Protein 6GW6 (pdb70)

Organism: Pseudomonas putida (strain ATCC 47054 / DSM 6125 / CFBP 8728 / NCIMB 11950 / KT2440) (NCBI:txid160488)

B-factor: mean 66.08, std 23.0, range [28.45, 227.06]

InterPro domains:
  IPR014914 RES domain [PF08808] (3-138)
  IPR014914 RES domain [SM00953] (11-135)

Sequence (886 aa):
MILWRISAYADLSGTGGLRVSGAWHQAGRPVVYAATSPPGAMLEVLVHLEIDPEDFPTTMRLLRIELPDTVSQAQLPALQPGWSAQPELTRTLGNRFLDDCSALLLPVPSAIMPSTTNYLFNPRHPQAQSAKIQVEDFTPDSRLFMLAEVLRDNGYHEYRARLQALLDIPELASDFEIHTRITDGFAATWWLVKLTERGVLTPVERDQIIPLRTLKSRIERDQPLTVDESDRLFRSAHITAMAEAVFGEAGKAKRWLSKPKERFSGLTPMQMLTTQQGTTQVEEMLLQIAEGYGLMLAEVLRDNGYHEYRARLQALLDIPELASDFEIHTRITDGFAATWLVKLTERGVLTPVERDQIIPLRTLKSRIERDQPLTVDESDRLFRSAHITAMAEAVFGEAGKAKRWLSKPKERFSGLTPMQMLTTQQGTTQVEEMLLQIAEGYGLMILWRISAYADLSGTGGLRVSGAWHQAGRPVVYAATSPPGAMLEVLVHLEIDPEDFPTTMRLLRIELPDTVSQAQLPALQPGWSAQPELTRTLGNRFLDDCSALLLPVPSAIMPSTTNYLFNPRHPQAQSAKIQVEDFTPDSRLFMLAEVLRDNGYHEYRARLQALLDIPELASDFEIHTRITDGFAATWLVKLTERGVLTPVERDQIIPLRTLKSRIERDQPLTVDESDRLFRSAHITAMAEAVFGEAGKAKRWLSKPKERFSGLTPMQMLTTQQGTTQVEEMLLQIAEGYGLMLAEVLRDNGYHEYRARLQALLDIPELASDFEIHTRITDGFAATWWLVKLTERGVLTPVERDQIIPLRTLKSRIERDQPLTVDESDRLFRSAHITAMAEAVFGEAGKAKRWLSKPKERFSGLTPMQMLTTQQGTTQVEEMLLQIAEGYGL

Radius of gyration: 32.45 Å; Cα contacts (8 Å, |Δi|>4): 1537; chains: 6; bounding box: 61×74×98 Å

Structure (mmCIF, N/CA/C/O backbone):
data_6GW6
#
_entry.id   6GW6
#
_cell.length_a   60.060
_cell.length_b   90.330
_cell.length_c   186.640
_cell.angle_alpha   90.000
_cell.angle_beta   90.000
_cell.angle_gamma   90.000
#
_symmetry.space_group_name_H-M   'P 21 21 21'
#
loop_
_entity.id
_entity.type
_entity.pdbx_description
1 polymer 'RES toxin'
2 polymer 'Xre antitoxin'
3 non-polymer IMIDAZOLE
4 non-polymer GLYCEROL
5 water water
#
loop_
_atom_site.group_PDB
_atom_site.id
_atom_site.type_symbol
_atom_site.label_atom_id
_atom_site.label_alt_id
_atom_site.label_comp_id
_atom_site.label_asym_id
_atom_site.label_entity_id
_atom_site.label_seq_id
_atom_site.pdbx_PDB_ins_code
_atom_site.Cartn_x
_atom_site.Cartn_y
_atom_site.Cartn_z
_atom_site.occupancy
_atom_site.B_iso_or_equiv
_atom_site.auth_seq_id
_atom_site.auth_comp_id
_atom_site.auth_asym_id
_atom_site.auth_atom_id
_atom_site.pdbx_PDB_model_num
ATOM 1 N N . MET A 1 1 ? 32.808 22.597 104.720 1.00 57.40 1 MET A N 1
ATOM 2 C CA . MET A 1 1 ? 33.828 23.511 105.220 1.00 49.18 1 MET A CA 1
ATOM 3 C C . MET A 1 1 ? 33.493 24.954 104.862 1.00 50.18 1 MET A C 1
ATOM 4 O O . MET A 1 1 ? 32.718 25.212 103.940 1.00 48.27 1 MET A O 1
ATOM 9 N N . ILE A 1 2 ? 34.084 25.894 105.595 1.00 50.62 2 ILE A N 1
ATOM 10 C CA . ILE A 1 2 ? 33.832 27.319 105.413 1.00 50.17 2 ILE A CA 1
ATOM 11 C C . ILE A 1 2 ? 35.142 27.992 105.035 1.00 48.50 2 ILE A C 1
ATOM 12 O O . ILE A 1 2 ? 36.122 27.920 105.786 1.00 49.56 2 ILE A O 1
ATOM 17 N N . LEU A 1 3 ? 35.157 28.645 103.877 1.00 41.30 3 LEU A N 1
ATOM 18 C CA . LEU A 1 3 ? 36.290 29.439 103.434 1.00 39.20 3 LEU A CA 1
ATOM 19 C C . LEU A 1 3 ? 35.869 30.899 103.327 1.00 39.13 3 LEU A C 1
ATOM 20 O O . LEU A 1 3 ? 34.679 31.224 103.331 1.00 38.12 3 LEU A O 1
ATOM 25 N N . TRP A 1 4 ? 36.861 31.782 103.238 1.00 35.11 4 TRP A N 1
ATOM 26 C CA . TRP A 1 4 ? 36.605 33.214 103.216 1.00 40.05 4 TRP A CA 1
ATOM 27 C C . TRP A 1 4 ? 37.499 33.887 102.190 1.00 39.52 4 TRP A C 1
ATOM 28 O O . TRP A 1 4 ? 38.685 33.566 102.078 1.00 38.44 4 TRP A O 1
ATOM 39 N N . ARG A 1 5 ? 36.921 34.827 101.448 1.00 37.95 5 ARG A N 1
ATOM 40 C CA . ARG A 1 5 ? 37.646 35.603 100.456 1.00 41.31 5 ARG A CA 1
ATOM 41 C C . ARG A 1 5 ? 37.417 37.085 100.703 1.00 42.95 5 ARG A C 1
ATOM 42 O O . ARG A 1 5 ? 36.306 37.503 101.042 1.00 42.79 5 ARG A O 1
ATOM 50 N N . ILE A 1 6 ? 38.476 37.873 100.542 1.00 40.46 6 ILE A N 1
ATOM 51 C CA . ILE A 1 6 ? 38.395 39.328 100.571 1.00 39.97 6 ILE A CA 1
ATOM 52 C C . ILE A 1 6 ? 38.863 39.843 99.220 1.00 42.42 6 ILE A C 1
ATOM 53 O O . ILE A 1 6 ? 40.031 39.665 98.850 1.00 44.36 6 ILE A O 1
ATOM 58 N N . SER A 1 7 ? 37.952 40.469 98.484 1.00 36.82 7 SER A N 1
ATOM 59 C CA . SER A 1 7 ? 38.245 41.017 97.168 1.00 37.83 7 SER A CA 1
ATOM 60 C C . SER A 1 7 ? 37.142 42.007 96.822 1.00 49.04 7 SER A C 1
ATOM 61 O O . SER A 1 7 ? 36.186 42.191 97.580 1.00 48.91 7 SER A O 1
ATOM 64 N N . ALA A 1 8 ? 37.279 42.642 95.663 1.00 43.79 8 ALA A N 1
ATOM 65 C CA . ALA A 1 8 ? 36.276 43.582 95.183 1.00 42.39 8 ALA A CA 1
ATOM 66 C C . ALA A 1 8 ? 35.083 42.894 94.536 1.00 48.06 8 ALA A C 1
ATOM 67 O O . ALA A 1 8 ? 34.242 43.578 93.943 1.00 50.54 8 ALA A O 1
ATOM 69 N N . TYR A 1 9 ? 34.976 41.571 94.648 1.00 48.53 9 TYR A N 1
ATOM 70 C CA . TYR A 1 9 ? 34.011 40.805 93.874 1.00 51.26 9 TYR A CA 1
ATOM 71 C C . TYR A 1 9 ? 33.209 39.871 94.766 1.00 51.73 9 TYR A C 1
ATOM 72 O O . TYR A 1 9 ? 33.756 39.226 95.666 1.00 58.86 9 TYR A O 1
ATOM 81 N N . ALA A 1 10 ? 31.906 39.807 94.500 1.00 49.20 10 ALA A N 1
ATOM 82 C CA . ALA A 1 10 ? 30.990 38.884 95.165 1.00 51.86 10 ALA A CA 1
ATOM 83 C C . ALA A 1 10 ? 30.746 37.639 94.324 1.00 48.64 10 ALA A C 1
ATOM 84 O O . ALA A 1 10 ? 29.613 37.162 94.213 1.00 54.66 10 ALA A O 1
ATOM 86 N N . ASP A 1 11 ? 31.799 37.103 93.707 1.00 42.46 11 ASP A N 1
ATOM 87 C CA . ASP A 1 11 ? 31.715 35.876 92.929 1.00 41.62 11 ASP A CA 1
ATOM 88 C C . ASP A 1 11 ? 32.997 35.083 93.134 1.00 45.49 11 ASP A C 1
ATOM 89 O O . ASP A 1 11 ? 33.907 35.504 93.856 1.00 48.08 11 ASP A O 1
ATOM 94 N N . LEU A 1 12 ? 33.069 33.923 92.484 1.00 39.34 12 LEU A N 1
ATOM 95 C CA . LEU A 1 12 ? 34.250 33.069 92.523 1.00 39.38 12 LEU A CA 1
ATOM 96 C C . LEU A 1 12 ? 34.804 32.831 91.122 1.00 42.86 12 LEU A C 1
ATOM 97 O O . LEU A 1 12 ? 35.365 31.771 90.839 1.00 44.31 12 LEU A O 1
ATOM 102 N N . SER A 1 13 ? 34.649 33.815 90.233 1.00 46.48 13 SER A N 1
ATOM 103 C CA . SER A 1 13 ? 35.162 33.667 88.875 1.00 50.07 13 SER A CA 1
ATOM 104 C C . SER A 1 13 ? 36.685 33.708 88.849 1.00 51.23 13 SER A C 1
ATOM 105 O O . SER A 1 13 ? 37.317 32.944 88.111 1.00 51.22 13 SER A O 1
ATOM 108 N N . GLY A 1 14 ? 37.289 34.593 89.641 1.00 54.34 14 GLY A N 1
ATOM 109 C CA . GLY A 1 14 ? 38.739 34.716 89.672 1.00 57.18 14 GLY A CA 1
ATOM 110 C C . GLY A 1 14 ? 39.371 34.982 88.324 1.00 58.85 14 GLY A C 1
ATOM 111 O O . GLY A 1 14 ? 40.494 34.531 88.071 1.00 54.47 14 GLY A O 1
ATOM 112 N N . THR A 1 15 ? 38.675 35.705 87.443 1.00 54.61 15 THR A N 1
ATOM 113 C CA . THR A 1 15 ? 39.177 35.921 86.091 1.00 47.93 15 THR A CA 1
ATOM 114 C C . THR A 1 15 ? 40.364 36.875 86.051 1.00 46.41 15 THR A C 1
ATOM 115 O O . THR A 1 15 ? 41.069 36.921 85.038 1.00 46.87 15 THR A O 1
ATOM 119 N N . GLY A 1 16 ? 40.602 37.638 87.120 1.00 48.28 16 GLY A N 1
ATOM 120 C CA . GLY A 1 16 ? 41.768 38.505 87.168 1.00 47.42 16 GLY A CA 1
ATOM 121 C C . GLY A 1 16 ? 43.085 37.763 87.077 1.00 48.36 16 GLY A C 1
ATOM 122 O O . GLY A 1 16 ? 44.099 38.358 86.693 1.00 44.73 16 GLY A O 1
ATOM 123 N N . GLY A 1 17 ? 43.094 36.473 87.421 1.00 44.27 17 GLY A N 1
ATOM 124 C CA . GLY A 1 17 ? 44.287 35.665 87.249 1.00 44.61 17 GLY A CA 1
ATOM 125 C C . GLY A 1 17 ? 44.704 35.500 85.803 1.00 49.11 17 GLY A C 1
ATOM 126 O O . GLY A 1 17 ? 45.842 35.100 85.536 1.00 44.05 17 GLY A O 1
ATOM 127 N N . LEU A 1 18 ? 43.804 35.795 84.861 1.00 50.16 18 LEU A N 1
ATOM 128 C CA . LEU A 1 18 ? 44.167 35.782 83.450 1.00 49.68 18 LEU A CA 1
ATOM 129 C C . LEU A 1 18 ? 45.184 36.862 83.112 1.00 49.11 18 LEU A C 1
ATOM 130 O O . LEU A 1 18 ? 45.886 36.743 82.102 1.00 54.44 18 LEU A O 1
ATOM 135 N N . ARG A 1 19 ? 45.281 37.906 83.931 1.00 45.23 19 ARG A N 1
ATOM 136 C CA . ARG A 1 19 ? 46.164 39.038 83.673 1.00 45.76 19 ARG A CA 1
ATOM 137 C C . ARG A 1 19 ? 47.280 39.186 84.695 1.00 47.87 19 ARG A C 1
ATOM 138 O O . ARG A 1 19 ? 48.407 39.519 84.322 1.00 44.58 19 ARG A O 1
ATOM 146 N N . VAL A 1 20 ? 47.012 38.935 85.975 1.00 39.92 20 VAL A N 1
ATOM 147 C CA . VAL A 1 20 ? 47.958 39.240 87.040 1.00 42.30 20 VAL A CA 1
ATOM 148 C C . VAL A 1 20 ? 48.345 37.956 87.764 1.00 43.29 20 VAL A C 1
ATOM 149 O O . VAL A 1 20 ? 47.526 37.045 87.926 1.00 43.25 20 VAL A O 1
ATOM 153 N N . SER A 1 21 ? 49.607 37.885 88.184 1.00 42.34 21 SER A N 1
ATOM 154 C CA . SER A 1 21 ? 50.133 36.727 88.887 1.00 39.98 21 SER A CA 1
ATOM 155 C C . SER A 1 21 ? 49.893 36.865 90.390 1.00 44.70 21 SER A C 1
ATOM 156 O O . SER A 1 21 ? 49.372 37.871 90.878 1.00 39.11 21 SER A O 1
ATOM 159 N N . GLY A 1 22 ? 50.276 35.830 91.134 1.00 43.90 22 GLY A N 1
ATOM 160 C CA . GLY A 1 22 ? 50.216 35.830 92.579 1.00 36.57 22 GLY A CA 1
ATOM 161 C C . GLY A 1 22 ? 51.367 35.003 93.108 1.00 42.76 22 GLY A C 1
ATOM 162 O O . GLY A 1 22 ? 52.201 34.512 92.345 1.00 41.61 22 GLY A O 1
ATOM 163 N N . ALA A 1 23 ? 51.407 34.842 94.432 1.00 41.46 23 ALA A N 1
ATOM 164 C CA . ALA A 1 23 ? 52.487 34.060 95.021 1.00 39.89 23 ALA A CA 1
ATOM 165 C C . ALA A 1 23 ? 52.366 32.581 94.681 1.00 41.13 23 ALA A C 1
ATOM 166 O O . ALA A 1 23 ? 53.366 31.857 94.712 1.00 41.42 23 ALA A O 1
ATOM 168 N N . TRP A 1 24 ? 51.162 32.114 94.347 1.00 39.31 24 TRP A N 1
ATOM 169 C CA . TRP A 1 24 ? 50.937 30.701 94.072 1.00 36.42 24 TRP A CA 1
ATOM 170 C C . TRP A 1 24 ? 50.523 30.443 92.628 1.00 39.51 24 TRP A C 1
ATOM 171 O O . TRP A 1 24 ? 50.023 29.358 92.321 1.00 38.77 24 TRP A O 1
ATOM 182 N N . HIS A 1 25 ? 50.719 31.407 91.731 1.00 37.86 25 HIS A N 1
ATOM 183 C CA . HIS A 1 25 ? 50.358 31.180 90.338 1.00 35.84 25 HIS A CA 1
ATOM 184 C C . HIS A 1 25 ? 50.963 32.265 89.462 1.00 40.45 25 HIS A C 1
ATOM 185 O O . HIS A 1 25 ? 51.131 33.411 89.890 1.00 37.55 25 HIS A O 1
ATOM 192 N N . GLN A 1 26 ? 51.288 31.881 88.234 1.00 41.91 26 GLN A N 1
ATOM 193 C CA . GLN A 1 26 ? 51.612 32.821 87.176 1.00 44.39 26 GLN A CA 1
ATOM 194 C C . GLN A 1 26 ? 50.336 33.178 86.423 1.00 39.41 26 GLN A C 1
ATOM 195 O O . GLN A 1 26 ? 49.424 32.358 86.293 1.00 37.69 26 GLN A O 1
ATOM 201 N N . ALA A 1 27 ? 50.275 34.419 85.937 1.00 39.93 27 ALA A N 1
ATOM 202 C CA . ALA A 1 27 ? 49.097 34.916 85.234 1.00 46.84 27 ALA A CA 1
ATOM 203 C C . ALA A 1 27 ? 48.700 34.011 84.073 1.00 48.99 27 ALA A C 1
ATOM 204 O O . ALA A 1 27 ? 49.514 33.219 83.586 1.00 42.01 27 ALA A O 1
ATOM 206 N N . GLY A 1 28 ? 47.450 34.118 83.630 1.00 48.41 28 GLY A N 1
ATOM 207 C CA . GLY A 1 28 ? 46.949 33.330 82.524 1.00 44.64 28 GLY A CA 1
ATOM 208 C C . GLY A 1 28 ? 46.086 32.151 82.895 1.00 48.24 28 GLY A C 1
ATOM 209 O O . GLY A 1 28 ? 45.851 31.287 82.043 1.00 49.42 28 GLY A O 1
ATOM 210 N N . ARG A 1 29 ? 45.607 32.086 84.136 1.00 44.64 29 ARG A N 1
ATOM 211 C CA . ARG A 1 29 ? 44.745 31.023 84.581 1.00 47.99 29 ARG A CA 1
ATOM 212 C C . ARG A 1 29 ? 43.859 31.624 85.660 1.00 45.41 29 ARG A C 1
ATOM 213 O O . ARG A 1 29 ? 44.374 32.325 86.545 1.00 46.23 29 ARG A O 1
ATOM 221 N N . PRO A 1 30 ? 42.549 31.397 85.609 1.00 44.60 30 PRO A N 1
ATOM 222 C CA . PRO A 1 30 ? 41.682 31.899 86.678 1.00 42.83 30 PRO A CA 1
ATOM 223 C C . PRO A 1 30 ? 41.931 31.142 87.971 1.00 45.04 30 PRO A C 1
ATOM 224 O O . PRO A 1 30 ? 42.160 29.930 87.968 1.00 42.14 30 PRO A O 1
ATOM 228 N N . VAL A 1 31 ? 41.893 31.874 89.084 1.00 43.64 31 VAL A N 1
ATOM 229 C CA . VAL A 1 31 ? 42.173 31.290 90.390 1.00 40.70 31 VAL A CA 1
ATOM 230 C C . VAL A 1 31 ? 41.612 32.215 91.459 1.00 40.87 31 VAL A C 1
ATOM 231 O O . VAL A 1 31 ? 41.574 33.436 91.289 1.00 37.47 31 VAL A O 1
ATOM 235 N N . VAL A 1 32 ? 41.157 31.622 92.559 1.00 41.75 32 VAL A N 1
ATOM 236 C CA . VAL A 1 32 ? 40.656 32.350 93.716 1.00 37.89 32 VAL A CA 1
ATOM 237 C C . VAL A 1 32 ? 41.504 31.961 94.918 1.00 40.02 32 VAL A C 1
ATOM 238 O O . VAL A 1 32 ? 41.718 30.770 95.173 1.00 41.37 32 VAL A O 1
ATOM 242 N N . TYR A 1 33 ? 41.997 32.960 95.639 1.00 36.96 33 TYR A N 1
ATOM 243 C CA . TYR A 1 33 ? 42.746 32.759 96.872 1.00 37.49 33 TYR A CA 1
ATOM 244 C C . TYR A 1 33 ? 41.805 32.970 98.052 1.00 39.56 33 TYR A C 1
ATOM 245 O O . TYR A 1 33 ? 41.129 33.998 98.133 1.00 35.73 33 TYR A O 1
ATOM 254 N N . ALA A 1 34 ? 41.747 31.994 98.955 1.00 37.32 34 ALA A N 1
ATOM 255 C CA . ALA A 1 34 ? 40.832 32.063 100.085 1.00 37.03 34 ALA A CA 1
ATOM 256 C C . ALA A 1 34 ? 41.551 31.649 101.365 1.00 41.87 34 ALA A C 1
ATOM 257 O O . ALA A 1 34 ? 42.638 31.064 101.336 1.00 42.36 34 ALA A O 1
ATOM 259 N N . ALA A 1 35 ? 40.928 31.964 102.496 1.00 32.90 35 ALA A N 1
ATOM 260 C CA . ALA A 1 35 ? 41.452 31.642 103.815 1.00 32.52 35 ALA A CA 1
ATOM 261 C C . ALA A 1 35 ? 40.428 30.809 104.578 1.00 33.53 35 ALA A C 1
ATOM 262 O O . ALA A 1 35 ? 39.316 30.561 104.105 1.00 35.29 35 ALA A O 1
ATOM 264 N N . THR A 1 36 ? 40.816 30.376 105.776 1.00 31.60 36 THR A N 1
ATOM 265 C CA . THR A 1 36 ? 39.953 29.574 106.630 1.00 37.73 36 THR A CA 1
ATOM 266 C C . THR A 1 36 ? 39.249 30.393 107.703 1.00 38.85 36 THR A C 1
ATOM 267 O O . THR A 1 36 ? 38.476 29.829 108.482 1.00 43.73 36 THR A O 1
ATOM 271 N N . SER A 1 37 ? 39.492 31.700 107.762 1.00 34.47 37 SER A N 1
ATOM 272 C CA . SER A 1 37 ? 38.844 32.570 108.732 1.00 36.94 37 SER A CA 1
ATOM 273 C C . SER A 1 37 ? 38.810 33.981 108.171 1.00 34.85 37 SER A C 1
ATOM 274 O O . SER A 1 37 ? 39.665 34.339 107.351 1.00 39.53 37 SER A O 1
ATOM 277 N N . PRO A 1 38 ? 37.835 34.794 108.571 1.00 37.65 38 PRO A N 1
ATOM 278 C CA . PRO A 1 38 ? 37.788 36.193 108.116 1.00 35.09 38 PRO A CA 1
ATOM 279 C C . PRO A 1 38 ? 39.070 36.948 108.431 1.00 37.67 38 PRO A C 1
ATOM 280 O O . PRO A 1 38 ? 39.587 37.658 107.555 1.00 39.19 38 PRO A O 1
ATOM 284 N N . PRO A 1 39 ? 39.628 36.846 109.650 1.00 43.68 39 PRO A N 1
ATOM 285 C CA . PRO A 1 39 ? 40.899 37.550 109.893 1.00 41.87 39 PRO A CA 1
ATOM 286 C C . PRO A 1 39 ? 42.051 36.996 109.078 1.00 38.76 39 PRO A C 1
ATOM 287 O O . PRO A 1 39 ? 42.975 37.748 108.743 1.00 40.59 39 PRO A O 1
ATOM 291 N N . GLY A 1 40 ? 42.028 35.701 108.754 1.00 37.59 40 GLY A N 1
ATOM 292 C CA . GLY A 1 40 ? 43.060 35.149 107.894 1.00 32.30 40 GLY A CA 1
ATOM 293 C C . GLY A 1 40 ? 43.077 35.799 106.525 1.00 35.57 40 GLY A C 1
ATOM 294 O O . GLY A 1 40 ? 44.142 36.108 105.987 1.00 39.50 40 GLY A O 1
ATOM 295 N N . ALA A 1 41 ? 41.896 36.024 105.948 1.00 36.37 41 ALA A N 1
ATOM 296 C CA . ALA A 1 41 ? 41.823 36.706 104.661 1.00 39.87 41 ALA A CA 1
ATOM 297 C C . ALA A 1 41 ? 42.277 38.155 104.779 1.00 41.04 41 ALA A C 1
ATOM 298 O O . ALA A 1 41 ? 42.945 38.678 103.879 1.00 41.38 41 ALA A O 1
ATOM 300 N N . MET A 1 42 ? 41.937 38.812 105.891 1.00 37.19 42 MET A N 1
ATOM 301 C CA . MET A 1 42 ? 42.253 40.229 106.040 1.00 29.46 42 MET A CA 1
ATOM 302 C C . MET A 1 42 ? 43.739 40.449 106.287 1.00 30.94 42 MET A C 1
ATOM 303 O O . MET A 1 42 ? 44.341 41.359 105.704 1.00 43.33 42 MET A O 1
ATOM 308 N N . LEU A 1 43 ? 44.346 39.636 107.155 1.00 34.53 43 LEU A N 1
ATOM 309 C CA . LEU A 1 43 ? 45.758 39.820 107.478 1.00 36.27 43 LEU A CA 1
ATOM 310 C C . LEU A 1 43 ? 46.636 39.632 106.248 1.00 41.69 43 LEU A C 1
ATOM 311 O O . LEU A 1 43 ? 47.618 40.360 106.060 1.00 41.13 43 LEU A O 1
ATOM 316 N N . GLU A 1 44 ? 46.296 38.662 105.395 1.00 44.41 44 GLU A N 1
ATOM 317 C CA . GLU A 1 44 ? 47.075 38.439 104.181 1.00 45.68 44 GLU A CA 1
ATOM 318 C C . GLU A 1 44 ? 47.043 39.662 103.272 1.00 42.19 44 GLU A C 1
ATOM 319 O O . GLU A 1 44 ? 48.066 40.035 102.686 1.00 45.98 44 GLU A O 1
ATOM 325 N N . VAL A 1 45 ? 45.880 40.304 103.149 1.00 40.64 45 VAL A N 1
ATOM 326 C CA . VAL A 1 45 ? 45.748 41.446 102.250 1.00 45.57 45 VAL A CA 1
ATOM 327 C C . VAL A 1 45 ? 46.511 42.648 102.793 1.00 44.46 45 VAL A C 1
ATOM 328 O O . VAL A 1 45 ? 47.285 43.291 102.073 1.00 43.35 45 VAL A O 1
ATOM 332 N N . LEU A 1 46 ? 46.304 42.969 104.073 1.00 37.50 46 LEU A N 1
ATOM 333 C CA . LEU A 1 46 ? 46.925 44.157 104.652 1.00 39.83 46 LEU A CA 1
ATOM 334 C C . LEU A 1 46 ? 48.445 44.060 104.630 1.00 39.36 46 LEU A C 1
ATOM 335 O O . LEU A 1 46 ? 49.134 45.060 104.396 1.00 44.49 46 LEU A O 1
ATOM 340 N N . VAL A 1 47 ? 48.986 42.866 104.863 1.00 37.64 47 VAL A N 1
ATOM 341 C CA . VAL A 1 47 ? 50.434 42.716 104.959 1.00 34.86 47 VAL A CA 1
ATOM 342 C C . VAL A 1 47 ? 51.065 42.636 103.574 1.00 36.47 47 VAL A C 1
ATOM 343 O O . VAL A 1 47 ? 52.009 43.371 103.264 1.00 40.25 47 VAL A O 1
ATOM 347 N N . HIS A 1 48 ? 50.551 41.751 102.718 1.00 34.21 48 HIS A N 1
ATOM 348 C CA . HIS A 1 48 ? 51.208 41.492 101.441 1.00 39.60 48 HIS A CA 1
ATOM 349 C C . HIS A 1 48 ? 50.963 42.607 100.430 1.00 43.69 48 HIS A C 1
ATOM 350 O O . HIS A 1 48 ? 51.861 42.942 99.648 1.00 49.98 48 HIS A O 1
ATOM 357 N N . LEU A 1 49 ? 49.766 43.185 100.422 1.00 46.25 49 LEU A N 1
ATOM 358 C CA . LEU A 1 49 ? 49.451 44.282 99.518 1.00 49.64 49 LEU A CA 1
ATOM 359 C C . LEU A 1 49 ? 49.621 45.648 100.174 1.00 44.50 49 LEU A C 1
ATOM 360 O O . LEU A 1 49 ? 49.278 46.664 99.559 1.00 46.85 49 LEU A O 1
ATOM 365 N N . GLU A 1 50 ? 50.124 45.686 101.407 1.00 42.96 50 GLU A N 1
ATOM 366 C CA . GLU A 1 50 ? 50.602 46.906 102.059 1.00 37.02 50 GLU A CA 1
ATOM 367 C C . GLU A 1 50 ? 49.518 47.983 102.100 1.00 42.09 50 GLU A C 1
ATOM 368 O O . GLU A 1 50 ? 49.674 49.093 101.586 1.00 41.98 50 GLU A O 1
ATOM 374 N N . ILE A 1 51 ? 48.401 47.629 102.728 1.00 38.83 51 ILE A N 1
ATOM 375 C CA . ILE A 1 51 ? 47.254 48.517 102.875 1.00 43.34 51 ILE A CA 1
ATOM 376 C C . ILE A 1 51 ? 47.103 48.857 104.351 1.00 47.25 51 ILE A C 1
ATOM 377 O O . ILE A 1 51 ? 46.865 47.969 105.179 1.00 48.52 51 ILE A O 1
ATOM 382 N N . ASP A 1 52 ? 47.244 50.139 104.679 1.00 44.54 52 ASP A N 1
ATOM 383 C CA . ASP A 1 52 ? 46.955 50.590 106.028 1.00 46.09 52 ASP A CA 1
ATOM 384 C C . ASP A 1 52 ? 45.461 50.444 106.311 1.00 44.03 52 ASP A C 1
ATOM 385 O O . ASP A 1 52 ? 44.639 50.512 105.393 1.00 53.89 52 ASP A O 1
ATOM 390 N N . PRO A 1 53 ? 45.084 50.222 107.572 1.00 43.44 53 PRO A N 1
ATOM 391 C CA . PRO A 1 53 ? 43.652 50.140 107.904 1.00 42.37 53 PRO A CA 1
ATOM 392 C C . PRO A 1 53 ? 42.851 51.356 107.465 1.00 49.63 53 PRO A C 1
ATOM 393 O O . PRO A 1 53 ? 41.679 51.214 107.093 1.00 47.92 53 PRO A O 1
ATOM 397 N N . GLU A 1 54 ? 43.450 52.550 107.485 1.00 48.43 54 GLU A N 1
ATOM 398 C CA . GLU A 1 54 ? 42.737 53.750 107.063 1.00 51.73 54 GLU A CA 1
ATOM 399 C C . GLU A 1 54 ? 42.507 53.792 105.558 1.00 52.99 54 GLU A C 1
ATOM 400 O O . GLU A 1 54 ? 41.586 54.480 105.104 1.00 51.60 54 GLU A O 1
ATOM 406 N N . ASP A 1 55 ? 43.315 53.076 104.778 1.00 50.14 55 ASP A N 1
ATOM 407 C CA . ASP A 1 55 ? 43.201 53.070 103.327 1.00 54.06 55 ASP A CA 1
ATOM 408 C C . ASP A 1 55 ? 42.467 51.845 102.798 1.00 56.73 55 ASP A C 1
ATOM 409 O O . ASP A 1 55 ? 42.507 51.592 101.589 1.00 47.64 55 ASP A O 1
ATOM 414 N N . PHE A 1 56 ? 41.805 51.083 103.663 1.00 47.24 56 PHE A N 1
ATOM 415 C CA . PHE A 1 56 ? 41.138 49.869 103.214 1.00 43.70 56 PHE A CA 1
ATOM 416 C C . PHE A 1 56 ? 40.022 50.223 102.237 1.00 44.52 56 PHE A C 1
ATOM 417 O O . PHE A 1 56 ? 39.170 51.065 102.554 1.00 47.36 56 PHE A O 1
ATOM 425 N N . PRO A 1 57 ? 39.989 49.612 101.054 1.00 43.56 57 PRO A N 1
ATOM 426 C CA . PRO A 1 57 ? 39.025 50.033 100.030 1.00 42.16 57 PRO A CA 1
ATOM 427 C C . PRO A 1 57 ? 37.588 49.784 100.460 1.00 45.96 57 PRO A C 1
ATOM 428 O O . PRO A 1 57 ? 37.263 48.758 101.062 1.00 44.54 57 PRO A O 1
ATOM 432 N N . THR A 1 58 ? 36.721 50.747 100.141 1.00 47.59 58 THR A N 1
ATOM 433 C CA . THR A 1 58 ? 35.289 50.577 100.347 1.00 44.70 58 THR A CA 1
ATOM 434 C C . THR A 1 58 ? 34.684 49.552 99.397 1.00 45.32 58 THR A C 1
ATOM 435 O O . THR A 1 58 ? 33.530 49.156 99.593 1.00 48.33 58 THR A O 1
ATOM 439 N N . THR A 1 59 ? 35.429 49.121 98.380 1.00 39.67 59 THR A N 1
ATOM 440 C CA . THR A 1 59 ? 34.952 48.143 97.413 1.00 48.48 59 THR A CA 1
ATOM 441 C C . THR A 1 59 ? 35.216 46.705 97.839 1.00 46.03 59 THR A C 1
ATOM 442 O O . THR A 1 59 ? 34.713 45.783 97.190 1.00 43.72 59 THR A O 1
ATOM 446 N N . MET A 1 60 ? 35.987 46.493 98.903 1.00 44.47 60 MET A N 1
ATOM 447 C CA . MET A 1 60 ? 36.289 45.142 99.352 1.00 47.58 60 MET A CA 1
ATOM 448 C C . MET A 1 60 ? 35.048 44.478 99.933 1.00 46.84 60 MET A C 1
ATOM 449 O O . MET A 1 60 ? 34.265 45.104 100.652 1.00 51.68 60 MET A O 1
ATOM 454 N N . ARG A 1 61 ? 34.873 43.197 99.616 1.00 41.57 61 ARG A N 1
ATOM 455 C CA . ARG A 1 61 ? 33.741 42.417 100.095 1.00 49.38 61 ARG A CA 1
ATOM 456 C C . ARG A 1 61 ? 34.249 41.139 100.742 1.00 49.86 61 ARG A C 1
ATOM 457 O O . ARG A 1 61 ? 35.013 40.389 100.126 1.00 45.53 61 ARG A O 1
ATOM 465 N N . LEU A 1 62 ? 33.834 40.902 101.983 1.00 51.49 62 LEU A N 1
ATOM 466 C CA . LEU A 1 62 ? 34.136 39.651 102.668 1.00 46.06 62 LEU A CA 1
ATOM 467 C C . LEU A 1 62 ? 33.129 38.596 102.229 1.00 41.55 62 LEU A C 1
ATOM 468 O O . LEU A 1 62 ? 31.924 38.746 102.457 1.00 43.76 62 LEU A O 1
ATOM 473 N N . LEU A 1 63 ? 33.620 37.534 101.597 1.00 35.09 63 LEU A N 1
ATOM 474 C CA . LEU A 1 63 ? 32.777 36.514 100.988 1.00 35.63 63 LEU A CA 1
ATOM 475 C C . LEU A 1 63 ? 32.865 35.229 101.800 1.00 37.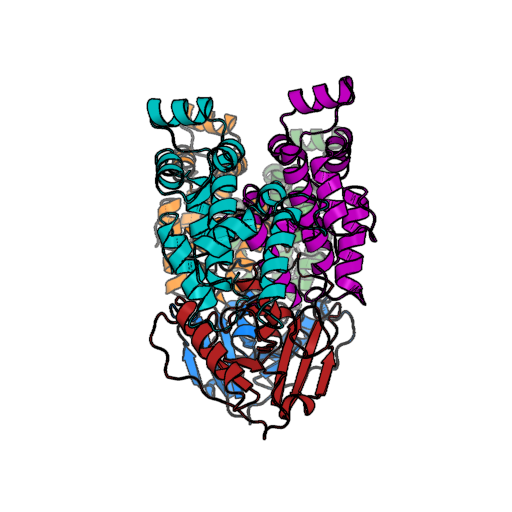75 63 LEU A C 1
ATOM 476 O O . LEU A 1 63 ? 33.956 34.681 101.989 1.00 41.54 63 LEU A O 1
ATOM 481 N N . ARG A 1 64 ? 31.717 34.757 102.279 1.00 40.91 64 ARG A N 1
ATOM 482 C CA . ARG A 1 64 ? 31.623 33.461 102.941 1.00 40.06 64 ARG A CA 1
ATOM 483 C C . ARG A 1 64 ? 31.446 32.381 101.881 1.00 42.91 64 ARG A C 1
ATOM 484 O O . ARG A 1 64 ? 30.516 32.450 101.072 1.00 45.81 64 ARG A O 1
ATOM 492 N N . ILE A 1 65 ? 32.334 31.392 101.876 1.00 38.86 65 ILE A N 1
ATOM 493 C CA . ILE A 1 65 ? 32.318 30.321 100.887 1.00 43.25 65 ILE A CA 1
ATOM 494 C C . ILE A 1 65 ? 31.992 29.024 101.613 1.00 42.30 65 ILE A C 1
ATOM 495 O O . ILE A 1 65 ? 32.790 28.539 102.425 1.00 42.40 65 ILE A O 1
ATOM 500 N N . GLU A 1 66 ? 30.824 28.457 101.325 1.00 41.31 66 GLU A N 1
ATOM 501 C CA . GLU A 1 66 ? 30.383 27.214 101.943 1.00 38.72 66 GLU A CA 1
ATOM 502 C C . GLU A 1 66 ? 30.531 26.073 100.944 1.00 46.29 66 GLU A C 1
ATOM 503 O O . GLU A 1 66 ? 29.892 26.079 99.886 1.00 45.80 66 GLU A O 1
ATOM 509 N N . LEU A 1 67 ? 31.374 25.100 101.284 1.00 41.66 67 LEU A N 1
ATOM 510 C CA . LEU A 1 67 ? 31.591 23.916 100.476 1.00 40.85 67 LEU A CA 1
ATOM 511 C C . LEU A 1 67 ? 31.300 22.665 101.295 1.00 58.00 67 LEU A C 1
ATOM 512 O O . LEU A 1 67 ? 31.576 22.639 102.499 1.00 54.82 67 LEU A O 1
ATOM 517 N N . PRO A 1 68 ? 30.741 21.623 100.683 1.00 56.84 68 PRO A N 1
ATOM 518 C CA . PRO A 1 68 ? 30.560 20.364 101.413 1.00 51.00 68 PRO A CA 1
ATOM 519 C C . PRO A 1 68 ? 31.906 19.755 101.771 1.00 50.80 68 PRO A C 1
ATOM 520 O O . PRO A 1 68 ? 32.909 19.961 101.085 1.00 51.66 68 PRO A O 1
ATOM 524 N N . ASP A 1 69 ? 31.921 19.000 102.870 1.00 43.96 69 ASP A N 1
ATOM 525 C CA . ASP A 1 69 ? 33.174 18.444 103.364 1.00 43.62 69 ASP A CA 1
ATOM 526 C C . ASP A 1 69 ? 33.730 17.344 102.469 1.00 42.86 69 ASP A C 1
ATOM 527 O O . ASP A 1 69 ? 34.888 16.952 102.650 1.00 49.03 69 ASP A O 1
ATOM 532 N N . THR A 1 70 ? 32.949 16.846 101.512 1.00 42.93 70 THR A N 1
ATOM 533 C CA . THR A 1 70 ? 33.430 15.877 100.537 1.00 53.13 70 THR A CA 1
ATOM 534 C C . THR A 1 70 ? 34.080 16.536 99.326 1.00 53.40 70 THR A C 1
ATOM 535 O O . THR A 1 70 ? 34.343 15.851 98.332 1.00 54.57 70 THR A O 1
ATOM 539 N N . VAL A 1 71 ? 34.339 17.845 99.388 1.00 53.87 71 VAL A N 1
ATOM 540 C CA . VAL A 1 71 ? 34.939 18.540 98.258 1.00 50.59 71 VAL A CA 1
ATOM 541 C C . VAL A 1 71 ? 36.331 17.974 97.980 1.00 51.53 71 VAL A C 1
ATOM 542 O O . VAL A 1 71 ? 37.064 17.577 98.896 1.00 52.79 71 VAL A O 1
ATOM 546 N N . SER A 1 72 ? 36.689 17.915 96.699 1.00 49.89 72 SER A N 1
ATOM 547 C CA . SER A 1 72 ? 37.975 17.353 96.307 1.00 47.57 72 SER A CA 1
ATOM 548 C C . SER A 1 72 ? 39.103 18.317 96.654 1.00 40.98 72 SER A C 1
ATOM 549 O O . SER A 1 72 ? 39.004 19.522 96.408 1.00 39.30 72 SER A O 1
ATOM 552 N N . GLN A 1 73 ? 40.179 17.782 97.229 1.00 40.14 73 GLN A N 1
ATOM 553 C CA . GLN A 1 73 ? 41.337 18.573 97.619 1.00 41.59 73 GLN A CA 1
ATOM 554 C C . GLN A 1 73 ? 42.606 17.890 97.137 1.00 42.69 73 GLN A C 1
ATOM 555 O O . GLN A 1 73 ? 42.802 16.696 97.384 1.00 44.99 73 GLN A O 1
ATOM 561 N N . ALA A 1 74 ? 43.460 18.642 96.451 1.00 41.86 74 ALA A N 1
ATOM 562 C CA . ALA A 1 74 ? 44.798 18.162 96.162 1.00 42.14 74 ALA A CA 1
ATOM 563 C C . ALA A 1 74 ? 45.675 18.317 97.401 1.00 43.84 74 ALA A C 1
ATOM 564 O O . ALA A 1 74 ? 45.297 18.958 98.385 1.00 44.76 74 ALA A O 1
ATOM 566 N N . GLN A 1 75 ? 46.859 17.717 97.358 1.00 48.05 75 GLN A N 1
ATOM 567 C CA . GLN A 1 75 ? 47.794 17.796 98.470 1.00 55.40 75 GLN A CA 1
ATOM 568 C C . GLN A 1 75 ? 49.139 18.312 97.986 1.00 52.16 75 GLN A C 1
ATOM 569 O O . GLN A 1 75 ? 49.670 17.835 96.977 1.00 54.21 75 GLN A O 1
ATOM 575 N N . LEU A 1 76 ? 49.676 19.290 98.707 1.00 40.32 76 LEU A N 1
ATOM 576 C CA . LEU A 1 76 ? 51.036 19.734 98.476 1.00 42.24 76 LEU A CA 1
ATOM 577 C C . LEU A 1 76 ? 52.019 18.684 98.987 1.00 41.71 76 LEU A C 1
ATOM 578 O O . LEU A 1 76 ? 51.704 17.920 99.904 1.00 42.69 76 LEU A O 1
ATOM 583 N N . PRO A 1 77 ? 53.213 18.618 98.409 1.00 46.95 77 PRO A N 1
ATOM 584 C CA . PRO A 1 77 ? 54.302 17.899 99.070 1.00 47.89 77 PRO A CA 1
ATOM 585 C C . PRO A 1 77 ? 54.777 18.681 100.283 1.00 50.69 77 PRO A C 1
ATOM 586 O O . PRO A 1 77 ? 54.494 19.871 100.439 1.00 47.47 77 PRO A O 1
ATOM 590 N N . ALA A 1 78 ? 55.501 17.991 101.158 1.00 55.47 78 ALA A N 1
ATOM 591 C CA . ALA A 1 78 ? 56.064 18.644 102.331 1.00 49.18 78 ALA A CA 1
ATOM 592 C C . ALA A 1 78 ? 57.110 19.662 101.894 1.00 51.43 78 ALA A C 1
ATOM 593 O O . ALA A 1 78 ? 58.131 19.298 101.302 1.00 54.83 78 ALA A O 1
ATOM 595 N N . LEU A 1 79 ? 56.850 20.937 102.170 1.00 44.41 79 LEU A N 1
ATOM 596 C CA . LEU A 1 79 ? 57.786 21.989 101.809 1.00 45.90 79 LEU A CA 1
ATOM 597 C C . LEU A 1 79 ? 58.880 22.111 102.864 1.00 52.40 79 LEU A C 1
ATOM 598 O O . LEU A 1 79 ? 58.683 21.786 104.038 1.00 53.44 79 LEU A O 1
ATOM 603 N N . GLN A 1 80 ? 60.040 22.581 102.430 1.00 53.66 80 GLN A N 1
ATOM 604 C CA . GLN A 1 80 ? 61.240 22.648 103.246 1.00 49.33 80 GLN A CA 1
ATOM 605 C C . GLN A 1 80 ? 61.541 24.084 103.660 1.00 45.35 80 GLN A C 1
ATOM 606 O O . GLN A 1 80 ? 60.986 25.031 103.093 1.00 44.68 80 GLN A O 1
ATOM 612 N N . PRO A 1 81 ? 62.394 24.284 104.670 1.00 45.16 81 PRO A N 1
ATOM 613 C CA . PRO A 1 81 ? 62.703 25.651 105.111 1.00 46.40 81 PRO A CA 1
ATOM 614 C C . PRO A 1 81 ? 63.238 26.509 103.975 1.00 49.41 81 PRO A C 1
ATOM 615 O O . PRO A 1 81 ? 64.014 26.051 103.135 1.00 56.75 81 PRO A O 1
ATOM 619 N N . GLY A 1 82 ? 62.812 27.771 103.961 1.00 47.24 82 GLY A N 1
ATOM 620 C CA . GLY A 1 82 ? 63.117 28.677 102.876 1.00 43.12 82 GLY A CA 1
ATOM 621 C C . GLY A 1 82 ? 62.145 28.628 101.719 1.00 40.39 82 GLY A C 1
ATOM 622 O O . GLY A 1 82 ? 62.369 29.316 100.715 1.00 46.81 82 GLY A O 1
ATOM 623 N N . TRP A 1 83 ? 61.069 27.842 101.830 1.00 41.34 83 TRP A N 1
ATOM 624 C CA . TRP A 1 83 ? 60.132 27.695 100.721 1.00 40.56 83 TRP A CA 1
ATOM 625 C C . TRP A 1 83 ? 59.438 29.008 100.386 1.00 43.59 83 TRP A C 1
ATOM 626 O O . TRP A 1 83 ? 59.135 29.266 99.216 1.00 44.96 83 TRP A O 1
ATOM 637 N N . SER A 1 84 ? 59.175 29.846 101.390 1.00 41.00 84 SER A N 1
ATOM 638 C CA . SER A 1 84 ? 58.448 31.087 101.156 1.00 45.00 84 SER A CA 1
ATOM 639 C C . SER A 1 84 ? 59.284 32.140 100.442 1.00 45.69 84 SER A C 1
ATOM 640 O O . SER A 1 84 ? 58.735 33.171 100.042 1.00 44.48 84 SER A O 1
ATOM 643 N N . ALA A 1 85 ? 60.585 31.915 100.277 1.00 46.70 85 ALA A N 1
ATOM 644 C CA . ALA A 1 85 ? 61.448 32.829 99.543 1.00 49.70 85 ALA A CA 1
ATOM 645 C C . ALA A 1 85 ? 61.756 32.335 98.136 1.00 46.59 85 ALA A C 1
ATOM 646 O O . ALA A 1 85 ? 62.687 32.840 97.502 1.00 47.72 85 ALA A O 1
ATOM 648 N N . GLN A 1 86 ? 60.996 31.361 97.633 1.00 45.34 86 GLN A N 1
ATOM 649 C CA . GLN A 1 86 ? 61.222 30.770 96.315 1.00 45.87 86 GLN A CA 1
ATOM 650 C C . GLN A 1 86 ? 59.969 30.944 95.469 1.00 45.18 86 GLN A C 1
ATOM 651 O O . GLN A 1 86 ? 59.061 30.099 95.508 1.00 44.13 86 GLN A O 1
ATOM 657 N N . PRO A 1 87 ? 59.871 32.028 94.694 1.00 41.05 87 PRO A N 1
ATOM 658 C CA . PRO A 1 87 ? 58.724 32.161 93.781 1.00 42.45 87 PRO A CA 1
ATOM 659 C C . PRO A 1 87 ? 58.645 31.042 92.759 1.00 42.12 87 PRO A C 1
ATOM 660 O O . PRO A 1 87 ? 57.538 30.649 92.374 1.00 45.21 87 PRO A O 1
ATOM 664 N N . GLU A 1 88 ? 59.788 30.513 92.313 1.00 38.65 88 GLU A N 1
ATOM 665 C CA . GLU A 1 88 ? 59.772 29.394 91.375 1.00 44.85 88 GLU A CA 1
ATOM 666 C C . GLU A 1 88 ? 59.020 28.203 91.952 1.00 44.93 88 GLU A C 1
ATOM 667 O O . GLU A 1 88 ? 58.312 27.494 91.228 1.00 48.56 88 GLU A O 1
ATOM 673 N N . LEU A 1 89 ? 59.161 27.967 93.257 1.00 42.37 89 LEU A N 1
ATOM 674 C CA . LEU A 1 89 ? 58.529 26.807 93.875 1.00 39.00 89 LEU A CA 1
ATOM 675 C C . LEU A 1 89 ? 57.021 26.993 93.990 1.00 42.66 89 LEU A C 1
ATOM 676 O O . LEU A 1 89 ? 56.244 26.149 93.530 1.00 47.78 89 LEU A O 1
ATOM 681 N N . THR A 1 90 ? 56.587 28.099 94.599 1.00 33.22 90 THR A N 1
ATOM 682 C CA . THR A 1 90 ? 55.166 28.274 94.883 1.00 36.74 90 THR A CA 1
ATOM 683 C C . THR A 1 90 ? 54.369 28.560 93.614 1.00 38.04 90 THR A C 1
ATOM 684 O O . THR A 1 90 ? 53.222 28.115 93.486 1.00 41.62 90 THR A O 1
ATOM 688 N N . ARG A 1 91 ? 54.952 29.302 92.668 1.00 31.87 91 ARG A N 1
ATOM 689 C CA . ARG A 1 91 ? 54.257 29.559 91.410 1.00 38.62 91 ARG A CA 1
ATOM 690 C C . ARG A 1 91 ? 54.055 28.271 90.621 1.00 37.12 91 ARG A C 1
ATOM 691 O O . ARG A 1 91 ? 52.988 28.053 90.036 1.00 40.44 91 ARG A O 1
ATOM 699 N N . THR A 1 92 ? 55.067 27.402 90.600 1.00 37.02 92 THR A N 1
ATOM 700 C CA . THR A 1 92 ? 54.967 26.164 89.834 1.00 38.09 92 THR A CA 1
ATOM 701 C C . THR A 1 92 ? 53.937 25.217 90.439 1.00 49.69 92 THR A C 1
ATOM 702 O O . THR A 1 92 ? 53.142 24.610 89.711 1.00 48.87 92 THR A O 1
ATOM 706 N N . LEU A 1 93 ? 53.935 25.079 91.768 1.00 42.84 93 LEU A N 1
ATOM 707 C CA . LEU A 1 93 ? 53.008 24.156 92.414 1.00 44.51 93 LEU A CA 1
ATOM 708 C C . LEU A 1 93 ? 51.561 24.572 92.184 1.00 40.08 93 LEU A C 1
ATOM 709 O O . LEU A 1 93 ? 50.696 23.725 91.931 1.00 45.53 93 LEU A O 1
ATOM 714 N N . GLY A 1 94 ? 51.277 25.871 92.267 1.00 37.91 94 GLY A N 1
ATOM 715 C CA . GLY A 1 94 ? 49.928 26.334 91.991 1.00 42.44 94 GLY A CA 1
ATOM 716 C C . GLY A 1 94 ? 49.572 26.240 90.521 1.00 38.12 94 GLY A C 1
ATOM 717 O O . GLY A 1 94 ? 48.424 25.952 90.169 1.00 45.42 94 GLY A O 1
ATOM 718 N N . ASN A 1 95 ? 50.547 26.485 89.641 1.00 35.83 95 ASN A N 1
ATOM 719 C CA . ASN A 1 95 ? 50.314 26.328 88.209 1.00 40.80 95 ASN A CA 1
ATOM 720 C C . ASN A 1 95 ? 49.952 24.888 87.872 1.00 38.31 95 ASN A C 1
ATOM 721 O O . ASN A 1 95 ? 49.006 24.632 87.118 1.00 37.68 95 ASN A O 1
ATOM 726 N N . ARG A 1 96 ? 50.699 23.930 88.427 1.00 41.25 96 ARG A N 1
ATOM 727 C CA . ARG A 1 96 ? 50.420 22.524 88.153 1.00 44.57 96 ARG A CA 1
ATOM 728 C C . ARG A 1 96 ? 49.059 22.114 88.702 1.00 44.98 96 ARG A C 1
ATOM 729 O O . ARG A 1 96 ? 48.340 21.329 88.074 1.00 44.71 96 ARG A O 1
ATOM 737 N N . PHE A 1 97 ? 48.686 22.637 89.872 1.00 43.67 97 PHE A N 1
ATOM 738 C CA . PHE A 1 97 ? 47.382 22.312 90.440 1.00 36.56 97 PHE A CA 1
ATOM 739 C C . PHE A 1 97 ? 46.251 22.861 89.579 1.00 40.78 97 PHE A C 1
ATOM 740 O O . PHE A 1 97 ? 45.257 22.167 89.334 1.00 38.76 97 PHE A O 1
ATOM 748 N N . LEU A 1 98 ? 46.384 24.104 89.112 1.00 40.76 98 LEU A N 1
ATOM 749 C CA . LEU A 1 98 ? 45.324 24.709 88.311 1.00 46.79 98 LEU A CA 1
ATOM 750 C C . LEU A 1 98 ? 45.231 24.063 86.934 1.00 49.21 98 LEU A C 1
ATOM 751 O O . LEU A 1 98 ? 44.130 23.856 86.412 1.00 52.27 98 LEU A O 1
ATOM 756 N N . ASP A 1 99 ? 46.377 23.731 86.335 1.00 44.00 99 ASP A N 1
ATOM 757 C CA . ASP A 1 99 ? 46.371 23.172 84.987 1.00 49.26 99 ASP A CA 1
ATOM 758 C C . ASP A 1 99 ? 45.907 21.720 84.987 1.00 54.19 99 ASP A C 1
ATOM 759 O O . ASP A 1 99 ? 45.180 21.297 84.080 1.00 53.60 99 ASP A O 1
ATOM 764 N N . ASP A 1 100 ? 46.314 20.939 85.993 1.00 56.75 100 ASP A N 1
ATOM 765 C CA . ASP A 1 100 ? 45.920 19.534 86.038 1.00 54.68 100 ASP A CA 1
ATOM 766 C C . ASP A 1 100 ? 44.417 19.375 86.230 1.00 52.91 100 ASP A C 1
ATOM 767 O O . ASP A 1 100 ? 43.828 18.418 85.713 1.00 57.79 100 ASP A O 1
ATOM 772 N N . CYS A 1 101 ? 43.785 20.295 86.963 1.00 44.78 101 CYS A N 1
ATOM 773 C CA . CYS A 1 101 ? 42.334 20.296 87.166 1.00 48.14 101 CYS A CA 1
ATOM 774 C C . CYS A 1 101 ? 41.853 18.988 87.790 1.00 48.69 101 CYS A C 1
ATOM 775 O O . CYS A 1 101 ? 40.801 18.456 87.431 1.00 54.17 101 CYS A O 1
ATOM 778 N N . SER A 1 102 ? 42.631 18.466 88.739 1.00 46.99 102 SER A N 1
ATOM 779 C CA . SER A 1 102 ? 42.286 17.223 89.416 1.00 50.23 102 SER A CA 1
ATOM 780 C C . SER A 1 102 ? 41.443 17.437 90.665 1.00 50.29 102 SER A C 1
ATOM 781 O O . SER A 1 102 ? 40.742 16.510 91.086 1.00 49.50 102 SER A O 1
ATOM 784 N N . ALA A 1 103 ? 41.490 18.625 91.263 1.00 41.68 103 ALA A N 1
ATOM 785 C CA . ALA A 1 103 ? 40.724 18.902 92.468 1.00 41.00 103 ALA A CA 1
ATOM 786 C C . ALA A 1 103 ? 40.326 20.370 92.484 1.00 40.79 103 ALA A C 1
ATOM 787 O O . ALA A 1 103 ? 40.934 21.208 91.813 1.00 51.82 103 ALA A O 1
ATOM 789 N N . LEU A 1 104 ? 39.291 20.671 93.268 1.00 40.67 104 LEU A N 1
ATOM 790 C CA . LEU A 1 104 ? 38.821 22.047 93.377 1.00 40.54 104 LEU A CA 1
ATOM 791 C C . LEU A 1 104 ? 39.717 22.880 94.286 1.00 40.45 104 LEU A C 1
ATOM 792 O O . LEU A 1 104 ? 39.983 24.051 93.994 1.00 39.85 104 LEU A O 1
ATOM 797 N N . LEU A 1 105 ? 40.200 22.295 95.381 1.00 33.22 105 LEU A N 1
ATOM 798 C CA . LEU A 1 105 ? 40.930 23.029 96.402 1.00 38.39 105 LEU A CA 1
ATOM 799 C C . LEU A 1 105 ? 42.361 22.524 96.524 1.00 37.35 105 LEU A C 1
ATOM 800 O O . LEU A 1 105 ? 42.638 21.334 96.348 1.00 41.70 105 LEU A O 1
ATOM 805 N N . LEU A 1 106 ? 43.265 23.446 96.834 1.00 39.71 106 LEU A N 1
ATOM 806 C CA . LEU A 1 106 ? 44.648 23.118 97.174 1.00 43.60 106 LEU A CA 1
ATOM 807 C C . LEU A 1 106 ? 45.011 23.845 98.461 1.00 41.65 106 LEU A C 1
ATOM 808 O O . LEU A 1 106 ? 45.153 25.085 98.448 1.00 35.93 106 LEU A O 1
ATOM 813 N N . PRO A 1 107 ? 45.155 23.140 99.583 1.00 36.94 107 PRO A N 1
ATOM 814 C CA . PRO A 1 107 ? 45.575 23.807 100.823 1.00 36.91 107 PRO A CA 1
ATOM 815 C C . PRO A 1 107 ? 47.042 24.202 100.751 1.00 39.94 107 PRO A C 1
ATOM 816 O O . PRO A 1 107 ? 47.906 23.383 100.430 1.00 44.48 107 PRO A O 1
ATOM 820 N N . VAL A 1 108 ? 47.317 25.467 101.051 1.00 37.40 108 VAL A N 1
ATOM 821 C CA . VAL A 1 108 ? 48.681 25.990 101.020 1.00 36.97 108 VAL A CA 1
ATOM 822 C C . VAL A 1 108 ? 48.990 26.660 102.354 1.00 43.74 108 VAL A C 1
ATOM 823 O O . VAL A 1 108 ? 48.097 27.262 102.967 1.00 42.72 108 VAL A O 1
ATOM 827 N N . PRO A 1 109 ? 50.222 26.572 102.847 1.00 38.50 109 PRO A N 1
ATOM 828 C CA . PRO A 1 109 ? 50.550 27.203 104.127 1.00 42.43 109 PRO A CA 1
ATOM 829 C C . PRO A 1 109 ? 50.721 28.706 103.991 1.00 43.72 109 PRO A C 1
ATOM 830 O O . PRO A 1 109 ? 51.111 29.225 102.943 1.00 42.83 109 PRO A O 1
ATOM 834 N N . SER A 1 110 ? 50.419 29.407 105.080 1.00 38.20 110 SER A N 1
ATOM 835 C CA . SER A 1 110 ? 50.630 30.845 105.136 1.00 32.79 110 SER A CA 1
ATOM 836 C C . SER A 1 110 ? 52.110 31.152 105.316 1.00 41.02 110 SER A C 1
ATOM 837 O O . SER A 1 110 ? 52.830 30.430 106.013 1.00 42.48 110 SER A O 1
ATOM 840 N N . ALA A 1 111 ? 52.560 32.230 104.683 1.00 31.66 111 ALA A N 1
ATOM 841 C CA . ALA A 1 111 ? 53.948 32.657 104.780 1.00 36.27 111 ALA A CA 1
ATOM 842 C C . ALA A 1 111 ? 54.184 33.655 105.905 1.00 40.02 111 ALA A C 1
ATOM 843 O O . ALA A 1 111 ? 55.334 34.042 106.139 1.00 43.81 111 ALA A O 1
ATOM 845 N N . ILE A 1 112 ? 53.134 34.077 106.606 1.00 41.55 112 ILE A N 1
ATOM 846 C CA . ILE A 1 112 ? 53.271 35.077 107.656 1.00 38.53 112 ILE A CA 1
ATOM 847 C C . ILE A 1 112 ? 52.824 34.581 109.026 1.00 43.47 112 ILE A C 1
ATOM 848 O O . ILE A 1 112 ? 53.215 35.183 110.039 1.00 55.04 112 ILE A O 1
ATOM 853 N N . MET A 1 113 ? 52.027 33.516 109.114 1.00 42.44 113 MET A N 1
ATOM 854 C CA . MET A 1 113 ? 51.589 32.999 110.401 1.00 38.38 113 MET A CA 1
ATOM 855 C C . MET A 1 113 ? 51.812 31.495 110.475 1.00 40.08 113 MET A C 1
ATOM 856 O O . MET A 1 113 ? 51.513 30.773 109.516 1.00 37.72 113 MET A O 1
ATOM 861 N N . PRO A 1 114 ? 52.334 30.996 111.591 1.00 45.33 114 PRO A N 1
ATOM 862 C CA . PRO A 1 114 ? 52.432 29.545 111.772 1.00 42.71 114 PRO A CA 1
ATOM 863 C C . PRO A 1 114 ? 51.060 28.930 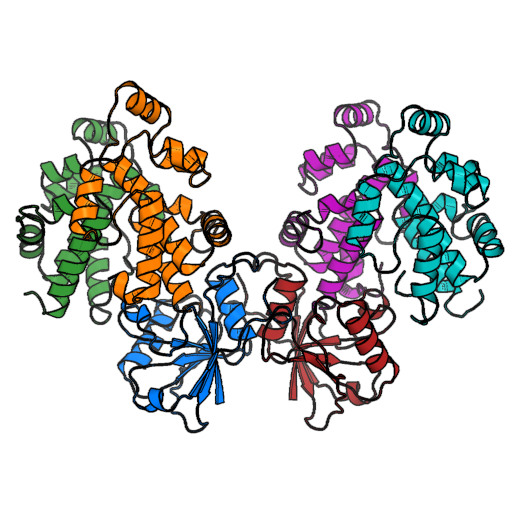112.000 1.00 40.13 114 PRO A C 1
ATOM 864 O O . PRO A 1 114 ? 50.109 29.598 112.415 1.00 39.05 114 PRO A O 1
ATOM 868 N N . SER A 1 115 ? 50.968 27.631 111.704 1.00 40.98 115 SER A N 1
ATOM 869 C CA . SER A 1 115 ? 49.753 26.846 111.941 1.00 45.07 115 SER A CA 1
ATOM 870 C C . SER A 1 115 ? 48.538 27.461 111.247 1.00 46.13 115 SER A C 1
ATOM 871 O O . SER A 1 115 ? 47.419 27.419 111.761 1.00 51.34 115 SER A O 1
ATOM 874 N N . THR A 1 116 ? 48.757 28.036 110.067 1.00 44.82 116 THR A N 1
ATOM 875 C CA . THR A 1 116 ? 47.708 28.724 109.327 1.00 47.92 116 THR A CA 1
ATOM 876 C C . THR A 1 116 ? 47.697 28.223 107.892 1.00 45.70 116 THR A C 1
ATOM 877 O O . THR A 1 116 ? 48.749 28.155 107.247 1.00 43.10 116 THR A O 1
ATOM 881 N N . THR A 1 117 ? 46.511 27.883 107.396 1.00 43.43 117 THR A N 1
ATOM 882 C CA . THR A 1 117 ? 46.341 27.297 106.074 1.00 45.78 117 THR A CA 1
ATOM 883 C C . THR A 1 117 ? 45.468 28.202 105.216 1.00 44.77 117 THR A C 1
ATOM 884 O O . THR A 1 117 ? 44.392 28.628 105.649 1.00 42.93 117 THR A O 1
ATOM 888 N N . ASN A 1 118 ? 45.938 28.495 104.008 1.00 37.72 118 ASN A N 1
ATOM 889 C CA . ASN A 1 118 ? 45.159 29.184 102.991 1.00 37.06 118 ASN A CA 1
ATOM 890 C C . ASN A 1 118 ? 44.804 28.199 101.883 1.00 43.86 118 ASN A C 1
ATOM 891 O O . ASN A 1 118 ? 45.302 27.071 101.840 1.00 39.16 118 ASN A O 1
ATOM 896 N N . TYR A 1 119 ? 43.932 28.633 100.977 1.00 38.01 119 TYR A N 1
ATOM 897 C CA . TYR A 1 119 ? 43.383 27.736 99.972 1.00 40.79 119 TYR A CA 1
ATOM 898 C C . TYR A 1 119 ? 43.406 28.374 98.593 1.00 43.62 119 TYR A C 1
ATOM 899 O O . TYR A 1 119 ? 43.070 29.551 98.430 1.00 37.73 119 TYR A O 1
ATOM 908 N N . LEU A 1 120 ? 43.806 27.580 97.605 1.00 42.42 120 LEU A N 1
ATOM 909 C CA . LEU A 1 120 ? 43.628 27.915 96.200 1.00 42.15 120 LEU A CA 1
ATOM 910 C C . LEU A 1 120 ? 42.351 27.254 95.700 1.00 33.81 120 LEU A C 1
ATOM 911 O O . LEU A 1 120 ? 42.119 26.067 95.954 1.00 40.04 120 LEU A O 1
ATOM 916 N N . PHE A 1 121 ? 41.528 28.030 95.001 1.00 35.43 121 PHE A N 1
ATOM 917 C CA . PHE A 1 121 ? 40.243 27.589 94.471 1.00 34.78 121 PHE A CA 1
ATOM 918 C C . PHE A 1 121 ? 40.298 27.722 92.955 1.00 40.50 121 PHE A C 1
ATOM 919 O O . PHE A 1 121 ? 40.558 28.815 92.440 1.00 45.96 121 PHE A O 1
ATOM 927 N N . ASN A 1 122 ? 40.068 26.613 92.240 1.00 48.38 122 ASN A N 1
ATOM 928 C CA . ASN A 1 122 ? 40.133 26.647 90.782 1.00 48.16 122 ASN A CA 1
ATOM 929 C C . ASN A 1 122 ? 38.734 26.763 90.203 1.00 41.25 122 ASN A C 1
ATOM 930 O O . ASN A 1 122 ? 37.952 25.799 90.291 1.00 39.28 122 ASN A O 1
ATOM 935 N N . PRO A 1 123 ? 38.362 27.903 89.609 1.00 39.94 123 PRO A N 1
ATOM 936 C CA . PRO A 1 123 ? 37.015 28.010 89.022 1.00 44.39 123 PRO A CA 1
ATOM 937 C C . PRO A 1 123 ? 36.784 27.081 87.840 1.00 42.55 123 PRO A C 1
ATOM 938 O O . PRO A 1 123 ? 35.622 26.821 87.499 1.00 35.94 123 PRO A O 1
ATOM 942 N N . ARG A 1 124 ? 37.841 26.573 87.202 1.00 38.42 124 ARG A N 1
ATOM 943 C CA . ARG A 1 124 ? 37.665 25.686 86.056 1.00 43.91 124 ARG A CA 1
ATOM 944 C C . ARG A 1 124 ? 37.177 24.299 86.457 1.00 48.46 124 ARG A C 1
ATOM 945 O O . ARG A 1 124 ? 36.608 23.592 85.618 1.00 55.01 124 ARG A O 1
ATOM 953 N N . HIS A 1 125 ? 37.382 23.898 87.708 1.00 44.99 125 HIS A N 1
ATOM 954 C CA . HIS A 1 125 ? 36.996 22.561 88.133 1.00 38.15 125 HIS A CA 1
ATOM 955 C C . HIS A 1 125 ? 35.474 22.455 88.233 1.00 40.84 125 HIS A C 1
ATOM 956 O O . HIS A 1 125 ? 34.813 23.404 88.663 1.00 43.80 125 HIS A O 1
ATOM 963 N N . PRO A 1 126 ? 34.893 21.316 87.843 1.00 47.90 126 PRO A N 1
ATOM 964 C CA . PRO A 1 126 ? 33.424 21.199 87.861 1.00 47.47 126 PRO A CA 1
ATOM 965 C C . PRO A 1 126 ? 32.807 21.363 89.239 1.00 46.82 126 PRO A C 1
ATOM 966 O O . PRO A 1 126 ? 31.665 21.829 89.341 1.00 49.32 126 PRO A O 1
ATOM 970 N N . GLN A 1 127 ? 33.520 20.998 90.305 1.00 41.00 127 GLN A N 1
ATOM 971 C CA . GLN A 1 127 ? 32.971 21.122 91.650 1.00 39.36 127 GLN A CA 1
ATOM 972 C C . GLN A 1 127 ? 32.882 22.565 92.128 1.00 36.97 127 GLN A C 1
ATOM 973 O O . GLN A 1 127 ? 32.340 22.801 93.214 1.00 41.45 127 GLN A O 1
ATOM 979 N N . ALA A 1 128 ? 33.394 23.528 91.355 1.00 37.55 128 ALA A N 1
ATOM 980 C CA . ALA A 1 128 ? 33.300 24.929 91.752 1.00 38.71 128 ALA A CA 1
ATOM 981 C C . ALA A 1 128 ? 31.852 25.384 91.873 1.00 43.32 128 ALA A C 1
ATOM 982 O O . ALA A 1 128 ? 31.549 26.284 92.664 1.00 45.89 128 ALA A O 1
ATOM 984 N N . GLN A 1 129 ? 30.949 24.775 91.107 1.00 45.82 129 GLN A N 1
ATOM 985 C CA . GLN A 1 129 ? 29.538 25.137 91.136 1.00 46.60 129 GLN A CA 1
ATOM 986 C C . GLN A 1 129 ? 28.808 24.586 92.354 1.00 44.03 129 GLN A C 1
ATOM 987 O O . GLN A 1 129 ? 27.618 24.873 92.523 1.00 47.61 129 GLN A O 1
ATOM 993 N N . SER A 1 130 ? 29.479 23.804 93.197 1.00 37.76 130 SER A N 1
ATOM 994 C CA . SER A 1 130 ? 28.888 23.299 94.428 1.00 46.81 130 SER A CA 1
ATOM 995 C C . SER A 1 130 ? 29.053 24.259 95.598 1.00 46.51 130 SER A C 1
ATOM 996 O O . SER A 1 130 ? 28.609 23.944 96.707 1.00 47.14 130 SER A O 1
ATOM 999 N N . ALA A 1 131 ? 29.675 25.414 95.382 1.00 40.55 131 ALA A N 1
ATOM 1000 C CA . ALA A 1 131 ? 29.868 26.381 96.450 1.00 43.87 131 ALA A CA 1
ATOM 1001 C C . ALA A 1 131 ? 28.642 27.271 96.599 1.00 49.10 131 ALA A C 1
ATOM 1002 O O . ALA A 1 131 ? 28.025 27.676 95.610 1.00 55.49 131 ALA A O 1
ATOM 1004 N N . LYS A 1 132 ? 28.286 27.565 97.846 1.00 49.25 132 LYS A N 1
ATOM 1005 C CA . LYS A 1 132 ? 27.292 28.579 98.165 1.00 45.00 132 LYS A CA 1
ATOM 1006 C C . LYS A 1 132 ? 28.005 29.754 98.817 1.00 44.90 132 LYS A C 1
ATOM 1007 O O . LYS A 1 132 ? 28.733 29.575 99.799 1.00 44.74 132 LYS A O 1
ATOM 1013 N N . ILE A 1 133 ? 27.802 30.946 98.266 1.00 53.60 133 ILE A N 1
ATOM 1014 C CA . ILE A 1 133 ? 28.522 32.132 98.704 1.00 48.72 133 ILE A CA 1
ATOM 1015 C C . ILE A 1 133 ? 27.528 33.190 99.156 1.00 43.96 133 ILE A C 1
ATOM 1016 O O . ILE A 1 133 ? 26.385 33.242 98.690 1.00 46.90 133 ILE A O 1
ATOM 1021 N N . GLN A 1 134 ? 27.973 34.034 100.082 1.00 44.13 134 GLN A N 1
ATOM 1022 C CA . GLN A 1 134 ? 27.200 35.198 100.488 1.00 50.93 134 GLN A CA 1
ATOM 1023 C C . GLN A 1 134 ? 28.142 36.220 101.103 1.00 45.43 134 GLN A C 1
ATOM 1024 O O . GLN A 1 134 ? 29.141 35.867 101.735 1.00 42.98 134 GLN A O 1
ATOM 1030 N N . VAL A 1 135 ? 27.814 37.490 100.893 1.00 47.09 135 VAL A N 1
ATOM 1031 C CA . VAL A 1 135 ? 28.637 38.592 101.375 1.00 47.62 135 VAL A CA 1
ATOM 1032 C C . VAL A 1 135 ? 28.315 38.848 102.840 1.00 48.73 135 VAL A C 1
ATOM 1033 O O . VAL A 1 135 ? 27.145 38.882 103.238 1.00 52.79 135 VAL A O 1
ATOM 1037 N N . GLU A 1 136 ? 29.354 39.019 103.649 1.00 48.89 136 GLU A N 1
ATOM 1038 C CA . GLU A 1 136 ? 29.216 39.430 105.041 1.00 53.81 136 GLU A CA 1
ATOM 1039 C C . GLU A 1 136 ? 29.590 40.906 105.131 1.00 49.28 136 GLU A C 1
ATOM 1040 O O . GLU A 1 136 ? 30.761 41.268 104.985 1.00 46.98 136 GLU A O 1
ATOM 1046 N N . ASP A 1 137 ? 28.592 41.756 105.357 1.00 52.05 137 ASP A N 1
ATOM 1047 C CA . ASP A 1 137 ? 28.804 43.197 105.325 1.00 53.84 137 ASP A CA 1
ATOM 1048 C C . ASP A 1 137 ? 29.721 43.648 106.454 1.00 50.27 137 ASP A C 1
ATOM 1049 O O . ASP A 1 137 ? 29.656 43.133 107.574 1.00 44.96 137 ASP A O 1
ATOM 1054 N N . PHE A 1 138 ? 30.583 44.614 106.148 1.00 48.18 138 PHE A N 1
ATOM 1055 C CA . PHE A 1 138 ? 31.298 45.349 107.182 1.00 47.06 138 PHE A CA 1
ATOM 1056 C C . PHE A 1 138 ? 30.345 46.366 107.796 1.00 54.40 138 PHE A C 1
ATOM 1057 O O . PHE A 1 138 ? 29.786 47.208 107.084 1.00 62.37 138 PHE A O 1
ATOM 1065 N N . THR A 1 139 ? 30.145 46.278 109.100 1.00 48.99 139 THR A N 1
ATOM 1066 C CA . THR A 1 139 ? 29.242 47.137 109.843 1.00 52.51 139 THR A CA 1
ATOM 1067 C C . THR A 1 139 ? 30.027 48.100 110.726 1.00 53.66 139 THR A C 1
ATOM 1068 O O . THR A 1 139 ? 31.234 47.935 110.927 1.00 53.97 139 THR A O 1
ATOM 1072 N N . PRO A 1 140 ? 29.373 49.142 111.254 1.00 51.98 140 PRO A N 1
ATOM 1073 C CA . PRO A 1 140 ? 30.071 50.043 112.187 1.00 52.36 140 PRO A CA 1
ATOM 1074 C C . PRO A 1 140 ? 30.712 49.334 113.370 1.00 53.60 140 PRO A C 1
ATOM 1075 O O . PRO A 1 140 ? 31.696 49.840 113.924 1.00 55.41 140 PRO A O 1
ATOM 1079 N N . ASP A 1 141 ? 30.193 48.174 113.769 1.00 52.42 141 ASP A N 1
ATOM 1080 C CA . ASP A 1 141 ? 30.751 47.403 114.871 1.00 55.23 141 ASP A CA 1
ATOM 1081 C C . ASP A 1 141 ? 31.685 46.291 114.410 1.00 61.40 141 ASP A C 1
ATOM 1082 O O . ASP A 1 141 ? 32.149 45.507 115.243 1.00 59.46 141 ASP A O 1
ATOM 1087 N N . SER A 1 142 ? 31.974 46.201 113.103 1.00 57.95 142 SER A N 1
ATOM 1088 C CA . SER A 1 142 ? 32.856 45.155 112.578 1.00 59.73 142 SER A CA 1
ATOM 1089 C C . SER A 1 142 ? 33.542 45.709 111.325 1.00 56.24 142 SER A C 1
ATOM 1090 O O . SER A 1 142 ? 33.175 45.404 110.188 1.00 63.92 142 SER A O 1
ATOM 1093 N N . ARG A 1 143 ? 34.564 46.535 111.543 1.00 53.62 143 ARG A N 1
ATOM 1094 C CA . ARG A 1 143 ? 35.285 47.140 110.432 1.00 55.76 143 ARG A CA 1
ATOM 1095 C C . ARG A 1 143 ? 36.680 47.544 110.881 1.00 55.72 143 ARG A C 1
ATOM 1096 O O . ARG A 1 143 ? 36.905 47.869 112.050 1.00 52.16 143 ARG A O 1
ATOM 1104 N N . LEU A 1 144 ? 37.610 47.519 109.926 1.00 58.78 144 LEU A N 1
ATOM 1105 C CA . LEU A 1 144 ? 38.978 47.949 110.177 1.00 66.43 144 LEU A CA 1
ATOM 1106 C C . LEU A 1 144 ? 39.016 49.420 110.559 1.00 77.97 144 LEU A C 1
ATOM 1107 O O . LEU A 1 144 ? 38.522 50.275 109.818 1.00 88.10 144 LEU A O 1
ATOM 1112 N N . PHE A 1 145 ? 39.606 49.706 111.715 1.00 82.73 145 PHE A N 1
ATOM 1113 C CA . PHE A 1 145 ? 39.992 51.064 112.098 1.00 99.09 145 PHE A CA 1
ATOM 1114 C C . PHE A 1 145 ? 38.825 52.049 112.258 1.00 111.24 145 PHE A C 1
ATOM 1115 O O . PHE A 1 145 ? 38.787 52.777 113.249 1.00 114.51 145 PHE A O 1
ATOM 1124 N N . MET B 2 1 ? 43.697 42.910 78.863 1.00 98.69 1 MET B N 1
ATOM 1125 C CA . MET B 2 1 ? 42.731 43.977 78.632 1.00 97.47 1 MET B CA 1
ATOM 1126 C C . MET B 2 1 ? 42.178 44.502 79.954 1.00 89.87 1 MET B C 1
ATOM 1127 O O . MET B 2 1 ? 41.549 43.762 80.710 1.00 91.06 1 MET B O 1
ATOM 1132 N N . LEU B 2 2 ? 42.419 45.790 80.217 1.00 81.53 2 LEU B N 1
ATOM 1133 C CA . LEU B 2 2 ? 42.022 46.387 81.490 1.00 73.92 2 LEU B CA 1
ATOM 1134 C C . LEU B 2 2 ? 40.520 46.273 81.721 1.00 74.64 2 LEU B C 1
ATOM 1135 O O . LEU B 2 2 ? 40.074 46.077 82.858 1.00 71.53 2 LEU B O 1
ATOM 1140 N N . ALA B 2 3 ? 39.724 46.390 80.655 1.00 77.48 3 ALA B N 1
ATOM 1141 C CA . ALA B 2 3 ? 38.274 46.361 80.808 1.00 74.73 3 ALA B CA 1
ATOM 1142 C C . ALA B 2 3 ? 37.784 45.012 81.319 1.00 75.02 3 ALA B C 1
ATOM 1143 O O . ALA B 2 3 ? 36.797 44.951 82.060 1.00 70.01 3 ALA B O 1
ATOM 1145 N N . GLU B 2 4 ? 38.454 43.921 80.943 1.00 81.74 4 GLU B N 1
ATOM 1146 C CA . GLU B 2 4 ? 37.998 42.596 81.353 1.00 82.98 4 GLU B CA 1
ATOM 1147 C C . GLU B 2 4 ? 38.438 42.238 82.767 1.00 73.27 4 GLU B C 1
ATOM 1148 O O . GLU B 2 4 ? 37.738 41.477 83.449 1.00 67.20 4 GLU B O 1
ATOM 1154 N N . VAL B 2 5 ? 39.579 42.760 83.222 1.00 68.75 5 VAL B N 1
ATOM 1155 C CA . VAL B 2 5 ? 39.987 42.517 84.601 1.00 66.21 5 VAL B CA 1
ATOM 1156 C C . VAL B 2 5 ? 39.156 43.351 85.568 1.00 71.11 5 VAL B C 1
ATOM 1157 O O . VAL B 2 5 ? 38.818 42.895 86.666 1.00 78.09 5 VAL B O 1
ATOM 1161 N N . LEU B 2 6 ? 38.810 44.576 85.180 1.00 65.97 6 LEU B N 1
ATOM 1162 C CA . LEU B 2 6 ? 38.096 45.500 86.052 1.00 63.30 6 LEU B CA 1
ATOM 1163 C C . LEU B 2 6 ? 36.581 45.350 85.979 1.00 73.10 6 LEU B C 1
ATOM 1164 O O . LEU B 2 6 ? 35.873 46.086 86.673 1.00 80.04 6 LEU B O 1
ATOM 1169 N N . ARG B 2 7 ? 36.077 44.416 85.168 1.00 69.66 7 ARG B N 1
ATOM 1170 C CA . ARG B 2 7 ? 34.648 44.203 84.931 1.00 81.19 7 ARG B CA 1
ATOM 1171 C C . ARG B 2 7 ? 34.005 45.396 84.234 1.00 91.90 7 ARG B C 1
ATOM 1172 O O . ARG B 2 7 ? 34.696 46.320 83.793 1.00 94.81 7 ARG B O 1
ATOM 1180 N N . ASP B 2 8 ? 32.674 45.378 84.131 1.00 99.30 8 ASP B N 1
ATOM 1181 C CA . ASP B 2 8 ? 31.956 46.468 83.479 1.00 99.15 8 ASP B CA 1
ATOM 1182 C C . ASP B 2 8 ? 31.811 47.675 84.397 1.00 96.03 8 ASP B C 1
ATOM 1183 O O . ASP B 2 8 ? 31.865 48.819 83.934 1.00 96.74 8 ASP B O 1
ATOM 1188 N N . ASN B 2 9 ? 31.625 47.444 85.696 1.00 88.83 9 ASN B N 1
ATOM 1189 C CA . ASN B 2 9 ? 31.421 48.537 86.637 1.00 83.11 9 ASN B CA 1
ATOM 1190 C C . ASN B 2 9 ? 32.726 49.141 87.133 1.00 75.50 9 ASN B C 1
ATOM 1191 O O . ASN B 2 9 ? 32.766 50.337 87.445 1.00 76.82 9 ASN B O 1
ATOM 1196 N N . GLY B 2 10 ? 33.790 48.349 87.217 1.00 65.55 10 GLY B N 1
ATOM 1197 C CA . GLY B 2 10 ? 35.073 48.871 87.640 1.00 52.55 10 GLY B CA 1
ATOM 1198 C C . GLY B 2 10 ? 35.776 49.638 86.541 1.00 54.71 10 GLY B C 1
ATOM 1199 O O . GLY B 2 10 ? 36.409 50.665 86.801 1.00 56.91 10 GLY B O 1
ATOM 1200 N N . TYR B 2 11 ? 35.673 49.149 85.302 1.00 51.66 11 TYR B N 1
ATOM 1201 C CA . TYR B 2 11 ? 36.256 49.873 84.177 1.00 47.36 11 TYR B CA 1
ATOM 1202 C C . TYR B 2 11 ? 35.535 51.192 83.937 1.00 51.18 11 TYR B C 1
ATOM 1203 O O . TYR B 2 11 ? 36.170 52.203 83.614 1.00 54.07 11 TYR B O 1
ATOM 1212 N N . HIS B 2 12 ? 34.208 51.201 84.088 1.00 50.06 12 HIS B N 1
ATOM 1213 C CA . HIS B 2 12 ? 33.448 52.430 83.888 1.00 58.33 12 HIS B CA 1
ATOM 1214 C C . HIS B 2 12 ? 33.845 53.493 84.904 1.00 59.69 12 HIS B C 1
ATOM 1215 O O . HIS B 2 12 ? 33.996 54.670 84.556 1.00 54.49 12 HIS B O 1
ATOM 1222 N N . GLU B 2 13 ? 34.016 53.097 86.168 1.00 62.56 13 GLU B N 1
ATOM 1223 C CA . GLU B 2 13 ? 34.503 54.034 87.174 1.00 58.04 13 GLU B CA 1
ATOM 1224 C C . GLU B 2 13 ? 35.906 54.520 86.834 1.00 53.08 13 GLU B C 1
ATOM 1225 O O . GLU B 2 13 ? 36.225 55.700 87.021 1.00 53.00 13 GLU B O 1
ATOM 1231 N N . TYR B 2 14 ? 36.755 53.624 86.327 1.00 50.78 14 TYR B N 1
ATOM 1232 C CA . TYR B 2 14 ? 38.107 54.011 85.937 1.00 48.21 14 TYR B CA 1
ATOM 1233 C C . TYR B 2 14 ? 38.081 55.065 84.836 1.00 51.71 14 TYR B C 1
ATOM 1234 O O . TYR B 2 14 ? 38.780 56.082 84.917 1.00 52.84 14 TYR B O 1
ATOM 1243 N N . ARG B 2 15 ? 37.276 54.837 83.795 1.00 47.88 15 ARG B N 1
ATOM 1244 C CA . ARG B 2 15 ? 37.185 55.803 82.706 1.00 53.60 15 ARG B CA 1
ATOM 1245 C C . ARG B 2 15 ? 36.507 57.092 83.153 1.00 57.01 15 ARG B C 1
ATOM 1246 O O . ARG B 2 15 ? 36.783 58.160 82.595 1.00 56.76 15 ARG B O 1
ATOM 1254 N N . ALA B 2 16 ? 35.621 57.013 84.149 1.00 55.74 16 ALA B N 1
ATOM 1255 C CA . ALA B 2 16 ? 35.004 58.224 84.679 1.00 59.70 16 ALA B CA 1
ATOM 1256 C C . ALA B 2 16 ? 36.022 59.079 85.422 1.00 58.12 16 ALA B C 1
ATOM 1257 O O . ALA B 2 16 ? 36.016 60.310 85.297 1.00 62.37 16 ALA B O 1
ATOM 1259 N N . ARG B 2 17 ? 36.905 58.447 86.198 1.00 59.10 17 ARG B N 1
ATOM 1260 C CA . ARG B 2 17 ? 37.940 59.198 86.900 1.00 60.65 17 ARG B CA 1
ATOM 1261 C C . ARG B 2 17 ? 38.951 59.784 85.924 1.00 60.37 17 ARG B C 1
ATOM 1262 O O . ARG B 2 17 ? 39.403 60.922 86.097 1.00 62.90 17 ARG B O 1
ATOM 1270 N N . LEU B 2 18 ? 39.317 59.023 84.889 1.00 52.35 18 LEU B N 1
ATOM 1271 C CA . LEU B 2 18 ? 40.242 59.542 83.889 1.00 54.80 18 LEU B CA 1
ATOM 1272 C C . LEU B 2 18 ? 39.618 60.678 83.090 1.00 55.50 18 LEU B C 1
ATOM 1273 O O . LEU B 2 18 ? 40.324 61.604 82.674 1.00 52.55 18 LEU B O 1
ATOM 1278 N N . GLN B 2 19 ? 38.302 60.628 82.870 1.00 50.50 19 GLN B N 1
ATOM 1279 C CA . GLN B 2 19 ? 37.620 61.728 82.195 1.00 52.56 19 GLN B CA 1
ATOM 1280 C C . GLN B 2 19 ? 37.715 63.013 83.008 1.00 61.21 19 GLN B C 1
ATOM 1281 O O . GLN B 2 19 ? 37.859 64.105 82.446 1.00 72.57 19 GLN B O 1
ATOM 1287 N N . ALA B 2 20 ? 37.648 62.903 84.335 1.00 57.74 20 ALA B N 1
ATOM 1288 C CA . ALA B 2 20 ? 37.779 64.086 85.177 1.00 60.02 20 ALA B CA 1
ATOM 1289 C C . ALA B 2 20 ? 39.213 64.597 85.194 1.00 57.50 20 ALA B C 1
ATOM 1290 O O . ALA B 2 20 ? 39.446 65.810 85.269 1.00 63.26 20 ALA B O 1
ATOM 1292 N N . LEU B 2 21 ? 40.189 63.691 85.115 1.00 56.36 21 LEU B N 1
ATOM 1293 C CA . LEU B 2 21 ? 41.583 64.088 85.273 1.00 56.10 21 LEU B CA 1
ATOM 1294 C C . LEU B 2 21 ? 42.159 64.679 83.992 1.00 65.16 21 LEU B C 1
ATOM 1295 O O . LEU B 2 21 ? 42.879 65.683 84.041 1.00 71.81 21 LEU B O 1
ATOM 1300 N N . LEU B 2 22 ? 41.855 64.082 82.838 1.00 70.27 22 LEU B N 1
ATOM 1301 C CA . LEU B 2 22 ? 42.473 64.480 81.578 1.00 72.50 22 LEU B CA 1
ATOM 1302 C C . LEU B 2 22 ? 41.461 64.853 80.499 1.00 78.37 22 LEU B C 1
ATOM 1303 O O . LEU B 2 22 ? 41.856 65.046 79.343 1.00 83.52 22 LEU B O 1
ATOM 1308 N N . ASP B 2 23 ? 40.175 64.963 80.843 1.00 73.90 23 ASP B N 1
ATOM 1309 C CA . ASP B 2 23 ? 39.114 65.287 79.883 1.00 76.26 23 ASP B CA 1
ATOM 1310 C C . ASP B 2 23 ? 39.095 64.310 78.710 1.00 70.36 23 ASP B C 1
ATOM 1311 O O . ASP B 2 23 ? 38.793 64.687 77.575 1.00 70.35 23 ASP B O 1
ATOM 1316 N N . ILE B 2 24 ? 39.424 63.051 78.975 1.00 64.83 24 ILE B N 1
ATOM 1317 C CA . ILE B 2 24 ? 39.359 61.995 77.972 1.00 59.99 24 ILE B CA 1
ATOM 1318 C C . ILE B 2 24 ? 37.956 61.392 78.026 1.00 63.40 24 ILE B C 1
ATOM 1319 O O . ILE B 2 24 ? 37.559 60.887 79.087 1.00 62.64 24 ILE B O 1
ATOM 1324 N N . PRO B 2 25 ? 37.189 61.433 76.938 1.00 69.25 25 PRO B N 1
ATOM 1325 C CA . PRO B 2 25 ? 35.811 60.925 76.987 1.00 71.40 25 PRO B CA 1
ATOM 1326 C C . PRO B 2 25 ? 35.759 59.468 77.424 1.00 69.23 25 PRO B C 1
ATOM 1327 O O . PRO B 2 25 ? 36.652 58.676 77.116 1.00 65.99 25 PRO B O 1
ATOM 1331 N N . GLU B 2 26 ? 34.698 59.128 78.162 1.00 64.37 26 GLU B N 1
ATOM 1332 C CA . GLU B 2 26 ? 34.521 57.762 78.647 1.00 62.34 26 GLU B CA 1
ATOM 1333 C C . GLU B 2 26 ? 34.541 56.759 77.501 1.00 60.10 26 GLU B C 1
ATOM 1334 O O . GLU B 2 26 ? 35.196 55.714 77.582 1.00 64.70 26 GLU B O 1
ATOM 1340 N N . LEU B 2 27 ? 33.824 57.063 76.423 1.00 59.32 27 LEU B N 1
ATOM 1341 C CA . LEU B 2 27 ? 33.672 56.152 75.299 1.00 62.46 27 LEU B CA 1
ATOM 1342 C C . LEU B 2 27 ? 34.791 56.276 74.274 1.00 64.68 27 LEU B C 1
ATOM 1343 O O . LEU B 2 27 ? 34.745 55.590 73.248 1.00 69.61 27 LEU B O 1
ATOM 1348 N N . ALA B 2 28 ? 35.786 57.124 74.523 1.00 54.99 28 ALA B N 1
ATOM 1349 C CA . ALA B 2 28 ? 36.896 57.264 73.592 1.00 55.03 28 ALA B CA 1
ATOM 1350 C C . ALA B 2 28 ? 37.673 55.958 73.490 1.00 62.76 28 ALA B C 1
ATOM 1351 O O . ALA B 2 28 ? 37.956 55.302 74.497 1.00 65.56 28 ALA B O 1
ATOM 1353 N N . SER B 2 29 ? 38.011 55.578 72.261 1.00 61.88 29 SER B N 1
ATOM 1354 C CA . SER B 2 29 ? 38.752 54.348 72.036 1.00 59.46 29 SER B CA 1
ATOM 1355 C C . SER B 2 29 ? 40.188 54.487 72.534 1.00 59.30 29 SER B C 1
ATOM 1356 O O . SER B 2 29 ? 40.701 55.591 72.743 1.00 59.98 29 SER B O 1
ATOM 1359 N N . ASP B 2 30 ? 40.838 53.337 72.728 1.00 61.06 30 ASP B N 1
ATOM 1360 C CA . ASP B 2 30 ? 42.230 53.341 73.166 1.00 60.64 30 ASP B CA 1
ATOM 1361 C C . ASP B 2 30 ? 43.137 53.994 72.133 1.00 58.27 30 ASP B C 1
ATOM 1362 O O . ASP B 2 30 ? 44.117 54.654 72.497 1.00 55.90 30 ASP B O 1
ATOM 1367 N N . PHE B 2 31 ? 42.830 53.825 70.845 1.00 60.36 31 PHE B N 1
ATOM 1368 C CA . PHE B 2 31 ? 43.609 54.499 69.814 1.00 58.99 31 PHE B CA 1
ATOM 1369 C C . PHE B 2 31 ? 43.424 56.010 69.888 1.00 58.90 31 PHE B C 1
ATOM 1370 O O . PHE B 2 31 ? 44.375 56.769 69.667 1.00 59.06 31 PHE B O 1
ATOM 1378 N N . GLU B 2 32 ? 42.206 56.464 70.196 1.00 57.80 32 GLU B N 1
ATOM 1379 C CA . GLU B 2 32 ? 41.975 57.894 70.375 1.00 58.29 32 GLU B CA 1
ATOM 1380 C C . GLU B 2 32 ? 42.748 58.426 71.573 1.00 58.34 32 GLU B C 1
ATOM 1381 O O . GLU B 2 32 ? 43.290 59.538 71.530 1.00 56.22 32 GLU B O 1
ATOM 1387 N N . ILE B 2 33 ? 42.811 57.643 72.653 1.00 57.89 33 ILE B N 1
ATOM 1388 C CA . ILE B 2 33 ? 43.587 58.045 73.823 1.00 55.01 33 ILE B CA 1
ATOM 1389 C C . ILE B 2 33 ? 45.054 58.220 73.451 1.00 55.55 33 ILE B C 1
ATOM 1390 O O . ILE B 2 33 ? 45.695 59.204 73.839 1.00 56.05 33 ILE B O 1
ATOM 1395 N N . HIS B 2 34 ? 45.604 57.274 72.684 1.00 52.90 34 HIS B N 1
ATOM 1396 C CA . HIS B 2 34 ? 46.979 57.408 72.215 1.00 50.80 34 HIS B CA 1
ATOM 1397 C C . HIS B 2 34 ? 47.148 58.656 71.357 1.00 58.31 34 HIS B C 1
ATOM 1398 O O . HIS B 2 34 ? 48.140 59.382 71.493 1.00 61.44 34 HIS B O 1
ATOM 1405 N N . THR B 2 35 ? 46.184 58.923 70.471 1.00 56.70 35 THR B N 1
ATOM 1406 C CA . THR B 2 35 ? 46.242 60.125 69.643 1.00 62.82 35 THR B CA 1
ATOM 1407 C C . THR B 2 35 ? 46.250 61.386 70.499 1.00 64.39 35 THR B C 1
ATOM 1408 O O . THR B 2 35 ? 46.988 62.337 70.211 1.00 55.95 35 THR B O 1
ATOM 1412 N N . ARG B 2 36 ? 45.447 61.406 71.566 1.00 53.22 36 ARG B N 1
ATOM 1413 C CA . ARG B 2 36 ? 45.386 62.583 72.425 1.00 59.15 36 ARG B CA 1
ATOM 1414 C C . ARG B 2 36 ? 46.703 62.822 73.153 1.00 51.34 36 ARG B C 1
ATOM 1415 O O . ARG B 2 36 ? 47.055 63.974 73.428 1.00 52.01 36 ARG B O 1
ATOM 1423 N N . ILE B 2 37 ? 47.443 61.758 73.465 1.00 49.92 37 ILE B N 1
ATOM 1424 C CA . ILE B 2 37 ? 48.730 61.927 74.131 1.00 57.90 37 ILE B CA 1
ATOM 1425 C C . ILE B 2 37 ? 49.781 62.441 73.154 1.00 53.71 37 ILE B C 1
ATOM 1426 O O . ILE B 2 37 ? 50.558 63.345 73.482 1.00 51.97 37 ILE B O 1
ATOM 1431 N N . THR B 2 38 ? 49.827 61.879 71.942 1.00 52.25 38 THR B N 1
ATOM 1432 C CA . THR B 2 38 ? 50.775 62.367 70.944 1.00 65.67 38 THR B CA 1
ATOM 1433 C C . THR B 2 38 ? 50.450 63.790 70.512 1.00 65.36 38 THR B C 1
ATOM 1434 O O . THR B 2 38 ? 51.360 64.555 70.170 1.00 68.53 38 THR B O 1
ATOM 1438 N N . ASP B 2 39 ? 49.168 64.162 70.516 1.00 56.68 39 ASP B N 1
ATOM 1439 C CA . ASP B 2 39 ? 48.796 65.535 70.195 1.00 58.96 39 ASP B CA 1
ATOM 1440 C C . ASP B 2 39 ? 49.283 66.507 71.261 1.00 65.96 39 ASP B C 1
ATOM 1441 O O . ASP B 2 39 ? 49.559 67.673 70.957 1.00 67.40 39 ASP B O 1
ATOM 1446 N N . GLY B 2 40 ? 49.396 66.050 72.506 1.00 56.18 40 GLY B N 1
ATOM 1447 C CA . GLY B 2 40 ? 49.902 66.885 73.576 1.00 51.67 40 GLY B CA 1
ATOM 1448 C C . GLY B 2 40 ? 48.817 67.472 74.452 1.00 48.58 40 GLY B C 1
ATOM 1449 O O . GLY B 2 40 ? 47.828 68.016 73.951 1.00 53.56 40 GLY B O 1
ATOM 1450 N N . PHE B 2 41 ? 48.989 67.362 75.764 1.00 52.00 41 PHE B N 1
ATOM 1451 C CA . PHE B 2 41 ? 48.069 67.970 76.709 1.00 58.75 41 PHE B CA 1
ATOM 1452 C C . PHE B 2 41 ? 48.479 69.410 76.979 1.00 60.16 41 PHE B C 1
ATOM 1453 O O . PHE B 2 41 ? 49.663 69.758 76.932 1.00 59.68 41 PHE B O 1
ATOM 1461 N N . ALA B 2 42 ? 47.485 70.250 77.250 1.00 61.07 42 ALA B N 1
ATOM 1462 C CA . ALA B 2 42 ? 47.758 71.645 77.562 1.00 70.04 42 ALA B CA 1
ATOM 1463 C C . ALA B 2 42 ? 48.644 71.743 78.797 1.00 72.60 42 ALA B C 1
ATOM 1464 O O . ALA B 2 42 ? 48.415 71.056 79.795 1.00 55.60 42 ALA B O 1
ATOM 1466 N N . ALA B 2 43 ? 49.678 72.583 78.717 1.00 70.97 43 ALA B N 1
ATOM 1467 C CA . ALA B 2 43 ? 50.480 72.853 79.904 1.00 69.69 43 ALA B CA 1
ATOM 1468 C C . ALA B 2 43 ? 49.646 73.535 80.980 1.00 77.86 43 ALA B C 1
ATOM 1469 O O . ALA B 2 43 ? 49.935 73.397 82.174 1.00 81.72 43 ALA B O 1
ATOM 1471 N N . THR B 2 44 ? 48.606 74.269 80.570 1.00 80.53 44 THR B N 1
ATOM 1472 C CA . THR B 2 44 ? 47.657 74.852 81.513 1.00 83.71 44 THR B CA 1
ATOM 1473 C C . THR B 2 44 ? 47.041 73.786 82.406 1.00 81.71 44 THR B C 1
ATOM 1474 O O . THR B 2 44 ? 46.747 74.039 83.581 1.00 73.15 44 THR B O 1
ATOM 1478 N N . TRP B 2 45 ? 46.823 72.591 81.853 1.00 85.19 45 TRP B N 1
ATOM 1479 C CA A TRP B 2 45 ? 46.239 71.497 82.621 0.50 88.73 45 TRP B CA 1
ATOM 1480 C CA B TRP B 2 45 ? 46.239 71.500 82.624 0.50 88.73 45 TRP B CA 1
ATOM 1481 C C . TRP B 2 45 ? 47.097 71.165 83.836 1.00 84.84 45 TRP B C 1
ATOM 1482 O O . TRP B 2 45 ? 46.617 71.167 84.976 1.00 85.73 45 TRP B O 1
ATOM 1503 N N . LEU B 2 46 ? 48.377 70.863 83.599 1.00 77.64 46 LEU B N 1
ATOM 1504 C CA . LEU B 2 46 ? 49.285 70.438 84.659 1.00 72.97 46 LEU B CA 1
ATOM 1505 C C . LEU B 2 46 ? 49.306 71.416 85.828 1.00 76.61 46 LEU B C 1
ATOM 1506 O O . LEU B 2 46 ? 49.584 71.021 86.967 1.00 81.66 46 LEU B O 1
ATOM 1511 N N . VAL B 2 47 ? 49.007 72.688 85.571 1.00 72.72 47 VAL B N 1
ATOM 1512 C CA . VAL B 2 47 ? 48.942 73.674 86.643 1.00 75.24 47 VAL B CA 1
ATOM 1513 C C . VAL B 2 47 ? 47.663 73.503 87.453 1.00 79.10 47 VAL B C 1
ATOM 1514 O O . VAL B 2 47 ? 47.688 73.499 88.689 1.00 83.56 47 VAL B O 1
ATOM 1518 N N . LYS B 2 48 ? 46.525 73.351 86.769 1.00 79.99 48 LYS B N 1
ATOM 1519 C CA . LYS B 2 48 ? 45.256 73.178 87.470 1.00 80.38 48 LYS B CA 1
ATOM 1520 C C . LYS B 2 48 ? 45.217 71.883 88.271 1.00 74.14 48 LYS B C 1
ATOM 1521 O O . LYS B 2 48 ? 44.514 71.800 89.280 1.00 74.64 48 LYS B O 1
ATOM 1527 N N . LEU B 2 49 ? 45.940 70.855 87.836 1.00 71.82 49 LEU B N 1
ATOM 1528 C CA . LEU B 2 49 ? 45.951 69.611 88.598 1.00 71.50 49 LEU B CA 1
ATOM 1529 C C . LEU B 2 49 ? 46.762 69.765 89.877 1.00 76.30 49 LEU B C 1
ATOM 1530 O O . LEU B 2 49 ? 46.408 69.197 90.917 1.00 76.75 49 LEU B O 1
ATOM 1535 N N . THR B 2 50 ? 47.846 70.540 89.821 1.00 80.54 50 THR B N 1
ATOM 1536 C CA . THR B 2 50 ? 48.570 70.884 91.039 1.00 80.13 50 THR B CA 1
ATOM 1537 C C . THR B 2 50 ? 47.725 71.764 91.954 1.00 83.41 50 THR B C 1
ATOM 1538 O O . THR B 2 50 ? 47.788 71.622 93.180 1.00 80.76 50 THR B O 1
ATOM 1542 N N . GLU B 2 51 ? 46.924 72.672 91.385 1.00 90.87 51 GLU B N 1
ATOM 1543 C CA . GLU B 2 51 ? 46.064 73.523 92.207 1.00 98.73 51 GLU B CA 1
ATOM 1544 C C . GLU B 2 51 ? 45.100 72.673 93.041 1.00 96.43 51 GLU B C 1
ATOM 1545 O O . GLU B 2 51 ? 44.887 72.930 94.232 1.00 100.97 51 GLU B O 1
ATOM 1551 N N . ARG B 2 52 ? 44.546 71.625 92.442 1.00 97.54 52 ARG B N 1
ATOM 1552 C CA . ARG B 2 52 ? 43.487 70.850 93.073 1.00 93.45 52 ARG B CA 1
ATOM 1553 C C . ARG B 2 52 ? 44.012 69.774 94.013 1.00 88.08 52 ARG B C 1
ATOM 1554 O O . ARG B 2 52 ? 43.214 68.985 94.534 1.00 86.82 52 ARG B O 1
ATOM 1562 N N . GLY B 2 53 ? 45.321 69.713 94.239 1.00 81.10 53 GLY B N 1
ATOM 1563 C CA . GLY B 2 53 ? 45.910 68.663 95.043 1.00 82.76 53 GLY B CA 1
ATOM 1564 C C . GLY B 2 53 ? 45.978 67.304 94.382 1.00 83.44 53 GLY B C 1
ATOM 1565 O O . GLY B 2 53 ? 46.374 66.332 95.041 1.00 83.75 53 GLY B O 1
ATOM 1566 N N . VAL B 2 54 ? 45.591 67.194 93.109 1.00 83.67 54 VAL B N 1
ATOM 1567 C CA . VAL B 2 54 ? 45.755 65.928 92.400 1.00 79.97 54 VAL B CA 1
ATOM 1568 C C . VAL B 2 54 ? 47.232 65.580 92.294 1.00 76.08 54 VAL B C 1
ATOM 1569 O O . VAL B 2 54 ? 47.634 64.430 92.509 1.00 73.31 54 VAL B O 1
ATOM 1573 N N . LEU B 2 55 ? 48.063 66.570 91.985 1.00 74.93 55 LEU B N 1
ATOM 1574 C CA . LEU B 2 55 ? 49.504 66.403 91.927 1.00 70.65 55 LEU B CA 1
ATOM 1575 C C . LEU B 2 55 ? 50.181 67.328 92.928 1.00 70.92 55 LEU B C 1
ATOM 1576 O O . LEU B 2 55 ? 49.712 68.439 93.192 1.00 72.27 55 LEU B O 1
ATOM 1581 N N . THR B 2 56 ? 51.281 66.851 93.487 1.00 68.32 56 THR B N 1
ATOM 1582 C CA . THR B 2 56 ? 52.169 67.682 94.279 1.00 70.30 56 THR B CA 1
ATOM 1583 C C . THR B 2 56 ? 53.193 68.344 93.369 1.00 70.54 56 THR B C 1
ATOM 1584 O O . THR B 2 56 ? 53.374 67.929 92.220 1.00 73.96 56 THR B O 1
ATOM 1588 N N . PRO B 2 57 ? 53.860 69.405 93.835 1.00 69.28 57 PRO B N 1
ATOM 1589 C CA . PRO B 2 57 ? 54.939 69.984 93.016 1.00 74.26 57 PRO B CA 1
ATOM 1590 C C . PRO B 2 57 ? 56.011 68.974 92.644 1.00 78.32 57 PRO B C 1
ATOM 1591 O O . PRO B 2 57 ? 56.567 69.046 91.541 1.00 77.13 57 PRO B O 1
ATOM 1595 N N . VAL B 2 58 ? 56.302 68.019 93.530 1.00 75.67 58 VAL B N 1
ATOM 1596 C CA . VAL B 2 58 ? 57.330 67.024 93.242 1.00 72.99 58 VAL B CA 1
ATOM 1597 C C . VAL B 2 58 ? 56.881 66.091 92.123 1.00 72.50 58 VAL B C 1
ATOM 1598 O O . VAL B 2 58 ? 57.660 65.764 91.219 1.00 73.44 58 VAL B O 1
ATOM 1602 N N . GLU B 2 59 ? 55.624 65.639 92.167 1.00 73.35 59 GLU B N 1
ATOM 1603 C CA . GLU B 2 59 ? 55.096 64.829 91.073 1.00 72.05 59 GLU B CA 1
ATOM 1604 C C . GLU B 2 59 ? 55.021 65.637 89.785 1.00 68.59 59 GLU B C 1
ATOM 1605 O O . GLU B 2 59 ? 55.257 65.107 88.693 1.00 69.53 59 GLU B O 1
ATOM 1611 N N . ARG B 2 60 ? 54.690 66.925 89.895 1.00 64.93 60 ARG B N 1
ATOM 1612 C CA . ARG B 2 60 ? 54.655 67.794 88.724 1.00 65.49 60 ARG B CA 1
ATOM 1613 C C . ARG B 2 60 ? 56.036 67.920 88.094 1.00 70.91 60 ARG B C 1
ATOM 1614 O O . ARG B 2 60 ? 56.185 67.831 86.869 1.00 70.14 60 ARG B O 1
ATOM 1622 N N . ASP B 2 61 ? 57.064 68.127 88.923 1.00 74.89 61 ASP B N 1
ATOM 1623 C CA . ASP B 2 61 ? 58.428 68.207 88.409 1.00 77.04 61 ASP B CA 1
ATOM 1624 C C . ASP B 2 61 ? 58.869 66.889 87.787 1.00 71.79 61 ASP B C 1
ATOM 1625 O O . ASP B 2 61 ? 59.703 66.882 86.874 1.00 67.86 61 ASP B O 1
ATOM 1630 N N . GLN B 2 62 ? 58.327 65.768 88.269 1.00 69.20 62 GLN B N 1
ATOM 1631 C CA . GLN B 2 62 ? 58.617 64.479 87.651 1.00 72.02 62 GLN B CA 1
ATOM 1632 C C . GLN B 2 62 ? 58.094 64.429 86.221 1.00 73.05 62 GLN B C 1
ATOM 1633 O O . GLN B 2 62 ? 58.727 63.837 85.339 1.00 72.68 62 GLN B O 1
ATOM 1639 N N . ILE B 2 63 ? 56.940 65.050 85.974 1.00 72.46 63 ILE B N 1
ATOM 1640 C CA . ILE B 2 63 ? 56.380 65.073 84.626 1.00 67.58 63 ILE B CA 1
ATOM 1641 C C . ILE B 2 63 ? 57.165 66.034 83.741 1.00 65.17 63 ILE B C 1
ATOM 1642 O O . ILE B 2 63 ? 57.534 65.701 82.609 1.00 65.13 63 ILE B O 1
ATOM 1647 N N . ILE B 2 64 ? 57.434 67.235 84.243 1.00 64.03 64 ILE B N 1
ATOM 1648 C CA . ILE B 2 64 ? 58.152 68.251 83.478 1.00 62.65 64 ILE B CA 1
ATOM 1649 C C . ILE B 2 64 ? 58.910 69.153 84.446 1.00 61.93 64 ILE B C 1
ATOM 1650 O O . ILE B 2 64 ? 58.387 69.484 85.521 1.00 61.67 64 ILE B O 1
ATOM 1655 N N . PRO B 2 65 ? 60.145 69.544 84.134 1.00 62.77 65 PRO B N 1
ATOM 1656 C CA . PRO B 2 65 ? 60.837 70.521 84.981 1.00 63.96 65 PRO B CA 1
ATOM 1657 C C . PRO B 2 65 ? 60.072 71.835 85.035 1.00 71.23 65 PRO B C 1
ATOM 1658 O O . PRO B 2 65 ? 59.364 72.207 84.097 1.00 76.99 65 PRO B O 1
ATOM 1662 N N . LEU B 2 66 ? 60.219 72.538 86.162 1.00 68.20 66 LEU B N 1
ATOM 1663 C CA . LEU B 2 66 ? 59.438 73.752 86.380 1.00 64.91 66 LEU B CA 1
ATOM 1664 C C . LEU B 2 66 ? 59.789 74.832 85.365 1.00 68.14 66 LEU B C 1
ATOM 1665 O O . LEU B 2 66 ? 58.898 75.495 84.822 1.00 62.35 66 LEU B O 1
ATOM 1670 N N . ARG B 2 67 ? 61.083 75.029 85.101 1.00 71.13 67 ARG B N 1
ATOM 1671 C CA . ARG B 2 67 ? 61.491 76.036 84.125 1.00 73.13 67 ARG B CA 1
ATOM 1672 C C . ARG B 2 67 ? 60.934 75.719 82.743 1.00 70.46 67 ARG B C 1
ATOM 1673 O O . ARG B 2 67 ? 60.509 76.624 82.014 1.00 68.39 67 ARG B O 1
ATOM 1681 N N . THR B 2 68 ? 60.919 74.438 82.369 1.00 68.93 68 THR B N 1
ATOM 1682 C CA . THR B 2 68 ? 60.342 74.050 81.087 1.00 65.56 68 THR B CA 1
ATOM 1683 C C . THR B 2 68 ? 58.835 74.275 81.074 1.00 66.44 68 THR B C 1
ATOM 1684 O O . THR B 2 68 ? 58.280 74.741 80.073 1.00 64.35 68 THR B O 1
ATOM 1688 N N . LEU B 2 69 ? 58.161 73.964 82.185 1.00 66.30 69 LEU B N 1
ATOM 1689 C CA . LEU B 2 69 ? 56.714 74.141 82.250 1.00 64.16 69 LEU B CA 1
ATOM 1690 C C . LEU B 2 69 ? 56.326 75.608 82.116 1.00 68.54 69 LEU B C 1
ATOM 1691 O O . LEU B 2 69 ? 55.378 75.944 81.397 1.00 65.89 69 LEU B O 1
ATOM 1696 N N . LYS B 2 70 ? 57.046 76.498 82.806 1.00 70.35 70 LYS B N 1
ATOM 1697 C CA . LYS B 2 70 ? 56.734 77.921 82.724 1.00 70.14 70 LYS B CA 1
ATOM 1698 C C . LYS B 2 70 ? 56.933 78.456 81.313 1.00 70.86 70 LYS B C 1
ATOM 1699 O O . LYS B 2 70 ? 56.198 79.350 80.879 1.00 68.21 70 LYS B O 1
ATOM 1705 N N . SER B 2 71 ? 57.914 77.922 80.582 1.00 68.97 71 SER B N 1
ATOM 1706 C CA . SER B 2 71 ? 58.113 78.345 79.201 1.00 66.05 71 SER B CA 1
ATOM 1707 C C . SER B 2 71 ? 56.969 77.876 78.312 1.00 68.81 71 SER B C 1
ATOM 1708 O O . SER B 2 71 ? 56.527 78.612 77.423 1.00 73.31 71 SER B O 1
ATOM 1711 N N . ARG B 2 72 ? 56.473 76.655 78.539 1.00 64.00 72 ARG B N 1
ATOM 1712 C CA . ARG B 2 72 ? 55.345 76.156 77.756 1.00 65.87 72 ARG B CA 1
ATOM 1713 C C . ARG B 2 72 ? 54.135 77.072 77.888 1.00 67.53 72 ARG B C 1
ATOM 1714 O O . ARG B 2 72 ? 53.459 77.369 76.896 1.00 73.04 72 ARG B O 1
ATOM 1722 N N . ILE B 2 73 ? 53.851 77.532 79.107 1.00 64.54 73 ILE B N 1
ATOM 1723 C CA . ILE B 2 73 ? 52.693 78.391 79.327 1.00 70.24 73 ILE B CA 1
ATOM 1724 C C . ILE B 2 73 ? 52.908 79.758 78.691 1.00 74.64 73 ILE B C 1
ATOM 1725 O O . ILE B 2 73 ? 51.996 80.320 78.072 1.00 73.58 73 ILE B O 1
ATOM 1730 N N . GLU B 2 74 ? 54.117 80.313 78.820 1.00 77.91 74 GLU B N 1
ATOM 1731 C CA . GLU B 2 74 ? 54.360 81.662 78.321 1.00 85.34 74 GLU B CA 1
ATOM 1732 C C . GLU B 2 74 ? 54.427 81.704 76.797 1.00 90.35 74 GLU B C 1
ATOM 1733 O O . GLU B 2 74 ? 54.069 82.723 76.195 1.00 95.80 74 GLU B O 1
ATOM 1739 N N . ARG B 2 75 ? 54.866 80.623 76.156 1.00 89.55 75 ARG B N 1
ATOM 1740 C CA . ARG B 2 75 ? 54.894 80.555 74.701 1.00 88.77 75 ARG B CA 1
ATOM 1741 C C . ARG B 2 75 ? 53.668 79.868 74.115 1.00 87.46 75 ARG B C 1
ATOM 1742 O O . ARG B 2 75 ? 53.609 79.680 72.895 1.00 91.49 75 ARG B O 1
ATOM 1750 N N . ASP B 2 76 ? 52.692 79.504 74.947 1.00 85.62 76 ASP B N 1
ATOM 1751 C CA . ASP B 2 76 ? 51.483 78.802 74.516 1.00 86.25 76 ASP B CA 1
ATOM 1752 C C . ASP B 2 76 ? 51.847 77.563 73.694 1.00 85.42 76 ASP B C 1
ATOM 1753 O O . ASP B 2 76 ? 51.587 77.465 72.495 1.00 90.04 76 ASP B O 1
ATOM 1758 N N . GLN B 2 77 ? 52.471 76.614 74.385 1.00 80.70 77 GLN B N 1
ATOM 1759 C CA . GLN B 2 77 ? 52.872 75.385 73.736 1.00 81.02 77 GLN B CA 1
ATOM 1760 C C . GLN B 2 77 ? 52.223 74.189 74.417 1.00 77.14 77 GLN B C 1
ATOM 1761 O O . GLN B 2 77 ? 52.165 74.132 75.650 1.00 78.02 77 GLN B O 1
ATOM 1767 N N . PRO B 2 78 ? 51.716 73.229 73.649 1.00 72.79 78 PRO B N 1
ATOM 1768 C CA . PRO B 2 78 ? 51.271 71.973 74.254 1.00 68.14 78 PRO B CA 1
ATOM 1769 C C . PRO B 2 78 ? 52.462 71.205 74.799 1.00 64.28 78 PRO B C 1
ATOM 1770 O O . PRO B 2 78 ? 53.597 71.371 74.345 1.00 64.14 78 PRO B O 1
ATOM 1774 N N . LEU B 2 79 ? 52.195 70.369 75.799 1.00 56.64 79 LEU B N 1
ATOM 1775 C CA . LEU B 2 79 ? 53.236 69.498 76.321 1.00 52.87 79 LEU B CA 1
ATOM 1776 C C . LEU B 2 79 ? 53.714 68.547 75.231 1.00 50.71 79 LEU B C 1
ATOM 1777 O O . LEU B 2 79 ? 52.954 68.151 74.344 1.00 53.22 79 LEU B O 1
ATOM 1782 N N . THR B 2 80 ? 54.993 68.188 75.296 1.00 49.50 80 THR B N 1
ATOM 1783 C CA . THR B 2 80 ? 55.539 67.250 74.332 1.00 52.43 80 THR B CA 1
ATOM 1784 C C . THR B 2 80 ? 54.942 65.862 74.549 1.00 53.11 80 THR B C 1
ATOM 1785 O O . THR B 2 80 ? 54.250 65.596 75.539 1.00 57.79 80 THR B O 1
ATOM 1789 N N . VAL B 2 81 ? 55.218 64.968 73.596 1.00 58.68 81 VAL B N 1
ATOM 1790 C CA . VAL B 2 81 ? 54.693 63.613 73.706 1.00 56.65 81 VAL B CA 1
ATOM 1791 C C . VAL B 2 81 ? 55.251 62.924 74.949 1.00 54.98 81 VAL B C 1
ATOM 1792 O O . VAL B 2 81 ? 54.520 62.243 75.669 1.00 51.73 81 VAL B O 1
ATOM 1796 N N . ASP B 2 82 ? 56.531 63.131 75.258 1.00 59.47 82 ASP B N 1
ATOM 1797 C CA . ASP B 2 82 ? 57.112 62.499 76.442 1.00 62.51 82 ASP B CA 1
ATOM 1798 C C . ASP B 2 82 ? 56.555 63.108 77.723 1.00 60.88 82 ASP B C 1
ATOM 1799 O O . ASP B 2 82 ? 56.259 62.387 78.682 1.00 60.65 82 ASP B O 1
ATOM 1804 N N . GLU B 2 83 ? 56.395 64.433 77.751 1.00 58.79 83 GLU B N 1
ATOM 1805 C CA . GLU B 2 83 ? 55.785 65.078 78.909 1.00 58.47 83 GLU B CA 1
ATOM 1806 C C . GLU B 2 83 ? 54.318 64.692 79.044 1.00 60.78 83 GLU B C 1
ATOM 1807 O O . GLU B 2 83 ? 53.811 64.539 80.161 1.00 65.22 83 GLU B O 1
ATOM 1813 N N . SER B 2 84 ? 53.619 64.527 77.917 1.00 58.59 84 SER B N 1
ATOM 1814 C CA . SER B 2 84 ? 52.205 64.171 77.970 1.00 50.98 84 SER B CA 1
ATOM 1815 C C . SER B 2 84 ? 52.009 62.732 78.431 1.00 51.31 84 SER B C 1
ATOM 1816 O O . SER B 2 84 ? 51.061 62.434 79.168 1.00 49.91 84 SER B O 1
ATOM 1819 N N . ASP B 2 85 ? 52.892 61.824 78.008 1.00 49.48 85 ASP B N 1
ATOM 1820 C CA . ASP B 2 85 ? 52.748 60.427 78.404 1.00 48.63 85 ASP B CA 1
ATOM 1821 C C . ASP B 2 85 ? 53.071 60.236 79.881 1.00 47.62 85 ASP B C 1
ATOM 1822 O O . ASP B 2 85 ? 52.410 59.450 80.568 1.00 46.56 85 ASP B O 1
ATOM 1827 N N . ARG B 2 86 ? 54.082 60.945 80.390 1.00 48.33 86 ARG B N 1
ATOM 1828 C CA . ARG B 2 86 ? 54.361 60.890 81.822 1.00 53.55 86 ARG B CA 1
ATOM 1829 C C . ARG B 2 86 ? 53.214 61.491 82.623 1.00 52.19 86 ARG B C 1
ATOM 1830 O O . ARG B 2 86 ? 52.906 61.026 83.727 1.00 58.25 86 ARG B O 1
ATOM 1838 N N . LEU B 2 87 ? 52.569 62.526 82.081 1.00 51.52 87 LEU B N 1
ATOM 1839 C CA . LEU B 2 87 ? 51.337 63.024 82.683 1.00 48.33 87 LEU B CA 1
ATOM 1840 C C . LEU B 2 87 ? 50.241 61.970 82.618 1.00 58.08 87 LEU B C 1
ATOM 1841 O O . LEU B 2 87 ? 49.500 61.774 83.589 1.00 55.52 87 LEU B O 1
ATOM 1846 N N . PHE B 2 88 ? 50.126 61.276 81.482 1.00 51.80 88 PHE B N 1
ATOM 1847 C CA . PHE B 2 88 ? 49.122 60.224 81.363 1.00 46.12 88 PHE B CA 1
ATOM 1848 C C . PHE B 2 88 ? 49.386 59.098 82.353 1.00 50.26 88 PHE B C 1
ATOM 1849 O O . PHE B 2 88 ? 48.444 58.504 82.889 1.00 46.42 88 PHE B O 1
ATOM 1857 N N . ARG B 2 89 ? 50.661 58.786 82.602 1.00 44.79 89 ARG B N 1
ATOM 1858 C CA . ARG B 2 89 ? 51.000 57.747 83.570 1.00 56.87 89 ARG B CA 1
ATOM 1859 C C . ARG B 2 89 ? 50.398 58.052 84.936 1.00 55.70 89 ARG B C 1
ATOM 1860 O O . ARG B 2 89 ? 49.809 57.177 85.579 1.00 52.47 89 ARG B O 1
ATOM 1868 N N . SER B 2 90 ? 50.537 59.299 85.393 1.00 49.14 90 SER B N 1
ATOM 1869 C CA . SER B 2 90 ? 50.034 59.669 86.712 1.00 56.40 90 SER B CA 1
ATOM 1870 C C . SER B 2 90 ? 48.512 59.638 86.751 1.00 59.99 90 SER B C 1
ATOM 1871 O O . SER B 2 90 ? 47.916 59.116 87.700 1.00 55.71 90 SER B O 1
ATOM 1874 N N . ALA B 2 91 ? 47.863 60.199 85.727 1.00 58.49 91 ALA B N 1
ATOM 1875 C CA . ALA B 2 91 ? 46.405 60.182 85.682 1.00 44.96 91 ALA B CA 1
ATOM 1876 C C . ALA B 2 91 ? 45.877 58.762 85.530 1.00 49.13 91 ALA B C 1
ATOM 1877 O O . ALA B 2 91 ? 44.839 58.412 86.103 1.00 48.66 91 ALA B O 1
ATOM 1879 N N . HIS B 2 92 ? 46.585 57.930 84.763 1.00 43.39 92 HIS B N 1
ATOM 1880 C CA . HIS B 2 92 ? 46.172 56.544 84.572 1.00 42.64 92 HIS B CA 1
ATOM 1881 C C . HIS B 2 92 ? 46.209 55.773 85.888 1.00 51.64 92 HIS B C 1
ATOM 1882 O O . HIS B 2 92 ? 45.259 55.061 86.234 1.00 46.34 92 HIS B O 1
ATOM 1889 N N . ILE B 2 93 ? 47.302 55.913 86.641 1.00 53.41 93 ILE B N 1
ATOM 1890 C CA . ILE B 2 93 ? 47.433 55.193 87.903 1.00 56.85 93 ILE B CA 1
ATOM 1891 C C . ILE B 2 93 ? 46.491 55.773 88.952 1.00 58.41 93 ILE B C 1
ATOM 1892 O O . ILE B 2 93 ? 45.910 55.038 89.760 1.00 51.09 93 ILE B O 1
ATOM 1897 N N . THR B 2 94 ? 46.316 57.098 88.952 1.00 58.95 94 THR B N 1
ATOM 1898 C CA . THR B 2 94 ? 45.392 57.721 89.894 1.00 49.94 94 THR B CA 1
ATOM 1899 C C . THR B 2 94 ? 43.961 57.261 89.648 1.00 55.33 94 THR B C 1
ATOM 1900 O O . THR B 2 94 ? 43.228 56.951 90.595 1.00 56.38 94 THR B O 1
ATOM 1904 N N . ALA B 2 95 ? 43.550 57.196 88.379 1.00 51.74 95 ALA B N 1
ATOM 1905 C CA . ALA B 2 95 ? 42.186 56.787 88.062 1.00 50.41 95 ALA B CA 1
ATOM 1906 C C . ALA B 2 95 ? 41.947 55.323 88.413 1.00 48.08 95 ALA B C 1
ATOM 1907 O O . ALA B 2 95 ? 40.876 54.968 88.919 1.00 45.71 95 ALA B O 1
ATOM 1909 N N . MET B 2 96 ? 42.929 54.457 88.151 1.00 43.95 96 MET B N 1
ATOM 1910 C CA . MET B 2 96 ? 42.766 53.047 88.491 1.00 48.38 96 MET B CA 1
ATOM 1911 C C . MET B 2 96 ? 42.795 52.836 90.000 1.00 40.67 96 MET B C 1
ATOM 1912 O O . MET B 2 96 ? 42.028 52.026 90.533 1.00 39.33 96 MET B O 1
ATOM 1917 N N . ALA B 2 97 ? 43.674 53.552 90.706 1.00 39.46 97 ALA B N 1
ATOM 1918 C CA . ALA B 2 97 ? 43.705 53.443 92.161 1.00 43.52 97 ALA B CA 1
ATOM 1919 C C . ALA B 2 97 ? 42.401 53.936 92.774 1.00 49.66 97 ALA B C 1
ATOM 1920 O O . ALA B 2 97 ? 41.922 53.377 93.768 1.00 51.17 97 ALA B O 1
ATOM 1922 N N . GLU B 2 98 ? 41.808 54.982 92.193 1.00 47.06 98 GLU B N 1
ATOM 1923 C CA . GLU B 2 98 ? 40.522 55.462 92.685 1.00 50.89 98 GLU B CA 1
ATOM 1924 C C . GLU B 2 98 ? 39.408 54.462 92.404 1.00 52.62 98 GLU B C 1
ATOM 1925 O O . GLU B 2 98 ? 38.464 54.350 93.193 1.00 53.29 98 GLU B O 1
ATOM 1931 N N . ALA B 2 99 ? 39.502 53.726 91.294 1.00 46.48 99 ALA B N 1
ATOM 1932 C CA . ALA B 2 99 ? 38.495 52.715 90.996 1.00 48.37 99 ALA B CA 1
ATOM 1933 C C . ALA B 2 99 ? 38.630 51.512 91.922 1.00 47.53 99 ALA B C 1
ATOM 1934 O O . ALA B 2 99 ? 37.624 50.930 92.344 1.00 46.73 99 ALA B O 1
ATOM 1936 N N . VAL B 2 100 ? 39.864 51.131 92.254 1.00 41.28 100 VAL B N 1
ATOM 1937 C CA . VAL B 2 100 ? 40.085 49.974 93.114 1.00 41.77 100 VAL B CA 1
ATOM 1938 C C . VAL B 2 100 ? 39.767 50.307 94.567 1.00 48.76 100 VAL B C 1
ATOM 1939 O O . VAL B 2 100 ? 39.107 49.528 95.264 1.00 50.36 100 VAL B O 1
ATOM 1943 N N . PHE B 2 101 ? 40.220 51.467 95.048 1.00 46.75 101 PHE B N 1
ATOM 1944 C CA . PHE B 2 101 ? 40.002 51.833 96.441 1.00 47.00 101 PHE B CA 1
ATOM 1945 C C . PHE B 2 101 ? 38.624 52.432 96.689 1.00 54.98 101 PHE B C 1
ATOM 1946 O O . PHE B 2 101 ? 38.147 52.402 97.828 1.00 58.93 101 PHE B O 1
ATOM 1954 N N . GLY B 2 102 ? 37.973 52.969 95.657 1.00 50.77 102 GLY B N 1
ATOM 1955 C CA . GLY B 2 102 ? 36.646 53.529 95.792 1.00 46.91 102 GLY B CA 1
ATOM 1956 C C . GLY B 2 102 ? 36.585 54.933 96.350 1.00 49.30 102 GLY B C 1
ATOM 1957 O O . GLY B 2 102 ? 35.557 55.601 96.191 1.00 61.35 102 GLY B O 1
ATOM 1958 N N . GLU B 2 103 ? 37.645 55.405 97.003 1.00 49.54 103 GLU B N 1
ATOM 1959 C CA . GLU B 2 103 ? 37.704 56.755 97.542 1.00 58.32 103 GLU B CA 1
ATOM 1960 C C . GLU B 2 103 ? 38.965 57.441 97.043 1.00 62.65 103 GLU B C 1
ATOM 1961 O O . GLU B 2 103 ? 40.031 56.821 96.970 1.00 69.80 103 GLU B O 1
ATOM 1967 N N . ALA B 2 104 ? 38.839 58.725 96.700 1.00 55.93 104 ALA B N 1
ATOM 1968 C CA . ALA B 2 104 ? 40.005 59.482 96.262 1.00 53.07 104 ALA B CA 1
ATOM 1969 C C . ALA B 2 104 ? 41.031 59.606 97.381 1.00 57.43 104 ALA B C 1
ATOM 1970 O O . ALA B 2 104 ? 42.239 59.488 97.143 1.00 60.91 104 ALA B O 1
ATOM 1972 N N . GLY B 2 105 ? 40.566 59.832 98.612 1.00 61.29 105 GLY B N 1
ATOM 1973 C CA . GLY B 2 105 ? 41.490 59.986 99.726 1.00 44.77 105 GLY B CA 1
ATOM 1974 C C . GLY B 2 105 ? 42.284 58.724 100.006 1.00 45.90 105 GLY B C 1
ATOM 1975 O O . GLY B 2 105 ? 43.503 58.771 100.192 1.00 47.81 105 GLY B O 1
ATOM 1976 N N . LYS B 2 106 ? 41.601 57.576 100.039 1.00 44.23 106 LYS B N 1
ATOM 1977 C CA . LYS B 2 106 ? 42.288 56.311 100.282 1.00 46.06 106 LYS B CA 1
ATOM 1978 C C . LYS B 2 106 ? 43.305 56.015 99.187 1.00 51.62 106 LYS B C 1
ATOM 1979 O O . LYS B 2 106 ? 44.414 55.545 99.469 1.00 48.20 106 LYS B O 1
ATOM 1985 N N . ALA B 2 107 ? 42.942 56.285 97.932 1.00 50.44 107 ALA B N 1
ATOM 1986 C CA . ALA B 2 107 ? 43.819 55.945 96.816 1.00 43.42 107 ALA B CA 1
ATOM 1987 C C . ALA B 2 107 ? 45.079 56.800 96.816 1.00 41.71 107 ALA B C 1
ATOM 1988 O O . ALA B 2 107 ? 46.184 56.283 96.616 1.00 44.12 107 ALA B O 1
ATOM 1990 N N . LYS B 2 108 ? 44.938 58.109 97.042 1.00 44.85 108 LYS B N 1
ATOM 1991 C CA . LYS B 2 108 ? 46.100 58.992 96.988 1.00 50.27 108 LYS B CA 1
ATOM 1992 C C . LYS B 2 108 ? 47.063 58.710 98.134 1.00 48.90 108 LYS B C 1
ATOM 1993 O O . LYS B 2 108 ? 48.285 58.783 97.956 1.00 49.37 108 LYS B O 1
ATOM 1999 N N . ARG B 2 109 ? 46.536 58.377 99.314 1.00 44.72 109 ARG B N 1
ATOM 2000 C CA . ARG B 2 109 ? 47.402 58.033 100.437 1.00 39.60 109 ARG B CA 1
ATOM 2001 C C . ARG B 2 109 ? 48.195 56.766 100.145 1.00 36.46 109 ARG B C 1
ATOM 2002 O O . ARG B 2 109 ? 49.410 56.715 100.371 1.00 42.39 109 ARG B O 1
ATOM 2010 N N . TRP B 2 110 ? 47.522 55.729 99.639 1.00 36.06 110 TRP B N 1
ATOM 2011 C CA . TRP B 2 110 ? 48.214 54.490 99.297 1.00 34.15 110 TRP B CA 1
ATOM 2012 C C . TRP B 2 110 ? 49.264 54.726 98.218 1.00 38.42 110 TRP B C 1
ATOM 2013 O O . TRP B 2 110 ? 50.359 54.153 98.270 1.00 43.15 110 TRP B O 1
ATOM 2024 N N . LEU B 2 111 ? 48.951 55.574 97.235 1.00 41.02 111 LEU B N 1
ATOM 2025 C CA . LEU B 2 111 ? 49.904 55.886 96.177 1.00 43.15 111 LEU B CA 1
ATOM 2026 C C . LEU B 2 111 ? 51.096 56.687 96.684 1.00 46.98 111 LEU B C 1
ATOM 2027 O O . LEU B 2 111 ? 52.151 56.678 96.041 1.00 49.41 111 LEU B O 1
ATOM 2032 N N . SER B 2 112 ? 50.955 57.377 97.814 1.00 42.28 112 SER B N 1
ATOM 2033 C CA . SER B 2 112 ? 52.012 58.222 98.351 1.00 48.19 112 SER B CA 1
ATOM 2034 C C . SER B 2 112 ? 52.777 57.568 99.493 1.00 50.38 112 SER B C 1
ATOM 2035 O O . SER B 2 112 ? 53.654 58.209 100.079 1.00 54.94 112 SER B O 1
ATOM 2038 N N . LYS B 2 113 ? 52.472 56.315 99.822 1.00 46.59 113 LYS B N 1
ATOM 2039 C CA . LYS B 2 113 ? 53.177 55.717 100.947 1.00 50.38 113 LYS B CA 1
ATOM 2040 C C . LYS B 2 113 ? 54.251 54.752 100.461 1.00 45.00 113 LYS B C 1
ATOM 2041 O O . LYS B 2 113 ? 54.065 54.079 99.442 1.00 43.85 113 LYS B O 1
ATOM 2047 N N . PRO B 2 114 ? 55.379 54.679 101.169 1.00 47.77 114 PRO B N 1
ATOM 2048 C CA . PRO B 2 114 ? 56.439 53.747 100.769 1.00 44.02 114 PRO B CA 1
ATOM 2049 C C . PRO B 2 114 ? 55.949 52.307 100.789 1.00 44.08 114 PRO B C 1
ATOM 2050 O O . PRO B 2 114 ? 55.068 51.935 101.567 1.00 45.93 114 PRO B O 1
ATOM 2054 N N . LYS B 2 115 ? 56.532 51.494 99.912 1.00 45.16 115 LYS B N 1
ATOM 2055 C CA . LYS B 2 115 ? 56.158 50.093 99.775 1.00 44.16 115 LYS B CA 1
ATOM 2056 C C . LYS B 2 115 ? 57.399 49.225 99.904 1.00 44.43 115 LYS B C 1
ATOM 2057 O O . LYS B 2 115 ? 58.437 49.527 99.307 1.00 45.75 115 LYS B O 1
ATOM 2063 N N . GLU B 2 116 ? 57.288 48.147 100.685 1.00 41.89 116 GLU B N 1
ATOM 2064 C CA . GLU B 2 116 ? 58.396 47.206 100.796 1.00 47.58 116 GLU B CA 1
ATOM 2065 C C . GLU B 2 116 ? 58.638 46.474 99.483 1.00 44.08 116 GLU B C 1
ATOM 2066 O O . GLU B 2 116 ? 59.771 46.064 99.202 1.00 49.92 116 GLU B O 1
ATOM 2072 N N . ARG B 2 117 ? 57.593 46.300 98.669 1.00 39.60 117 ARG B N 1
ATOM 2073 C CA . ARG B 2 117 ? 57.773 45.707 97.349 1.00 41.38 117 ARG B CA 1
ATOM 2074 C C . ARG B 2 117 ? 58.678 46.565 96.475 1.00 48.24 117 ARG B C 1
ATOM 2075 O O . ARG B 2 117 ? 59.413 46.035 95.633 1.00 50.82 117 ARG B O 1
ATOM 2083 N N . PHE B 2 118 ? 58.649 47.884 96.669 1.00 47.71 118 PHE B N 1
ATOM 2084 C CA . PHE B 2 118 ? 59.465 48.816 95.904 1.00 45.69 118 PHE B CA 1
ATOM 2085 C C . PHE B 2 118 ? 60.656 49.337 96.703 1.00 46.96 118 PHE B C 1
ATOM 2086 O O . PHE B 2 118 ? 61.160 50.427 96.410 1.00 54.65 118 PHE B O 1
ATOM 2094 N N . SER B 2 119 ? 61.104 48.584 97.711 1.00 46.77 119 SER B N 1
ATOM 2095 C CA . SER B 2 119 ? 62.282 48.929 98.512 1.00 48.76 119 SER B CA 1
ATOM 2096 C C . SER B 2 119 ? 62.201 50.352 99.058 1.00 49.66 119 SER B C 1
ATOM 2097 O O . SER B 2 119 ? 63.174 51.109 99.031 1.00 51.34 119 SER B O 1
ATOM 2100 N N . GLY B 2 120 ? 61.025 50.724 99.559 1.00 40.69 120 GLY B N 1
ATOM 2101 C CA . GLY B 2 120 ? 60.833 52.022 100.165 1.00 46.23 120 GLY B CA 1
ATOM 2102 C C . GLY B 2 120 ? 60.329 53.104 99.236 1.00 45.77 120 GLY B C 1
ATOM 2103 O O . GLY B 2 120 ? 59.972 54.189 99.713 1.00 50.12 120 GLY B O 1
ATOM 2104 N N . LEU B 2 121 ? 60.294 52.857 97.931 1.00 46.54 121 LEU B N 1
ATOM 2105 C CA . LEU B 2 121 ? 59.724 53.821 97.004 1.00 43.78 121 LEU B CA 1
ATOM 2106 C C . LEU B 2 121 ? 58.203 53.791 97.081 1.00 41.48 121 LEU B C 1
ATOM 2107 O O . LEU B 2 121 ? 57.591 52.747 97.324 1.00 41.27 121 LEU B O 1
ATOM 2112 N N . THR B 2 122 ? 57.595 54.952 96.880 1.00 41.67 122 THR B N 1
ATOM 2113 C CA . THR B 2 122 ? 56.150 55.022 96.773 1.00 45.02 122 THR B CA 1
ATOM 2114 C C . THR B 2 122 ? 55.715 54.614 95.370 1.00 43.90 122 THR B C 1
ATOM 2115 O O . THR B 2 122 ? 56.503 54.682 94.423 1.00 47.37 122 THR B O 1
ATOM 2119 N N . PRO B 2 123 ? 54.467 54.161 95.212 1.00 46.73 123 PRO B N 1
ATOM 2120 C CA . PRO B 2 123 ? 53.973 53.852 93.858 1.00 47.48 123 PRO B CA 1
ATOM 2121 C C . PRO B 2 123 ? 54.106 55.013 92.887 1.00 52.71 123 PRO B C 1
ATOM 2122 O O . PRO B 2 123 ? 54.384 54.794 91.701 1.00 45.13 123 PRO B O 1
ATOM 2126 N N . MET B 2 124 ? 53.925 56.248 93.361 1.00 53.85 124 MET B N 1
ATOM 2127 C CA . MET B 2 124 ? 54.072 57.406 92.485 1.00 54.31 124 MET B CA 1
ATOM 2128 C C . MET B 2 124 ? 55.508 57.550 91.997 1.00 52.82 124 MET B C 1
ATOM 2129 O O . MET B 2 124 ? 55.745 57.933 90.845 1.00 53.58 124 MET B O 1
ATOM 2134 N N . GLN B 2 125 ? 56.482 57.247 92.859 1.00 53.84 125 GLN B N 1
ATOM 2135 C CA . GLN B 2 125 ? 57.880 57.318 92.453 1.00 51.71 125 GLN B CA 1
ATOM 2136 C C . GLN B 2 125 ? 58.244 56.234 91.448 1.00 51.27 125 GLN B C 1
ATOM 2137 O O . GLN B 2 125 ? 59.276 56.348 90.778 1.00 52.67 125 GLN B O 1
ATOM 2143 N N . MET B 2 126 ? 57.423 55.191 91.328 1.00 48.66 126 MET B N 1
ATOM 2144 C CA . MET B 2 126 ? 57.654 54.140 90.346 1.00 53.63 126 MET B CA 1
ATOM 2145 C C . MET B 2 126 ? 57.210 54.529 88.943 1.00 48.70 126 MET B C 1
ATOM 2146 O O . MET B 2 126 ? 57.511 53.799 87.992 1.00 47.58 126 MET B O 1
ATOM 2151 N N . LEU B 2 127 ? 56.512 55.652 88.789 1.00 45.05 127 LEU B N 1
ATOM 2152 C CA . LEU B 2 127 ? 56.035 56.089 87.483 1.00 54.58 127 LEU B CA 1
ATOM 2153 C C . LEU B 2 127 ? 57.135 56.696 86.621 1.00 55.33 127 LEU B C 1
ATOM 2154 O O . LEU B 2 127 ? 56.845 57.160 85.513 1.00 50.17 127 LEU B O 1
ATOM 2159 N N . THR B 2 128 ? 58.381 56.706 87.099 1.00 53.05 128 THR B N 1
ATOM 2160 C CA . THR B 2 128 ? 59.486 57.223 86.301 1.00 48.64 128 THR B CA 1
ATOM 2161 C C . THR B 2 128 ? 59.790 56.341 85.098 1.00 50.38 128 THR B C 1
ATOM 2162 O O . THR B 2 128 ? 60.410 56.814 84.139 1.00 53.55 128 THR B O 1
ATOM 2166 N N . THR B 2 129 ? 59.379 55.076 85.129 1.00 49.96 129 THR B N 1
ATOM 2167 C CA . THR B 2 129 ? 59.566 54.160 84.015 1.00 58.22 129 THR B CA 1
ATOM 2168 C C . THR B 2 129 ? 58.232 53.520 83.659 1.00 58.42 129 THR B C 1
ATOM 2169 O O . THR B 2 129 ? 57.324 53.423 84.489 1.00 51.75 129 THR B O 1
ATOM 2173 N N . GLN B 2 130 ? 58.121 53.088 82.402 1.00 57.96 130 GLN B N 1
ATOM 2174 C CA . GLN B 2 130 ? 56.927 52.364 81.981 1.00 52.03 130 GLN B CA 1
ATOM 2175 C C . GLN B 2 130 ? 56.836 51.015 82.683 1.00 51.42 130 GLN B C 1
ATOM 2176 O O . GLN B 2 130 ? 55.741 50.568 83.046 1.00 49.00 130 GLN B O 1
ATOM 2182 N N . GLN B 2 131 ? 57.978 50.358 82.893 1.00 55.33 131 GLN B N 1
ATOM 2183 C CA . GLN B 2 131 ? 57.982 49.087 83.608 1.00 50.35 131 GLN B CA 1
ATOM 2184 C C . GLN B 2 131 ? 57.595 49.267 85.071 1.00 51.19 131 GLN B C 1
ATOM 2185 O O . GLN B 2 131 ? 56.965 48.380 85.657 1.00 55.80 131 GLN B O 1
ATOM 2191 N N . GLY B 2 132 ? 57.959 50.400 85.674 1.00 50.17 132 GLY B N 1
ATOM 2192 C CA . GLY B 2 132 ? 57.532 50.666 87.037 1.00 47.71 132 GLY B CA 1
ATOM 2193 C C . GLY B 2 132 ? 56.047 50.961 87.130 1.00 54.53 132 GLY B C 1
ATOM 2194 O O . GLY B 2 132 ? 55.384 50.561 88.091 1.00 56.66 132 GLY B O 1
ATOM 2195 N N . THR B 2 133 ? 55.506 51.669 86.134 1.00 52.66 133 THR B N 1
ATOM 2196 C CA . THR B 2 133 ? 54.066 51.899 86.082 1.00 52.30 133 THR B CA 1
ATOM 2197 C C . THR B 2 133 ? 53.308 50.581 85.980 1.00 51.32 133 THR B C 1
ATOM 2198 O O . THR B 2 133 ? 52.234 50.424 86.572 1.00 55.27 133 THR B O 1
ATOM 2202 N N . THR B 2 134 ? 53.862 49.616 85.240 1.00 48.05 134 THR B N 1
ATOM 2203 C CA . THR B 2 134 ? 53.241 48.299 85.143 1.00 43.80 134 THR B CA 1
ATOM 2204 C C . THR B 2 134 ? 53.206 47.606 86.500 1.00 44.49 134 THR B C 1
ATOM 2205 O O . THR B 2 134 ? 52.226 46.930 86.836 1.00 45.86 134 THR B O 1
ATOM 2209 N N . GLN B 2 135 ? 54.268 47.767 87.295 1.00 42.76 135 GLN B N 1
ATOM 2210 C CA . GLN B 2 135 ? 54.311 47.143 88.613 1.00 44.14 135 GLN B CA 1
ATOM 2211 C C . GLN B 2 135 ? 53.203 47.676 89.513 1.00 46.82 135 GLN B C 1
ATOM 2212 O O . GLN B 2 135 ? 52.634 46.930 90.319 1.00 41.72 135 GLN B O 1
ATOM 2218 N N . VAL B 2 136 ? 52.881 48.965 89.389 1.00 44.25 136 VAL B N 1
ATOM 2219 C CA . VAL B 2 136 ? 51.818 49.543 90.205 1.00 42.85 136 VAL B CA 1
ATOM 2220 C C . VAL B 2 136 ? 50.453 49.071 89.718 1.00 47.53 136 VAL B C 1
ATOM 2221 O O . VAL B 2 136 ? 49.564 48.767 90.524 1.00 50.36 136 VAL B O 1
ATOM 2225 N N . GLU B 2 137 ? 50.262 49.004 88.395 1.00 44.67 137 GLU B N 1
ATOM 2226 C CA . GLU B 2 137 ? 49.024 48.460 87.838 1.00 46.90 137 GLU B CA 1
ATOM 2227 C C . GLU B 2 137 ? 48.750 47.063 88.374 1.00 42.21 137 GLU B C 1
ATOM 2228 O O . GLU B 2 137 ? 47.633 46.750 88.802 1.00 46.16 137 GLU B O 1
ATOM 2234 N N . GLU B 2 138 ? 49.774 46.208 88.354 1.00 41.40 138 GLU B N 1
ATOM 2235 C CA . GLU B 2 138 ? 49.622 44.829 88.802 1.00 42.65 138 GLU B CA 1
ATOM 2236 C C . GLU B 2 138 ? 49.249 44.765 90.275 1.00 41.21 138 GLU B C 1
ATOM 2237 O O . GLU B 2 138 ? 48.367 43.991 90.665 1.00 43.07 138 GLU B O 1
ATOM 2243 N N . MET B 2 139 ? 49.932 45.554 91.112 1.00 36.63 139 MET B N 1
ATOM 2244 C CA . MET B 2 139 ? 49.614 45.569 92.535 1.00 39.39 139 MET B CA 1
ATOM 2245 C C . MET B 2 139 ? 48.178 46.021 92.770 1.00 39.74 139 MET B C 1
ATOM 2246 O O . MET B 2 139 ? 47.488 45.493 93.649 1.00 43.15 139 MET B O 1
ATOM 2251 N N . LEU B 2 140 ? 47.709 46.993 91.984 1.00 41.19 140 LEU B N 1
ATOM 2252 C CA . LEU B 2 140 ? 46.320 47.423 92.097 1.00 42.05 140 LEU B CA 1
ATOM 2253 C C . LEU B 2 140 ? 45.361 46.316 91.676 1.00 44.39 140 LEU B C 1
ATOM 2254 O O . LEU B 2 140 ? 44.302 46.139 92.289 1.00 46.02 140 LEU B O 1
ATOM 2259 N N . LEU B 2 141 ? 45.715 45.557 90.636 1.00 34.22 141 LEU B N 1
ATOM 2260 C CA . LEU B 2 141 ? 44.850 44.465 90.200 1.00 41.10 141 LEU B CA 1
ATOM 2261 C C . LEU B 2 141 ? 44.865 43.306 91.189 1.00 45.42 141 LEU B C 1
ATOM 2262 O O . LEU B 2 141 ? 43.859 42.600 91.325 1.00 48.33 141 LEU B O 1
ATOM 2267 N N . GLN B 2 142 ? 45.986 43.092 91.883 1.00 42.51 142 GLN B N 1
ATOM 2268 C CA . GLN B 2 142 ? 46.027 42.059 92.913 1.00 38.36 142 GLN B CA 1
ATOM 2269 C C . GLN B 2 142 ? 45.131 42.411 94.092 1.00 37.21 142 GLN B C 1
ATOM 2270 O O . GLN B 2 142 ? 44.553 41.516 94.717 1.00 41.21 142 GLN B O 1
ATOM 2276 N N . ILE B 2 143 ? 45.006 43.701 94.408 1.00 35.83 143 ILE B N 1
ATOM 2277 C CA . ILE B 2 143 ? 44.091 44.120 95.465 1.00 41.22 143 ILE B CA 1
ATOM 2278 C C . ILE B 2 143 ? 42.652 43.823 95.068 1.00 43.72 143 ILE B C 1
ATOM 2279 O O . ILE B 2 143 ? 41.858 43.325 95.875 1.00 48.15 143 ILE B O 1
ATOM 2284 N N . ALA B 2 144 ? 42.297 44.116 93.815 1.00 41.12 144 ALA B N 1
ATOM 2285 C CA . ALA B 2 144 ? 40.922 43.918 93.368 1.00 38.15 144 ALA B CA 1
ATOM 2286 C C . ALA B 2 144 ? 40.540 42.444 93.385 1.00 38.62 144 ALA B C 1
ATOM 2287 O O . ALA B 2 144 ? 39.439 42.086 93.817 1.00 46.38 144 ALA B O 1
ATOM 2289 N N . GLU B 2 145 ? 41.437 41.574 92.924 1.00 34.98 145 GLU B N 1
ATOM 2290 C CA . GLU B 2 145 ? 41.167 40.145 92.886 1.00 43.15 145 GLU B CA 1
ATOM 2291 C C . GLU B 2 145 ? 41.468 39.444 94.204 1.00 43.05 145 GLU B C 1
ATOM 2292 O O . GLU B 2 145 ? 41.082 38.282 94.372 1.00 49.73 145 GLU B O 1
ATOM 2298 N N . GLY B 2 146 ? 42.136 40.115 95.138 1.00 40.31 146 GLY B N 1
ATOM 2299 C CA . GLY B 2 146 ? 42.488 39.492 96.397 1.00 39.56 146 GLY B CA 1
ATOM 2300 C C . GLY B 2 146 ? 43.598 38.474 96.249 1.00 46.05 146 GLY B C 1
ATOM 2301 O O . GLY B 2 146 ? 43.483 37.342 96.729 1.00 45.46 146 GLY B O 1
ATOM 2302 N N . TYR B 2 147 ? 44.678 38.861 95.580 1.00 46.84 147 TYR B N 1
ATOM 2303 C CA . TYR B 2 147 ? 45.830 37.979 95.392 1.00 48.97 147 TYR B CA 1
ATOM 2304 C C . TYR B 2 147 ? 46.948 38.338 96.370 1.00 51.12 147 TYR B C 1
ATOM 2305 O O . TYR B 2 147 ? 48.063 38.690 95.990 1.00 55.53 147 TYR B O 1
ATOM 2314 N N . GLY B 2 148 ? 46.626 38.242 97.658 1.00 50.03 148 GLY B N 1
ATOM 2315 C CA . GLY B 2 148 ? 47.601 38.485 98.704 1.00 46.45 148 GLY B CA 1
ATOM 2316 C C . GLY B 2 148 ? 47.970 37.217 99.444 1.00 55.04 148 GLY B C 1
ATOM 2317 O O . GLY B 2 148 ? 48.049 37.215 100.677 1.00 65.56 148 GLY B O 1
ATOM 2318 N N . LEU B 2 149 ? 48.165 36.135 98.688 1.00 61.46 149 LEU B N 1
ATOM 2319 C CA . LEU B 2 149 ? 48.600 34.827 99.195 1.00 63.53 149 LEU B CA 1
ATOM 2320 C C . LEU B 2 149 ? 47.453 34.072 99.873 1.00 69.99 149 LEU B C 1
ATOM 2321 O O . LEU B 2 149 ? 46.860 34.563 100.831 1.00 70.42 149 LEU B O 1
ATOM 2327 N N . MET C 2 1 ? 55.689 42.989 81.216 1.00 152.70 1 MET C N 1
ATOM 2328 C CA . MET C 2 1 ? 56.670 42.289 82.040 1.00 152.06 1 MET C CA 1
ATOM 2329 C C . MET C 2 1 ? 56.008 41.124 82.780 1.00 148.28 1 MET C C 1
ATOM 2330 O O . MET C 2 1 ? 56.409 39.988 82.575 1.00 154.33 1 MET C O 1
ATOM 2335 N N . LEU C 2 2 ? 55.106 41.368 83.730 1.00 136.43 2 LEU C N 1
ATOM 2336 C CA . LEU C 2 2 ? 54.291 40.295 84.308 1.00 130.61 2 LEU C CA 1
ATOM 2337 C C . LEU C 2 2 ? 52.928 40.144 83.647 1.00 128.98 2 LEU C C 1
ATOM 2338 O O . LEU C 2 2 ? 52.031 39.504 84.219 1.00 131.60 2 LEU C O 1
ATOM 2343 N N . ALA C 2 3 ? 52.743 40.734 82.473 1.00 126.23 3 ALA C N 1
ATOM 2344 C CA . ALA C 2 3 ? 51.519 40.589 81.690 1.00 121.07 3 ALA C CA 1
ATOM 2345 C C . ALA C 2 3 ? 51.625 39.418 80.731 1.00 112.20 3 ALA C C 1
ATOM 2346 O O . ALA C 2 3 ? 51.096 39.449 79.623 1.00 111.71 3 ALA C O 1
ATOM 2348 N N . GLU C 2 4 ? 52.373 38.403 81.140 1.00 115.24 4 GLU C N 1
ATOM 2349 C CA . GLU C 2 4 ? 52.813 37.300 80.302 1.00 113.48 4 GLU C CA 1
ATOM 2350 C C . GLU C 2 4 ? 52.303 35.942 80.769 1.00 125.77 4 GLU C C 1
ATOM 2351 O O . GLU C 2 4 ? 52.213 35.679 81.974 1.00 109.72 4 GLU C O 1
ATOM 2357 N N . VAL C 2 5 ? 51.994 35.078 79.802 1.00 158.76 5 VAL C N 1
ATOM 2358 C CA . VAL C 2 5 ? 51.599 33.698 80.054 1.00 163.45 5 VAL C CA 1
ATOM 2359 C C . VAL C 2 5 ? 52.223 32.793 79.004 1.00 160.50 5 VAL C C 1
ATOM 2360 O O . VAL C 2 5 ? 53.407 32.445 79.083 1.00 162.97 5 VAL C O 1
ATOM 2364 N N . LEU C 2 6 ? 51.419 32.442 78.000 1.00 137.23 6 LEU C N 1
ATOM 2365 C CA . LEU C 2 6 ? 51.758 31.505 76.927 1.00 131.68 6 LEU C CA 1
ATOM 2366 C C . LEU C 2 6 ? 52.280 30.178 77.492 1.00 116.29 6 LEU C C 1
ATOM 2367 O O . LEU C 2 6 ? 53.434 29.792 77.300 1.00 102.11 6 LEU C O 1
ATOM 2372 N N . ARG C 2 7 ? 51.372 29.491 78.184 1.00 132.53 7 ARG C N 1
ATOM 2373 C CA . ARG C 2 7 ? 51.615 28.204 78.846 1.00 152.70 7 ARG C CA 1
ATOM 2374 C C . ARG C 2 7 ? 52.970 28.184 79.564 1.00 182.55 7 ARG C C 1
ATOM 2375 O O . ARG C 2 7 ? 53.807 27.298 79.380 1.00 173.33 7 ARG C O 1
ATOM 2383 N N . ASP C 2 8 ? 53.164 29.202 80.406 1.00 214.19 8 ASP C N 1
ATOM 2384 C CA . ASP C 2 8 ? 54.335 29.318 81.273 1.00 216.72 8 ASP C CA 1
ATOM 2385 C C . ASP C 2 8 ? 55.663 29.480 80.541 1.00 216.97 8 ASP C C 1
ATOM 2386 O O . ASP C 2 8 ? 56.504 30.280 80.963 1.00 219.70 8 ASP C O 1
ATOM 2391 N N . ASN C 2 9 ? 55.862 28.756 79.439 1.00 150.60 9 ASN C N 1
ATOM 2392 C CA . ASN C 2 9 ? 57.156 28.782 78.765 1.00 121.60 9 ASN C CA 1
ATOM 2393 C C . ASN C 2 9 ? 57.378 30.126 78.091 1.00 102.33 9 ASN C C 1
ATOM 2394 O O . ASN C 2 9 ? 58.417 30.764 78.298 1.00 107.54 9 ASN C O 1
ATOM 2399 N N . GLY C 2 10 ? 56.430 30.552 77.251 1.00 82.94 10 GLY C N 1
ATOM 2400 C CA . GLY C 2 10 ? 56.601 31.716 76.402 1.00 67.85 10 GLY C CA 1
ATOM 2401 C C . GLY C 2 10 ? 57.241 32.876 77.147 1.00 59.50 10 GLY C C 1
ATOM 2402 O O . GLY C 2 10 ? 58.045 33.622 76.578 1.00 54.15 10 GLY C O 1
ATOM 2403 N N . TYR C 2 11 ? 56.886 33.025 78.432 1.00 52.77 11 TYR C N 1
ATOM 2404 C CA . TYR C 2 11 ? 57.508 34.037 79.283 1.00 47.82 11 TYR C CA 1
ATOM 2405 C C . TYR C 2 11 ? 58.997 33.787 79.464 1.00 48.79 11 TYR C C 1
ATOM 2406 O O . TYR C 2 11 ? 59.790 34.735 79.496 1.00 46.65 11 TYR C O 1
ATOM 2415 N N . HIS C 2 12 ? 59.401 32.523 79.568 1.00 47.51 12 HIS C N 1
ATOM 2416 C CA . HIS C 2 12 ? 60.824 32.226 79.637 1.00 49.51 12 HIS C CA 1
ATOM 2417 C C . HIS C 2 12 ? 61.529 32.625 78.346 1.00 53.20 12 HIS C C 1
ATOM 2418 O O . HIS C 2 12 ? 62.645 33.157 78.378 1.00 59.47 12 HIS C O 1
ATOM 2425 N N . GLU C 2 13 ? 60.892 32.375 77.197 1.00 55.96 13 GLU C N 1
ATOM 2426 C CA . GLU C 2 13 ? 61.466 32.814 75.931 1.00 58.31 13 GLU C CA 1
ATOM 2427 C C . GLU C 2 13 ? 61.599 34.330 75.899 1.00 53.50 13 GLU C C 1
ATOM 2428 O O . GLU C 2 13 ? 62.616 34.861 75.440 1.00 54.38 13 GLU C O 1
ATOM 2434 N N . TYR C 2 14 ? 60.584 35.041 76.398 1.00 48.98 14 TYR C N 1
ATOM 2435 C CA . TYR C 2 14 ? 60.650 36.498 76.462 1.00 49.40 14 TYR C CA 1
ATOM 2436 C C . TYR C 2 14 ? 61.802 36.953 77.349 1.00 50.37 14 TYR C C 1
ATOM 2437 O O . TYR C 2 14 ? 62.577 37.841 76.975 1.00 53.14 14 TYR C O 1
ATOM 2446 N N . ARG C 2 15 ? 61.931 36.348 78.533 1.00 47.09 15 ARG C N 1
ATOM 2447 C CA . ARG C 2 15 ? 63.024 36.702 79.433 1.00 46.59 15 ARG C CA 1
ATOM 2448 C C . ARG C 2 15 ? 64.374 36.310 78.848 1.00 48.54 15 ARG C C 1
ATOM 2449 O O . ARG C 2 15 ? 65.373 37.008 79.057 1.00 51.77 15 ARG C O 1
ATOM 2457 N N . ALA C 2 16 ? 64.427 35.192 78.119 1.00 51.00 16 ALA C N 1
ATOM 2458 C CA . ALA C 2 16 ? 65.677 34.779 77.490 1.00 53.93 16 ALA C CA 1
ATOM 2459 C C . ALA C 2 16 ? 66.103 35.772 76.415 1.00 57.70 16 ALA C C 1
ATOM 2460 O O . ALA C 2 16 ? 67.272 36.170 76.352 1.00 66.23 16 ALA C O 1
ATOM 2462 N N . ARG C 2 17 ? 65.167 36.179 75.552 1.00 54.64 17 ARG C N 1
ATOM 2463 C CA . ARG C 2 17 ? 65.481 37.200 74.556 1.00 58.24 17 ARG C CA 1
ATOM 2464 C C . ARG C 2 17 ? 65.798 38.535 75.218 1.00 55.79 17 ARG C C 1
ATOM 2465 O O . ARG C 2 17 ? 66.716 39.245 74.790 1.00 57.58 17 ARG C O 1
ATOM 2473 N N . LEU C 2 18 ? 65.048 38.894 76.264 1.00 58.57 18 LEU C N 1
ATOM 2474 C CA . LEU C 2 18 ? 65.328 40.129 76.989 1.00 61.31 18 LEU C CA 1
ATOM 2475 C C . LEU C 2 18 ? 66.702 40.087 77.645 1.00 63.50 18 LEU C C 1
ATOM 2476 O O . LEU C 2 18 ? 67.356 41.126 77.787 1.00 62.88 18 LEU C O 1
ATOM 2481 N N . GLN C 2 19 ? 67.154 38.897 78.047 1.00 65.54 19 GLN C N 1
ATOM 2482 C CA . GLN C 2 19 ? 68.474 38.756 78.647 1.00 66.02 19 GLN C CA 1
ATOM 2483 C C . GLN C 2 19 ? 69.588 38.874 77.616 1.00 69.54 19 GLN C C 1
ATOM 2484 O O . GLN C 2 19 ? 70.716 39.233 77.972 1.00 75.07 19 GLN C O 1
ATOM 2490 N N . ALA C 2 20 ? 69.294 38.593 76.348 1.00 65.52 20 ALA C N 1
ATOM 2491 C CA . ALA C 2 20 ? 70.270 38.815 75.289 1.00 68.31 20 ALA C CA 1
ATOM 2492 C C . ALA C 2 20 ? 70.387 40.292 74.932 1.00 73.59 20 ALA C C 1
ATOM 2493 O O . ALA C 2 20 ? 71.496 40.804 74.745 1.00 78.92 20 ALA C O 1
ATOM 2495 N N . LEU C 2 21 ? 69.252 40.986 74.824 1.00 66.92 21 LEU C N 1
ATOM 2496 C CA . LEU C 2 21 ? 69.260 42.347 74.297 1.00 66.15 21 LEU C CA 1
ATOM 2497 C C . LEU C 2 21 ? 69.810 43.361 75.301 1.00 61.27 21 LEU C C 1
ATOM 2498 O O . LEU C 2 21 ? 70.668 44.180 74.951 1.00 62.05 21 LEU C O 1
ATOM 2503 N N . LEU C 2 22 ? 69.337 43.333 76.549 1.00 57.87 22 LEU C N 1
ATOM 2504 C CA . LEU C 2 22 ? 69.807 44.286 77.551 1.00 63.78 22 LEU C CA 1
ATOM 2505 C C . LEU C 2 22 ? 70.526 43.651 78.732 1.00 68.18 22 LEU C C 1
ATOM 2506 O O . LEU C 2 22 ? 70.655 44.300 79.775 1.00 71.58 22 LEU C O 1
ATOM 2511 N N . ASP C 2 23 ? 70.996 42.412 78.603 1.00 66.88 23 ASP C N 1
ATOM 2512 C CA . ASP C 2 23 ? 71.741 41.749 79.672 1.00 69.09 23 ASP C CA 1
ATOM 2513 C C . ASP C 2 23 ? 70.958 41.690 80.985 1.00 67.65 23 ASP C C 1
ATOM 2514 O O . ASP C 2 23 ? 71.549 41.668 82.067 1.00 73.12 23 ASP C O 1
ATOM 2519 N N . ILE C 2 24 ? 69.631 41.676 80.915 1.00 60.70 24 ILE C N 1
ATOM 2520 C CA . ILE C 2 24 ? 68.782 41.648 82.105 1.00 64.19 24 ILE C CA 1
ATOM 2521 C C . ILE C 2 24 ? 68.566 40.190 82.491 1.00 67.33 24 ILE C C 1
ATOM 2522 O O . ILE C 2 24 ? 67.962 39.440 81.709 1.00 63.33 24 ILE C O 1
ATOM 2527 N N . PRO C 2 25 ? 69.016 39.752 83.668 1.00 70.13 25 PRO C N 1
ATOM 2528 C CA . PRO C 2 25 ? 68.889 38.332 84.022 1.00 66.33 25 PRO C CA 1
ATOM 2529 C C . PRO C 2 25 ? 67.434 37.888 84.064 1.00 61.20 25 PRO C C 1
ATOM 2530 O O . PRO C 2 25 ? 66.541 38.647 84.448 1.00 57.21 25 PRO C O 1
ATOM 2534 N N . GLU C 2 26 ? 67.204 36.640 83.649 1.00 59.92 26 GLU C N 1
ATOM 2535 C CA . GLU C 2 26 ? 65.851 36.094 83.663 1.00 62.64 26 GLU C CA 1
ATOM 2536 C C . GLU C 2 26 ? 65.314 35.974 85.083 1.00 66.08 26 GLU C C 1
ATOM 2537 O O . GLU C 2 26 ? 64.118 36.190 85.315 1.00 72.45 26 GLU C O 1
ATOM 2543 N N . LEU C 2 27 ? 66.177 35.653 86.046 1.00 64.55 27 LEU C N 1
ATOM 2544 C CA . LEU C 2 27 ? 65.752 35.510 87.432 1.00 62.68 27 LEU C CA 1
ATOM 2545 C C . LEU C 2 27 ? 65.691 36.838 88.175 1.00 61.19 27 LEU C C 1
ATOM 2546 O O . LEU C 2 27 ? 65.405 36.843 89.377 1.00 64.73 27 LEU C O 1
ATOM 2551 N N . ALA C 2 28 ? 65.958 37.953 87.500 1.00 55.80 28 ALA C N 1
ATOM 2552 C CA . ALA C 2 28 ? 65.854 39.258 88.134 1.00 53.99 28 ALA C CA 1
ATOM 2553 C C . ALA C 2 28 ? 64.399 39.595 88.429 1.00 59.73 28 ALA C C 1
ATOM 2554 O O . ALA C 2 28 ? 63.512 39.371 87.601 1.00 66.96 28 ALA C O 1
ATOM 2556 N N . SER C 2 29 ? 64.154 40.131 89.622 1.00 61.05 29 SER C N 1
ATOM 2557 C CA . SER C 2 29 ? 62.809 40.544 89.979 1.00 53.17 29 SER C CA 1
ATOM 2558 C C . SER C 2 29 ? 62.448 41.834 89.242 1.00 50.07 29 SER C C 1
ATOM 2559 O O . SER C 2 29 ? 63.295 42.498 88.635 1.00 51.31 29 SER C O 1
ATOM 2562 N N . ASP C 2 30 ? 61.161 42.186 89.307 1.00 53.09 30 ASP C N 1
ATOM 2563 C CA . ASP C 2 30 ? 60.672 43.370 88.607 1.00 60.99 30 ASP C CA 1
ATOM 2564 C C . ASP C 2 30 ? 61.356 44.621 89.105 1.00 63.40 30 ASP C C 1
ATOM 2565 O O . ASP C 2 30 ? 61.780 45.474 88.317 1.00 66.34 30 ASP C O 1
ATOM 2570 N N . PHE C 2 31 ? 61.459 44.748 90.423 1.00 53.38 31 PHE C N 1
ATOM 2571 C CA . PHE C 2 31 ? 62.037 45.950 90.987 1.00 51.82 31 PHE C CA 1
ATOM 2572 C C . PHE C 2 31 ? 63.507 46.050 90.622 1.00 49.08 31 PHE C C 1
ATOM 2573 O O . PHE C 2 31 ? 64.015 47.146 90.369 1.00 56.64 31 PHE C O 1
ATOM 2581 N N . GLU C 2 32 ? 64.198 44.911 90.561 1.00 50.68 32 GLU C N 1
ATOM 2582 C CA . GLU C 2 32 ? 65.578 44.916 90.096 1.00 56.19 32 GLU C CA 1
ATOM 2583 C C . GLU C 2 32 ? 65.654 45.371 88.643 1.00 49.94 32 GLU C C 1
ATOM 2584 O O . GLU C 2 32 ? 66.597 46.068 88.251 1.00 53.02 32 GLU C O 1
ATOM 2590 N N . ILE C 2 33 ? 64.663 44.992 87.831 1.00 52.00 33 ILE C N 1
ATOM 2591 C CA . ILE C 2 33 ? 64.593 45.497 86.462 1.00 52.25 33 ILE C CA 1
ATOM 2592 C C . ILE C 2 33 ? 64.398 47.007 86.464 1.00 50.95 33 ILE C C 1
ATOM 2593 O O . ILE C 2 33 ? 65.052 47.735 85.707 1.00 53.15 33 ILE C O 1
ATOM 2598 N N . HIS C 2 34 ? 63.506 47.504 87.325 1.00 52.56 34 HIS C N 1
ATOM 2599 C CA . HIS C 2 34 ? 63.237 48.937 87.361 1.00 51.06 34 HIS C CA 1
ATOM 2600 C C . HIS C 2 34 ? 64.436 49.722 87.878 1.00 56.14 34 HIS C C 1
ATOM 2601 O O . HIS C 2 34 ? 64.679 50.845 87.422 1.00 60.99 34 HIS C O 1
ATOM 2608 N N . THR C 2 35 ? 65.203 49.154 88.814 1.00 60.69 35 THR C N 1
ATOM 2609 C CA . THR C 2 35 ? 66.402 49.846 89.280 1.00 60.58 35 THR C CA 1
ATOM 2610 C C . THR C 2 35 ? 67.490 49.859 88.217 1.00 57.85 35 THR C C 1
ATOM 2611 O O . THR C 2 35 ? 68.252 50.827 88.131 1.00 65.29 35 THR C O 1
ATOM 2615 N N . ARG C 2 36 ? 67.578 48.807 87.398 1.00 60.29 36 ARG C N 1
ATOM 2616 C CA . ARG C 2 36 ? 68.537 48.819 86.297 1.00 64.73 36 ARG C CA 1
ATOM 2617 C C . ARG C 2 36 ? 68.221 49.933 85.309 1.00 57.86 36 ARG C C 1
ATOM 2618 O O . ARG C 2 36 ? 69.133 50.565 84.762 1.00 62.92 36 ARG C O 1
ATOM 2626 N N . ILE C 2 37 ? 66.936 50.184 85.060 1.00 50.99 37 ILE C N 1
ATOM 2627 C CA . ILE C 2 37 ? 66.559 51.284 84.179 1.00 57.90 37 ILE C CA 1
ATOM 2628 C C . ILE C 2 37 ? 66.884 52.622 84.834 1.00 59.22 37 ILE C C 1
ATOM 2629 O O . ILE C 2 37 ? 67.482 53.507 84.210 1.00 64.09 37 ILE C O 1
ATOM 2634 N N . THR C 2 38 ? 66.496 52.789 86.102 1.00 51.61 38 THR C N 1
ATOM 2635 C CA . THR C 2 38 ? 66.778 54.041 86.798 1.00 57.24 38 THR C CA 1
ATOM 2636 C C . THR C 2 38 ? 68.271 54.232 87.036 1.00 63.58 38 THR C C 1
ATOM 2637 O O . THR C 2 38 ? 68.744 55.372 87.092 1.00 70.09 38 THR C O 1
ATOM 2641 N N . ASP C 2 39 ? 69.025 53.139 87.192 1.00 62.22 39 ASP C N 1
ATOM 2642 C CA . ASP C 2 39 ? 70.477 53.258 87.283 1.00 66.81 39 ASP C CA 1
ATOM 2643 C C . ASP C 2 39 ? 71.064 53.829 86.001 1.00 68.41 39 ASP C C 1
ATOM 2644 O O . ASP C 2 39 ? 72.069 54.549 86.041 1.00 68.59 39 ASP C O 1
ATOM 2649 N N . GLY C 2 40 ? 70.453 53.521 84.860 1.00 65.20 40 GLY C N 1
ATOM 2650 C CA . GLY C 2 40 ? 70.942 53.988 83.581 1.00 63.30 40 GLY C CA 1
ATOM 2651 C C . GLY C 2 40 ? 71.709 52.918 82.835 1.00 67.37 40 GLY C C 1
ATOM 2652 O O . GLY C 2 40 ? 72.669 52.349 83.364 1.00 71.50 40 GLY C O 1
ATOM 2653 N N . PHE C 2 41 ? 71.295 52.633 81.605 1.00 64.23 41 PHE C N 1
ATOM 2654 C CA . PHE C 2 41 ? 71.996 51.662 80.784 1.00 65.73 41 PHE C CA 1
ATOM 2655 C C . PHE C 2 41 ? 73.245 52.290 80.179 1.00 72.43 41 PHE C C 1
ATOM 2656 O O . PHE C 2 41 ? 73.320 53.506 79.980 1.00 79.37 41 PHE C O 1
ATOM 2664 N N . ALA C 2 42 ? 74.235 51.447 79.899 1.00 70.37 42 ALA C N 1
ATOM 2665 C CA . ALA C 2 42 ? 75.463 51.927 79.284 1.00 75.99 42 ALA C CA 1
ATOM 2666 C C . ALA C 2 42 ? 75.170 52.496 77.902 1.00 81.96 42 ALA C C 1
ATOM 2667 O O . ALA C 2 42 ? 74.397 51.926 77.128 1.00 85.50 42 ALA C O 1
ATOM 2669 N N . ALA C 2 43 ? 75.782 53.643 77.601 1.00 84.44 43 ALA C N 1
ATOM 2670 C CA . ALA C 2 43 ? 75.570 54.266 76.300 1.00 86.15 43 ALA C CA 1
ATOM 2671 C C . ALA C 2 43 ? 76.079 53.384 75.168 1.00 89.30 43 ALA C C 1
ATOM 2672 O O . ALA C 2 43 ? 75.506 53.389 74.073 1.00 90.85 43 ALA C O 1
ATOM 2674 N N . THR C 2 44 ? 77.151 52.624 75.408 1.00 92.13 44 THR C N 1
ATOM 2675 C CA . THR C 2 44 ? 77.668 51.717 74.388 1.00 93.49 44 THR C CA 1
ATOM 2676 C C . THR C 2 44 ? 76.687 50.600 74.057 1.00 97.47 44 THR C C 1
ATOM 2677 O O . THR C 2 44 ? 76.796 49.992 72.988 1.00 98.88 44 THR C O 1
ATOM 2681 N N . TRP C 2 45 ? 75.739 50.309 74.952 1.00 99.96 45 TRP C N 1
ATOM 2682 C CA . TRP C 2 45 ? 74.755 49.265 74.683 1.00 99.66 45 TRP C CA 1
ATOM 2683 C C . TRP C 2 45 ? 73.958 49.570 73.422 1.00 96.40 45 TRP C C 1
ATOM 2684 O O . TRP C 2 45 ? 73.611 48.664 72.656 1.00 92.53 45 TRP C O 1
ATOM 2695 N N . LEU C 2 46 ? 73.673 50.849 73.184 1.00 96.31 46 LEU C N 1
ATOM 2696 C CA . LEU C 2 46 ? 72.840 51.226 72.050 1.00 96.21 46 LEU C CA 1
ATOM 2697 C C . LEU C 2 46 ? 73.572 51.038 70.723 1.00 102.16 46 LEU C C 1
ATOM 2698 O O . LEU C 2 46 ? 72.967 50.597 69.738 1.00 105.68 46 LEU C O 1
ATOM 2703 N N . VAL C 2 47 ? 74.865 51.380 70.669 1.00 101.12 47 VAL C N 1
ATOM 2704 C CA . VAL C 2 47 ? 75.642 51.168 69.446 1.00 100.97 47 VAL C CA 1
ATOM 2705 C C . VAL C 2 47 ? 75.673 49.689 69.071 1.00 102.68 47 VAL C C 1
ATOM 2706 O O . VAL C 2 47 ? 75.526 49.332 67.896 1.00 103.12 47 VAL C O 1
ATOM 2710 N N . LYS C 2 48 ? 75.878 48.808 70.059 1.00 102.51 48 LYS C N 1
ATOM 2711 C CA . LYS C 2 48 ? 75.972 47.381 69.760 1.00 104.50 48 LYS C CA 1
ATOM 2712 C C . LYS C 2 48 ? 74.665 46.841 69.195 1.00 104.71 48 LYS C C 1
ATOM 2713 O O . LYS C 2 48 ? 74.679 45.922 68.368 1.00 110.25 48 LYS C O 1
ATOM 2719 N N . LEU C 2 49 ? 73.529 47.377 69.650 1.00 98.19 49 LEU C N 1
ATOM 2720 C CA . LEU C 2 49 ? 72.226 46.928 69.163 1.00 98.32 49 LEU C CA 1
ATOM 2721 C C . LEU C 2 49 ? 72.118 47.058 67.648 1.00 105.23 49 LEU C C 1
ATOM 2722 O O . LEU C 2 49 ? 71.638 46.143 66.965 1.00 104.03 49 LEU C O 1
ATOM 2727 N N . THR C 2 50 ? 72.552 48.199 67.107 1.00 112.70 50 THR C N 1
ATOM 2728 C CA . THR C 2 50 ? 72.490 48.413 65.666 1.00 117.67 50 THR C CA 1
ATOM 2729 C C . THR C 2 50 ? 73.487 47.526 64.938 1.00 121.54 50 THR C C 1
ATOM 2730 O O . THR C 2 50 ? 73.172 46.971 63.872 1.00 124.42 50 THR C O 1
ATOM 2734 N N . GLU C 2 51 ? 74.700 47.399 65.489 1.00 124.17 51 GLU C N 1
ATOM 2735 C CA . GLU C 2 51 ? 75.686 46.513 64.887 1.00 129.16 51 GLU C CA 1
ATOM 2736 C C . GLU C 2 51 ? 75.144 45.095 64.754 1.00 134.87 51 GLU C C 1
ATOM 2737 O O . GLU C 2 51 ? 75.379 44.432 63.741 1.00 140.09 51 GLU C O 1
ATOM 2743 N N . ARG C 2 52 ? 74.396 44.623 65.743 1.00 125.58 52 ARG C N 1
ATOM 2744 C CA . ARG C 2 52 ? 73.731 43.331 65.639 1.00 120.46 52 ARG C CA 1
ATOM 2745 C C . ARG C 2 52 ? 72.391 43.411 64.907 1.00 114.32 52 ARG C C 1
ATOM 2746 O O . ARG C 2 52 ? 71.687 42.399 64.815 1.00 118.53 52 ARG C O 1
ATOM 2754 N N . GLY C 2 53 ? 72.002 44.589 64.422 1.00 109.57 53 GLY C N 1
ATOM 2755 C CA . GLY C 2 53 ? 70.831 44.724 63.578 1.00 103.87 53 GLY C CA 1
ATOM 2756 C C . GLY C 2 53 ? 69.503 44.797 64.291 1.00 96.18 53 GLY C C 1
ATOM 2757 O O . GLY C 2 53 ? 68.462 44.753 63.626 1.00 93.33 53 GLY C O 1
ATOM 2758 N N . VAL C 2 54 ? 69.501 44.915 65.618 1.00 96.17 54 VAL C N 1
ATOM 2759 C CA . VAL C 2 54 ? 68.244 44.954 66.355 1.00 96.01 54 VAL C CA 1
ATOM 2760 C C . VAL C 2 54 ? 67.515 46.291 66.170 1.00 100.07 54 VAL C C 1
ATOM 2761 O O . VAL C 2 54 ? 66.279 46.323 66.133 1.00 98.97 54 VAL C O 1
ATOM 2765 N N . LEU C 2 55 ? 68.247 47.398 66.025 1.00 108.45 55 LEU C N 1
ATOM 2766 C CA . LEU C 2 55 ? 67.660 48.730 65.964 1.00 113.60 55 LEU C CA 1
ATOM 2767 C C . LEU C 2 55 ? 68.076 49.455 64.689 1.00 117.87 55 LEU C C 1
ATOM 2768 O O . LEU C 2 55 ? 69.252 49.436 64.307 1.00 121.80 55 LEU C O 1
ATOM 2773 N N . THR C 2 56 ? 67.095 50.079 64.014 1.00 118.98 56 THR C N 1
ATOM 2774 C CA . THR C 2 56 ? 67.372 51.031 62.936 1.00 121.08 56 THR C CA 1
ATOM 2775 C C . THR C 2 56 ? 68.261 52.154 63.452 1.00 122.66 56 THR C C 1
ATOM 2776 O O . THR C 2 56 ? 68.298 52.399 64.665 1.00 120.94 56 THR C O 1
ATOM 2780 N N . PRO C 2 57 ? 69.025 52.826 62.586 1.00 123.06 57 PRO C N 1
ATOM 2781 C CA . PRO C 2 57 ? 69.622 54.110 62.989 1.00 125.56 57 PRO C CA 1
ATOM 2782 C C . PRO C 2 57 ? 68.602 55.111 63.511 1.00 127.12 57 PRO C C 1
ATOM 2783 O O . PRO C 2 57 ? 68.921 55.883 64.420 1.00 122.90 57 PRO C O 1
ATOM 2787 N N . VAL C 2 58 ? 67.389 55.137 62.948 1.00 132.39 58 VAL C N 1
ATOM 2788 C CA . VAL C 2 58 ? 66.422 56.165 63.331 1.00 131.33 58 VAL C CA 1
ATOM 2789 C C . VAL C 2 58 ? 65.690 55.819 64.626 1.00 125.70 58 VAL C C 1
ATOM 2790 O O . VAL C 2 58 ? 65.506 56.689 65.488 1.00 125.12 58 VAL C O 1
ATOM 2794 N N . GLU C 2 59 ? 65.288 54.555 64.809 1.00 118.93 59 GLU C N 1
ATOM 2795 C CA . GLU C 2 59 ? 64.693 54.185 66.090 1.00 108.36 59 GLU C CA 1
ATOM 2796 C C . GLU C 2 59 ? 65.665 54.420 67.241 1.00 107.24 59 GLU C C 1
ATOM 2797 O O . GLU C 2 59 ? 65.246 54.584 68.391 1.00 109.73 59 GLU C O 1
ATOM 2803 N N . ARG C 2 60 ? 66.960 54.475 66.944 1.00 101.31 60 ARG C N 1
ATOM 2804 C CA . ARG C 2 60 ? 67.968 54.609 67.983 1.00 94.95 60 ARG C CA 1
ATOM 2805 C C . ARG C 2 60 ? 68.025 56.048 68.508 1.00 101.17 60 ARG C C 1
ATOM 2806 O O . ARG C 2 60 ? 67.971 56.262 69.716 1.00 104.44 60 ARG C O 1
ATOM 2814 N N . ASP C 2 61 ? 68.097 57.057 67.622 1.00 104.93 61 ASP C N 1
ATOM 2815 C CA . ASP C 2 61 ? 67.820 58.460 67.969 1.00 111.11 61 ASP C CA 1
ATOM 2816 C C . ASP C 2 61 ? 66.383 58.795 68.303 1.00 106.80 61 ASP C C 1
ATOM 2817 O O . ASP C 2 61 ? 66.143 59.914 68.781 1.00 105.98 61 ASP C O 1
ATOM 2822 N N . GLN C 2 62 ? 65.423 57.892 68.099 1.00 105.23 62 GLN C N 1
ATOM 2823 C CA . GLN C 2 62 ? 64.193 58.073 68.851 1.00 105.62 62 GLN C CA 1
ATOM 2824 C C . GLN C 2 62 ? 64.490 57.950 70.339 1.00 102.23 62 GLN C C 1
ATOM 2825 O O . GLN C 2 62 ? 63.917 58.674 71.163 1.00 105.15 62 GLN C O 1
ATOM 2831 N N . ILE C 2 63 ? 65.432 57.066 70.688 1.00 95.04 63 ILE C N 1
ATOM 2832 C CA . ILE C 2 63 ? 65.819 56.866 72.077 1.00 87.24 63 ILE C CA 1
ATOM 2833 C C . ILE C 2 63 ? 66.703 58.012 72.558 1.00 91.85 63 ILE C C 1
ATOM 2834 O O . ILE C 2 63 ? 66.463 58.591 73.623 1.00 95.66 63 ILE C O 1
ATOM 2839 N N . ILE C 2 64 ? 67.746 58.344 71.800 1.00 92.71 64 ILE C N 1
ATOM 2840 C CA . ILE C 2 64 ? 68.660 59.432 72.152 1.00 89.59 64 ILE C CA 1
ATOM 2841 C C . ILE C 2 64 ? 69.256 60.013 70.873 1.00 93.26 64 ILE C C 1
ATOM 2842 O O . ILE C 2 64 ? 69.703 59.253 70.004 1.00 91.20 64 ILE C O 1
ATOM 2847 N N . PRO C 2 65 ? 69.364 61.334 70.738 1.00 95.48 65 PRO C N 1
ATOM 2848 C CA . PRO C 2 65 ? 70.072 61.887 69.576 1.00 98.58 65 PRO C CA 1
ATOM 2849 C C . PRO C 2 65 ? 71.518 61.411 69.532 1.00 99.23 65 PRO C C 1
ATOM 2850 O O . PRO C 2 65 ? 72.079 60.959 70.534 1.00 94.35 65 PRO C O 1
ATOM 2854 N N . LEU C 2 66 ? 72.104 61.453 68.330 1.00 100.66 66 LEU C N 1
ATOM 2855 C CA . LEU C 2 66 ? 73.414 60.836 68.140 1.00 93.70 66 LEU C CA 1
ATOM 2856 C C . LEU C 2 66 ? 74.520 61.650 68.803 1.00 93.83 66 LEU C C 1
ATOM 2857 O O . LEU C 2 66 ? 75.378 61.091 69.494 1.00 99.94 66 LEU C O 1
ATOM 2862 N N . ARG C 2 67 ? 74.522 62.970 68.611 1.00 93.50 67 ARG C N 1
ATOM 2863 C CA . ARG C 2 67 ? 75.621 63.780 69.128 1.00 100.60 67 ARG C CA 1
ATOM 2864 C C . ARG C 2 67 ? 75.697 63.702 70.648 1.00 107.76 67 ARG C C 1
ATOM 2865 O O . ARG C 2 67 ? 76.781 63.521 71.213 1.00 110.66 67 ARG C O 1
ATOM 2873 N N . THR C 2 68 ? 74.556 63.837 71.330 1.00 108.96 68 THR C N 1
ATOM 2874 C CA . THR C 2 68 ? 74.541 63.591 72.769 1.00 108.63 68 THR C CA 1
ATOM 2875 C C . THR C 2 68 ? 75.012 62.180 73.085 1.00 105.52 68 THR C C 1
ATOM 2876 O O . THR C 2 68 ? 75.775 61.975 74.034 1.00 109.18 68 THR C O 1
ATOM 2880 N N . LEU C 2 69 ? 74.573 61.197 72.303 1.00 92.97 69 LEU C N 1
ATOM 2881 C CA . LEU C 2 69 ? 75.006 59.824 72.543 1.00 86.52 69 LEU C CA 1
ATOM 2882 C C . LEU C 2 69 ? 76.526 59.705 72.489 1.00 85.49 69 LEU C C 1
ATOM 2883 O O . LEU C 2 69 ? 77.141 59.092 73.372 1.00 88.39 69 LEU C O 1
ATOM 2888 N N . LYS C 2 70 ? 77.153 60.339 71.495 1.00 81.63 70 LYS C N 1
ATOM 2889 C CA . LYS C 2 70 ? 78.609 60.309 71.416 1.00 83.39 70 LYS C CA 1
ATOM 2890 C C . LYS C 2 70 ? 79.253 61.070 72.569 1.00 93.78 70 LYS C C 1
ATOM 2891 O O . LYS C 2 70 ? 80.339 60.696 73.027 1.00 98.37 70 LYS C O 1
ATOM 2897 N N . SER C 2 71 ? 78.603 62.130 73.054 1.00 97.69 71 SER C N 1
ATOM 2898 C CA . SER C 2 71 ? 79.128 62.849 74.210 1.00 101.28 71 SER C CA 1
ATOM 2899 C C . SER C 2 71 ? 79.121 61.960 75.443 1.00 102.50 71 SER C C 1
ATOM 2900 O O . SER C 2 71 ? 80.067 61.979 76.236 1.00 104.31 71 SER C O 1
ATOM 2903 N N . ARG C 2 72 ? 78.054 61.178 75.623 1.00 103.45 72 ARG C N 1
ATOM 2904 C CA . ARG C 2 72 ? 78.001 60.240 76.739 1.00 101.50 72 ARG C CA 1
ATOM 2905 C C . ARG C 2 72 ? 79.085 59.177 76.612 1.00 104.28 72 ARG C C 1
ATOM 2906 O O . ARG C 2 72 ? 79.721 58.808 77.607 1.00 101.25 72 ARG C O 1
ATOM 2914 N N . ILE C 2 73 ? 79.293 58.657 75.398 1.00 107.04 73 ILE C N 1
ATOM 2915 C CA . ILE C 2 73 ? 80.343 57.665 75.178 1.00 105.77 73 ILE C CA 1
ATOM 2916 C C . ILE C 2 73 ? 81.700 58.255 75.537 1.00 115.05 73 ILE C C 1
ATOM 2917 O O . ILE C 2 73 ? 82.503 57.637 76.246 1.00 113.98 73 ILE C O 1
ATOM 2922 N N . GLU C 2 74 ? 81.969 59.469 75.052 1.00 123.40 74 GLU C N 1
ATOM 2923 C CA . GLU C 2 74 ? 83.264 60.105 75.272 1.00 133.58 74 GLU C CA 1
ATOM 2924 C C . GLU C 2 74 ? 83.436 60.548 76.721 1.00 138.86 74 GLU C C 1
ATOM 2925 O O . GLU C 2 74 ? 84.506 60.358 77.310 1.00 141.15 74 GLU C O 1
ATOM 2931 N N . ARG C 2 75 ? 82.397 61.131 77.315 1.00 138.12 75 ARG C N 1
ATOM 2932 C CA . ARG C 2 75 ? 82.446 61.562 78.706 1.00 134.23 75 ARG C CA 1
ATOM 2933 C C . ARG C 2 75 ? 82.113 60.439 79.685 1.00 129.05 75 ARG C C 1
ATOM 2934 O O . ARG C 2 75 ? 81.967 60.701 80.886 1.00 128.12 75 ARG C O 1
ATOM 2942 N N . ASP C 2 76 ? 82.001 59.204 79.194 1.00 126.93 76 ASP C N 1
ATOM 2943 C CA . ASP C 2 76 ? 81.776 58.012 80.016 1.00 122.54 76 ASP C CA 1
ATOM 2944 C C . ASP C 2 76 ? 80.554 58.170 80.921 1.00 115.60 76 ASP C C 1
ATOM 2945 O O . ASP C 2 76 ? 80.606 57.938 82.131 1.00 111.08 76 ASP C O 1
ATOM 2950 N N . GLN C 2 77 ? 79.446 58.573 80.324 1.00 110.55 77 GLN C N 1
ATOM 2951 C CA . GLN C 2 77 ? 78.227 58.793 81.076 1.00 99.44 77 GLN C CA 1
ATOM 2952 C C . GLN C 2 77 ? 77.182 57.733 80.752 1.00 96.27 77 GLN C C 1
ATOM 2953 O O . GLN C 2 77 ? 77.067 57.307 79.597 1.00 95.65 77 GLN C O 1
ATOM 2959 N N . PRO C 2 78 ? 76.416 57.286 81.741 1.00 94.09 78 PRO C N 1
ATOM 2960 C CA . PRO C 2 78 ? 75.281 56.409 81.455 1.00 90.20 78 PRO C CA 1
ATOM 2961 C C . PRO C 2 78 ? 74.127 57.199 80.858 1.00 90.17 78 PRO C C 1
ATOM 2962 O O . PRO C 2 78 ? 74.021 58.417 81.008 1.00 96.33 78 PRO C O 1
ATOM 2966 N N . LEU C 2 79 ? 73.252 56.480 80.168 1.00 82.94 79 LEU C N 1
ATOM 2967 C CA . LEU C 2 79 ? 72.060 57.115 79.634 1.00 75.36 79 LEU C CA 1
ATOM 2968 C C . LEU C 2 79 ? 71.144 57.517 80.781 1.00 73.60 79 LEU C C 1
ATOM 2969 O O . LEU C 2 79 ? 71.117 56.876 81.833 1.00 74.20 79 LEU C O 1
ATOM 2974 N N . THR C 2 80 ? 70.367 58.573 80.564 1.00 68.54 80 THR C N 1
ATOM 2975 C CA . THR C 2 80 ? 69.497 59.056 81.621 1.00 63.17 80 THR C CA 1
ATOM 2976 C C . THR C 2 80 ? 68.304 58.115 81.788 1.00 61.28 80 THR C C 1
ATOM 2977 O O . THR C 2 80 ? 68.107 57.163 81.024 1.00 69.11 80 THR C O 1
ATOM 2981 N N . VAL C 2 81 ? 67.502 58.393 82.818 1.00 58.38 81 VAL C N 1
ATOM 2982 C CA . VAL C 2 81 ? 66.364 57.531 83.129 1.00 57.75 81 VAL C CA 1
ATOM 2983 C C . VAL C 2 81 ? 65.382 57.500 81.965 1.00 55.82 81 VAL C C 1
ATOM 2984 O O . VAL C 2 81 ? 64.876 56.436 81.591 1.00 59.06 81 VAL C O 1
ATOM 2988 N N . ASP C 2 82 ? 65.101 58.663 81.373 1.00 62.01 82 ASP C N 1
ATOM 2989 C CA . ASP C 2 82 ? 64.163 58.714 80.256 1.00 69.75 82 ASP C CA 1
ATOM 2990 C C . ASP C 2 82 ? 64.720 58.007 79.025 1.00 65.81 82 ASP C C 1
ATOM 2991 O O . ASP C 2 82 ? 63.979 57.329 78.304 1.00 66.18 82 ASP C O 1
ATOM 2996 N N . GLU C 2 83 ? 66.021 58.154 78.762 1.00 62.49 83 GLU C N 1
ATOM 2997 C CA . GLU C 2 83 ? 66.620 57.439 77.640 1.00 61.20 83 GLU C CA 1
ATOM 2998 C C . GLU C 2 83 ? 66.699 55.942 77.913 1.00 65.90 83 GLU C C 1
ATOM 2999 O O . GLU C 2 83 ? 66.484 55.129 77.007 1.00 73.88 83 GLU C O 1
ATOM 3005 N N . SER C 2 84 ? 67.013 55.560 79.154 1.00 59.60 84 SER C N 1
ATOM 3006 C CA . SER C 2 84 ? 67.025 54.144 79.508 1.00 63.04 84 SER C CA 1
ATOM 3007 C C . SER C 2 84 ? 65.628 53.541 79.428 1.00 56.01 84 SER C C 1
ATOM 3008 O O . SER C 2 84 ? 65.466 52.394 78.995 1.00 57.32 84 SER C O 1
ATOM 3011 N N . ASP C 2 85 ? 64.609 54.297 79.846 1.00 50.63 85 ASP C N 1
ATOM 3012 C CA . ASP C 2 85 ? 63.235 53.810 79.755 1.00 52.45 85 ASP C CA 1
ATOM 3013 C C . ASP C 2 85 ? 62.831 53.554 78.308 1.00 55.20 85 ASP C C 1
ATOM 3014 O O . ASP C 2 85 ? 62.216 52.526 78.000 1.00 55.73 85 ASP C O 1
ATOM 3019 N N . ARG C 2 86 ? 63.164 54.480 77.405 1.00 53.61 86 ARG C N 1
ATOM 3020 C CA . ARG C 2 86 ? 62.819 54.298 75.998 1.00 61.06 86 ARG C CA 1
ATOM 3021 C C . ARG C 2 86 ? 63.568 53.118 75.391 1.00 59.24 86 ARG C C 1
ATOM 3022 O O . ARG C 2 86 ? 63.019 52.394 74.552 1.00 63.18 86 ARG C O 1
ATOM 3030 N N . LEU C 2 87 ? 64.822 52.909 75.799 1.00 55.61 87 LEU C N 1
ATOM 3031 C CA . LEU C 2 87 ? 65.564 51.745 75.327 1.00 55.31 87 LEU C CA 1
ATOM 3032 C C . LEU C 2 87 ? 64.942 50.446 75.824 1.00 55.73 87 LEU C C 1
ATOM 3033 O O . LEU C 2 87 ? 64.832 49.475 75.066 1.00 54.35 87 LEU C O 1
ATOM 3038 N N . PHE C 2 88 ? 64.520 50.408 77.090 1.00 52.86 88 PHE C N 1
ATOM 3039 C CA . PHE C 2 88 ? 63.888 49.201 77.609 1.00 52.94 88 PHE C CA 1
ATOM 3040 C C . PHE C 2 88 ? 62.575 48.920 76.893 1.00 54.81 88 PHE C C 1
ATOM 3041 O O . PHE C 2 88 ? 62.245 47.762 76.614 1.00 58.58 88 PHE C O 1
ATOM 3049 N N . ARG C 2 89 ? 61.818 49.973 76.582 1.00 53.88 89 ARG C N 1
ATOM 3050 C CA . ARG C 2 89 ? 60.547 49.809 75.886 1.00 55.94 89 ARG C CA 1
ATOM 3051 C C . ARG C 2 89 ? 60.743 49.175 74.513 1.00 54.16 89 ARG C C 1
ATOM 3052 O O . ARG C 2 89 ? 59.947 48.327 74.093 1.00 58.45 89 ARG C O 1
ATOM 3060 N N . SER C 2 90 ? 61.799 49.571 73.800 1.00 56.80 90 SER C N 1
ATOM 3061 C CA . SER C 2 90 ? 62.080 48.972 72.499 1.00 58.15 90 SER C CA 1
ATOM 3062 C C . SER C 2 90 ? 62.512 47.518 72.646 1.00 54.72 90 SER C C 1
ATOM 3063 O O . SER C 2 90 ? 62.043 46.641 71.911 1.00 51.70 90 SER C O 1
ATOM 3066 N N . ALA C 2 91 ? 63.419 47.245 73.587 1.00 56.60 91 ALA C N 1
ATOM 3067 C CA . ALA C 2 91 ? 63.873 45.876 73.810 1.00 61.01 91 ALA C CA 1
ATOM 3068 C C . ALA C 2 91 ? 62.747 44.993 74.333 1.00 61.71 91 ALA C C 1
ATOM 3069 O O . ALA C 2 91 ? 62.682 43.802 74.005 1.00 61.74 91 ALA C O 1
ATOM 3071 N N . HIS C 2 92 ? 61.864 45.552 75.163 1.00 60.26 92 HIS C N 1
ATOM 3072 C CA . HIS C 2 92 ? 60.764 44.768 75.717 1.00 58.76 92 HIS C CA 1
ATOM 3073 C C . HIS C 2 92 ? 59.808 44.311 74.619 1.00 53.03 92 HIS C C 1
ATOM 3074 O O . HIS C 2 92 ? 59.428 43.136 74.562 1.00 53.00 92 HIS C O 1
ATOM 3081 N N . ILE C 2 93 ? 59.405 45.229 73.737 1.00 51.16 93 ILE C N 1
ATOM 3082 C CA . ILE C 2 93 ? 58.513 44.855 72.643 1.00 49.65 93 ILE C CA 1
ATOM 3083 C C . ILE C 2 93 ? 59.228 43.935 71.659 1.00 52.33 93 ILE C C 1
ATOM 3084 O O . ILE C 2 93 ? 58.615 43.029 71.081 1.00 51.88 93 ILE C O 1
ATOM 3089 N N . THR C 2 94 ? 60.531 44.149 71.448 1.00 53.00 94 THR C N 1
ATOM 3090 C CA . THR C 2 94 ? 61.287 43.271 70.561 1.00 55.68 94 THR C CA 1
ATOM 3091 C C . THR C 2 94 ? 61.379 41.862 71.133 1.00 60.85 94 THR C C 1
ATOM 3092 O O . THR C 2 94 ? 61.185 40.878 70.409 1.00 63.80 94 THR C O 1
ATOM 3096 N N . ALA C 2 95 ? 61.673 41.748 72.430 1.00 57.65 95 ALA C N 1
ATOM 3097 C CA . ALA C 2 95 ? 61.714 40.434 73.062 1.00 59.96 95 ALA C CA 1
ATOM 3098 C C . ALA C 2 95 ? 60.342 39.775 73.039 1.00 56.14 95 ALA C C 1
ATOM 3099 O O . ALA C 2 95 ? 60.231 38.562 72.826 1.00 55.73 95 ALA C O 1
ATOM 3101 N N . MET C 2 96 ? 59.284 40.559 73.257 1.00 48.59 96 MET C N 1
ATOM 3102 C CA . MET C 2 96 ? 57.934 40.011 73.195 1.00 49.41 96 MET C CA 1
ATOM 3103 C C . MET C 2 96 ? 57.604 39.534 71.787 1.00 51.80 96 MET C C 1
ATOM 3104 O O . MET C 2 96 ? 57.128 38.410 71.598 1.00 53.71 96 MET C O 1
ATOM 3109 N N . ALA C 2 97 ? 57.870 40.376 70.781 1.00 50.10 97 ALA C N 1
ATOM 3110 C CA . ALA C 2 97 ? 57.563 40.013 69.400 1.00 55.88 97 ALA C CA 1
ATOM 3111 C C . ALA C 2 97 ? 58.353 38.786 68.964 1.00 61.51 97 ALA C C 1
ATOM 3112 O O . ALA C 2 97 ? 57.827 37.916 68.259 1.00 66.89 97 ALA C O 1
ATOM 3114 N N . GLU C 2 98 ? 59.624 38.708 69.361 1.00 54.08 98 GLU C N 1
ATOM 3115 C CA . GLU C 2 98 ? 60.425 37.529 69.057 1.00 56.23 98 GLU C CA 1
ATOM 3116 C C . GLU C 2 98 ? 59.848 36.280 69.713 1.00 59.56 98 GLU C C 1
ATOM 3117 O O . GLU C 2 98 ? 59.961 35.180 69.160 1.00 58.36 98 GLU C O 1
ATOM 3123 N N . ALA C 2 99 ? 59.239 36.425 70.892 1.00 60.88 99 ALA C N 1
ATOM 3124 C CA . ALA C 2 99 ? 58.647 35.277 71.573 1.00 61.55 99 ALA C CA 1
ATOM 3125 C C . ALA C 2 99 ? 57.426 34.744 70.827 1.00 63.23 99 ALA C C 1
ATOM 3126 O O . ALA C 2 99 ? 57.276 33.528 70.658 1.00 69.51 99 ALA C O 1
ATOM 3128 N N . VAL C 2 100 ? 56.537 35.634 70.376 1.00 60.64 100 VAL C N 1
ATOM 3129 C CA . VAL C 2 100 ? 55.316 35.178 69.712 1.00 61.32 100 VAL C CA 1
ATOM 3130 C C . VAL C 2 100 ? 55.631 34.649 68.317 1.00 63.72 100 VAL C C 1
ATOM 3131 O O . VAL C 2 100 ? 55.203 33.551 67.941 1.00 70.78 100 VAL C O 1
ATOM 3135 N N . PHE C 2 101 ? 56.383 35.418 67.527 1.00 56.35 101 PHE C N 1
ATOM 3136 C CA . PHE C 2 101 ? 56.661 34.999 66.157 1.00 61.91 101 PHE C CA 1
ATOM 3137 C C . PHE C 2 101 ? 57.681 33.868 66.104 1.00 71.92 101 PHE C C 1
ATOM 3138 O O . PHE C 2 101 ? 57.589 32.996 65.233 1.00 81.71 101 PHE C O 1
ATOM 3146 N N . GLY C 2 102 ? 58.656 33.861 67.011 1.00 71.01 102 GLY C N 1
ATOM 3147 C CA . GLY C 2 102 ? 59.633 32.795 67.076 1.00 74.69 102 GLY C CA 1
ATOM 3148 C C . GLY C 2 102 ? 60.925 33.050 66.329 1.00 81.50 102 GLY C C 1
ATOM 3149 O O . GLY C 2 102 ? 61.863 32.251 66.459 1.00 84.57 102 GLY C O 1
ATOM 3150 N N . GLU C 2 103 ? 61.008 34.126 65.550 1.00 84.29 103 GLU C N 1
ATOM 3151 C CA . GLU C 2 103 ? 62.203 34.437 64.781 1.00 87.40 103 GLU C CA 1
ATOM 3152 C C . GLU C 2 103 ? 62.426 35.942 64.802 1.00 87.43 103 GLU C C 1
ATOM 3153 O O . GLU C 2 103 ? 61.470 36.725 64.780 1.00 89.33 103 GLU C O 1
ATOM 3159 N N . ALA C 2 104 ? 63.703 36.337 64.851 1.00 87.03 104 ALA C N 1
ATOM 3160 C CA . ALA C 2 104 ? 64.033 37.754 64.960 1.00 85.27 104 ALA C CA 1
ATOM 3161 C C . ALA C 2 104 ? 63.652 38.517 63.697 1.00 83.15 104 ALA C C 1
ATOM 3162 O O . ALA C 2 104 ? 63.131 39.637 63.777 1.00 78.11 104 ALA C O 1
ATOM 3164 N N . GLY C 2 105 ? 63.907 37.932 62.525 1.00 83.00 105 GLY C N 1
ATOM 3165 C CA . GLY C 2 105 ? 63.622 38.633 61.284 1.00 77.03 105 GLY C CA 1
ATOM 3166 C C . GLY C 2 105 ? 62.146 38.927 61.105 1.00 75.80 105 GLY C C 1
ATOM 3167 O O . GLY C 2 105 ? 61.757 40.054 60.791 1.00 77.21 105 GLY C O 1
ATOM 3168 N N . LYS C 2 106 ? 61.302 37.918 61.324 1.00 74.99 106 LYS C N 1
ATOM 3169 C CA . LYS C 2 106 ? 59.868 38.097 61.135 1.00 74.53 106 LYS C CA 1
ATOM 3170 C C . LYS C 2 106 ? 59.294 39.041 62.186 1.00 71.18 106 LYS C C 1
ATOM 3171 O O . LYS C 2 106 ? 58.402 39.843 61.887 1.00 75.36 106 LYS C O 1
ATOM 3177 N N . ALA C 2 107 ? 59.782 38.949 63.429 1.00 68.51 107 ALA C N 1
ATOM 3178 C CA . ALA C 2 107 ? 59.319 39.854 64.478 1.00 61.48 107 ALA C CA 1
ATOM 3179 C C . ALA C 2 107 ? 59.669 41.307 64.170 1.00 62.57 107 ALA C C 1
ATOM 3180 O O . ALA C 2 107 ? 58.841 42.203 64.369 1.00 62.41 107 ALA C O 1
ATOM 3182 N N . LYS C 2 108 ? 60.893 41.565 63.695 1.00 65.74 108 LYS C N 1
ATOM 3183 C CA . LYS C 2 108 ? 61.291 42.943 63.421 1.00 71.69 108 LYS C CA 1
ATOM 3184 C C . LYS C 2 108 ? 60.518 43.514 62.239 1.00 70.27 108 LYS C C 1
ATOM 3185 O O . LYS C 2 108 ? 60.149 44.692 62.255 1.00 65.69 108 LYS C O 1
ATOM 3191 N N . ARG C 2 109 ? 60.218 42.696 61.228 1.00 68.43 109 ARG C N 1
ATOM 3192 C CA . ARG C 2 109 ? 59.476 43.229 60.093 1.00 70.16 109 ARG C CA 1
ATOM 3193 C C . ARG C 2 109 ? 58.059 43.595 60.511 1.00 68.01 109 ARG C C 1
ATOM 3194 O O . ARG C 2 109 ? 57.550 44.653 60.130 1.00 71.67 109 ARG C O 1
ATOM 3202 N N . TRP C 2 110 ? 57.437 42.771 61.355 1.00 59.08 110 TRP C N 1
ATOM 3203 C CA . TRP C 2 110 ? 56.108 43.092 61.863 1.00 56.42 110 TRP C CA 1
ATOM 3204 C C . TRP C 2 110 ? 56.120 44.381 62.682 1.00 60.49 110 TRP C C 1
ATOM 3205 O O . TRP C 2 110 ? 55.190 45.191 62.590 1.00 58.29 110 TRP C O 1
ATOM 3216 N N . LEU C 2 111 ? 57.169 44.589 63.484 1.00 60.17 111 LEU C N 1
ATOM 3217 C CA . LEU C 2 111 ? 57.257 45.796 64.303 1.00 58.45 111 LEU C CA 1
ATOM 3218 C C . LEU C 2 111 ? 57.466 47.054 63.466 1.00 57.70 111 LEU C C 1
ATOM 3219 O O . LEU C 2 111 ? 57.106 48.152 63.905 1.00 59.31 111 LEU C O 1
ATOM 3224 N N . SER C 2 112 ? 58.045 46.923 62.273 1.00 53.48 112 SER C N 1
ATOM 3225 C CA . SER C 2 112 ? 58.365 48.077 61.443 1.00 57.64 112 SER C CA 1
ATOM 3226 C C . SER C 2 112 ? 57.341 48.356 60.349 1.00 60.02 112 SER C C 1
ATOM 3227 O O . SER C 2 112 ? 57.399 49.428 59.737 1.00 65.46 112 SER C O 1
ATOM 3230 N N . LYS C 2 113 ? 56.394 47.413 60.075 1.00 66.52 113 LYS C N 1
ATOM 3231 C CA . LYS C 2 113 ? 55.484 47.756 58.991 1.00 65.25 113 LYS C CA 1
ATOM 3232 C C . LYS C 2 113 ? 54.258 48.491 59.521 1.00 62.38 113 LYS C C 1
ATOM 3233 O O . LYS C 2 113 ? 53.840 48.274 60.664 1.00 59.32 113 LYS C O 1
ATOM 3239 N N . PRO C 2 114 ? 53.670 49.365 58.705 1.00 57.94 114 PRO C N 1
ATOM 3240 C CA . PRO C 2 114 ? 52.412 50.001 59.101 1.00 62.82 114 PRO C CA 1
ATOM 3241 C C . PRO C 2 114 ? 51.317 48.965 59.296 1.00 61.31 114 PRO C C 1
ATOM 3242 O O . PRO C 2 114 ? 51.349 47.876 58.720 1.00 66.28 114 PRO C O 1
ATOM 3246 N N . LYS C 2 115 ? 50.340 49.319 60.129 1.00 60.10 115 LYS C N 1
ATOM 3247 C CA . LYS C 2 115 ? 49.231 48.433 60.451 1.00 66.58 115 LYS C CA 1
ATOM 3248 C C . LYS C 2 115 ? 47.907 49.165 60.280 1.00 71.17 115 LYS C C 1
ATOM 3249 O O . LYS C 2 115 ? 47.797 50.358 60.580 1.00 63.25 115 LYS C O 1
ATOM 3255 N N . GLU C 2 116 ? 46.899 48.432 59.800 1.00 76.11 116 GLU C N 1
ATOM 3256 C CA . GLU C 2 116 ? 45.605 49.034 59.505 1.00 76.81 116 GLU C CA 1
ATOM 3257 C C . GLU C 2 116 ? 44.826 49.353 60.771 1.00 69.64 116 GLU C C 1
ATOM 3258 O O . GLU C 2 116 ? 43.979 50.252 60.757 1.00 65.17 116 GLU C O 1
ATOM 3264 N N . ARG C 2 117 ? 45.099 48.641 61.864 1.00 64.98 117 ARG C N 1
ATOM 3265 C CA . ARG C 2 117 ? 44.445 48.920 63.133 1.00 63.78 117 ARG C CA 1
ATOM 3266 C C . ARG C 2 117 ? 45.033 50.139 63.829 1.00 64.17 117 ARG C C 1
ATOM 3267 O O . ARG C 2 117 ? 44.389 50.700 64.723 1.00 67.89 117 ARG C O 1
ATOM 3275 N N . PHE C 2 118 ? 46.225 50.575 63.424 1.00 62.47 118 PHE C N 1
ATOM 3276 C CA . PHE C 2 118 ? 46.824 51.809 63.910 1.00 58.74 118 PHE C CA 1
ATOM 3277 C C . PHE C 2 118 ? 46.735 52.947 62.896 1.00 61.65 118 PHE C C 1
ATOM 3278 O O . PHE C 2 118 ? 47.463 53.937 63.023 1.00 64.19 118 PHE C O 1
ATOM 3286 N N . SER C 2 119 ? 45.858 52.820 61.896 1.00 65.21 119 SER C N 1
ATOM 3287 C CA . SER C 2 119 ? 45.626 53.865 60.893 1.00 68.23 119 SER C CA 1
ATOM 3288 C C . SER C 2 119 ? 46.911 54.243 60.159 1.00 65.99 119 SER C C 1
ATOM 3289 O O . SER C 2 119 ? 47.207 55.421 59.949 1.00 67.32 119 SER C O 1
ATOM 3292 N N . GLY C 2 120 ? 47.682 53.233 59.763 1.00 64.34 120 GLY C N 1
ATOM 3293 C CA . GLY C 2 120 ? 48.914 53.446 59.040 1.00 63.96 120 GLY C CA 1
ATOM 3294 C C . GLY C 2 120 ? 50.147 53.563 59.904 1.00 62.40 120 GLY C C 1
ATOM 3295 O O . GLY C 2 120 ? 51.260 53.622 59.364 1.00 62.02 120 GLY C O 1
ATOM 3296 N N . LEU C 2 121 ? 49.988 53.623 61.222 1.00 60.06 121 LEU C N 1
ATOM 3297 C CA . LEU C 2 121 ? 51.138 53.682 62.107 1.00 59.60 121 LEU C CA 1
ATOM 3298 C C . LEU C 2 121 ? 51.723 52.289 62.310 1.00 60.93 121 LEU C C 1
ATOM 3299 O O . LEU C 2 121 ? 50.994 51.295 62.380 1.00 60.36 121 LEU C O 1
ATOM 3304 N N . THR C 2 122 ? 53.047 52.223 62.402 1.00 53.88 122 THR C N 1
ATOM 3305 C CA . THR C 2 122 ? 53.740 50.987 62.722 1.00 66.15 122 THR C CA 1
ATOM 3306 C C . THR C 2 122 ? 53.686 50.740 64.226 1.00 64.80 122 THR C C 1
ATOM 3307 O O . THR C 2 122 ? 53.483 51.674 65.007 1.00 57.53 122 THR C O 1
ATOM 3311 N N . PRO C 2 123 ? 53.865 49.488 64.660 1.00 60.88 123 PRO C N 1
ATOM 3312 C CA . PRO C 2 123 ? 53.927 49.221 66.110 1.00 55.50 123 PRO C CA 1
ATOM 3313 C C . PRO C 2 123 ? 54.998 50.012 66.843 1.00 61.96 123 PRO C C 1
ATOM 3314 O O . PRO C 2 123 ? 54.783 50.405 67.997 1.00 66.14 123 PRO C O 1
ATOM 3318 N N . MET C 2 124 ? 56.145 50.264 66.211 1.00 60.61 124 MET C N 1
ATOM 3319 C CA . MET C 2 124 ? 57.193 51.037 66.872 1.00 60.39 124 MET C CA 1
ATOM 3320 C C . MET C 2 124 ? 56.759 52.476 67.142 1.00 59.42 124 MET C C 1
ATOM 3321 O O . MET C 2 124 ? 57.125 53.052 68.172 1.00 58.55 124 MET C O 1
ATOM 3326 N N . GLN C 2 125 ? 55.990 53.086 66.239 1.00 58.27 125 GLN C N 1
ATOM 3327 C CA . GLN C 2 125 ? 55.538 54.444 66.537 1.00 63.30 125 GLN C CA 1
ATOM 3328 C C . GLN C 2 125 ? 54.460 54.468 67.619 1.00 67.93 125 GLN C C 1
ATOM 3329 O O . GLN C 2 125 ? 54.243 55.514 68.244 1.00 67.59 125 GLN C O 1
ATOM 3335 N N . MET C 2 126 ? 53.780 53.345 67.857 1.00 68.81 126 MET C N 1
ATOM 3336 C CA . MET C 2 126 ? 52.833 53.281 68.960 1.00 64.61 126 MET C CA 1
ATOM 3337 C C . MET C 2 126 ? 53.520 53.204 70.320 1.00 56.66 126 MET C C 1
ATOM 3338 O O . MET C 2 126 ? 52.860 53.430 71.339 1.00 53.67 126 MET C O 1
ATOM 3343 N N . LEU C 2 127 ? 54.821 52.907 70.367 1.00 56.33 127 LEU C N 1
ATOM 3344 C CA . LEU C 2 127 ? 55.521 52.794 71.642 1.00 61.36 127 LEU C CA 1
ATOM 3345 C C . LEU C 2 127 ? 55.863 54.145 72.251 1.00 64.45 127 LEU C C 1
ATOM 3346 O O . LEU C 2 127 ? 56.500 54.190 73.310 1.00 68.48 127 LEU C O 1
ATOM 3351 N N . THR C 2 128 ? 55.471 55.242 71.605 1.00 62.02 128 THR C N 1
ATOM 3352 C CA . THR C 2 128 ? 55.741 56.563 72.153 1.00 56.88 128 THR C CA 1
ATOM 3353 C C . THR C 2 128 ? 54.859 56.891 73.350 1.00 46.54 128 THR C C 1
ATOM 3354 O O . THR C 2 128 ? 55.171 57.830 74.089 1.00 49.36 128 THR C O 1
ATOM 3358 N N . THR C 2 129 ? 53.775 56.144 73.564 1.00 46.64 129 THR C N 1
ATOM 3359 C CA . THR C 2 129 ? 52.850 56.432 74.650 1.00 50.45 129 THR C CA 1
ATOM 3360 C C . THR C 2 129 ? 52.459 55.142 75.355 1.00 55.62 129 THR C C 1
ATOM 3361 O O . THR C 2 129 ? 52.491 54.057 74.768 1.00 59.73 129 THR C O 1
ATOM 3365 N N . GLN C 2 130 ? 52.073 55.286 76.625 1.00 68.73 130 GLN C N 1
ATOM 3366 C CA . GLN C 2 130 ? 51.724 54.133 77.448 1.00 68.91 130 GLN C CA 1
ATOM 3367 C C . GLN C 2 130 ? 50.550 53.364 76.852 1.00 62.00 130 GLN C C 1
ATOM 3368 O O . GLN C 2 130 ? 50.585 52.132 76.751 1.00 58.44 130 GLN C O 1
ATOM 3374 N N . GLN C 2 131 ? 49.492 54.080 76.458 1.00 64.56 131 GLN C N 1
ATOM 3375 C CA . GLN C 2 131 ? 48.341 53.427 75.840 1.00 59.65 131 GLN C CA 1
ATOM 3376 C C . GLN C 2 131 ? 48.729 52.752 74.530 1.00 58.74 131 GLN C C 1
ATOM 3377 O O . GLN C 2 131 ? 48.260 51.648 74.229 1.00 53.21 131 GLN C O 1
ATOM 3383 N N . GLY C 2 132 ? 49.577 53.407 73.735 1.00 62.28 132 GLY C N 1
ATOM 3384 C CA . GLY C 2 132 ? 49.991 52.826 72.467 1.00 60.42 132 GLY C CA 1
ATOM 3385 C C . GLY C 2 132 ? 50.740 51.516 72.631 1.00 61.85 132 GLY C C 1
ATOM 3386 O O . GLY C 2 132 ? 50.545 50.579 71.853 1.00 60.48 132 GLY C O 1
ATOM 3387 N N . THR C 2 133 ? 51.620 51.437 73.636 1.00 53.62 133 THR C N 1
ATOM 3388 C CA . THR C 2 133 ? 52.333 50.187 73.887 1.00 58.34 133 THR C CA 1
ATOM 3389 C C . THR C 2 133 ? 51.373 49.079 74.289 1.00 60.31 133 THR C C 1
ATOM 3390 O O . THR C 2 133 ? 51.582 47.913 73.933 1.00 62.21 133 THR C O 1
ATOM 3394 N N . THR C 2 134 ? 50.319 49.423 75.032 1.00 55.86 134 THR C N 1
ATOM 3395 C CA . THR C 2 134 ? 49.318 48.433 75.410 1.00 54.53 134 THR C CA 1
ATOM 3396 C C . THR C 2 134 ? 48.613 47.874 74.180 1.00 56.23 134 THR C C 1
ATOM 3397 O O . THR C 2 134 ? 48.338 46.669 74.106 1.00 53.77 134 THR C O 1
ATOM 3401 N N . GLN C 2 135 ? 48.322 48.731 73.196 1.00 55.38 135 GLN C N 1
ATOM 3402 C CA . GLN C 2 135 ? 47.660 48.255 71.984 1.00 64.51 135 GLN C CA 1
ATOM 3403 C C . GLN C 2 135 ? 48.546 47.294 71.200 1.00 63.60 135 GLN C C 1
ATOM 3404 O O . GLN C 2 135 ? 48.057 46.298 70.657 1.00 60.28 135 GLN C O 1
ATOM 3410 N N . VAL C 2 136 ? 49.849 47.569 71.139 1.00 46.99 136 VAL C N 1
ATOM 3411 C CA . VAL C 2 136 ? 50.772 46.657 70.468 1.00 47.51 136 VAL C CA 1
ATOM 3412 C C . VAL C 2 136 ? 50.869 45.338 71.224 1.00 50.84 136 VAL C C 1
ATOM 3413 O O . VAL C 2 136 ? 50.878 44.257 70.622 1.00 51.69 136 VAL C O 1
ATOM 3417 N N . GLU C 2 137 ? 50.942 45.407 72.555 1.00 50.60 137 GLU C N 1
ATOM 3418 C CA . GLU C 2 137 ? 51.026 44.199 73.369 1.00 55.70 137 GLU C CA 1
ATOM 3419 C C . GLU C 2 137 ? 49.799 43.315 73.177 1.00 57.82 137 GLU C C 1
ATOM 3420 O O . GLU C 2 137 ? 49.919 42.097 73.000 1.00 61.49 137 GLU C O 1
ATOM 3426 N N . GLU C 2 138 ? 48.604 43.914 73.206 1.00 54.42 138 GLU C N 1
ATOM 3427 C CA . GLU C 2 138 ? 47.385 43.129 73.032 1.00 58.65 138 GLU C CA 1
ATOM 3428 C C . GLU C 2 138 ? 47.328 42.495 71.650 1.00 55.43 138 GLU C C 1
ATOM 3429 O O . GLU C 2 138 ? 46.943 41.328 71.511 1.00 55.04 138 GLU C O 1
ATOM 3435 N N . MET C 2 139 ? 47.703 43.250 70.614 1.00 52.46 139 MET C N 1
ATOM 3436 C CA . MET C 2 139 ? 47.753 42.689 69.268 1.00 53.98 139 MET C CA 1
ATOM 3437 C C . MET C 2 139 ? 48.690 41.489 69.211 1.00 53.47 139 MET C C 1
ATOM 3438 O O . MET C 2 139 ? 48.366 40.468 68.595 1.00 58.68 139 MET C O 1
ATOM 3443 N N . LEU C 2 140 ? 49.854 41.591 69.857 1.00 53.40 140 LEU C N 1
ATOM 3444 C CA . LEU C 2 140 ? 50.773 40.458 69.907 1.00 54.96 140 LEU C CA 1
ATOM 3445 C C . LEU C 2 140 ? 50.168 39.297 70.685 1.00 60.80 140 LEU C C 1
ATOM 3446 O O . LEU C 2 140 ? 50.343 38.131 70.309 1.00 63.03 140 LEU C O 1
ATOM 3451 N N . LEU C 2 141 ? 49.457 39.595 71.777 1.00 56.58 141 LEU C N 1
ATOM 3452 C CA . LEU C 2 141 ? 48.806 38.540 72.547 1.00 48.79 141 LEU C CA 1
ATOM 3453 C C . LEU C 2 141 ? 47.711 37.861 71.733 1.00 55.42 141 LEU C C 1
ATOM 3454 O O . LEU C 2 141 ? 47.585 36.631 71.759 1.00 53.09 141 LEU C O 1
ATOM 3459 N N . GLN C 2 142 ? 46.900 38.645 71.016 1.00 55.79 142 GLN C N 1
ATOM 3460 C CA . GLN C 2 142 ? 45.901 38.055 70.129 1.00 61.08 142 GLN C CA 1
ATOM 3461 C C . GLN C 2 142 ? 46.558 37.197 69.056 1.00 59.91 142 GLN C C 1
ATOM 3462 O O . GLN C 2 142 ? 46.009 36.164 68.655 1.00 60.45 142 GLN C O 1
ATOM 3468 N N . ILE C 2 143 ? 47.733 37.611 68.576 1.00 61.73 143 ILE C N 1
ATOM 3469 C CA . ILE C 2 143 ? 48.460 36.802 67.601 1.00 65.38 143 ILE C CA 1
ATOM 3470 C C . ILE C 2 143 ? 48.927 35.500 68.238 1.00 68.35 143 ILE C C 1
ATOM 3471 O O . ILE C 2 143 ? 48.857 34.429 67.623 1.00 72.53 143 ILE C O 1
ATOM 3476 N N . ALA C 2 144 ? 49.401 35.570 69.483 1.00 67.19 144 ALA C N 1
ATOM 3477 C CA . ALA C 2 144 ? 49.821 34.368 70.195 1.00 70.14 144 ALA C CA 1
ATOM 3478 C C . ALA C 2 144 ? 48.648 33.427 70.441 1.00 71.51 144 ALA C C 1
ATOM 3479 O O . ALA C 2 144 ? 48.807 32.201 70.389 1.00 64.99 144 ALA C O 1
ATOM 3481 N N . GLU C 2 145 ? 47.459 33.978 70.700 1.00 79.61 145 GLU C N 1
ATOM 3482 C CA . GLU C 2 145 ? 46.286 33.134 70.899 1.00 86.47 145 GLU C CA 1
ATOM 3483 C C . GLU C 2 145 ? 45.903 32.381 69.635 1.00 94.34 145 GLU C C 1
ATOM 3484 O O . GLU C 2 145 ? 45.156 31.400 69.712 1.00 95.46 145 GLU C O 1
ATOM 3490 N N . GLY C 2 146 ? 46.401 32.817 68.482 1.00 102.83 146 GLY C N 1
ATOM 3491 C CA . GLY C 2 146 ? 46.169 32.139 67.230 1.00 116.59 146 GLY C CA 1
ATOM 3492 C C . GLY C 2 146 ? 47.412 31.479 66.687 1.00 128.44 146 GLY C C 1
ATOM 3493 O O . GLY C 2 146 ? 47.409 31.050 65.526 1.00 135.96 146 GLY C O 1
ATOM 3494 N N . TYR C 2 147 ? 48.485 31.387 67.475 1.00 135.49 147 TYR C N 1
ATOM 3495 C CA . TYR C 2 147 ? 49.733 30.724 67.089 1.00 136.49 147 TYR C CA 1
ATOM 3496 C C . TYR C 2 147 ? 50.303 31.328 65.799 1.00 136.96 147 TYR C C 1
ATOM 3497 O O . TYR C 2 147 ? 50.308 30.715 64.729 1.00 140.58 147 TYR C O 1
ATOM 3506 N N . GLY C 2 148 ? 50.796 32.559 65.942 1.00 139.70 148 GLY C N 1
ATOM 3507 C CA . GLY C 2 148 ? 51.445 33.270 64.856 1.00 144.25 148 GLY C CA 1
ATOM 3508 C C . GLY C 2 148 ? 50.601 33.411 63.605 1.00 154.96 148 GLY C C 1
ATOM 3509 O O . GLY C 2 148 ? 50.871 32.757 62.592 1.00 149.70 148 GLY C O 1
ATOM 3510 N N . LEU C 2 149 ? 49.572 34.253 63.663 1.00 173.28 149 LEU C N 1
ATOM 3511 C CA . LEU C 2 149 ? 48.677 34.456 62.524 1.00 186.31 149 LEU C CA 1
ATOM 3512 C C . LEU C 2 149 ? 49.366 35.144 61.349 1.00 194.70 149 LEU C C 1
ATOM 3513 O O . LEU C 2 149 ? 48.712 35.463 60.356 1.00 201.76 149 LEU C O 1
ATOM 3519 N N . MET D 1 1 ? 39.154 22.132 122.294 1.00 70.37 1 MET D N 1
ATOM 3520 C CA . MET D 1 1 ? 39.135 23.312 121.439 1.00 68.29 1 MET D CA 1
ATOM 3521 C C . MET D 1 1 ? 40.504 23.983 121.414 1.00 63.01 1 MET D C 1
ATOM 3522 O O . MET D 1 1 ? 41.315 23.793 122.320 1.00 58.62 1 MET D O 1
ATOM 3527 N N . ILE D 1 2 ? 40.755 24.773 120.373 1.00 62.20 2 ILE D N 1
ATOM 3528 C CA . ILE D 1 2 ? 42.050 25.406 120.152 1.00 61.65 2 ILE D CA 1
ATOM 3529 C C . ILE D 1 2 ? 41.862 26.917 120.185 1.00 60.24 2 ILE D C 1
ATOM 3530 O O . ILE D 1 2 ? 40.998 27.457 119.484 1.00 61.65 2 ILE D O 1
ATOM 3535 N N . LEU D 1 3 ? 42.658 27.593 121.011 1.00 54.77 3 LEU D N 1
ATOM 3536 C CA . LEU D 1 3 ? 42.659 29.045 121.108 1.00 49.69 3 LEU D CA 1
ATOM 3537 C C . LEU D 1 3 ? 44.089 29.551 120.971 1.00 44.67 3 LEU D C 1
ATOM 3538 O O . LEU D 1 3 ? 45.053 28.814 121.192 1.00 41.71 3 LEU D O 1
ATOM 3543 N N . TRP D 1 4 ? 44.222 30.825 120.606 1.00 42.94 4 TRP D N 1
ATOM 3544 C CA . TRP D 1 4 ? 45.523 31.411 120.316 1.00 44.83 4 TRP D CA 1
ATOM 3545 C C . TRP D 1 4 ? 45.680 32.748 121.021 1.00 45.19 4 TRP D C 1
ATOM 3546 O O . TRP D 1 4 ? 44.758 33.570 121.032 1.00 43.83 4 TRP D O 1
ATOM 3557 N N . ARG D 1 5 ? 46.859 32.962 121.600 1.00 45.40 5 ARG D N 1
ATOM 3558 C CA . ARG D 1 5 ? 47.202 34.219 122.244 1.00 43.48 5 ARG D CA 1
ATOM 3559 C C . ARG D 1 5 ? 48.511 34.745 121.674 1.00 46.30 5 ARG D C 1
ATOM 3560 O O . ARG D 1 5 ? 49.458 33.982 121.459 1.00 52.20 5 ARG D O 1
ATOM 3568 N N . ILE D 1 6 ? 48.556 36.050 121.425 1.00 43.50 6 ILE D N 1
ATOM 3569 C CA . ILE D 1 6 ? 49.780 36.745 121.045 1.00 46.62 6 ILE D CA 1
ATOM 3570 C C . ILE D 1 6 ? 50.111 37.730 122.156 1.00 50.82 6 ILE D C 1
ATOM 3571 O O . ILE D 1 6 ? 49.334 38.654 122.432 1.00 49.05 6 ILE D O 1
ATOM 3576 N N . SER D 1 7 ? 51.253 37.523 122.802 1.00 46.24 7 SER D N 1
ATOM 3577 C CA . SER D 1 7 ? 51.703 38.384 123.886 1.00 46.19 7 SER D CA 1
ATOM 3578 C C . SER D 1 7 ? 53.183 38.113 124.115 1.00 46.73 7 SER D C 1
ATOM 3579 O O . SER D 1 7 ? 53.800 37.297 123.425 1.00 47.21 7 SER D O 1
ATOM 3582 N N . ALA D 1 8 ? 53.751 38.806 125.096 1.00 43.73 8 ALA D N 1
ATOM 3583 C CA . ALA D 1 8 ? 55.149 38.616 125.454 1.00 46.71 8 ALA D CA 1
ATOM 3584 C C . ALA D 1 8 ? 55.357 37.473 126.438 1.00 44.78 8 ALA D C 1
ATOM 3585 O O . ALA D 1 8 ? 56.480 37.289 126.918 1.00 59.94 8 ALA D O 1
ATOM 3587 N N . TYR D 1 9 ? 54.317 36.699 126.741 1.00 44.00 9 TYR D N 1
ATOM 3588 C CA . TYR D 1 9 ? 54.380 35.700 127.797 1.00 59.65 9 TYR D CA 1
ATOM 3589 C C . TYR D 1 9 ? 53.927 34.344 127.282 1.00 60.34 9 TYR D C 1
ATOM 3590 O O . TYR D 1 9 ? 52.936 34.241 126.552 1.00 58.89 9 TYR D O 1
ATOM 3599 N N . ALA D 1 10 ? 54.665 33.307 127.671 1.00 61.04 10 ALA D N 1
ATOM 3600 C CA . ALA D 1 10 ? 54.312 31.921 127.370 1.00 65.57 10 ALA D CA 1
ATOM 3601 C C . ALA D 1 10 ? 53.527 31.275 128.500 1.00 70.59 10 ALA D C 1
ATOM 3602 O O . ALA D 1 10 ? 53.727 30.098 128.811 1.00 83.15 10 ALA D O 1
ATOM 3604 N N . ASP D 1 11 ? 52.638 32.033 129.140 1.00 62.71 11 ASP D N 1
ATOM 3605 C CA . ASP D 1 11 ? 51.807 31.531 130.223 1.00 60.69 11 ASP D CA 1
ATOM 3606 C C . ASP D 1 11 ? 50.411 32.123 130.079 1.00 58.18 11 ASP D C 1
ATOM 3607 O O . ASP D 1 11 ? 50.144 32.933 129.185 1.00 65.95 11 ASP D O 1
ATOM 3612 N N . LEU D 1 12 ? 49.510 31.710 130.968 1.00 57.90 12 LEU D N 1
ATOM 3613 C CA . LEU D 1 12 ? 48.134 32.194 130.980 1.00 58.06 12 LEU D CA 1
ATOM 3614 C C . LEU D 1 12 ? 47.789 32.852 132.310 1.00 61.13 12 LEU D C 1
ATOM 3615 O O . LEU D 1 12 ? 46.645 32.791 132.766 1.00 63.83 12 LEU D O 1
ATOM 3620 N N . SER D 1 13 ? 48.778 33.479 132.944 1.00 62.76 13 SER D N 1
ATOM 3621 C CA . SER D 1 13 ? 48.524 34.170 134.202 1.00 70.60 13 SER D CA 1
ATOM 3622 C C . SER D 1 13 ? 47.706 35.437 133.983 1.00 76.39 13 SER D C 1
ATOM 3623 O O . SER D 1 13 ? 46.780 35.724 134.751 1.00 78.76 13 SER D O 1
ATOM 3626 N N . GLY D 1 14 ? 48.024 36.199 132.938 1.00 68.35 14 GLY D N 1
ATOM 3627 C CA . GLY D 1 14 ? 47.295 37.424 132.654 1.00 63.74 14 GLY D CA 1
ATOM 3628 C C . GLY D 1 14 ? 47.377 38.459 133.752 1.00 67.62 14 GLY D C 1
ATOM 3629 O O . GLY D 1 14 ? 46.423 39.222 133.949 1.00 59.12 14 GLY D O 1
ATOM 3630 N N . THR D 1 15 ? 48.506 38.520 134.466 1.00 72.34 15 THR D N 1
ATOM 3631 C CA . THR D 1 15 ? 48.643 39.410 135.612 1.00 67.60 15 THR D CA 1
ATOM 3632 C C . THR D 1 15 ? 48.696 40.885 135.227 1.00 64.56 15 THR D C 1
ATOM 3633 O O . THR D 1 15 ? 48.558 41.740 136.109 1.00 65.38 15 THR D O 1
ATOM 3637 N N . GLY D 1 16 ? 48.837 41.216 133.939 1.00 59.86 16 GLY D N 1
ATOM 3638 C CA . GLY D 1 16 ? 48.888 42.615 133.546 1.00 59.38 16 GLY D CA 1
ATOM 3639 C C . GLY D 1 16 ? 47.565 43.330 133.665 1.00 59.11 16 GLY D C 1
ATOM 3640 O O . GLY D 1 16 ? 47.544 44.563 133.708 1.00 54.61 16 GLY D O 1
ATOM 3641 N N . GLY D 1 17 ? 46.460 42.585 133.718 1.00 49.86 17 GLY D N 1
ATOM 3642 C CA . GLY D 1 17 ? 45.162 43.189 133.949 1.00 51.77 17 GLY D CA 1
ATOM 3643 C C . GLY D 1 17 ? 44.993 43.797 135.324 1.00 65.19 17 GLY D C 1
ATOM 3644 O O . GLY D 1 17 ? 44.038 44.553 135.531 1.00 72.40 17 GLY D O 1
ATOM 3645 N N . LEU D 1 18 ? 45.883 43.476 136.267 1.00 62.81 18 LEU D N 1
ATOM 3646 C CA . LEU D 1 18 ? 45.865 44.152 137.559 1.00 67.08 18 LEU D CA 1
ATOM 3647 C C . LEU D 1 18 ? 46.245 45.618 137.422 1.00 67.15 18 LEU D C 1
ATOM 3648 O O . LEU D 1 18 ? 45.792 46.453 138.214 1.00 73.90 18 LEU D O 1
ATOM 3653 N N . ARG D 1 19 ? 47.079 45.946 136.437 1.00 61.26 19 ARG D N 1
ATOM 3654 C CA . ARG D 1 19 ? 47.464 47.324 136.167 1.00 63.88 19 ARG D CA 1
ATOM 3655 C C . ARG D 1 19 ? 46.653 47.944 135.037 1.00 68.16 19 ARG D C 1
ATOM 3656 O O . ARG D 1 19 ? 46.048 48.999 135.224 1.00 75.42 19 ARG D O 1
ATOM 3664 N N . VAL D 1 20 ? 46.623 47.313 133.869 1.00 63.72 20 VAL D N 1
ATOM 3665 C CA . VAL D 1 20 ? 46.106 47.941 132.660 1.00 64.47 20 VAL D CA 1
ATOM 3666 C C . VAL D 1 20 ? 44.741 47.360 132.312 1.00 61.61 20 VAL D C 1
ATOM 3667 O O . VAL D 1 20 ? 44.427 46.205 132.625 1.00 50.00 20 VAL D O 1
ATOM 3671 N N . SER D 1 21 ? 43.922 48.183 131.662 1.00 58.22 21 SER D N 1
ATOM 3672 C CA . SER D 1 21 ? 42.587 47.801 131.228 1.00 49.29 21 SER D CA 1
ATOM 3673 C C . SER D 1 21 ? 42.592 47.405 129.755 1.00 56.59 21 SER D C 1
ATOM 3674 O O . SER D 1 21 ? 43.591 47.539 129.044 1.00 46.62 21 SER D O 1
ATOM 3677 N N . GLY D 1 22 ? 41.442 46.914 129.302 1.00 53.04 22 GLY D N 1
ATOM 3678 C CA . GLY D 1 22 ? 41.247 46.564 127.910 1.00 57.02 22 GLY D CA 1
ATOM 3679 C C . GLY D 1 22 ? 39.853 46.921 127.442 1.00 56.91 22 GLY D C 1
ATOM 3680 O O . GLY D 1 22 ? 39.123 47.627 128.144 1.00 61.28 22 GLY D O 1
ATOM 3681 N N . ALA D 1 23 ? 39.465 46.443 126.259 1.00 50.09 23 ALA D N 1
ATOM 3682 C CA . ALA D 1 23 ? 38.121 46.729 125.770 1.00 48.27 23 ALA D CA 1
ATOM 3683 C C . ALA D 1 23 ? 37.063 45.956 126.543 1.00 45.47 23 ALA D C 1
ATOM 3684 O O . ALA D 1 23 ? 35.918 46.411 126.644 1.00 55.36 23 ALA D O 1
ATOM 3686 N N . TRP D 1 24 ? 37.421 44.799 127.100 1.00 45.08 24 TRP D N 1
ATOM 3687 C CA . TRP D 1 24 ? 36.465 43.933 127.780 1.00 50.22 24 TRP D CA 1
ATOM 3688 C C . TRP D 1 24 ? 36.757 43.784 129.269 1.00 51.13 24 TRP D C 1
ATOM 3689 O O . TRP D 1 24 ? 36.295 42.820 129.887 1.00 51.15 24 TRP D O 1
ATOM 3700 N N . HIS D 1 25 ? 37.509 44.708 129.861 1.00 54.49 25 HIS D N 1
ATOM 3701 C CA . HIS D 1 25 ? 37.764 44.635 131.294 1.00 60.07 25 HIS D CA 1
ATOM 3702 C C . HIS D 1 25 ? 38.359 45.950 131.772 1.00 57.46 25 HIS D C 1
ATOM 3703 O O . HIS D 1 25 ? 39.024 46.660 131.012 1.00 53.98 25 HIS D O 1
ATOM 3710 N N . GLN D 1 26 ? 38.106 46.260 133.038 1.00 57.35 26 GLN D N 1
ATOM 3711 C CA . GLN D 1 26 ? 38.774 47.354 133.723 1.00 58.23 26 GLN D CA 1
ATOM 3712 C C . GLN D 1 26 ? 39.868 46.780 134.614 1.00 56.94 26 GLN D C 1
ATOM 3713 O O . GLN D 1 26 ? 39.736 45.680 135.156 1.00 56.97 26 GLN D O 1
ATOM 3719 N N . ALA D 1 27 ? 40.960 47.530 134.741 1.00 58.62 27 ALA D N 1
ATOM 3720 C CA . ALA D 1 27 ? 42.116 47.075 135.501 1.00 63.31 27 ALA D CA 1
ATOM 3721 C C . ALA D 1 27 ? 41.737 46.688 136.927 1.00 66.15 27 ALA D C 1
ATOM 3722 O O . ALA D 1 27 ? 40.796 47.227 137.517 1.00 72.81 27 ALA D O 1
ATOM 3724 N N . GLY D 1 28 ? 42.495 45.744 137.483 1.00 60.74 28 GLY D N 1
ATOM 3725 C CA . GLY D 1 28 ? 42.265 45.267 138.833 1.00 66.59 28 GLY D CA 1
ATOM 3726 C C . GLY D 1 28 ? 41.883 43.802 138.881 1.00 65.06 28 GLY D C 1
ATOM 3727 O O . GLY D 1 28 ? 41.361 43.320 139.891 1.00 70.88 28 GLY D O 1
ATOM 3728 N N . ARG D 1 29 ? 42.149 43.079 137.790 1.00 63.52 29 ARG D N 1
ATOM 3729 C CA . ARG D 1 29 ? 41.715 41.697 137.661 1.00 64.57 29 ARG D CA 1
ATOM 3730 C C . ARG D 1 29 ? 42.578 41.001 136.625 1.00 73.94 29 ARG D C 1
ATOM 3731 O O . ARG D 1 29 ? 42.886 41.610 135.591 1.00 73.65 29 ARG D O 1
ATOM 3739 N N . PRO D 1 30 ? 42.985 39.755 136.853 1.00 76.94 30 PRO D N 1
ATOM 3740 C CA . PRO D 1 30 ? 43.722 39.022 135.818 1.00 69.61 30 PRO D CA 1
ATOM 3741 C C . PRO D 1 30 ? 42.784 38.495 134.744 1.00 66.03 30 PRO D C 1
ATOM 3742 O O . PRO D 1 30 ? 41.675 38.035 135.027 1.00 65.49 30 PRO D O 1
ATOM 3746 N N . VAL D 1 31 ? 43.244 38.566 133.494 1.00 61.64 31 VAL D N 1
ATOM 3747 C CA . VAL D 1 31 ? 42.431 38.165 132.352 1.00 53.54 31 VAL D CA 1
ATOM 3748 C C . VAL D 1 31 ? 43.362 37.937 131.171 1.00 51.59 31 VAL D C 1
ATOM 3749 O O . VAL D 1 31 ? 44.425 38.555 131.073 1.00 54.63 31 VAL D O 1
ATOM 3753 N N . VAL D 1 32 ? 42.965 37.031 130.278 1.00 52.25 32 VAL D N 1
ATOM 3754 C CA . VAL D 1 32 ? 43.724 36.713 129.074 1.00 47.99 32 VAL D CA 1
ATOM 3755 C C . VAL D 1 32 ? 42.812 36.887 127.868 1.00 43.82 32 VAL D C 1
ATOM 3756 O O . VAL D 1 32 ? 41.708 36.332 127.834 1.00 47.48 32 VAL D O 1
ATOM 3760 N N . TYR D 1 33 ? 43.270 37.660 126.886 1.00 46.20 33 TYR D N 1
ATOM 3761 C CA . TYR D 1 33 ? 42.568 37.803 125.618 1.00 45.22 33 TYR D CA 1
ATOM 3762 C C . TYR D 1 33 ? 43.100 36.773 124.628 1.00 49.57 33 TYR D C 1
ATOM 3763 O O . TYR D 1 33 ? 44.313 36.586 124.504 1.00 52.56 33 TYR D O 1
ATOM 3772 N N . ALA D 1 34 ? 42.188 36.107 123.922 1.00 49.14 34 ALA D N 1
ATOM 3773 C CA . ALA D 1 34 ? 42.569 35.063 122.982 1.00 50.46 34 ALA D CA 1
ATOM 3774 C C . ALA D 1 34 ? 41.654 35.098 121.766 1.00 46.60 34 ALA D C 1
ATOM 3775 O O . ALA D 1 34 ? 40.594 35.730 121.774 1.00 44.02 34 ALA D O 1
ATOM 3777 N N . ALA D 1 35 ? 42.083 34.403 120.714 1.00 50.62 35 ALA D N 1
ATOM 3778 C CA . ALA D 1 35 ? 41.348 34.319 119.460 1.00 51.59 35 ALA D CA 1
ATOM 3779 C C . ALA D 1 35 ? 41.232 32.861 119.035 1.00 44.98 35 ALA D C 1
ATOM 3780 O O . ALA D 1 35 ? 41.852 31.967 119.618 1.00 45.08 35 ALA D O 1
ATOM 3782 N N . THR D 1 36 ? 40.427 32.627 118.000 1.00 39.83 36 THR D N 1
ATOM 3783 C CA . THR D 1 36 ? 40.184 31.281 117.499 1.00 48.18 36 THR D CA 1
ATOM 3784 C C . THR D 1 36 ? 41.154 30.862 116.403 1.00 47.76 36 THR D C 1
ATOM 3785 O O . THR D 1 36 ? 41.129 29.698 115.988 1.00 51.88 36 THR D O 1
ATOM 3789 N N . SER D 1 37 ? 42.000 31.769 115.924 1.00 42.42 37 SER D N 1
ATOM 3790 C CA . SER D 1 37 ? 42.966 31.450 114.884 1.00 44.71 37 SER D CA 1
ATOM 3791 C C . SER D 1 37 ? 44.184 32.337 115.071 1.00 45.01 37 SER D C 1
ATOM 3792 O O . SER D 1 37 ? 44.069 33.432 115.637 1.00 43.89 37 SER D O 1
ATOM 3795 N N . PRO D 1 38 ? 45.358 31.894 114.630 1.00 41.23 38 PRO D N 1
ATOM 3796 C CA . PRO D 1 38 ? 46.561 32.730 114.728 1.00 40.35 38 PRO D CA 1
ATOM 3797 C C . PRO D 1 38 ? 46.390 34.074 114.034 1.00 46.51 38 PRO D C 1
ATOM 3798 O O . PRO D 1 38 ? 46.785 35.103 114.602 1.00 46.19 38 PRO D O 1
ATOM 3802 N N . PRO D 1 39 ? 45.816 34.135 112.820 1.00 42.01 39 PRO D N 1
ATOM 3803 C CA . PRO D 1 39 ? 45.581 35.464 112.229 1.00 38.83 39 PRO D CA 1
ATOM 3804 C C . PRO D 1 39 ? 44.572 36.287 113.004 1.00 44.31 39 PRO D C 1
ATOM 3805 O O . PRO D 1 39 ? 44.659 37.521 112.992 1.00 36.94 39 PRO D O 1
ATOM 3809 N N . GLY D 1 40 ? 43.612 35.643 113.671 1.00 36.83 40 GLY D N 1
ATOM 3810 C CA . GLY D 1 40 ? 42.696 36.384 114.520 1.00 34.45 40 GLY D CA 1
ATOM 3811 C C . GLY D 1 40 ? 43.415 37.123 115.631 1.00 45.02 40 GLY D C 1
ATOM 3812 O O . GLY D 1 40 ? 43.112 38.283 115.915 1.00 49.76 40 GLY D O 1
ATOM 3813 N N . ALA D 1 41 ? 44.390 36.468 116.263 1.00 41.46 41 ALA D N 1
ATOM 3814 C CA . ALA D 1 41 ? 45.160 37.127 117.312 1.00 48.07 41 ALA D CA 1
ATOM 3815 C C . ALA D 1 41 ? 46.084 38.192 116.734 1.00 48.10 41 ALA D C 1
ATOM 3816 O O . ALA D 1 41 ? 46.243 39.268 117.321 1.00 49.61 41 ALA D O 1
ATOM 3818 N N . MET D 1 42 ? 46.697 37.913 115.580 1.00 44.28 42 MET D N 1
ATOM 3819 C CA . MET D 1 42 ? 47.638 38.862 114.993 1.00 46.04 42 MET D CA 1
ATOM 3820 C C . MET D 1 42 ? 46.932 40.121 114.504 1.00 42.75 42 MET D C 1
ATOM 3821 O O . MET D 1 42 ? 47.420 41.235 114.725 1.00 45.99 42 MET D O 1
ATOM 3826 N N . LEU D 1 43 ? 45.782 39.964 113.844 1.00 42.94 43 LEU D N 1
ATOM 3827 C CA . LEU D 1 43 ? 45.087 41.118 113.280 1.00 41.44 43 LEU D CA 1
ATOM 3828 C C . LEU D 1 43 ? 44.635 42.086 114.367 1.00 42.48 43 LEU D C 1
ATOM 3829 O O . LEU D 1 43 ? 44.710 43.308 114.190 1.00 42.71 43 LEU D O 1
ATOM 3834 N N . GLU D 1 44 ? 44.158 41.560 115.499 1.00 41.17 44 GLU D N 1
ATOM 3835 C CA . GLU D 1 44 ? 43.715 42.427 116.587 1.00 42.54 44 GLU D CA 1
ATOM 3836 C C . GLU D 1 44 ? 44.871 43.247 117.145 1.00 47.41 44 GLU D C 1
ATOM 3837 O O . GLU D 1 44 ? 44.720 44.444 117.416 1.00 46.68 44 GLU D O 1
ATOM 3843 N N . VAL D 1 45 ? 46.037 42.621 117.318 1.00 47.55 45 VAL D N 1
ATOM 3844 C CA . VAL D 1 45 ? 47.188 43.323 117.878 1.00 49.19 45 VAL D CA 1
ATOM 3845 C C . VAL D 1 45 ? 47.660 44.418 116.929 1.00 52.81 45 VAL D C 1
ATOM 3846 O O . VAL D 1 45 ? 47.915 45.555 117.343 1.00 52.67 45 VAL D O 1
ATOM 3850 N N . LEU D 1 46 ? 47.777 44.091 115.640 1.00 52.07 46 LEU D N 1
ATOM 3851 C CA . LEU D 1 46 ? 48.307 45.050 114.676 1.00 49.67 46 LEU D CA 1
ATOM 3852 C C . LEU D 1 46 ? 47.386 46.253 114.518 1.00 44.54 46 LEU D C 1
ATOM 3853 O O . LEU D 1 46 ? 47.856 47.394 114.440 1.00 40.72 46 LEU D O 1
ATOM 3858 N N . VAL D 1 47 ? 46.074 46.024 114.479 1.00 40.72 47 VAL D N 1
ATOM 3859 C CA . VAL D 1 47 ? 45.139 47.113 114.216 1.00 44.80 47 VAL D CA 1
ATOM 3860 C C . VAL D 1 47 ? 44.891 47.937 115.474 1.00 42.41 47 VAL D C 1
ATOM 3861 O O . VAL D 1 47 ? 44.955 49.171 115.447 1.00 52.13 47 VAL D O 1
ATOM 3865 N N . HIS D 1 48 ? 44.608 47.273 116.597 1.00 40.79 48 HIS D N 1
ATOM 3866 C CA . HIS D 1 48 ? 44.120 47.990 117.770 1.00 47.66 48 HIS D CA 1
ATOM 3867 C C . HIS D 1 48 ? 45.240 48.621 118.589 1.00 45.74 48 HIS D C 1
ATOM 3868 O O . HIS D 1 48 ? 45.012 49.640 119.251 1.00 49.07 48 HIS D O 1
ATOM 3875 N N . LEU D 1 49 ? 46.437 48.044 118.571 1.00 42.72 49 LEU D N 1
ATOM 3876 C CA . LEU D 1 49 ? 47.595 48.655 119.205 1.00 49.12 49 LEU D CA 1
ATOM 3877 C C . LEU D 1 49 ? 48.537 49.298 118.193 1.00 49.93 49 LEU D C 1
ATOM 3878 O O . LEU D 1 49 ? 49.627 49.742 118.568 1.00 47.72 49 LEU D O 1
ATOM 3883 N N . GLU D 1 50 ? 48.143 49.333 116.917 1.00 45.09 50 GLU D N 1
ATOM 3884 C CA . GLU D 1 50 ? 48.767 50.167 115.888 1.00 44.39 50 GLU D CA 1
ATOM 3885 C C . GLU D 1 50 ? 50.260 49.863 115.739 1.00 46.79 50 GLU D C 1
ATOM 3886 O O . GLU D 1 50 ? 51.126 50.722 115.924 1.00 50.48 50 GLU D O 1
ATOM 3892 N N . ILE D 1 51 ? 50.545 48.611 115.395 1.00 41.54 51 ILE D N 1
ATOM 3893 C CA . ILE D 1 51 ? 51.906 48.136 115.183 1.00 44.01 51 ILE D CA 1
ATOM 3894 C C . ILE D 1 51 ? 52.060 47.778 113.712 1.00 41.28 51 ILE D C 1
ATOM 3895 O O . ILE D 1 51 ? 51.363 46.889 113.206 1.00 46.97 51 ILE D O 1
ATOM 3900 N N . ASP D 1 52 ? 52.968 48.466 113.028 1.00 43.07 52 ASP D N 1
ATOM 3901 C CA . ASP D 1 52 ? 53.284 48.107 111.657 1.00 49.04 52 ASP D CA 1
ATOM 3902 C C . ASP D 1 52 ? 54.073 46.798 111.635 1.00 54.99 52 ASP D C 1
ATOM 3903 O O . ASP D 1 52 ? 54.754 46.460 112.608 1.00 56.39 52 ASP D O 1
ATOM 3908 N N . PRO D 1 53 ? 53.981 46.032 110.541 1.00 49.33 53 PRO D N 1
ATOM 3909 C CA . PRO D 1 53 ? 54.697 44.743 110.494 1.00 41.43 53 PRO D CA 1
ATOM 3910 C C . PRO D 1 53 ? 56.192 44.865 110.733 1.00 45.17 53 PRO D C 1
ATOM 3911 O O . PRO D 1 53 ? 56.784 43.986 111.371 1.00 46.48 53 PRO D O 1
ATOM 3915 N N . GLU D 1 54 ? 56.821 45.936 110.244 1.00 43.90 54 GLU D N 1
ATOM 3916 C CA . GLU D 1 54 ? 58.249 46.123 110.471 1.00 45.45 54 GLU D CA 1
ATOM 3917 C C . GLU D 1 54 ? 58.569 46.424 111.930 1.00 50.32 54 GLU D C 1
ATOM 3918 O O . GLU D 1 54 ? 59.737 46.345 112.324 1.00 47.17 54 GLU D O 1
ATOM 3924 N N . ASP D 1 55 ? 57.565 46.766 112.736 1.00 44.99 55 ASP D N 1
ATOM 3925 C CA . ASP D 1 55 ? 57.758 47.079 114.146 1.00 59.15 55 ASP D CA 1
ATOM 3926 C C . ASP D 1 55 ? 57.245 45.980 115.067 1.00 55.78 55 ASP D C 1
ATOM 3927 O O . ASP D 1 55 ? 57.202 46.182 116.286 1.00 52.20 55 ASP D O 1
ATOM 3932 N N . PHE D 1 56 ? 56.850 44.833 114.524 1.00 47.97 56 PHE D N 1
ATOM 3933 C CA . PHE D 1 56 ? 56.322 43.759 115.354 1.00 51.27 56 PHE D CA 1
ATOM 3934 C C . PHE D 1 56 ? 57.393 43.291 116.332 1.00 52.63 56 PHE D C 1
ATOM 3935 O O . PHE D 1 56 ? 58.488 42.900 115.900 1.00 53.25 56 PHE D O 1
ATOM 3943 N N . PRO D 1 57 ? 57.128 43.316 117.637 1.00 45.47 57 PRO D N 1
ATOM 3944 C CA . PRO D 1 57 ? 58.188 43.044 118.614 1.00 47.48 57 PRO D CA 1
ATOM 3945 C C . PRO D 1 57 ? 58.721 41.624 118.504 1.00 45.77 57 PRO D C 1
ATOM 3946 O O . PRO D 1 57 ? 57.977 40.674 118.250 1.00 44.06 57 PRO D O 1
ATOM 3950 N N . THR D 1 58 ? 60.034 41.491 118.701 1.00 52.36 58 THR D N 1
ATOM 3951 C CA . THR D 1 58 ? 60.664 40.180 118.797 1.00 59.64 58 THR D CA 1
ATOM 3952 C C . THR D 1 58 ? 60.297 39.453 120.084 1.00 57.20 58 THR D C 1
ATOM 3953 O O . THR D 1 58 ? 60.559 38.251 120.193 1.00 56.50 58 THR D O 1
ATOM 3957 N N . THR D 1 59 ? 59.705 40.152 121.052 1.00 54.20 59 THR D N 1
ATOM 3958 C CA . THR D 1 59 ? 59.311 39.553 122.319 1.00 55.76 59 THR D CA 1
ATOM 3959 C C . THR D 1 59 ? 57.980 38.819 122.242 1.00 60.33 59 THR D C 1
ATOM 3960 O O . THR D 1 59 ? 57.652 38.069 123.169 1.00 59.12 59 THR D O 1
ATOM 3964 N N . MET D 1 60 ? 57.212 39.014 121.174 1.00 52.51 60 MET D N 1
ATOM 3965 C CA . MET D 1 60 ? 55.889 38.414 121.087 1.00 49.07 60 MET D CA 1
ATOM 3966 C C . MET D 1 60 ? 55.989 36.910 120.871 1.00 47.72 60 MET D C 1
ATOM 3967 O O . MET D 1 60 ? 56.888 36.420 120.182 1.00 42.73 60 MET D O 1
ATOM 3972 N N . ARG D 1 61 ? 55.055 36.177 121.471 1.00 43.15 61 ARG D N 1
ATOM 3973 C CA . ARG D 1 61 ? 55.004 34.726 121.374 1.00 45.77 61 ARG D CA 1
ATOM 3974 C C . ARG D 1 61 ? 53.600 34.308 120.970 1.00 45.64 61 ARG D C 1
ATOM 3975 O O . ARG D 1 61 ? 52.622 34.713 121.605 1.00 43.91 61 ARG D O 1
ATOM 3983 N N . LEU D 1 62 ? 53.502 33.506 119.912 1.00 52.22 62 LEU D N 1
ATOM 3984 C CA . LEU D 1 62 ? 52.231 32.901 119.529 1.00 44.79 62 LEU D CA 1
ATOM 3985 C C . LEU D 1 62 ? 52.023 31.659 120.385 1.00 43.92 62 LEU D C 1
ATOM 3986 O O . LEU D 1 62 ? 52.748 30.669 120.243 1.00 45.25 62 LEU D O 1
ATOM 3991 N N . LEU D 1 63 ? 51.043 31.707 121.280 1.00 39.94 63 LEU D N 1
ATOM 3992 C CA . LEU D 1 63 ? 50.798 30.632 122.232 1.00 48.21 63 LEU D CA 1
ATOM 3993 C C . LEU D 1 63 ? 49.537 29.880 121.834 1.00 45.27 63 LEU D C 1
ATOM 3994 O O . LEU D 1 63 ? 48.460 30.476 121.723 1.00 46.81 63 LEU D O 1
ATOM 3999 N N . ARG D 1 64 ? 49.677 28.574 121.627 1.00 48.40 64 ARG D N 1
ATOM 4000 C CA . ARG D 1 64 ? 48.561 27.705 121.280 1.00 47.87 64 ARG D CA 1
ATOM 4001 C C . ARG D 1 64 ? 47.952 27.154 122.563 1.00 51.99 64 ARG D C 1
ATOM 4002 O O . ARG D 1 64 ? 48.644 26.506 123.354 1.00 53.50 64 ARG D O 1
ATOM 4010 N N . ILE D 1 65 ? 46.664 27.413 122.770 1.00 50.58 65 ILE D N 1
ATOM 4011 C CA . ILE D 1 65 ? 45.965 27.019 123.989 1.00 54.23 65 ILE D CA 1
ATOM 4012 C C . ILE D 1 65 ? 45.050 25.848 123.661 1.00 60.25 65 ILE D C 1
ATOM 4013 O O . ILE D 1 65 ? 44.113 25.985 122.864 1.00 63.28 65 ILE D O 1
ATOM 4018 N N . GLU D 1 66 ? 45.318 24.700 124.278 1.00 60.24 66 GLU D N 1
ATOM 4019 C CA . GLU D 1 66 ? 44.516 23.498 124.092 1.00 70.57 66 GLU D CA 1
ATOM 4020 C C . GLU D 1 66 ? 43.629 23.300 125.315 1.00 80.81 66 GLU D C 1
ATOM 4021 O O . GLU D 1 66 ? 44.127 23.206 126.442 1.00 80.87 66 GLU D O 1
ATOM 4027 N N . LEU D 1 67 ? 42.321 23.238 125.089 1.00 61.44 67 LEU D N 1
ATOM 4028 C CA . LEU D 1 67 ? 41.341 23.059 126.145 1.00 60.90 67 LEU D CA 1
ATOM 4029 C C . LEU D 1 67 ? 40.372 21.951 125.766 1.00 65.35 67 LEU D C 1
ATOM 4030 O O . LEU D 1 67 ? 40.074 21.760 124.583 1.00 74.73 67 LEU D O 1
ATOM 4035 N N . PRO D 1 68 ? 39.871 21.201 126.746 1.00 69.35 68 PRO D N 1
ATOM 4036 C CA . PRO D 1 68 ? 38.838 20.206 126.444 1.00 70.54 68 PRO D CA 1
ATOM 4037 C C . PRO D 1 68 ? 37.566 20.884 125.960 1.00 76.01 68 PRO D C 1
ATOM 4038 O O . PRO D 1 68 ? 37.198 21.963 126.429 1.00 76.91 68 PRO D O 1
ATOM 4042 N N . ASP D 1 69 ? 36.894 20.239 125.001 1.00 80.97 69 ASP D N 1
ATOM 4043 C CA . ASP D 1 69 ? 35.649 20.783 124.469 1.00 83.37 69 ASP D CA 1
ATOM 4044 C C . ASP D 1 69 ? 34.578 20.923 125.541 1.00 86.48 69 ASP D C 1
ATOM 4045 O O . ASP D 1 69 ? 33.610 21.667 125.344 1.00 89.74 69 ASP D O 1
ATOM 4050 N N . THR D 1 70 ? 34.732 20.233 126.669 1.00 87.04 70 THR D N 1
ATOM 4051 C CA . THR D 1 70 ? 33.776 20.261 127.768 1.00 87.66 70 THR D CA 1
ATOM 4052 C C . THR D 1 70 ? 33.986 21.438 128.714 1.00 82.55 70 THR D C 1
ATOM 4053 O O . THR D 1 70 ? 33.374 21.464 129.787 1.00 86.52 70 THR D O 1
ATOM 4057 N N . VAL D 1 71 ? 34.823 22.403 128.351 1.00 73.66 71 VAL D N 1
ATOM 4058 C CA . VAL D 1 71 ? 35.158 23.497 129.254 1.00 71.33 71 VAL D CA 1
ATOM 4059 C C . VAL D 1 71 ? 33.981 24.459 129.359 1.00 71.69 71 VAL D C 1
ATOM 4060 O O . VAL D 1 71 ? 33.166 24.592 128.438 1.00 82.42 71 VAL D O 1
ATOM 4064 N N . SER D 1 72 ? 33.884 25.130 130.506 1.00 62.73 72 SER D N 1
ATOM 4065 C CA . SER D 1 72 ? 32.740 25.984 130.800 1.00 67.63 72 SER D CA 1
ATOM 4066 C C . SER D 1 72 ? 32.822 27.285 130.012 1.00 65.16 72 SER D C 1
ATOM 4067 O O . SER D 1 72 ? 33.868 27.943 129.984 1.00 59.19 72 SER D O 1
ATOM 4070 N N . GLN D 1 73 ? 31.711 27.655 129.377 1.00 67.89 73 GLN D N 1
ATOM 4071 C CA . GLN D 1 73 ? 31.623 28.865 128.572 1.00 65.61 73 GLN D CA 1
ATOM 4072 C C . GLN D 1 73 ? 30.436 29.692 129.037 1.00 65.02 73 GLN D C 1
ATOM 4073 O O . GLN D 1 73 ? 29.322 29.171 129.157 1.00 65.21 73 GLN D O 1
ATOM 4079 N N . ALA D 1 74 ? 30.674 30.974 129.293 1.00 63.40 74 ALA D N 1
ATOM 4080 C CA . ALA D 1 74 ? 29.608 31.903 129.626 1.00 64.35 74 ALA D CA 1
ATOM 4081 C C . ALA D 1 74 ? 29.038 32.485 128.333 1.00 69.23 74 ALA D C 1
ATOM 4082 O O . ALA D 1 74 ? 29.433 32.105 127.228 1.00 71.62 74 ALA D O 1
ATOM 4084 N N . GLN D 1 75 ? 28.100 33.418 128.454 1.00 70.63 75 GLN D N 1
ATOM 4085 C CA . GLN D 1 75 ? 27.465 34.020 127.292 1.00 76.15 75 GLN D CA 1
ATOM 4086 C C . GLN D 1 75 ? 27.287 35.513 127.526 1.00 79.65 75 GLN D C 1
ATOM 4087 O O . GLN D 1 75 ? 27.052 35.959 128.652 1.00 83.73 75 GLN D O 1
ATOM 4093 N N . LEU D 1 76 ? 27.414 36.283 126.451 1.00 76.24 76 LEU D N 1
ATOM 4094 C CA . LEU D 1 76 ? 27.127 37.705 126.510 1.00 68.25 76 LEU D CA 1
ATOM 4095 C C . LEU D 1 76 ? 25.629 37.949 126.350 1.00 71.67 76 LEU D C 1
ATOM 4096 O O . LEU D 1 76 ? 24.935 37.178 125.683 1.00 71.27 76 LEU D O 1
ATOM 4101 N N . PRO D 1 77 ? 25.104 39.009 126.958 1.00 74.03 77 PRO D N 1
ATOM 4102 C CA . PRO D 1 77 ? 23.764 39.468 126.588 1.00 72.74 77 PRO D CA 1
ATOM 4103 C C . PRO D 1 77 ? 23.784 40.061 125.189 1.00 69.46 77 PRO D C 1
ATOM 4104 O O . PRO D 1 77 ? 24.837 40.395 124.641 1.00 69.43 77 PRO D O 1
ATOM 4108 N N . ALA D 1 78 ? 22.595 40.177 124.604 1.00 75.37 78 ALA D N 1
ATOM 4109 C CA . ALA D 1 78 ? 22.485 40.722 123.257 1.00 78.15 78 ALA D CA 1
ATOM 4110 C C . ALA D 1 78 ? 23.013 42.151 123.216 1.00 80.51 78 ALA D C 1
ATOM 4111 O O . ALA D 1 78 ? 22.707 42.971 124.085 1.00 82.26 78 ALA D O 1
ATOM 4113 N N . LEU D 1 79 ? 23.821 42.443 122.201 1.00 76.84 79 LEU D N 1
ATOM 4114 C CA . LEU D 1 79 ? 24.440 43.751 122.034 1.00 72.49 79 LEU D CA 1
ATOM 4115 C C . LEU D 1 79 ? 23.750 44.502 120.905 1.00 73.92 79 LEU D C 1
ATOM 4116 O O . LEU D 1 79 ? 23.632 43.985 119.789 1.00 81.56 79 LEU D O 1
ATOM 4121 N N . GLN D 1 80 ? 23.297 45.716 121.198 1.00 71.38 80 GLN D N 1
ATOM 4122 C CA . GLN D 1 80 ? 22.685 46.563 120.192 1.00 74.78 80 GLN D CA 1
ATOM 4123 C C . GLN D 1 80 ? 23.763 47.277 119.380 1.00 70.03 80 GLN D C 1
ATOM 4124 O O . GLN D 1 80 ? 24.909 47.391 119.822 1.00 63.33 80 GLN D O 1
ATOM 4130 N N . PRO D 1 81 ? 23.427 47.746 118.174 1.00 67.54 81 PRO D N 1
ATOM 4131 C CA . PRO D 1 81 ? 24.429 48.428 117.345 1.00 63.95 81 PRO D CA 1
ATOM 4132 C C . PRO D 1 81 ? 25.046 49.620 118.061 1.00 66.01 81 PRO D C 1
ATOM 4133 O O . PRO D 1 81 ? 24.395 50.309 118.850 1.00 70.73 81 PRO D O 1
ATOM 4137 N N . GLY D 1 82 ? 26.324 49.856 117.773 1.00 63.98 82 GLY D N 1
ATOM 4138 C CA . GLY D 1 82 ? 27.092 50.873 118.455 1.00 64.66 82 GLY D CA 1
ATOM 4139 C C . GLY D 1 82 ? 27.839 50.391 119.678 1.00 62.16 82 GLY D C 1
ATOM 4140 O O . GLY D 1 82 ? 28.468 51.210 120.361 1.00 62.94 82 GLY D O 1
ATOM 4141 N N . TRP D 1 83 ? 27.794 49.090 119.975 1.00 60.84 83 TRP D N 1
ATOM 4142 C CA . TRP D 1 83 ? 28.469 48.569 121.159 1.00 62.07 83 TRP D CA 1
ATOM 4143 C C . TRP D 1 83 ? 29.981 48.720 121.060 1.00 62.09 83 TRP D C 1
ATOM 4144 O O . TRP D 1 83 ? 30.656 48.876 122.084 1.00 64.70 83 TRP D O 1
ATOM 4155 N N . SER D 1 84 ? 30.530 48.672 119.844 1.00 56.89 84 SER D N 1
ATOM 4156 C CA . SER D 1 84 ? 31.975 48.773 119.671 1.00 52.55 84 SER D CA 1
ATOM 4157 C C . SER D 1 84 ? 32.508 50.152 120.034 1.00 53.99 84 SER D C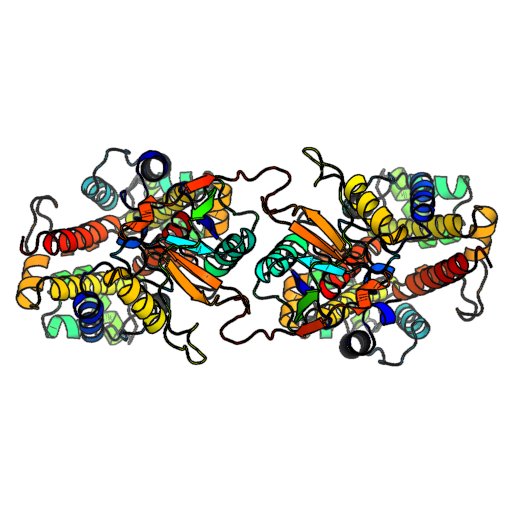 1
ATOM 4158 O O . SER D 1 84 ? 33.720 50.304 120.216 1.00 53.01 84 SER D O 1
ATOM 4161 N N . ALA D 1 85 ? 31.636 51.155 120.140 1.00 54.29 85 ALA D N 1
ATOM 4162 C CA . ALA D 1 85 ? 32.029 52.506 120.519 1.00 57.37 85 ALA D CA 1
ATOM 4163 C C . ALA D 1 85 ? 31.567 52.868 121.926 1.00 59.47 85 ALA D C 1
ATOM 4164 O O . ALA D 1 85 ? 31.428 54.054 122.243 1.00 65.93 85 ALA D O 1
ATOM 4166 N N . GLN D 1 86 ? 31.326 51.872 122.776 1.00 58.20 86 GLN D N 1
ATOM 4167 C CA . GLN D 1 86 ? 30.883 52.084 124.154 1.00 61.34 86 GLN D CA 1
ATOM 4168 C C . GLN D 1 86 ? 31.806 51.306 125.082 1.00 56.25 86 GLN D C 1
ATOM 4169 O O . GLN D 1 86 ? 31.479 50.191 125.511 1.00 53.28 86 GLN D O 1
ATOM 4175 N N . PRO D 1 87 ? 32.972 51.866 125.412 1.00 60.47 87 PRO D N 1
ATOM 4176 C CA . PRO D 1 87 ? 33.904 51.143 126.294 1.00 63.25 87 PRO D CA 1
ATOM 4177 C C . PRO D 1 87 ? 33.334 50.863 127.671 1.00 68.60 87 PRO D C 1
ATOM 4178 O O . PRO D 1 87 ? 33.667 49.834 128.271 1.00 73.63 87 PRO D O 1
ATOM 4182 N N . GLU D 1 88 ? 32.477 51.746 128.188 1.00 67.20 88 GLU D N 1
ATOM 4183 C CA . GLU D 1 88 ? 31.919 51.547 129.521 1.00 77.39 88 GLU D CA 1
ATOM 4184 C C . GLU D 1 88 ? 31.050 50.296 129.579 1.00 72.50 88 GLU D C 1
ATOM 4185 O O . GLU D 1 88 ? 31.025 49.596 130.599 1.00 72.32 88 GLU D O 1
ATOM 4191 N N . LEU D 1 89 ? 30.337 49.991 128.494 1.00 65.92 89 LEU D N 1
ATOM 4192 C CA . LEU D 1 89 ? 29.480 48.811 128.481 1.00 67.09 89 LEU D CA 1
ATOM 4193 C C . LEU D 1 89 ? 30.299 47.536 128.315 1.00 65.19 89 LEU D C 1
ATOM 4194 O O . LEU D 1 89 ? 30.114 46.569 129.063 1.00 64.65 89 LEU D O 1
ATOM 4199 N N . THR D 1 90 ? 31.214 47.519 127.344 1.00 53.28 90 THR D N 1
ATOM 4200 C CA . THR D 1 90 ? 32.004 46.317 127.100 1.00 56.36 90 THR D CA 1
ATOM 4201 C C . THR D 1 90 ? 32.928 46.001 128.270 1.00 55.54 90 THR D C 1
ATOM 4202 O O . THR D 1 90 ? 33.165 44.825 128.567 1.00 52.40 90 THR D O 1
ATOM 4206 N N . ARG D 1 91 ? 33.452 47.025 128.947 1.00 52.28 91 ARG D N 1
ATOM 4207 C CA . ARG D 1 91 ? 34.283 46.773 130.120 1.00 71.89 91 ARG D CA 1
ATOM 4208 C C . ARG D 1 91 ? 33.451 46.245 131.282 1.00 69.56 91 ARG D C 1
ATOM 4209 O O . ARG D 1 91 ? 33.910 45.383 132.040 1.00 53.66 91 ARG D O 1
ATOM 4217 N N . THR D 1 92 ? 32.220 46.743 131.431 1.00 67.22 92 THR D N 1
ATOM 4218 C CA . THR D 1 92 ? 31.355 46.270 132.507 1.00 68.43 92 THR D CA 1
ATOM 4219 C C . THR D 1 92 ? 30.931 44.823 132.280 1.00 67.69 92 THR D C 1
ATOM 4220 O O . THR D 1 92 ? 30.881 44.030 133.228 1.00 68.56 92 THR D O 1
ATOM 4224 N N . LEU D 1 93 ? 30.625 44.460 131.031 1.00 64.89 93 LEU D N 1
ATOM 4225 C CA . LEU D 1 93 ? 30.228 43.087 130.737 1.00 65.26 93 LEU D CA 1
ATOM 4226 C C . LEU D 1 93 ? 31.348 42.108 131.057 1.00 62.43 93 LEU D C 1
ATOM 4227 O O . LEU D 1 93 ? 31.103 41.029 131.610 1.00 60.11 93 LEU D O 1
ATOM 4232 N N . GLY D 1 94 ? 32.586 42.464 130.715 1.00 63.17 94 GLY D N 1
ATOM 4233 C CA . GLY D 1 94 ? 33.703 41.588 131.023 1.00 61.71 94 GLY D CA 1
ATOM 4234 C C . GLY D 1 94 ? 34.018 41.546 132.505 1.00 63.64 94 GLY D C 1
ATOM 4235 O O . GLY D 1 94 ? 34.372 40.493 133.042 1.00 64.61 94 GLY D O 1
ATOM 4236 N N . ASN D 1 95 ? 33.899 42.690 133.185 1.00 65.42 95 ASN D N 1
ATOM 4237 C CA . ASN D 1 95 ? 34.124 42.727 134.627 1.00 63.41 95 ASN D CA 1
ATOM 4238 C C . ASN D 1 95 ? 33.191 41.764 135.348 1.00 63.10 95 ASN D C 1
ATOM 4239 O O . ASN D 1 95 ? 33.624 40.986 136.205 1.00 66.07 95 ASN D O 1
ATOM 4244 N N . ARG D 1 96 ? 31.902 41.796 135.000 1.00 63.87 96 ARG D N 1
ATOM 4245 C CA . ARG D 1 96 ? 30.933 40.936 135.670 1.00 67.37 96 ARG D CA 1
ATOM 4246 C C . ARG D 1 96 ? 31.185 39.466 135.358 1.00 71.21 96 ARG D C 1
ATOM 4247 O O . ARG D 1 96 ? 31.024 38.606 136.231 1.00 75.25 96 ARG D O 1
ATOM 4255 N N . PHE D 1 97 ? 31.584 39.155 134.121 1.00 70.19 97 PHE D N 1
ATOM 4256 C CA . PHE D 1 97 ? 31.926 37.775 133.791 1.00 68.20 97 PHE D CA 1
ATOM 4257 C C . PHE D 1 97 ? 33.113 37.293 134.613 1.00 67.28 97 PHE D C 1
ATOM 4258 O O . PHE D 1 97 ? 33.101 36.174 135.140 1.00 63.26 97 PHE D O 1
ATOM 4266 N N . LEU D 1 98 ? 34.151 38.124 134.730 1.00 66.48 98 LEU D N 1
ATOM 4267 C CA . LEU D 1 98 ? 35.346 37.721 135.463 1.00 66.14 98 LEU D CA 1
ATOM 4268 C C . LEU D 1 98 ? 35.089 37.679 136.965 1.00 68.00 98 LEU D C 1
ATOM 4269 O O . LEU D 1 98 ? 35.566 36.771 137.655 1.00 68.19 98 LEU D O 1
ATOM 4274 N N . ASP D 1 99 ? 34.340 38.652 137.488 1.00 69.25 99 ASP D N 1
ATOM 4275 C CA . ASP D 1 99 ? 34.072 38.688 138.922 1.00 7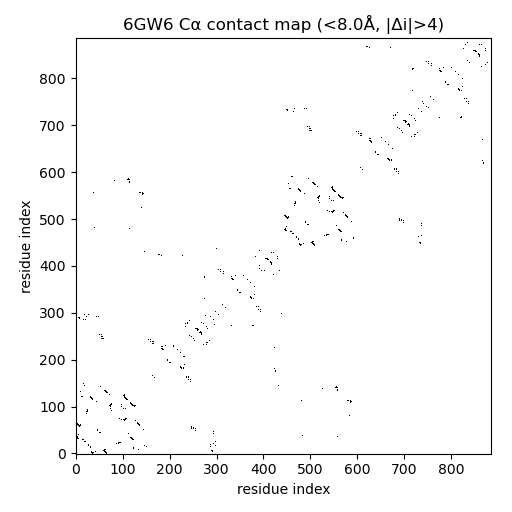3.68 99 ASP D CA 1
ATOM 4276 C C . ASP D 1 99 ? 33.192 37.521 139.352 1.00 77.56 99 ASP D C 1
ATOM 4277 O O . ASP D 1 99 ? 33.426 36.915 140.404 1.00 83.72 99 ASP D O 1
ATOM 4282 N N . ASP D 1 100 ? 32.174 37.192 138.552 1.00 75.76 100 ASP D N 1
ATOM 4283 C CA . ASP D 1 100 ? 31.265 36.112 138.923 1.00 77.91 100 ASP D CA 1
ATOM 4284 C C . ASP D 1 100 ? 31.959 34.756 138.905 1.00 76.99 100 ASP D C 1
ATOM 4285 O O . ASP D 1 100 ? 31.559 33.852 139.648 1.00 80.42 100 ASP D O 1
ATOM 4290 N N . CYS D 1 101 ? 32.990 34.598 138.070 1.00 70.96 101 CYS D N 1
ATOM 4291 C CA . CYS D 1 101 ? 33.767 33.358 137.993 1.00 72.52 101 CYS D CA 1
ATOM 4292 C C . CYS D 1 101 ? 32.874 32.160 137.681 1.00 70.06 101 CYS D C 1
ATOM 4293 O O . CYS D 1 101 ? 33.095 31.051 138.172 1.00 74.37 101 CYS D O 1
ATOM 4296 N N . SER D 1 102 ? 31.852 32.385 136.853 1.00 70.28 102 SER D N 1
ATOM 4297 C CA . SER D 1 102 ? 30.895 31.327 136.546 1.00 77.84 102 SER D CA 1
ATOM 4298 C C . SER D 1 102 ? 31.454 30.333 135.536 1.00 81.43 102 SER D C 1
ATOM 4299 O O . SER D 1 102 ? 31.181 29.131 135.631 1.00 87.18 102 SER D O 1
ATOM 4302 N N . ALA D 1 103 ? 32.231 30.808 134.567 1.00 77.60 103 ALA D N 1
ATOM 4303 C CA . ALA D 1 103 ? 32.785 29.949 133.532 1.00 73.15 103 ALA D CA 1
ATOM 4304 C C . ALA D 1 103 ? 34.207 30.389 133.217 1.00 71.04 103 ALA D C 1
ATOM 4305 O O . ALA D 1 103 ? 34.622 31.505 133.540 1.00 67.79 103 ALA D O 1
ATOM 4307 N N . LEU D 1 104 ? 34.956 29.489 132.576 1.00 71.22 104 LEU D N 1
ATOM 4308 C CA . LEU D 1 104 ? 36.340 29.796 132.236 1.00 69.95 104 LEU D CA 1
ATOM 4309 C C . LEU D 1 104 ? 36.422 30.760 131.060 1.00 64.22 104 LEU D C 1
ATOM 4310 O O . LEU D 1 104 ? 37.236 31.690 131.068 1.00 50.74 104 LEU D O 1
ATOM 4315 N N . LEU D 1 105 ? 35.586 30.559 130.045 1.00 63.87 105 LEU D N 1
ATOM 4316 C CA . LEU D 1 105 ? 35.674 31.306 128.800 1.00 58.55 105 LEU D CA 1
ATOM 4317 C C . LEU D 1 105 ? 34.431 32.160 128.593 1.00 56.26 105 LEU D C 1
ATOM 4318 O O . LEU D 1 105 ? 33.330 31.804 129.022 1.00 59.77 105 LEU D O 1
ATOM 4323 N N . LEU D 1 106 ? 34.624 33.293 127.925 1.00 56.84 106 LEU D N 1
ATOM 4324 C CA . LEU D 1 106 ? 33.525 34.165 127.514 1.00 58.15 106 LEU D CA 1
ATOM 4325 C C . LEU D 1 106 ? 33.755 34.571 126.062 1.00 58.18 106 LEU D C 1
ATOM 4326 O O . LEU D 1 106 ? 34.653 35.379 125.784 1.00 54.31 106 LEU D O 1
ATOM 4331 N N . PRO D 1 107 ? 32.982 34.025 125.119 1.00 57.76 107 PRO D N 1
ATOM 4332 C CA . PRO D 1 107 ? 33.150 34.437 123.717 1.00 58.57 107 PRO D CA 1
ATOM 4333 C C . PRO D 1 107 ? 32.591 35.834 123.496 1.00 58.75 107 PRO D C 1
ATOM 4334 O O . PRO D 1 107 ? 31.486 36.156 123.938 1.00 64.49 107 PRO D O 1
ATOM 4338 N N . VAL D 1 108 ? 33.371 36.670 122.815 1.00 50.97 108 VAL D N 1
ATOM 4339 C CA . VAL D 1 108 ? 32.964 38.042 122.524 1.00 47.34 108 VAL D CA 1
ATOM 4340 C C . VAL D 1 108 ? 33.118 38.298 121.029 1.00 49.36 108 VAL D C 1
ATOM 4341 O O . VAL D 1 108 ? 34.010 37.720 120.391 1.00 56.31 108 VAL D O 1
ATOM 4345 N N . PRO D 1 109 ? 32.278 39.137 120.429 1.00 45.10 109 PRO D N 1
ATOM 4346 C CA . PRO D 1 109 ? 32.427 39.427 119.001 1.00 45.44 109 PRO D CA 1
ATOM 4347 C C . PRO D 1 109 ? 33.647 40.292 118.735 1.00 45.61 109 PRO D C 1
ATOM 4348 O O . PRO D 1 109 ? 34.125 41.034 119.596 1.00 46.68 109 PRO D O 1
ATOM 4352 N N . SER D 1 110 ? 34.157 40.178 117.512 1.00 48.76 110 SER D N 1
ATOM 4353 C CA . SER D 1 110 ? 35.267 41.011 117.079 1.00 50.45 110 SER D CA 1
ATOM 4354 C C . SER D 1 110 ? 34.752 42.360 116.595 1.00 50.69 110 SER D C 1
ATOM 4355 O O . SER D 1 110 ? 33.726 42.442 115.913 1.00 53.11 110 SER D O 1
ATOM 4358 N N . ALA D 1 111 ? 35.467 43.421 116.962 1.00 47.19 111 ALA D N 1
ATOM 4359 C CA . ALA D 1 111 ? 35.120 44.764 116.522 1.00 48.33 111 ALA D CA 1
ATOM 4360 C C . ALA D 1 111 ? 35.697 45.102 115.153 1.00 50.45 111 ALA D C 1
ATOM 4361 O O . ALA D 1 111 ? 35.416 46.185 114.628 1.00 54.63 111 ALA D O 1
ATOM 4363 N N . ILE D 1 112 ? 36.481 44.204 114.561 1.00 51.21 112 ILE D N 1
ATOM 4364 C CA . ILE D 1 112 ? 37.141 44.443 113.283 1.00 53.19 112 ILE D CA 1
ATOM 4365 C C . ILE D 1 112 ? 36.511 43.618 112.167 1.00 50.60 112 ILE D C 1
ATOM 4366 O O . ILE D 1 112 ? 36.208 44.140 111.092 1.00 57.74 112 ILE D O 1
ATOM 4371 N N . MET D 1 113 ? 36.328 42.318 112.398 1.00 46.02 113 MET D N 1
ATOM 4372 C CA . MET D 1 113 ? 35.858 41.442 111.342 1.00 49.60 113 MET D CA 1
ATOM 4373 C C . MET D 1 113 ? 34.474 40.898 111.663 1.00 52.09 113 MET D C 1
ATOM 4374 O O . MET D 1 113 ? 34.193 40.558 112.816 1.00 55.32 113 MET D O 1
ATOM 4379 N N . PRO D 1 114 ? 33.592 40.808 110.673 1.00 53.55 114 PRO D N 1
ATOM 4380 C CA . PRO D 1 114 ? 32.333 40.088 110.875 1.00 52.37 114 PRO D CA 1
ATOM 4381 C C . PRO D 1 114 ? 32.582 38.592 110.975 1.00 50.09 114 PRO D C 1
ATOM 4382 O O . PRO D 1 114 ? 33.584 38.066 110.485 1.00 47.73 114 PRO D O 1
ATOM 4386 N N . SER D 1 115 ? 31.645 37.908 111.636 1.00 51.40 115 SER D N 1
ATOM 4387 C CA . SER D 1 115 ? 31.677 36.450 111.777 1.00 49.01 115 SER D CA 1
ATOM 4388 C C . SER D 1 115 ? 32.986 35.976 112.405 1.00 46.99 115 SER D C 1
ATOM 4389 O O . SER D 1 115 ? 33.520 34.922 112.053 1.00 51.36 115 SER D O 1
ATOM 4392 N N . THR D 1 116 ? 33.509 36.763 113.341 1.00 41.01 116 THR D N 1
ATOM 4393 C CA . THR D 1 116 ? 34.752 36.448 114.030 1.00 46.49 116 THR D CA 1
ATOM 4394 C C . THR D 1 116 ? 34.524 36.566 115.528 1.00 47.15 116 THR D C 1
ATOM 4395 O O . THR D 1 116 ? 33.977 37.568 115.998 1.00 51.87 116 THR D O 1
ATOM 4399 N N . THR D 1 117 ? 34.939 35.544 116.270 1.00 42.56 117 THR D N 1
ATOM 4400 C CA . THR D 1 117 ? 34.711 35.468 117.706 1.00 43.06 117 THR D CA 1
ATOM 4401 C C . THR D 1 117 ? 36.044 35.408 118.437 1.00 43.48 117 THR D C 1
ATOM 4402 O O . THR D 1 117 ? 36.885 34.553 118.137 1.00 41.38 117 THR D O 1
ATOM 4406 N N . ASN D 1 118 ? 36.234 36.319 119.384 1.00 43.41 118 ASN D N 1
ATOM 4407 C CA . ASN D 1 118 ? 37.358 36.279 120.305 1.00 50.04 118 ASN D CA 1
ATOM 4408 C C . ASN D 1 118 ? 36.892 35.739 121.654 1.00 53.69 118 ASN D C 1
ATOM 4409 O O . ASN D 1 118 ? 35.702 35.510 121.882 1.00 54.44 118 ASN D O 1
ATOM 4414 N N . TYR D 1 119 ? 37.848 35.532 122.557 1.00 46.63 119 TYR D N 1
ATOM 4415 C CA . TYR D 1 119 ? 37.548 34.870 123.817 1.00 50.67 119 TYR D CA 1
ATOM 4416 C C . TYR D 1 119 ? 38.229 35.574 124.980 1.00 48.79 119 TYR D C 1
ATOM 4417 O O . TYR D 1 119 ? 39.363 36.046 124.858 1.00 45.06 119 TYR D O 1
ATOM 4426 N N . LEU D 1 120 ? 37.524 35.636 126.104 1.00 53.95 120 LEU D N 1
ATOM 4427 C CA . LEU D 1 120 ? 38.100 36.040 127.377 1.00 56.32 120 LEU D CA 1
ATOM 4428 C C . LEU D 1 120 ? 38.371 34.798 128.215 1.00 57.95 120 LEU D C 1
ATOM 4429 O O . LEU D 1 120 ? 37.539 33.888 128.281 1.00 57.16 120 LEU D O 1
ATOM 4434 N N . PHE D 1 121 ? 39.539 34.764 128.849 1.00 60.85 121 PHE D N 1
ATOM 4435 C CA . PHE D 1 121 ? 39.999 33.613 129.617 1.00 58.80 121 PHE D CA 1
ATOM 4436 C C . PHE D 1 121 ? 40.251 34.062 131.049 1.00 55.31 121 PHE D C 1
ATOM 4437 O O . PHE D 1 121 ? 41.106 34.920 131.290 1.00 56.21 121 PHE D O 1
ATOM 4445 N N . ASN D 1 122 ? 39.507 33.484 131.996 1.00 61.67 122 ASN D N 1
ATOM 4446 C CA . ASN D 1 122 ? 39.630 33.857 133.399 1.00 67.07 122 ASN D CA 1
ATOM 4447 C C . ASN D 1 122 ? 40.614 32.920 134.087 1.00 69.57 122 ASN D C 1
ATOM 4448 O O . ASN D 1 122 ? 40.270 31.754 134.334 1.00 68.85 122 ASN D O 1
ATOM 4453 N N . PRO D 1 123 ? 41.825 33.372 134.424 1.00 68.12 123 PRO D N 1
ATOM 4454 C CA . PRO D 1 123 ? 42.776 32.467 135.087 1.00 66.15 123 PRO D CA 1
ATOM 4455 C C . PRO D 1 123 ? 42.348 32.065 136.486 1.00 69.22 123 PRO D C 1
ATOM 4456 O O . PRO D 1 123 ? 42.746 30.992 136.956 1.00 76.60 123 PRO D O 1
ATOM 4460 N N . ARG D 1 124 ? 41.548 32.888 137.168 1.00 70.30 124 ARG D N 1
ATOM 4461 C CA . ARG D 1 124 ? 41.113 32.562 138.521 1.00 80.59 124 ARG D CA 1
ATOM 4462 C C . ARG D 1 124 ? 40.082 31.442 138.556 1.00 80.39 124 ARG D C 1
ATOM 4463 O O . ARG D 1 124 ? 39.825 30.897 139.634 1.00 94.40 124 ARG D O 1
ATOM 4471 N N . HIS D 1 125 ? 39.493 31.092 137.418 1.00 74.57 125 HIS D N 1
ATOM 4472 C CA . HIS D 1 125 ? 38.555 29.981 137.374 1.00 76.54 125 HIS D CA 1
ATOM 4473 C C . HIS D 1 125 ? 39.299 28.665 137.599 1.00 84.30 125 HIS D C 1
ATOM 4474 O O . HIS D 1 125 ? 40.443 28.517 137.157 1.00 87.71 125 HIS D O 1
ATOM 4481 N N . PRO D 1 126 ? 38.687 27.700 138.295 1.00 83.06 126 PRO D N 1
ATOM 4482 C CA . PRO D 1 126 ? 39.392 26.431 138.551 1.00 82.44 126 PRO D CA 1
ATOM 4483 C C . PRO D 1 126 ? 39.767 25.669 137.291 1.00 80.55 126 PRO D C 1
ATOM 4484 O O . PRO D 1 126 ? 40.835 25.044 137.248 1.00 79.75 126 PRO D O 1
ATOM 4488 N N . GLN D 1 127 ? 38.921 25.702 136.259 1.00 79.92 127 GLN D N 1
ATOM 4489 C CA . GLN D 1 127 ? 39.199 24.975 135.025 1.00 76.25 127 GLN D CA 1
ATOM 4490 C C . GLN D 1 127 ? 40.377 25.548 134.247 1.00 69.92 127 GLN D C 1
ATOM 4491 O O . GLN D 1 127 ? 40.767 24.957 133.234 1.00 72.24 127 GLN D O 1
ATOM 4497 N N . ALA D 1 128 ? 40.947 26.673 134.686 1.00 64.68 128 ALA D N 1
ATOM 4498 C CA . ALA D 1 128 ? 42.092 27.244 133.984 1.00 69.62 128 ALA D CA 1
ATOM 4499 C C . ALA D 1 128 ? 43.302 26.322 134.035 1.00 75.13 128 ALA D C 1
ATOM 4500 O O . ALA D 1 128 ? 44.160 26.376 133.146 1.00 72.24 128 ALA D O 1
ATOM 4502 N N . GLN D 1 129 ? 43.390 25.471 135.060 1.00 80.61 129 GLN D N 1
ATOM 4503 C CA . GLN D 1 129 ? 44.512 24.547 135.167 1.00 81.22 129 GLN D CA 1
ATOM 4504 C C . GLN D 1 129 ? 44.464 23.448 134.113 1.00 76.84 129 GLN D C 1
ATOM 4505 O O . GLN D 1 129 ? 45.473 22.769 133.899 1.00 73.38 129 GLN D O 1
ATOM 4511 N N . SER D 1 130 ? 43.322 23.259 133.453 1.00 68.35 130 SER D N 1
ATOM 4512 C CA . SER D 1 130 ? 43.177 22.218 132.443 1.00 72.52 130 SER D CA 1
ATOM 4513 C C . SER D 1 130 ? 43.731 22.622 131.083 1.00 74.94 130 SER D C 1
ATOM 4514 O O . SER D 1 130 ? 43.578 21.862 130.121 1.00 73.50 130 SER D O 1
ATOM 4517 N N . ALA D 1 131 ? 44.370 23.783 130.978 1.00 65.29 131 ALA D N 1
ATOM 4518 C CA . ALA D 1 131 ? 44.882 24.252 129.700 1.00 63.50 131 ALA D CA 1
ATOM 4519 C C . ALA D 1 131 ? 46.249 23.648 129.406 1.00 64.88 131 ALA D C 1
ATOM 4520 O O . ALA D 1 131 ? 47.105 23.547 130.288 1.00 66.24 131 ALA D O 1
ATOM 4522 N N . LYS D 1 132 ? 46.441 23.237 128.156 1.00 61.45 132 LYS D N 1
ATOM 4523 C CA . LYS D 1 132 ? 47.735 22.802 127.648 1.00 60.55 132 LYS D CA 1
ATOM 4524 C C . LYS D 1 132 ? 48.215 23.846 126.649 1.00 60.85 132 LYS D C 1
ATOM 4525 O O . LYS D 1 132 ? 47.525 24.128 125.664 1.00 56.54 132 LYS D O 1
ATOM 4531 N N . ILE D 1 133 ? 49.384 24.424 126.907 1.00 63.23 133 ILE D N 1
ATOM 4532 C CA . ILE D 1 133 ? 49.882 25.527 126.100 1.00 58.25 133 ILE D CA 1
ATOM 4533 C C . ILE D 1 133 ? 51.190 25.124 125.436 1.00 54.02 133 ILE D C 1
ATOM 4534 O O . ILE D 1 133 ? 51.942 24.284 125.941 1.00 51.60 133 ILE D O 1
ATOM 4539 N N . GLN D 1 134 ? 51.450 25.735 124.281 1.00 53.06 134 GLN D N 1
ATOM 4540 C CA . GLN D 1 134 ? 52.649 25.454 123.503 1.00 62.45 134 GLN D CA 1
ATOM 4541 C C . GLN D 1 134 ? 52.949 26.665 122.635 1.00 60.62 134 GLN D C 1
ATOM 4542 O O . GLN D 1 134 ? 52.046 27.203 121.988 1.00 60.66 134 GLN D O 1
ATOM 4548 N N . VAL D 1 135 ? 54.207 27.089 122.628 1.00 56.61 135 VAL D N 1
ATOM 4549 C CA . VAL D 1 135 ? 54.622 28.222 121.809 1.00 56.43 135 VAL D CA 1
ATOM 4550 C C . VAL D 1 135 ? 54.923 27.730 120.400 1.00 60.06 135 VAL D C 1
ATOM 4551 O O . VAL D 1 135 ? 55.711 26.797 120.208 1.00 61.19 135 VAL D O 1
ATOM 4555 N N . GLU D 1 136 ? 54.287 28.349 119.412 1.00 55.52 136 GLU D N 1
ATOM 4556 C CA . GLU D 1 136 ? 54.576 28.098 118.005 1.00 51.51 136 GLU D CA 1
ATOM 4557 C C . GLU D 1 136 ? 55.504 29.205 117.516 1.00 53.36 136 GLU D C 1
ATOM 4558 O O . GLU D 1 136 ? 55.084 30.358 117.373 1.00 56.55 136 GLU D O 1
ATOM 4564 N N . ASP D 1 137 ? 56.763 28.856 117.270 1.00 53.94 137 ASP D N 1
ATOM 4565 C CA . ASP D 1 137 ? 57.770 29.850 116.926 1.00 53.61 137 ASP D CA 1
ATOM 4566 C C . ASP D 1 137 ? 57.476 30.489 115.576 1.00 55.45 137 ASP D C 1
ATOM 4567 O O . ASP D 1 137 ? 56.956 29.842 114.663 1.00 57.02 137 ASP D O 1
ATOM 4572 N N . PHE D 1 138 ? 57.811 31.771 115.457 1.00 53.85 138 PHE D N 1
ATOM 4573 C CA . PHE D 1 138 ? 57.821 32.440 114.163 1.00 52.30 138 PHE D CA 1
ATOM 4574 C C . PHE D 1 138 ? 59.106 32.069 113.435 1.00 51.37 138 PHE D C 1
ATOM 4575 O O . PHE D 1 138 ? 60.204 32.284 113.957 1.00 56.98 138 PHE D O 1
ATOM 4583 N N . THR D 1 139 ? 58.971 31.505 112.246 1.00 48.13 139 THR D N 1
ATOM 4584 C CA . THR D 1 139 ? 60.084 31.063 111.426 1.00 50.90 139 THR D CA 1
ATOM 4585 C C . THR D 1 139 ? 60.249 31.970 110.213 1.00 52.69 139 THR D C 1
ATOM 4586 O O . THR D 1 139 ? 59.362 32.769 109.894 1.00 52.14 139 THR D O 1
ATOM 4590 N N . PRO D 1 140 ? 61.391 31.891 109.518 1.00 51.11 140 PRO D N 1
ATOM 4591 C CA . PRO D 1 140 ? 61.543 32.671 108.279 1.00 54.34 140 PRO D CA 1
ATOM 4592 C C . PRO D 1 140 ? 60.427 32.451 107.271 1.00 56.08 140 PRO D C 1
ATOM 4593 O O . PRO D 1 140 ? 60.155 33.342 106.456 1.00 48.03 140 PRO D O 1
ATOM 4597 N N . ASP D 1 141 ? 59.765 31.295 107.306 1.00 45.69 141 ASP D N 1
ATOM 4598 C CA . ASP D 1 141 ? 58.659 30.996 106.408 1.00 45.71 141 ASP D CA 1
ATOM 4599 C C . ASP D 1 141 ? 57.301 31.269 107.042 1.00 45.50 141 ASP D C 1
ATOM 4600 O O . ASP D 1 141 ? 56.276 30.859 106.488 1.00 57.84 141 ASP D O 1
ATOM 4605 N N . SER D 1 142 ? 57.266 31.955 108.190 1.00 46.07 142 SER D N 1
ATOM 4606 C CA . SER D 1 142 ? 56.003 32.221 108.881 1.00 51.49 142 SER D CA 1
ATOM 4607 C C . SER D 1 142 ? 56.216 33.427 109.802 1.00 57.84 142 SER D C 1
ATOM 4608 O O . SER D 1 142 ? 56.298 33.310 111.028 1.00 62.81 142 SER D O 1
ATOM 4611 N N . ARG D 1 143 ? 56.293 34.608 109.193 1.00 54.53 143 ARG D N 1
ATOM 4612 C CA . ARG D 1 143 ? 56.456 35.849 109.939 1.00 59.57 143 ARG D CA 1
ATOM 4613 C C . ARG D 1 143 ? 56.086 37.014 109.034 1.00 64.87 143 ARG D C 1
ATOM 4614 O O . ARG D 1 143 ? 56.125 36.908 107.805 1.00 59.17 143 ARG D O 1
ATOM 4622 N N . LEU D 1 144 ? 55.721 38.128 109.664 1.00 66.05 144 LEU D N 1
ATOM 4623 C CA . LEU D 1 144 ? 55.346 39.326 108.932 1.00 68.57 144 LEU D CA 1
ATOM 4624 C C . LEU D 1 144 ? 56.583 40.043 108.401 1.00 76.05 144 LEU D C 1
ATOM 4625 O O . LEU D 1 144 ? 57.712 39.796 108.834 1.00 81.32 144 LEU D O 1
ATOM 4630 N N . PHE D 1 145 ? 56.346 40.946 107.451 1.00 79.85 145 PHE D N 1
ATOM 4631 C CA . PHE D 1 145 ? 57.375 41.837 106.916 1.00 90.87 145 PHE D CA 1
ATOM 4632 C C . PHE D 1 145 ? 58.544 41.071 106.298 1.00 100.96 145 PHE D C 1
ATOM 4633 O O . PHE D 1 145 ? 59.502 40.699 106.974 1.00 101.92 145 PHE D O 1
ATOM 4642 N N . MET E 2 1 ? 57.196 50.333 136.296 1.00 105.77 1 MET E N 1
ATOM 4643 C CA . MET E 2 1 ? 57.232 49.558 137.532 1.00 108.49 1 MET E CA 1
ATOM 4644 C C . MET E 2 1 ? 57.260 48.057 137.191 1.00 101.56 1 MET E C 1
ATOM 4645 O O . MET E 2 1 ? 57.276 47.713 136.016 1.00 102.53 1 MET E O 1
ATOM 4650 N N . LEU E 2 2 ? 57.296 47.168 138.193 1.00 93.83 2 LEU E N 1
ATOM 4651 C CA . LEU E 2 2 ? 57.966 45.880 138.024 1.00 88.52 2 LEU E CA 1
ATOM 4652 C C . LEU E 2 2 ? 57.113 44.624 138.193 1.00 83.38 2 LEU E C 1
ATOM 4653 O O . LEU E 2 2 ? 57.655 43.515 138.083 1.00 81.95 2 LEU E O 1
ATOM 4658 N N . ALA E 2 3 ? 55.813 44.739 138.442 1.00 82.49 3 ALA E N 1
ATOM 4659 C CA . ALA E 2 3 ? 54.969 43.543 138.576 1.00 81.65 3 ALA E CA 1
ATOM 4660 C C . ALA E 2 3 ? 54.348 43.160 137.233 1.00 81.75 3 ALA E C 1
ATOM 4661 O O . ALA E 2 3 ? 54.611 42.071 136.713 1.00 82.99 3 ALA E O 1
ATOM 4663 N N . GLU E 2 4 ? 53.509 44.031 136.667 1.00 81.32 4 GLU E N 1
ATOM 4664 C CA . GLU E 2 4 ? 52.943 43.795 135.340 1.00 75.71 4 GLU E CA 1
ATOM 4665 C C . GLU E 2 4 ? 54.041 43.510 134.320 1.00 70.34 4 GLU E C 1
ATOM 4666 O O . GLU E 2 4 ? 53.970 42.537 133.563 1.00 64.13 4 GLU E O 1
ATOM 4672 N N . VAL E 2 5 ? 55.070 44.352 134.295 1.00 68.81 5 VAL E N 1
ATOM 4673 C CA . VAL E 2 5 ? 56.255 44.084 133.492 1.00 67.32 5 VAL E CA 1
ATOM 4674 C C . VAL E 2 5 ? 57.150 43.184 134.337 1.00 84.86 5 VAL E C 1
ATOM 4675 O O . VAL E 2 5 ? 57.719 43.618 135.341 1.00 102.00 5 VAL E O 1
ATOM 4679 N N . LEU E 2 6 ? 57.241 41.914 133.953 1.00 79.83 6 LEU E N 1
ATOM 4680 C CA . LEU E 2 6 ? 57.819 40.911 134.833 1.00 70.62 6 LEU E CA 1
ATOM 4681 C C . LEU E 2 6 ? 59.327 41.113 134.978 1.00 74.40 6 LEU E C 1
ATOM 4682 O O . LEU E 2 6 ? 59.986 41.743 134.146 1.00 93.06 6 LEU E O 1
ATOM 4687 N N . ARG E 2 7 ? 59.869 40.558 136.064 1.00 72.83 7 ARG E N 1
ATOM 4688 C CA . ARG E 2 7 ? 61.245 40.843 136.454 1.00 93.08 7 ARG E CA 1
ATOM 4689 C C . ARG E 2 7 ? 62.259 40.125 135.572 1.00 119.28 7 ARG E C 1
ATOM 4690 O O . ARG E 2 7 ? 63.329 40.676 135.288 1.00 116.38 7 ARG E O 1
ATOM 4698 N N . ASP E 2 8 ? 61.944 38.899 135.137 1.00 149.28 8 ASP E N 1
ATOM 4699 C CA . ASP E 2 8 ? 62.919 38.074 134.425 1.00 158.90 8 ASP E CA 1
ATOM 4700 C C . ASP E 2 8 ? 63.489 38.805 133.216 1.00 158.71 8 ASP E C 1
ATOM 4701 O O . ASP E 2 8 ? 64.710 38.926 133.064 1.00 167.19 8 ASP E O 1
ATOM 4706 N N . ASN E 2 9 ? 62.614 39.307 132.349 1.00 141.27 9 ASN E N 1
ATOM 4707 C CA . ASN E 2 9 ? 63.027 40.088 131.190 1.00 124.92 9 ASN E CA 1
ATOM 4708 C C . ASN E 2 9 ? 62.709 41.564 131.409 1.00 104.05 9 ASN E C 1
ATOM 4709 O O . ASN E 2 9 ? 63.624 42.374 131.558 1.00 96.77 9 ASN E O 1
ATOM 4714 N N . GLY E 2 10 ? 61.430 41.921 131.483 1.00 69.12 10 GLY E N 1
ATOM 4715 C CA . GLY E 2 10 ? 60.989 43.297 131.390 1.00 63.96 10 GLY E CA 1
ATOM 4716 C C . GLY E 2 10 ? 61.658 44.319 132.286 1.00 58.74 10 GLY E C 1
ATOM 4717 O O . GLY E 2 10 ? 62.319 45.235 131.788 1.00 54.88 10 GLY E O 1
ATOM 4718 N N . TYR E 2 11 ? 61.491 44.186 133.605 1.00 54.66 11 TYR E N 1
ATOM 4719 C CA . TYR E 2 11 ? 61.895 45.270 134.495 1.00 53.14 11 TYR E CA 1
ATOM 4720 C C . TYR E 2 11 ? 63.404 45.466 134.498 1.00 56.53 11 TYR E C 1
ATOM 4721 O O . TYR E 2 11 ? 63.883 46.605 134.516 1.00 63.77 11 TYR E O 1
ATOM 4730 N N . HIS E 2 12 ? 64.172 44.375 134.497 1.00 51.74 12 HIS E N 1
ATOM 4731 C CA . HIS E 2 12 ? 65.618 44.526 134.388 1.00 51.40 12 HIS E CA 1
ATOM 4732 C C . HIS E 2 12 ? 65.993 45.181 133.068 1.00 52.76 12 HIS E C 1
ATOM 4733 O O . HIS E 2 12 ? 66.829 46.092 133.035 1.00 52.16 12 HIS E O 1
ATOM 4740 N N . GLU E 2 13 ? 65.386 44.728 131.968 1.00 53.45 13 GLU E N 1
ATOM 4741 C CA . GLU E 2 13 ? 65.618 45.372 130.680 1.00 52.29 13 GLU E CA 1
ATOM 4742 C C . GLU E 2 13 ? 65.207 46.837 130.721 1.00 51.83 13 GLU E C 1
ATOM 4743 O O . GLU E 2 13 ? 65.909 47.701 130.184 1.00 55.85 13 GLU E O 1
ATOM 4749 N N . TYR E 2 14 ? 64.078 47.139 131.365 1.00 50.94 14 TYR E N 1
ATOM 4750 C CA . TYR E 2 14 ? 63.654 48.529 131.503 1.00 52.29 14 TYR E CA 1
ATOM 4751 C C . TYR E 2 14 ? 64.668 49.331 132.311 1.00 50.32 14 TYR E C 1
ATOM 4752 O O . TYR E 2 14 ? 65.063 50.433 131.915 1.00 47.42 14 TYR E O 1
ATOM 4761 N N . ARG E 2 15 ? 65.112 48.785 133.444 1.00 44.29 15 ARG E N 1
ATOM 4762 C CA . ARG E 2 15 ? 66.075 49.497 134.279 1.00 48.19 15 ARG E CA 1
ATOM 4763 C C . ARG E 2 15 ? 67.455 49.554 133.633 1.00 51.51 15 ARG E C 1
ATOM 4764 O O . ARG E 2 15 ? 68.190 50.527 133.836 1.00 52.18 15 ARG E O 1
ATOM 4772 N N . ALA E 2 16 ? 67.823 48.530 132.857 1.00 51.77 16 ALA E N 1
ATOM 4773 C CA . ALA E 2 16 ? 69.138 48.524 132.222 1.00 50.67 16 ALA E CA 1
ATOM 4774 C C . ALA E 2 16 ? 69.239 49.595 131.144 1.00 53.62 16 ALA E C 1
ATOM 4775 O O . ALA E 2 16 ? 70.240 50.317 131.074 1.00 60.01 16 ALA E O 1
ATOM 4777 N N . ARG E 2 17 ? 68.218 49.709 130.290 1.00 52.74 17 ARG E N 1
ATOM 4778 C CA . ARG E 2 17 ? 68.218 50.773 129.291 1.00 56.71 17 ARG E CA 1
ATOM 4779 C C . ARG E 2 17 ? 68.120 52.141 129.952 1.00 61.93 17 ARG E C 1
ATOM 4780 O O . ARG E 2 17 ? 68.740 53.105 129.490 1.00 65.72 17 ARG E O 1
ATOM 4788 N N . LEU E 2 18 ? 67.349 52.241 131.038 1.00 58.94 18 LEU E N 1
ATOM 4789 C CA . LEU E 2 18 ? 67.267 53.498 131.775 1.00 54.52 18 LEU E CA 1
ATOM 4790 C C . LEU E 2 18 ? 68.617 53.872 132.371 1.00 54.17 18 LEU E C 1
ATOM 4791 O O . LEU E 2 18 ? 68.964 55.057 132.451 1.00 57.76 18 LEU E O 1
ATOM 4796 N N . GLN E 2 19 ? 69.396 52.874 132.795 1.00 52.36 19 GLN E N 1
ATOM 4797 C CA . GLN E 2 19 ? 70.734 53.148 133.305 1.00 50.90 19 GLN E CA 1
ATOM 4798 C C . GLN E 2 19 ? 71.661 53.644 132.204 1.00 51.91 19 GLN E C 1
ATOM 4799 O O . GLN E 2 19 ? 72.572 54.435 132.471 1.00 55.78 19 GLN E O 1
ATOM 4805 N N . ALA E 2 20 ? 71.448 53.196 130.966 1.00 52.90 20 ALA E N 1
ATOM 4806 C CA . ALA E 2 20 ? 72.267 53.666 129.856 1.00 51.83 20 ALA E CA 1
ATOM 4807 C C . ALA E 2 20 ? 71.843 55.047 129.377 1.00 56.69 20 ALA E C 1
ATOM 4808 O O . ALA E 2 20 ? 72.674 55.800 128.858 1.00 63.25 20 ALA E O 1
ATOM 4810 N N . LEU E 2 21 ? 70.567 55.401 129.549 1.00 56.73 21 LEU E N 1
ATOM 4811 C CA . LEU E 2 21 ? 70.070 56.674 129.037 1.00 58.34 21 LEU E CA 1
ATOM 4812 C C . LEU E 2 21 ? 70.316 57.819 130.013 1.00 64.58 21 LEU E C 1
ATOM 4813 O O . LEU E 2 21 ? 70.674 58.925 129.594 1.00 70.64 21 LEU E O 1
ATOM 4818 N N . LEU E 2 22 ? 70.131 57.578 131.314 1.00 59.70 22 LEU E N 1
ATOM 4819 C CA . LEU E 2 22 ? 70.194 58.644 132.306 1.00 61.89 22 LEU E CA 1
ATOM 4820 C C . LEU E 2 22 ? 71.172 58.359 133.441 1.00 67.31 22 LEU E C 1
ATOM 4821 O O . LEU E 2 22 ? 71.191 59.111 134.422 1.00 69.16 22 LEU E O 1
ATOM 4826 N N . ASP E 2 23 ? 71.978 57.300 133.337 1.00 72.80 23 ASP E N 1
ATOM 4827 C CA . ASP E 2 23 ? 72.936 56.921 134.378 1.00 74.98 23 ASP E CA 1
ATOM 4828 C C . ASP E 2 23 ? 72.252 56.691 135.724 1.00 70.65 23 ASP E C 1
ATOM 4829 O O . ASP E 2 23 ? 72.834 56.942 136.782 1.00 69.87 23 ASP E O 1
ATOM 4834 N N . ILE E 2 24 ? 71.013 56.212 135.696 1.00 67.87 24 ILE E N 1
ATOM 4835 C CA . ILE E 2 24 ? 70.264 55.899 136.908 1.00 61.40 24 ILE E CA 1
ATOM 4836 C C . ILE E 2 24 ? 70.552 54.445 137.272 1.00 55.20 24 ILE E C 1
ATOM 4837 O O . ILE E 2 24 ? 70.203 53.546 136.491 1.00 52.47 24 ILE E O 1
ATOM 4842 N N . PRO E 2 25 ? 71.179 54.173 138.417 1.00 53.25 25 PRO E N 1
ATOM 4843 C CA . PRO E 2 25 ? 71.510 52.787 138.768 1.00 54.36 25 PRO E CA 1
ATOM 4844 C C . PRO E 2 25 ? 70.273 51.903 138.815 1.00 55.71 25 PRO E C 1
ATOM 4845 O O . PRO E 2 25 ? 69.181 52.337 139.192 1.00 51.10 25 PRO E O 1
ATOM 4849 N N . GLU E 2 26 ? 70.460 50.642 138.416 1.00 56.56 26 GLU E N 1
ATOM 4850 C CA . GLU E 2 26 ? 69.340 49.710 138.335 1.00 53.03 26 GLU E CA 1
ATOM 4851 C C . GLU E 2 26 ? 68.732 49.449 139.708 1.00 56.08 26 GLU E C 1
ATOM 4852 O O . GLU E 2 26 ? 67.508 49.335 139.842 1.00 61.17 26 GLU E O 1
ATOM 4858 N N . LEU E 2 27 ? 69.567 49.358 140.740 1.00 56.19 27 LEU E N 1
ATOM 4859 C CA . LEU E 2 27 ? 69.080 49.064 142.081 1.00 62.70 27 LEU E CA 1
ATOM 4860 C C . LEU E 2 27 ? 68.599 50.301 142.829 1.00 66.02 27 LEU E C 1
ATOM 4861 O O . LEU E 2 27 ? 68.191 50.179 143.989 1.00 69.19 27 LEU E O 1
ATOM 4866 N N . ALA E 2 28 ? 68.634 51.476 142.206 1.00 59.64 28 ALA E N 1
ATOM 4867 C CA . ALA E 2 28 ? 68.167 52.684 142.869 1.00 58.84 28 ALA E CA 1
ATOM 4868 C C . ALA E 2 28 ? 66.662 52.620 143.095 1.00 58.83 28 ALA E C 1
ATOM 4869 O O . ALA E 2 28 ? 65.900 52.227 142.207 1.00 57.93 28 ALA E O 1
ATOM 4871 N N . SER E 2 29 ? 66.236 53.009 144.293 1.00 62.14 29 SER E N 1
ATOM 4872 C CA . SER E 2 29 ? 64.825 52.956 144.639 1.00 57.34 29 SER E CA 1
ATOM 4873 C C . SER E 2 29 ? 64.052 54.052 143.906 1.00 60.22 29 SER E C 1
ATOM 4874 O O . SER E 2 29 ? 64.624 54.943 143.270 1.00 62.36 29 SER E O 1
ATOM 4877 N N . ASP E 2 30 ? 62.723 53.976 144.006 1.00 59.20 30 ASP E N 1
ATOM 4878 C CA . ASP E 2 30 ? 61.872 54.937 143.311 1.00 63.61 30 ASP E CA 1
ATOM 4879 C C . ASP E 2 30 ? 62.057 56.345 143.863 1.00 64.54 30 ASP E C 1
ATOM 4880 O O . ASP E 2 30 ? 62.067 57.319 143.101 1.00 63.66 30 ASP E O 1
ATOM 4885 N N . PHE E 2 31 ? 62.203 56.476 145.184 1.00 59.69 31 PHE E N 1
ATOM 4886 C CA . PHE E 2 31 ? 62.443 57.793 145.762 1.00 58.91 31 PHE E CA 1
ATOM 4887 C C . PHE E 2 31 ? 63.809 58.336 145.366 1.00 61.69 31 PHE E C 1
ATOM 4888 O O . PHE E 2 31 ? 63.967 59.551 145.198 1.00 63.29 31 PHE E O 1
ATOM 4896 N N . GLU E 2 32 ? 64.805 57.459 145.215 1.00 62.43 32 GLU E N 1
ATOM 4897 C CA . GLU E 2 32 ? 66.117 57.909 144.766 1.00 61.87 32 GLU E CA 1
ATOM 4898 C C . GLU E 2 32 ? 66.079 58.369 143.315 1.00 57.23 32 GLU E C 1
ATOM 4899 O O . GLU E 2 32 ? 66.833 59.272 142.933 1.00 53.60 32 GLU E O 1
ATOM 4905 N N . ILE E 2 33 ? 65.214 57.766 142.497 1.00 54.27 33 ILE E N 1
ATOM 4906 C CA . ILE E 2 33 ? 65.004 58.261 141.140 1.00 57.71 33 ILE E CA 1
ATOM 4907 C C . ILE E 2 33 ? 64.406 59.661 141.184 1.00 61.61 33 ILE E C 1
ATOM 4908 O O . ILE E 2 33 ? 64.835 60.565 140.456 1.00 58.81 33 ILE E O 1
ATOM 4913 N N . HIS E 2 34 ? 63.409 59.861 142.050 1.00 56.29 34 HIS E N 1
ATOM 4914 C CA . HIS E 2 34 ? 62.807 61.181 142.206 1.00 58.96 34 HIS E CA 1
ATOM 4915 C C . HIS E 2 34 ? 63.834 62.206 142.665 1.00 58.94 34 HIS E C 1
ATOM 4916 O O . HIS E 2 34 ? 63.839 63.348 142.189 1.00 56.85 34 HIS E O 1
ATOM 4923 N N . THR E 2 35 ? 64.714 61.815 143.591 1.00 63.65 35 THR E N 1
ATOM 4924 C CA . THR E 2 35 ? 65.744 62.733 144.065 1.00 64.09 35 THR E CA 1
ATOM 4925 C C . THR E 2 35 ? 66.697 63.117 142.938 1.00 63.34 35 THR E C 1
ATOM 4926 O O . THR E 2 35 ? 67.084 64.285 142.813 1.00 62.09 35 THR E O 1
ATOM 4930 N N . ARG E 2 36 ? 67.066 62.154 142.090 1.00 61.62 36 ARG E N 1
ATOM 4931 C CA . ARG E 2 36 ? 67.965 62.453 140.979 1.00 59.27 36 ARG E CA 1
ATOM 4932 C C . ARG E 2 36 ? 67.330 63.436 140.003 1.00 60.72 36 ARG E C 1
ATOM 4933 O O . ARG E 2 36 ? 68.022 64.280 139.423 1.00 61.84 36 ARG E O 1
ATOM 4941 N N . ILE E 2 37 ? 66.012 63.346 139.811 1.00 61.14 37 ILE E N 1
ATOM 4942 C CA . ILE E 2 37 ? 65.324 64.296 138.943 1.00 62.47 37 ILE E CA 1
ATOM 4943 C C . ILE E 2 37 ? 65.317 65.682 139.574 1.00 62.24 37 ILE E C 1
ATOM 4944 O O . ILE E 2 37 ? 65.627 66.684 138.918 1.00 60.13 37 ILE E O 1
ATOM 4949 N N . THR E 2 38 ? 64.963 65.762 140.860 1.00 67.88 38 THR E N 1
ATOM 4950 C CA . THR E 2 38 ? 64.947 67.054 141.539 1.00 68.47 38 THR E CA 1
ATOM 4951 C C . THR E 2 38 ? 66.351 67.634 141.657 1.00 64.78 38 THR E C 1
ATOM 4952 O O . THR E 2 38 ? 66.532 68.854 141.576 1.00 66.66 38 THR E O 1
ATOM 4956 N N . ASP E 2 39 ? 67.359 66.776 141.844 1.00 60.67 39 ASP E N 1
ATOM 4957 C CA . ASP E 2 39 ? 68.735 67.256 141.905 1.00 61.91 39 ASP E CA 1
ATOM 4958 C C . ASP E 2 39 ? 69.198 67.833 140.573 1.00 64.98 39 ASP E C 1
ATOM 4959 O O . ASP E 2 39 ? 70.123 68.652 140.552 1.00 62.54 39 ASP E O 1
ATOM 4964 N N . GLY E 2 40 ? 68.578 67.427 139.467 1.00 57.66 40 GLY E N 1
ATOM 4965 C CA . GLY E 2 40 ? 68.908 67.977 138.168 1.00 57.51 40 GLY E CA 1
ATOM 4966 C C . GLY E 2 40 ? 69.945 67.175 137.412 1.00 62.08 40 GLY E C 1
ATOM 4967 O O . GLY E 2 40 ? 71.058 66.965 137.903 1.00 64.18 40 GLY E O 1
ATOM 4968 N N . PHE E 2 41 ? 69.591 66.718 136.214 1.00 60.85 41 PHE E N 1
ATOM 4969 C CA . PHE E 2 41 ? 70.528 65.987 135.379 1.00 63.36 41 PHE E CA 1
ATOM 4970 C C . PHE E 2 41 ? 71.509 66.947 134.712 1.00 61.19 41 PHE E C 1
ATOM 4971 O O . PHE E 2 41 ? 71.229 68.134 134.523 1.00 57.47 41 PHE E O 1
ATOM 4979 N N . ALA E 2 42 ? 72.676 66.416 134.358 1.00 61.33 42 ALA E N 1
ATOM 4980 C CA . ALA E 2 42 ? 73.699 67.223 133.710 1.00 65.36 42 ALA E CA 1
ATOM 4981 C C . ALA E 2 42 ? 73.246 67.645 132.318 1.00 71.03 42 ALA E C 1
ATOM 4982 O O . ALA E 2 42 ? 72.631 66.866 131.584 1.00 73.05 42 ALA E O 1
ATOM 4984 N N . ALA E 2 43 ? 73.554 68.893 131.957 1.00 74.95 43 ALA E N 1
ATOM 4985 C CA . ALA E 2 43 ? 73.145 69.407 130.654 1.00 69.43 43 ALA E CA 1
ATOM 4986 C C . ALA E 2 43 ? 73.834 68.667 129.515 1.00 80.12 43 ALA E C 1
ATOM 4987 O O . ALA E 2 43 ? 73.307 68.625 128.398 1.00 86.49 43 ALA E O 1
ATOM 4989 N N . THR E 2 44 ? 75.000 68.072 129.777 1.00 88.35 44 THR E N 1
ATOM 4990 C CA . THR E 2 44 ? 75.698 67.290 128.764 1.00 92.84 44 THR E CA 1
ATOM 4991 C C . THR E 2 44 ? 74.976 65.997 128.417 1.00 97.96 44 THR E C 1
ATOM 4992 O O . THR E 2 44 ? 75.386 65.315 127.470 1.00 103.61 44 THR E O 1
ATOM 4996 N N . TRP E 2 45 ? 73.934 65.628 129.165 1.00 94.15 45 TRP E N 1
ATOM 4997 C CA . TRP E 2 45 ? 73.166 64.446 128.796 1.00 91.28 45 TRP E CA 1
ATOM 4998 C C . TRP E 2 45 ? 72.318 64.715 127.563 1.00 96.53 45 TRP E C 1
ATOM 4999 O O . TRP E 2 45 ? 72.157 63.836 126.710 1.00 104.55 45 TRP E O 1
ATOM 5010 N N . LEU E 2 46 ? 71.791 65.934 127.440 1.00 93.94 46 LEU E N 1
ATOM 5011 C CA . LEU E 2 46 ? 70.963 66.277 126.289 1.00 88.54 46 LEU E CA 1
ATOM 5012 C C . LEU E 2 46 ? 71.751 66.160 124.992 1.00 90.07 46 LEU E C 1
ATOM 5013 O O . LEU E 2 46 ? 71.272 65.575 124.016 1.00 92.34 46 LEU E O 1
ATOM 5018 N N . VAL E 2 47 ? 72.967 66.704 124.959 1.00 91.29 47 VAL E N 1
ATOM 5019 C CA . VAL E 2 47 ? 73.751 66.620 123.731 1.00 94.16 47 VAL E CA 1
ATOM 5020 C C . VAL E 2 47 ? 74.104 65.170 123.414 1.00 94.74 47 VAL E C 1
ATOM 5021 O O . VAL E 2 47 ? 73.971 64.725 122.271 1.00 98.89 47 VAL E O 1
ATOM 5025 N N . LYS E 2 48 ? 74.519 64.402 124.419 1.00 92.21 48 LYS E N 1
ATOM 5026 C CA . LYS E 2 48 ? 74.916 63.018 124.170 1.00 90.64 48 LYS E CA 1
ATOM 5027 C C . LYS E 2 48 ? 73.745 62.177 123.669 1.00 87.79 48 LYS E C 1
ATOM 5028 O O . LYS E 2 48 ? 73.916 61.312 122.799 1.00 97.21 48 LYS E O 1
ATOM 5034 N N . LEU E 2 49 ? 72.545 62.426 124.194 1.00 79.09 49 LEU E N 1
ATOM 5035 C CA . LEU E 2 49 ? 71.400 61.602 123.823 1.00 77.47 49 LEU E CA 1
ATOM 5036 C C . LEU E 2 49 ? 70.938 61.890 122.397 1.00 85.30 49 LEU E C 1
ATOM 5037 O O . LEU E 2 49 ? 70.490 60.977 121.694 1.00 90.58 49 LEU E O 1
ATOM 5042 N N . THR E 2 50 ? 71.038 63.145 121.945 1.00 86.49 50 THR E N 1
ATOM 5043 C CA . THR E 2 50 ? 70.711 63.445 120.552 1.00 93.32 50 THR E CA 1
ATOM 5044 C C . THR E 2 50 ? 71.756 62.872 119.603 1.00 98.63 50 THR E C 1
ATOM 5045 O O . THR E 2 50 ? 71.418 62.399 118.512 1.00 103.45 50 THR E O 1
ATOM 5049 N N . GLU E 2 51 ? 73.032 62.926 119.993 1.00 98.06 51 GLU E N 1
ATOM 5050 C CA . GLU E 2 51 ? 74.088 62.321 119.184 1.00 103.57 51 GLU E CA 1
ATOM 5051 C C . GLU E 2 51 ? 73.822 60.838 118.969 1.00 107.69 51 GLU E C 1
ATOM 5052 O O . GLU E 2 51 ? 73.920 60.328 117.846 1.00 113.99 51 GLU E O 1
ATOM 5058 N N . ARG E 2 52 ? 73.474 60.132 120.043 1.00 105.40 52 ARG E N 1
ATOM 5059 C CA . ARG E 2 52 ? 73.118 58.728 119.937 1.00 108.45 52 ARG E CA 1
ATOM 5060 C C . ARG E 2 52 ? 71.885 58.515 119.058 1.00 106.15 52 ARG E C 1
ATOM 5061 O O . ARG E 2 52 ? 71.757 57.458 118.433 1.00 107.76 52 ARG E O 1
ATOM 5069 N N . GLY E 2 53 ? 71.001 59.508 118.948 1.00 104.13 53 GLY E N 1
ATOM 5070 C CA . GLY E 2 53 ? 69.762 59.368 118.209 1.00 100.93 53 GLY E CA 1
ATOM 5071 C C . GLY E 2 53 ? 68.573 58.989 119.050 1.00 99.68 53 GLY E C 1
ATOM 5072 O O . GLY E 2 53 ? 67.527 58.677 118.486 1.00 101.10 53 GLY E O 1
ATOM 5073 N N . VAL E 2 54 ? 68.703 58.999 120.380 1.00 98.06 54 VAL E N 1
ATOM 5074 C CA . VAL E 2 54 ? 67.571 58.672 121.245 1.00 97.45 54 VAL E CA 1
ATOM 5075 C C . VAL E 2 54 ? 66.447 59.685 121.058 1.00 97.56 54 VAL E C 1
ATOM 5076 O O . VAL E 2 54 ? 65.260 59.330 121.054 1.00 98.59 54 VAL E O 1
ATOM 5080 N N . LEU E 2 55 ? 66.798 60.955 120.887 1.00 96.86 55 LEU E N 1
ATOM 5081 C CA . LEU E 2 55 ? 65.811 62.002 120.675 1.00 98.82 55 LEU E CA 1
ATOM 5082 C C . LEU E 2 55 ? 66.336 62.989 119.644 1.00 97.05 55 LEU E C 1
ATOM 5083 O O . LEU E 2 55 ? 67.546 63.192 119.510 1.00 95.46 55 LEU E O 1
ATOM 5088 N N . THR E 2 56 ? 65.406 63.596 118.914 1.00 95.65 56 THR E N 1
ATOM 5089 C CA . THR E 2 56 ? 65.737 64.502 117.828 1.00 93.97 56 THR E CA 1
ATOM 5090 C C . THR E 2 56 ? 66.087 65.887 118.363 1.00 87.85 56 THR E C 1
ATOM 5091 O O . THR E 2 56 ? 65.751 66.227 119.501 1.00 86.66 56 THR E O 1
ATOM 5095 N N . PRO E 2 57 ? 66.784 66.705 117.565 1.00 85.19 57 PRO E N 1
ATOM 5096 C CA . PRO E 2 57 ? 67.018 68.095 117.990 1.00 81.89 57 PRO E CA 1
ATOM 5097 C C . PRO E 2 57 ? 65.732 68.861 118.230 1.00 80.20 57 PRO E C 1
ATOM 5098 O O . PRO E 2 57 ? 65.674 69.704 119.137 1.00 67.58 57 PRO E O 1
ATOM 5102 N N . VAL E 2 58 ? 64.693 68.586 117.437 1.00 75.45 58 VAL E N 1
ATOM 5103 C CA . VAL E 2 58 ? 63.409 69.236 117.667 1.00 82.11 58 VAL E CA 1
ATOM 5104 C C . VAL E 2 58 ? 62.834 68.821 119.017 1.00 86.50 58 VAL E C 1
ATOM 5105 O O . VAL E 2 58 ? 62.215 69.631 119.713 1.00 84.03 58 VAL E O 1
ATOM 5109 N N . GLU E 2 59 ? 63.047 67.569 119.425 1.00 88.35 59 GLU E N 1
ATOM 5110 C CA . GLU E 2 59 ? 62.583 67.118 120.734 1.00 87.08 59 GLU E CA 1
ATOM 5111 C C . GLU E 2 59 ? 63.479 67.638 121.851 1.00 84.86 59 GLU E C 1
ATOM 5112 O O . GLU E 2 59 ? 62.999 67.929 122.952 1.00 86.28 59 GLU E O 1
ATOM 5118 N N . ARG E 2 60 ? 64.783 67.750 121.585 1.00 82.89 60 ARG E N 1
ATOM 5119 C CA . ARG E 2 60 ? 65.697 68.312 122.572 1.00 79.63 60 ARG E CA 1
ATOM 5120 C C . ARG E 2 60 ? 65.333 69.755 122.895 1.00 79.47 60 ARG E C 1
ATOM 5121 O O . ARG E 2 60 ? 65.413 70.180 124.053 1.00 77.31 60 ARG E O 1
ATOM 5129 N N . ASP E 2 61 ? 64.925 70.522 121.881 1.00 80.45 61 ASP E N 1
ATOM 5130 C CA . ASP E 2 61 ? 64.489 71.894 122.102 1.00 82.08 61 ASP E CA 1
ATOM 5131 C C . ASP E 2 61 ? 63.172 71.967 122.861 1.00 85.10 61 ASP E C 1
ATOM 5132 O O . ASP E 2 61 ? 62.904 72.983 123.511 1.00 88.76 61 ASP E O 1
ATOM 5137 N N . GLN E 2 62 ? 62.344 70.920 122.792 1.00 81.10 62 GLN E N 1
ATOM 5138 C CA . GLN E 2 62 ? 61.138 70.886 123.613 1.00 81.12 62 GLN E CA 1
ATOM 5139 C C . GLN E 2 62 ? 61.490 70.809 125.092 1.00 87.19 62 GLN E C 1
ATOM 5140 O O . GLN E 2 62 ? 60.841 71.447 125.929 1.00 93.49 62 GLN E O 1
ATOM 5146 N N . ILE E 2 63 ? 62.518 70.030 125.431 1.00 83.70 63 ILE E N 1
ATOM 5147 C CA . ILE E 2 63 ? 62.949 69.925 126.821 1.00 83.76 63 ILE E CA 1
ATOM 5148 C C . ILE E 2 63 ? 63.562 71.239 127.288 1.00 83.59 63 ILE E C 1
ATOM 5149 O O . ILE E 2 63 ? 63.149 71.810 128.304 1.00 89.90 63 ILE E O 1
ATOM 5154 N N . ILE E 2 64 ? 64.551 71.739 126.554 1.00 77.75 64 ILE E N 1
ATOM 5155 C CA . ILE E 2 64 ? 65.229 72.986 126.902 1.00 72.61 64 ILE E CA 1
ATOM 5156 C C . ILE E 2 64 ? 65.656 73.687 125.615 1.00 78.47 64 ILE E C 1
ATOM 5157 O O . ILE E 2 64 ? 66.172 73.031 124.698 1.00 78.50 64 ILE E O 1
ATOM 5162 N N . PRO E 2 65 ? 65.437 74.997 125.488 1.00 76.19 65 PRO E N 1
ATOM 5163 C CA . PRO E 2 65 ? 65.878 75.708 124.281 1.00 73.15 65 PRO E CA 1
ATOM 5164 C C . PRO E 2 65 ? 67.388 75.625 124.106 1.00 70.84 65 PRO E C 1
ATOM 5165 O O . PRO E 2 65 ? 68.142 75.412 125.057 1.00 73.30 65 PRO E O 1
ATOM 5169 N N . LEU E 2 66 ? 67.826 75.796 122.854 1.00 65.68 66 LEU E N 1
ATOM 5170 C CA . LEU E 2 66 ? 69.221 75.524 122.520 1.00 67.36 66 LEU E CA 1
ATOM 5171 C C . LEU E 2 66 ? 70.163 76.513 123.193 1.00 71.04 66 LEU E C 1
ATOM 5172 O O . LEU E 2 66 ? 71.193 76.117 123.747 1.00 72.70 66 LEU E O 1
ATOM 5177 N N . ARG E 2 67 ? 69.837 77.805 123.153 1.00 77.30 67 ARG E N 1
ATOM 5178 C CA . ARG E 2 67 ? 70.712 78.804 123.764 1.00 82.98 67 ARG E CA 1
ATOM 5179 C C . ARG E 2 67 ? 70.742 78.671 125.285 1.00 85.26 67 ARG E C 1
ATOM 5180 O O . ARG E 2 67 ? 71.767 78.958 125.919 1.00 94.49 67 ARG E O 1
ATOM 5188 N N . THR E 2 68 ? 69.629 78.241 125.893 1.00 80.01 68 THR E N 1
ATOM 5189 C CA . THR E 2 68 ? 69.660 77.917 127.314 1.00 76.95 68 THR E CA 1
ATOM 5190 C C . THR E 2 68 ? 70.532 76.695 127.578 1.00 66.63 68 THR E C 1
ATOM 5191 O O . THR E 2 68 ? 71.284 76.664 128.558 1.00 65.23 68 THR E O 1
ATOM 5195 N N . LEU E 2 69 ? 70.443 75.678 126.713 1.00 63.87 69 LEU E N 1
ATOM 5196 C CA . LEU E 2 69 ? 71.220 74.458 126.911 1.00 66.57 69 LEU E CA 1
ATOM 5197 C C . LEU E 2 69 ? 72.716 74.738 126.827 1.00 70.35 69 LEU E C 1
ATOM 5198 O O . LEU E 2 69 ? 73.491 74.294 127.683 1.00 69.07 69 LEU E O 1
ATOM 5203 N N . LYS E 2 70 ? 73.143 75.475 125.797 1.00 71.18 70 LYS E N 1
ATOM 5204 C CA . LYS E 2 70 ? 74.562 75.789 125.660 1.00 68.98 70 LYS E CA 1
ATOM 5205 C C . LYS E 2 70 ? 75.051 76.667 126.805 1.00 70.20 70 LYS E C 1
ATOM 5206 O O . LYS E 2 70 ? 76.220 76.584 127.195 1.00 64.66 70 LYS E O 1
ATOM 5212 N N . SER E 2 71 ? 74.175 77.509 127.357 1.00 64.88 71 SER E N 1
ATOM 5213 C CA . SER E 2 71 ? 74.550 78.321 128.510 1.00 68.06 71 SER E CA 1
ATOM 5214 C C . SER E 2 71 ? 74.720 77.460 129.754 1.00 68.88 71 SER E C 1
ATOM 5215 O O . SER E 2 71 ? 75.587 77.737 130.595 1.00 74.46 71 SER E O 1
ATOM 5218 N N . ARG E 2 72 ? 73.896 76.415 129.891 1.00 65.87 72 ARG E N 1
ATOM 5219 C CA . ARG E 2 72 ? 74.063 75.484 131.001 1.00 72.49 72 ARG E CA 1
ATOM 5220 C C . ARG E 2 72 ? 75.387 74.740 130.897 1.00 71.83 72 ARG E C 1
ATOM 5221 O O . ARG E 2 72 ? 76.068 74.526 131.907 1.00 74.18 72 ARG E O 1
ATOM 5229 N N . ILE E 2 73 ? 75.771 74.343 129.682 1.00 70.26 73 ILE E N 1
ATOM 5230 C CA . ILE E 2 73 ? 77.005 73.585 129.498 1.00 73.82 73 ILE E CA 1
ATOM 5231 C C . ILE E 2 73 ? 78.222 74.454 129.793 1.00 79.93 73 ILE E C 1
ATOM 5232 O O . ILE E 2 73 ? 79.165 74.016 130.463 1.00 89.99 73 ILE E O 1
ATOM 5237 N N . GLU E 2 74 ? 78.222 75.697 129.304 1.00 81.25 74 GLU E N 1
ATOM 5238 C CA . GLU E 2 74 ? 79.399 76.549 129.449 1.00 88.63 74 GLU E CA 1
ATOM 5239 C C . GLU E 2 74 ? 79.649 76.910 130.908 1.00 91.66 74 GLU E C 1
ATOM 5240 O O . GLU E 2 74 ? 80.802 76.957 131.352 1.00 99.81 74 GLU E O 1
ATOM 5246 N N . ARG E 2 75 ? 78.588 77.173 131.664 1.00 87.88 75 ARG E N 1
ATOM 5247 C CA . ARG E 2 75 ? 78.701 77.420 133.093 1.00 93.80 75 ARG E CA 1
ATOM 5248 C C . ARG E 2 75 ? 78.677 76.128 133.906 1.00 95.22 75 ARG E C 1
ATOM 5249 O O . ARG E 2 75 ? 78.973 76.156 135.106 1.00 99.06 75 ARG E O 1
ATOM 5257 N N . ASP E 2 76 ? 78.377 74.994 133.272 1.00 92.00 76 ASP E N 1
ATOM 5258 C CA . ASP E 2 76 ? 78.364 73.693 133.942 1.00 93.89 76 ASP E CA 1
ATOM 5259 C C . ASP E 2 76 ? 77.285 73.651 135.023 1.00 9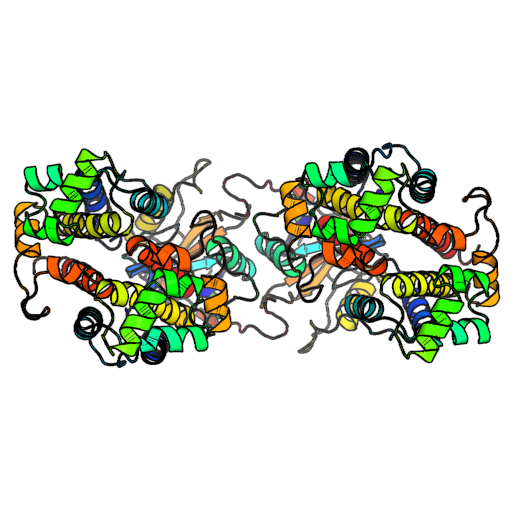5.42 76 ASP E C 1
ATOM 5260 O O . ASP E 2 76 ? 77.512 73.207 136.150 1.00 92.30 76 ASP E O 1
ATOM 5265 N N . GLN E 2 77 ? 76.079 74.140 134.660 1.00 93.91 77 GLN E N 1
ATOM 5266 C CA . GLN E 2 77 ? 74.921 74.078 135.537 1.00 90.45 77 GLN E CA 1
ATOM 5267 C C . GLN E 2 77 ? 74.110 72.818 135.261 1.00 85.79 77 GLN E C 1
ATOM 5268 O O . GLN E 2 77 ? 74.047 72.349 134.120 1.00 82.42 77 GLN E O 1
ATOM 5274 N N . PRO E 2 78 ? 73.485 72.251 136.285 1.00 83.22 78 PRO E N 1
ATOM 5275 C CA . PRO E 2 78 ? 72.517 71.179 136.053 1.00 78.39 78 PRO E CA 1
ATOM 5276 C C . PRO E 2 78 ? 71.215 71.742 135.503 1.00 73.19 78 PRO E C 1
ATOM 5277 O O . PRO E 2 78 ? 70.906 72.926 135.643 1.00 78.27 78 PRO E O 1
ATOM 5281 N N . LEU E 2 79 ? 70.454 70.868 134.854 1.00 70.04 79 LEU E N 1
ATOM 5282 C CA . LEU E 2 79 ? 69.143 71.266 134.366 1.00 70.80 79 LEU E CA 1
ATOM 5283 C C . LEU E 2 79 ? 68.202 71.519 135.536 1.00 67.50 79 LEU E C 1
ATOM 5284 O O . LEU E 2 79 ? 68.373 70.971 136.629 1.00 71.07 79 LEU E O 1
ATOM 5289 N N . THR E 2 80 ? 67.200 72.362 135.302 1.00 66.08 80 THR E N 1
ATOM 5290 C CA . THR E 2 80 ? 66.191 72.580 136.323 1.00 68.53 80 THR E CA 1
ATOM 5291 C C . THR E 2 80 ? 65.400 71.295 136.556 1.00 71.33 80 THR E C 1
ATOM 5292 O O . THR E 2 80 ? 65.519 70.314 135.815 1.00 72.07 80 THR E O 1
ATOM 5296 N N . VAL E 2 81 ? 64.575 71.310 137.602 1.00 57.41 81 VAL E N 1
ATOM 5297 C CA . VAL E 2 81 ? 63.846 70.102 137.973 1.00 56.70 81 VAL E CA 1
ATOM 5298 C C . VAL E 2 81 ? 62.825 69.738 136.902 1.00 59.13 81 VAL E C 1
ATOM 5299 O O . VAL E 2 81 ? 62.691 68.567 136.528 1.00 67.57 81 VAL E O 1
ATOM 5303 N N . ASP E 2 82 ? 62.100 70.730 136.378 1.00 59.99 82 ASP E N 1
ATOM 5304 C CA . ASP E 2 82 ? 61.124 70.444 135.332 1.00 68.31 82 ASP E CA 1
ATOM 5305 C C . ASP E 2 82 ? 61.802 70.109 134.009 1.00 62.99 82 ASP E C 1
ATOM 5306 O O . ASP E 2 82 ? 61.288 69.284 133.247 1.00 64.94 82 ASP E O 1
ATOM 5311 N N . GLU E 2 83 ? 62.947 70.733 133.715 1.00 61.55 83 GLU E N 1
ATOM 5312 C CA . GLU E 2 83 ? 63.746 70.296 132.573 1.00 60.38 83 GLU E CA 1
ATOM 5313 C C . GLU E 2 83 ? 64.216 68.860 132.758 1.00 58.20 83 GLU E C 1
ATOM 5314 O O . GLU E 2 83 ? 64.276 68.087 131.795 1.00 58.22 83 GLU E O 1
ATOM 5320 N N . SER E 2 84 ? 64.554 68.485 133.995 1.00 53.62 84 SER E N 1
ATOM 5321 C CA . SER E 2 84 ? 64.967 67.113 134.267 1.00 52.90 84 SER E CA 1
ATOM 5322 C C . SER E 2 84 ? 63.785 66.156 134.186 1.00 55.55 84 SER E C 1
ATOM 5323 O O . SER E 2 84 ? 63.935 65.010 133.746 1.00 48.19 84 SER E O 1
ATOM 5326 N N . ASP E 2 85 ? 62.601 66.608 134.609 1.00 52.04 85 ASP E N 1
ATOM 5327 C CA . ASP E 2 85 ? 61.418 65.755 134.541 1.00 51.32 85 ASP E CA 1
ATOM 5328 C C . ASP E 2 85 ? 61.028 65.463 133.098 1.00 53.56 85 ASP E C 1
ATOM 5329 O O . ASP E 2 85 ? 60.709 64.318 132.756 1.00 57.25 85 ASP E O 1
ATOM 5334 N N . ARG E 2 86 ? 61.045 66.484 132.237 1.00 54.56 86 ARG E N 1
ATOM 5335 C CA . ARG E 2 86 ? 60.727 66.265 130.830 1.00 57.52 86 ARG E CA 1
ATOM 5336 C C . ARG E 2 86 ? 61.752 65.349 130.173 1.00 56.23 86 ARG E C 1
ATOM 5337 O O . ARG E 2 86 ? 61.406 64.539 129.305 1.00 59.98 86 ARG E O 1
ATOM 5345 N N . LEU E 2 87 ? 63.019 65.459 130.578 1.00 61.63 87 LEU E N 1
ATOM 5346 C CA . LEU E 2 87 ? 64.032 64.534 130.082 1.00 62.29 87 LEU E CA 1
ATOM 5347 C C . LEU E 2 87 ? 63.790 63.124 130.606 1.00 59.18 87 LEU E C 1
ATOM 5348 O O . LEU E 2 87 ? 63.987 62.143 129.879 1.00 55.91 87 LEU E O 1
ATOM 5353 N N . PHE E 2 88 ? 63.359 63.002 131.864 1.00 55.29 88 PHE E N 1
ATOM 5354 C CA . PHE E 2 88 ? 63.080 61.680 132.412 1.00 53.95 88 PHE E CA 1
ATOM 5355 C C . PHE E 2 88 ? 61.893 61.034 131.712 1.00 49.32 88 PHE E C 1
ATOM 5356 O O . PHE E 2 88 ? 61.909 59.828 131.445 1.00 47.50 88 PHE E O 1
ATOM 5364 N N . ARG E 2 89 ? 60.857 61.820 131.405 1.00 47.30 89 ARG E N 1
ATOM 5365 C CA . ARG E 2 89 ? 59.690 61.278 130.713 1.00 56.49 89 ARG E CA 1
ATOM 5366 C C . ARG E 2 89 ? 60.081 60.629 129.391 1.00 56.82 89 ARG E C 1
ATOM 5367 O O . ARG E 2 89 ? 59.601 59.538 129.060 1.00 57.45 89 ARG E O 1
ATOM 5375 N N . SER E 2 90 ? 60.955 61.285 128.623 1.00 54.72 90 SER E N 1
ATOM 5376 C CA . SER E 2 90 ? 61.374 60.730 127.341 1.00 51.05 90 SER E CA 1
ATOM 5377 C C . SER E 2 90 ? 62.229 59.483 127.529 1.00 52.51 90 SER E C 1
ATOM 5378 O O . SER E 2 90 ? 62.063 58.496 126.804 1.00 56.14 90 SER E O 1
ATOM 5381 N N . ALA E 2 91 ? 63.151 59.508 128.495 1.00 50.06 91 ALA E N 1
ATOM 5382 C CA . ALA E 2 91 ? 63.976 58.333 128.755 1.00 56.34 91 ALA E CA 1
ATOM 5383 C C . ALA E 2 91 ? 63.153 57.205 129.365 1.00 62.23 91 ALA E C 1
ATOM 5384 O O . ALA E 2 91 ? 63.394 56.026 129.077 1.00 64.75 91 ALA E O 1
ATOM 5386 N N . HIS E 2 92 ? 62.178 57.548 130.210 1.00 57.76 92 HIS E N 1
ATOM 5387 C CA . HIS E 2 92 ? 61.327 56.539 130.830 1.00 49.30 92 HIS E CA 1
ATOM 5388 C C . HIS E 2 92 ? 60.484 55.813 129.789 1.00 51.77 92 HIS E C 1
ATOM 5389 O O . HIS E 2 92 ? 60.386 54.581 129.811 1.00 47.09 92 HIS E O 1
ATOM 5396 N N . ILE E 2 93 ? 59.884 56.557 128.858 1.00 47.98 93 ILE E N 1
ATOM 5397 C CA . ILE E 2 93 ? 59.041 55.941 127.838 1.00 41.93 93 ILE E CA 1
ATOM 5398 C C . ILE E 2 93 ? 59.891 55.193 126.819 1.00 49.19 93 ILE E C 1
ATOM 5399 O O . ILE E 2 93 ? 59.502 54.126 126.326 1.00 50.42 93 ILE E O 1
ATOM 5404 N N . THR E 2 94 ? 61.069 55.731 126.495 1.00 46.20 94 THR E N 1
ATOM 5405 C CA . THR E 2 94 ? 61.970 55.044 125.574 1.00 49.20 94 THR E CA 1
ATOM 5406 C C . THR E 2 94 ? 62.427 53.710 126.149 1.00 53.08 94 THR E C 1
ATOM 5407 O O . THR E 2 94 ? 62.351 52.673 125.479 1.00 53.70 94 THR E O 1
ATOM 5411 N N . ALA E 2 95 ? 62.898 53.716 127.400 1.00 48.05 95 ALA E N 1
ATOM 5412 C CA . ALA E 2 95 ? 63.401 52.489 128.010 1.00 47.65 95 ALA E CA 1
ATOM 5413 C C . ALA E 2 95 ? 62.311 51.430 128.112 1.00 46.12 95 ALA E C 1
ATOM 5414 O O . ALA E 2 95 ? 62.581 50.234 127.946 1.00 45.42 95 ALA E O 1
ATOM 5416 N N . MET E 2 96 ? 61.072 51.847 128.380 1.00 44.39 96 MET E N 1
ATOM 5417 C CA . MET E 2 96 ? 59.981 50.883 128.473 1.00 49.21 96 MET E CA 1
ATOM 5418 C C . MET E 2 96 ? 59.620 50.319 127.105 1.00 48.64 96 MET E C 1
ATOM 5419 O O . MET E 2 96 ? 59.336 49.122 126.977 1.00 56.30 96 MET E O 1
ATOM 5424 N N . ALA E 2 97 ? 59.617 51.165 126.072 1.00 43.08 97 ALA E N 1
ATOM 5425 C CA . ALA E 2 97 ? 59.325 50.681 124.727 1.00 47.31 97 ALA E CA 1
ATOM 5426 C C . ALA E 2 97 ? 60.399 49.716 124.242 1.00 45.75 97 ALA E C 1
ATOM 5427 O O . ALA E 2 97 ? 60.092 48.722 123.573 1.00 48.94 97 ALA E O 1
ATOM 5429 N N . GLU E 2 98 ? 61.664 49.989 124.572 1.00 45.96 98 GLU E N 1
ATOM 5430 C CA . GLU E 2 98 ? 62.737 49.085 124.174 1.00 52.12 98 GLU E CA 1
ATOM 5431 C C . GLU E 2 98 ? 62.661 47.762 124.923 1.00 59.50 98 GLU E C 1
ATOM 5432 O O . GLU E 2 98 ? 63.117 46.734 124.410 1.00 69.61 98 GLU E O 1
ATOM 5438 N N . ALA E 2 99 ? 62.089 47.764 126.129 1.00 56.32 99 ALA E N 1
ATOM 5439 C CA . ALA E 2 99 ? 61.908 46.515 126.860 1.00 50.92 99 ALA E CA 1
ATOM 5440 C C . ALA E 2 99 ? 60.755 45.703 126.284 1.00 51.02 99 ALA E C 1
ATOM 5441 O O . ALA E 2 99 ? 60.839 44.473 126.192 1.00 52.00 99 ALA E O 1
ATOM 5443 N N . VAL E 2 100 ? 59.673 46.374 125.889 1.00 41.38 100 VAL E N 1
ATOM 5444 C CA . VAL E 2 100 ? 58.512 45.675 125.349 1.00 42.21 100 VAL E CA 1
ATOM 5445 C C . VAL E 2 100 ? 58.781 45.197 123.927 1.00 50.97 100 VAL E C 1
ATOM 5446 O O . VAL E 2 100 ? 58.476 44.052 123.573 1.00 55.05 100 VAL E O 1
ATOM 5450 N N . PHE E 2 101 ? 59.363 46.061 123.092 1.00 48.33 101 PHE E N 1
ATOM 5451 C CA . PHE E 2 101 ? 59.607 45.697 121.701 1.00 47.05 101 PHE E CA 1
ATOM 5452 C C . PHE E 2 101 ? 60.849 44.828 121.538 1.00 58.52 101 PHE E C 1
ATOM 5453 O O . PHE E 2 101 ? 60.928 44.044 120.586 1.00 62.59 101 PHE E O 1
ATOM 5461 N N . GLY E 2 102 ? 61.819 44.948 122.444 1.00 64.45 102 GLY E N 1
ATOM 5462 C CA . GLY E 2 102 ? 63.024 44.153 122.396 1.00 41.77 102 GLY E CA 1
ATOM 5463 C C . GLY E 2 102 ? 64.124 44.705 121.515 1.00 51.26 102 GLY E C 1
ATOM 5464 O O . GLY E 2 102 ? 65.282 44.299 121.667 1.00 51.48 102 GLY E O 1
ATOM 5465 N N . GLU E 2 103 ? 63.800 45.611 120.597 1.00 56.19 103 GLU E N 1
ATOM 5466 C CA . GLU E 2 103 ? 64.781 46.228 119.717 1.00 58.80 103 GLU E CA 1
ATOM 5467 C C . GLU E 2 103 ? 64.639 47.740 119.788 1.00 57.50 103 GLU E C 1
ATOM 5468 O O . GLU E 2 103 ? 63.523 48.267 119.811 1.00 61.47 103 GLU E O 1
ATOM 5474 N N . ALA E 2 104 ? 65.779 48.434 119.826 1.00 56.41 104 ALA E N 1
ATOM 5475 C CA . ALA E 2 104 ? 65.751 49.892 119.892 1.00 56.36 104 ALA E CA 1
ATOM 5476 C C . ALA E 2 104 ? 65.156 50.490 118.623 1.00 58.44 104 ALA E C 1
ATOM 5477 O O . ALA E 2 104 ? 64.447 51.502 118.678 1.00 62.51 104 ALA E O 1
ATOM 5479 N N . GLY E 2 105 ? 65.429 49.875 117.471 1.00 56.46 105 GLY E N 1
ATOM 5480 C CA . GLY E 2 105 ? 64.905 50.403 116.221 1.00 50.35 105 GLY E CA 1
ATOM 5481 C C . GLY E 2 105 ? 63.392 50.338 116.151 1.00 51.84 105 GLY E C 1
ATOM 5482 O O . GLY E 2 105 ? 62.732 51.315 115.787 1.00 59.67 105 GLY E O 1
ATOM 5483 N N . LYS E 2 106 ? 62.821 49.182 116.500 1.00 46.32 106 LYS E N 1
ATOM 5484 C CA . LYS E 2 106 ? 61.368 49.037 116.480 1.00 44.17 106 LYS E CA 1
ATOM 5485 C C . LYS E 2 106 ? 60.705 49.976 117.479 1.00 49.70 106 LYS E C 1
ATOM 5486 O O . LYS E 2 106 ? 59.653 50.560 117.190 1.00 53.30 106 LYS E O 1
ATOM 5492 N N . ALA E 2 107 ? 61.303 50.130 118.661 1.00 47.59 107 ALA E N 1
ATOM 5493 C CA . ALA E 2 107 ? 60.707 50.974 119.692 1.00 46.68 107 ALA E CA 1
ATOM 5494 C C . ALA E 2 107 ? 60.643 52.428 119.244 1.00 45.25 107 ALA E C 1
ATOM 5495 O O . ALA E 2 107 ? 59.596 53.077 119.348 1.00 44.99 107 ALA E O 1
ATOM 5497 N N . LYS E 2 108 ? 61.757 52.956 118.731 1.00 39.06 108 LYS E N 1
ATOM 5498 C CA . LYS E 2 108 ? 61.795 54.359 118.334 1.00 55.06 108 LYS E CA 1
ATOM 5499 C C . LYS E 2 108 ? 60.837 54.638 117.182 1.00 54.74 108 LYS E C 1
ATOM 5500 O O . LYS E 2 108 ? 60.162 55.674 117.167 1.00 54.16 108 LYS E O 1
ATOM 5506 N N . ARG E 2 109 ? 60.759 53.725 116.210 1.00 54.24 109 ARG E N 1
ATOM 5507 C CA . ARG E 2 109 ? 59.843 53.922 115.091 1.00 51.77 109 ARG E CA 1
ATOM 5508 C C . ARG E 2 109 ? 58.394 53.934 115.561 1.00 47.80 109 ARG E C 1
ATOM 5509 O O . ARG E 2 109 ? 57.604 54.786 115.139 1.00 55.14 109 ARG E O 1
ATOM 5517 N N . TRP E 2 110 ? 58.028 52.998 116.440 1.00 45.19 110 TRP E N 1
ATOM 5518 C CA . TRP E 2 110 ? 56.667 52.971 116.967 1.00 43.48 110 TRP E CA 1
ATOM 5519 C C . TRP E 2 110 ? 56.357 54.237 117.757 1.00 44.62 110 TRP E C 1
ATOM 5520 O O . TRP E 2 110 ? 55.241 54.766 117.684 1.00 45.04 110 TRP E O 1
ATOM 5531 N N . LEU E 2 111 ? 57.335 54.741 118.514 1.00 43.60 111 LEU E N 1
ATOM 5532 C CA . LEU E 2 111 ? 57.135 55.970 119.273 1.00 48.28 111 LEU E CA 1
ATOM 5533 C C . LEU E 2 111 ? 57.082 57.203 118.380 1.00 51.34 111 LEU E C 1
ATOM 5534 O O . LEU E 2 111 ? 56.557 58.237 118.806 1.00 52.87 111 LEU E O 1
ATOM 5539 N N . SER E 2 112 ? 57.613 57.120 117.162 1.00 49.83 112 SER E N 1
ATOM 5540 C CA . SER E 2 112 ? 57.651 58.248 116.242 1.00 49.63 112 SER E CA 1
ATOM 5541 C C . SER E 2 112 ? 56.551 58.189 115.191 1.00 51.61 112 SER E C 1
ATOM 5542 O O . SER E 2 112 ? 56.567 58.986 114.248 1.00 60.43 112 SER E O 1
ATOM 5545 N N . LYS E 2 113 ? 55.598 57.268 115.329 1.00 50.85 113 LYS E N 1
ATOM 5546 C CA . LYS E 2 113 ? 54.560 57.136 114.322 1.00 53.05 113 LYS E CA 1
ATOM 5547 C C . LYS E 2 113 ? 53.214 57.601 114.862 1.00 51.10 113 LYS E C 1
ATOM 5548 O O . LYS E 2 113 ? 52.900 57.364 116.034 1.00 54.69 113 LYS E O 1
ATOM 5554 N N . PRO E 2 114 ? 52.408 58.268 114.035 1.00 52.80 114 PRO E N 1
ATOM 5555 C CA . PRO E 2 114 ? 51.095 58.734 114.494 1.00 51.19 114 PRO E CA 1
ATOM 5556 C C . PRO E 2 114 ? 50.204 57.579 114.928 1.00 48.35 114 PRO E C 1
ATOM 5557 O O . PRO E 2 114 ? 50.359 56.441 114.481 1.00 48.82 114 PRO E O 1
ATOM 5561 N N . LYS E 2 1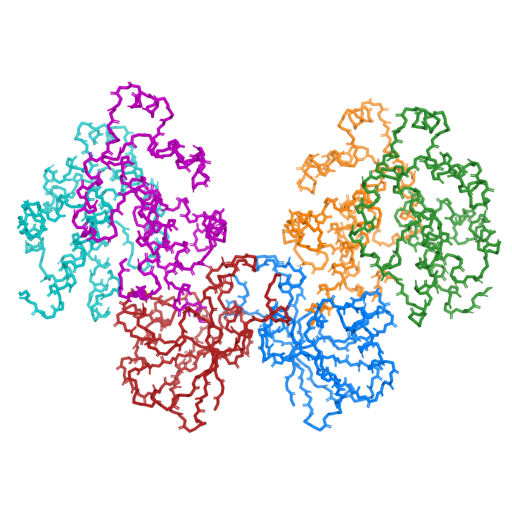15 ? 49.257 57.889 115.811 1.00 47.41 115 LYS E N 1
ATOM 5562 C CA . LYS E 2 115 ? 48.328 56.905 116.346 1.00 49.68 115 LYS E CA 1
ATOM 5563 C C . LYS E 2 115 ? 46.906 57.432 116.236 1.00 50.03 115 LYS E C 1
ATOM 5564 O O . LYS E 2 115 ? 46.648 58.606 116.515 1.00 54.36 115 LYS E O 1
ATOM 5570 N N . GLU E 2 116 ? 45.980 56.560 115.832 1.00 44.82 116 GLU E N 1
ATOM 5571 C CA . GLU E 2 116 ? 44.578 56.959 115.819 1.00 50.20 116 GLU E CA 1
ATOM 5572 C C . GLU E 2 116 ? 44.033 57.097 117.234 1.00 50.35 116 GLU E C 1
ATOM 5573 O O . GLU E 2 116 ? 43.103 57.879 117.468 1.00 48.61 116 GLU E O 1
ATOM 5579 N N . ARG E 2 117 ? 44.611 56.367 118.191 1.00 43.40 117 ARG E N 1
ATOM 5580 C CA . ARG E 2 117 ? 44.228 56.540 119.587 1.00 43.84 117 ARG E CA 1
ATOM 5581 C C . ARG E 2 117 ? 44.546 57.946 120.080 1.00 46.15 117 ARG E C 1
ATOM 5582 O O . ARG E 2 117 ? 43.839 58.476 120.945 1.00 49.69 117 ARG E O 1
ATOM 5590 N N . PHE E 2 118 ? 45.592 58.569 119.534 1.00 41.89 118 PHE E N 1
ATOM 5591 C CA . PHE E 2 118 ? 45.990 59.919 119.911 1.00 42.46 118 PHE E CA 1
ATOM 5592 C C . PHE E 2 118 ? 45.618 60.949 118.848 1.00 47.06 118 PHE E C 1
ATOM 5593 O O . PHE E 2 118 ? 46.198 62.040 118.818 1.00 52.87 118 PHE E O 1
ATOM 5601 N N . SER E 2 119 ? 44.666 60.615 117.974 1.00 47.02 119 SER E N 1
ATOM 5602 C CA . SER E 2 119 ? 44.155 61.531 116.950 1.00 47.97 119 SER E CA 1
ATOM 5603 C C . SER E 2 119 ? 45.278 62.064 116.060 1.00 51.74 119 SER E C 1
ATOM 5604 O O . SER E 2 119 ? 45.368 63.261 115.781 1.00 51.15 119 SER E O 1
ATOM 5607 N N . GLY E 2 120 ? 46.143 61.156 115.609 1.00 49.17 120 GLY E N 1
ATOM 5608 C CA . GLY E 2 120 ? 47.218 61.505 114.705 1.00 50.08 120 GLY E CA 1
ATOM 5609 C C . GLY E 2 120 ? 48.512 61.929 115.366 1.00 54.71 120 GLY E C 1
ATOM 5610 O O . GLY E 2 120 ? 49.517 62.102 114.664 1.00 60.45 120 GLY E O 1
ATOM 5611 N N . LEU E 2 121 ? 48.525 62.109 116.683 1.00 54.77 121 LEU E N 1
ATOM 5612 C CA . LEU E 2 121 ? 49.752 62.466 117.375 1.00 50.29 121 LEU E CA 1
ATOM 5613 C C . LEU E 2 121 ? 50.583 61.222 117.665 1.00 41.68 121 LEU E C 1
ATOM 5614 O O . LEU E 2 121 ? 50.052 60.122 117.847 1.00 42.18 121 LEU E O 1
ATOM 5619 N N . THR E 2 122 ? 51.899 61.404 117.698 1.00 41.69 122 THR E N 1
ATOM 5620 C CA . THR E 2 122 ? 52.805 60.316 118.022 1.00 48.83 122 THR E CA 1
ATOM 5621 C C . THR E 2 122 ? 52.897 60.137 119.533 1.00 46.28 122 THR E C 1
ATOM 5622 O O . THR E 2 122 ? 52.583 61.053 120.297 1.00 42.99 122 THR E O 1
ATOM 5626 N N . PRO E 2 123 ? 53.307 58.950 119.995 1.00 58.07 123 PRO E N 1
ATOM 5627 C CA . PRO E 2 123 ? 53.508 58.772 121.444 1.00 45.05 123 PRO E CA 1
ATOM 5628 C C . PRO E 2 123 ? 54.490 59.765 122.042 1.00 60.48 123 PRO E C 1
ATOM 5629 O O . PRO E 2 123 ? 54.274 60.239 123.165 1.00 64.53 123 PRO E O 1
ATOM 5633 N N . MET E 2 124 ? 55.565 60.099 121.321 1.00 53.92 124 MET E N 1
ATOM 5634 C CA . MET E 2 124 ? 56.514 61.086 121.826 1.00 53.91 124 MET E CA 1
ATOM 5635 C C . MET E 2 124 ? 55.860 62.449 122.006 1.00 60.40 124 MET E C 1
ATOM 5636 O O . MET E 2 124 ? 56.220 63.194 122.926 1.00 60.31 124 MET E O 1
ATOM 5641 N N . GLN E 2 125 ? 54.902 62.792 121.142 1.00 61.77 125 GLN E N 1
ATOM 5642 C CA . GLN E 2 125 ? 54.209 64.069 121.258 1.00 56.26 125 GLN E CA 1
ATOM 5643 C C . GLN E 2 125 ? 53.292 64.122 122.473 1.00 58.72 125 GLN E C 1
ATOM 5644 O O . GLN E 2 125 ? 52.967 65.218 122.942 1.00 67.71 125 GLN E O 1
ATOM 5650 N N . MET E 2 126 ? 52.868 62.970 122.990 1.00 58.31 126 MET E N 1
ATOM 5651 C CA . MET E 2 126 ? 51.984 62.937 124.147 1.00 62.37 126 MET E CA 1
ATOM 5652 C C . MET E 2 126 ? 52.726 63.067 125.470 1.00 61.13 126 MET E C 1
ATOM 5653 O O . MET E 2 126 ? 52.077 63.189 126.515 1.00 56.95 126 MET E O 1
ATOM 5658 N N . LEU E 2 127 ? 54.057 63.055 125.455 1.00 60.68 127 LEU E N 1
ATOM 5659 C CA . LEU E 2 127 ? 54.837 63.197 126.677 1.00 61.56 127 LEU E CA 1
ATOM 5660 C C . LEU E 2 127 ? 54.922 64.638 127.160 1.00 67.27 127 LEU E C 1
ATOM 5661 O O . LEU E 2 127 ? 55.584 64.897 128.171 1.00 69.26 127 LEU E O 1
ATOM 5666 N N . THR E 2 128 ? 54.267 65.575 126.469 1.00 65.84 128 THR E N 1
ATOM 5667 C CA . THR E 2 128 ? 54.257 66.961 126.921 1.00 63.54 128 THR E CA 1
ATOM 5668 C C . THR E 2 128 ? 53.536 67.109 128.252 1.00 74.09 128 THR E C 1
ATOM 5669 O O . THR E 2 128 ? 53.843 68.020 129.029 1.00 73.21 128 THR E O 1
ATOM 5673 N N . THR E 2 129 ? 52.575 66.232 128.531 1.00 73.24 129 THR E N 1
ATOM 5674 C CA . THR E 2 129 ? 51.864 66.221 129.799 1.00 74.05 129 THR E CA 1
ATOM 5675 C C . THR E 2 129 ? 51.972 64.837 130.416 1.00 71.87 129 THR E C 1
ATOM 5676 O O . THR E 2 129 ? 51.951 63.826 129.706 1.00 68.47 129 THR E O 1
ATOM 5680 N N . GLN E 2 130 ? 52.085 64.800 131.744 1.00 70.85 130 GLN E N 1
ATOM 5681 C CA . GLN E 2 130 ? 52.243 63.524 132.428 1.00 73.45 130 GLN E CA 1
ATOM 5682 C C . GLN E 2 130 ? 51.022 62.632 132.240 1.00 70.70 130 GLN E C 1
ATOM 5683 O O . GLN E 2 130 ? 51.154 61.403 132.189 1.00 67.06 130 GLN E O 1
ATOM 5689 N N . GLN E 2 131 ? 49.831 63.224 132.122 1.00 62.73 131 GLN E N 1
ATOM 5690 C CA . GLN E 2 131 ? 48.645 62.433 131.811 1.00 61.30 131 GLN E CA 1
ATOM 5691 C C . GLN E 2 131 ? 48.759 61.775 130.441 1.00 64.19 131 GLN E C 1
ATOM 5692 O O . GLN E 2 131 ? 48.268 60.657 130.247 1.00 62.92 131 GLN E O 1
ATOM 5698 N N . GLY E 2 132 ? 49.395 62.450 129.481 1.00 57.90 132 GLY E N 1
ATOM 5699 C CA . GLY E 2 132 ? 49.652 61.823 128.197 1.00 59.58 132 GLY E CA 1
ATOM 5700 C C . GLY E 2 132 ? 50.741 60.773 128.263 1.00 55.08 132 GLY E C 1
ATOM 5701 O O . GLY E 2 132 ? 50.719 59.803 127.500 1.00 54.40 132 GLY E O 1
ATOM 5702 N N . THR E 2 133 ? 51.707 60.950 129.168 1.00 59.09 133 THR E N 1
ATOM 5703 C CA . THR E 2 133 ? 52.734 59.933 129.367 1.00 58.76 133 THR E CA 1
ATOM 5704 C C . THR E 2 133 ? 52.125 58.636 129.883 1.00 57.79 133 THR E C 1
ATOM 5705 O O . THR E 2 133 ? 52.543 57.542 129.488 1.00 52.37 133 THR E O 1
ATOM 5709 N N . THR E 2 134 ? 51.127 58.743 130.765 1.00 61.18 134 THR E N 1
ATOM 5710 C CA . THR E 2 134 ? 50.430 57.558 131.255 1.00 58.39 134 THR E CA 1
ATOM 5711 C C . THR E 2 134 ? 49.742 56.814 130.116 1.00 54.60 134 THR E C 1
ATOM 5712 O O . THR E 2 134 ? 49.736 55.577 130.086 1.00 51.68 134 THR E O 1
ATOM 5716 N N . GLN E 2 135 ? 49.165 57.553 129.164 1.00 49.24 135 GLN E N 1
ATOM 5717 C CA . GLN E 2 135 ? 48.479 56.919 128.043 1.00 47.75 135 GLN E CA 1
ATOM 5718 C C . GLN E 2 135 ? 49.438 56.082 127.207 1.00 53.53 135 GLN E C 1
ATOM 5719 O O . GLN E 2 135 ? 49.075 55.000 126.729 1.00 48.95 135 GLN E O 1
ATOM 5725 N N . VAL E 2 136 ? 50.666 56.566 127.013 1.00 51.65 136 VAL E N 1
ATOM 5726 C CA . VAL E 2 136 ? 51.657 55.788 126.278 1.00 49.41 136 VAL E CA 1
ATOM 5727 C C . VAL E 2 136 ? 52.095 54.580 127.095 1.00 51.80 136 VAL E C 1
ATOM 5728 O O . VAL E 2 136 ? 52.330 53.495 126.549 1.00 48.76 136 VAL E O 1
ATOM 5732 N N . GLU E 2 137 ? 52.201 54.746 128.417 1.00 54.65 137 GLU E N 1
ATOM 5733 C CA . GLU E 2 137 ? 52.580 53.636 129.287 1.00 49.83 137 GLU E CA 1
ATOM 5734 C C . GLU E 2 137 ? 51.600 52.477 129.161 1.00 48.32 137 GLU E C 1
ATOM 5735 O O . GLU E 2 137 ? 52.002 51.324 128.972 1.00 46.76 137 GLU E O 1
ATOM 5741 N N . GLU E 2 138 ? 50.301 52.769 129.265 1.00 46.02 138 GLU E N 1
ATOM 5742 C CA . GLU E 2 138 ? 49.298 51.710 129.216 1.00 54.62 138 GLU E CA 1
ATOM 5743 C C . GLU E 2 138 ? 49.253 51.044 127.846 1.00 55.54 138 GLU E C 1
ATOM 5744 O O . GLU E 2 138 ? 49.055 49.827 127.752 1.00 53.96 138 GLU E O 1
ATOM 5750 N N . MET E 2 139 ? 49.434 51.818 126.773 1.00 56.71 139 MET E N 1
ATOM 5751 C CA . MET E 2 139 ? 49.461 51.220 125.442 1.00 49.49 139 MET E CA 1
ATOM 5752 C C . MET E 2 139 ? 50.654 50.287 125.284 1.00 48.65 139 MET E C 1
ATOM 5753 O O . MET E 2 139 ? 50.544 49.226 124.658 1.00 53.28 139 MET E O 1
ATOM 5758 N N . LEU E 2 140 ? 51.805 50.667 125.843 1.00 41.49 140 LEU E N 1
ATOM 5759 C CA . LEU E 2 140 ? 52.958 49.773 125.841 1.00 37.13 140 LEU E CA 1
ATOM 5760 C C . LEU E 2 140 ? 52.682 48.524 126.667 1.00 45.33 140 LEU E C 1
ATOM 5761 O O . LEU E 2 140 ? 53.071 47.415 126.282 1.00 48.28 140 LEU E O 1
ATOM 5766 N N . LEU E 2 141 ? 52.007 48.683 127.808 1.00 43.57 141 LEU E N 1
ATOM 5767 C CA . LEU E 2 141 ? 51.684 47.529 128.639 1.00 47.15 141 LEU E CA 1
ATOM 5768 C C . LEU E 2 141 ? 50.620 46.653 127.991 1.00 47.29 141 LEU E C 1
ATOM 5769 O O . LEU E 2 141 ? 50.643 45.429 128.158 1.00 47.01 141 LEU E O 1
ATOM 5774 N N . GLN E 2 142 ? 49.684 47.257 127.252 1.00 48.57 142 GLN E N 1
ATOM 5775 C CA . GLN E 2 142 ? 48.690 46.468 126.532 1.00 46.83 142 GLN E CA 1
ATOM 5776 C C . GLN E 2 142 ? 49.336 45.602 125.460 1.00 42.76 142 GLN E C 1
ATOM 5777 O O . GLN E 2 142 ? 48.840 44.509 125.163 1.00 41.07 142 GLN E O 1
ATOM 5783 N N . ILE E 2 143 ? 50.436 46.071 124.869 1.00 41.04 143 ILE E N 1
ATOM 5784 C CA . ILE E 2 143 ? 51.150 45.267 123.882 1.00 45.47 143 ILE E CA 1
ATOM 5785 C C . ILE E 2 143 ? 51.782 44.050 124.543 1.00 48.30 143 ILE E C 1
ATOM 5786 O O . ILE E 2 143 ? 51.709 42.932 124.018 1.00 56.41 143 ILE E O 1
ATOM 5791 N N . ALA E 2 144 ? 52.407 44.243 125.708 1.00 49.89 144 ALA E N 1
ATOM 5792 C CA . ALA E 2 144 ? 53.075 43.137 126.386 1.00 50.53 144 ALA E CA 1
ATOM 5793 C C . ALA E 2 144 ? 52.081 42.066 126.815 1.00 53.22 144 ALA E C 1
ATOM 5794 O O . ALA E 2 144 ? 52.354 40.867 126.685 1.00 58.94 144 ALA E O 1
ATOM 5796 N N . GLU E 2 145 ? 50.921 42.477 127.326 1.00 46.23 145 GLU E N 1
ATOM 5797 C CA . GLU E 2 145 ? 49.913 41.527 127.777 1.00 49.10 145 GLU E CA 1
ATOM 5798 C C . GLU E 2 145 ? 49.002 41.045 126.658 1.00 52.01 145 GLU E C 1
ATOM 5799 O O . GLU E 2 145 ? 48.226 40.108 126.877 1.00 57.05 145 GLU E O 1
ATOM 5805 N N . GLY E 2 146 ? 49.075 41.648 125.478 1.00 47.00 146 GLY E N 1
ATOM 5806 C CA . GLY E 2 146 ? 48.173 41.274 124.405 1.00 43.23 146 GLY E CA 1
ATOM 5807 C C . GLY E 2 146 ? 46.743 41.702 124.650 1.00 50.92 146 GLY E C 1
ATOM 5808 O O . GLY E 2 146 ? 45.817 40.911 124.430 1.00 66.80 146 GLY E O 1
ATOM 5809 N N . TYR E 2 147 ? 46.540 42.932 125.115 1.00 45.69 147 TYR E N 1
ATOM 5810 C CA . TYR E 2 147 ? 45.199 43.461 125.346 1.00 48.43 147 TYR E CA 1
ATOM 5811 C C . TYR E 2 147 ? 44.799 44.363 124.178 1.00 54.85 147 TYR E C 1
ATOM 5812 O O . TYR E 2 147 ? 44.619 45.574 124.307 1.00 63.81 147 TYR E O 1
ATOM 5821 N N . GLY E 2 148 ? 44.673 43.734 123.012 1.00 55.25 148 GLY E N 1
ATOM 5822 C CA . GLY E 2 148 ? 44.233 44.427 121.818 1.00 54.12 148 GLY E CA 1
ATOM 5823 C C . GLY E 2 148 ? 42.903 43.904 121.321 1.00 55.25 148 GLY E C 1
ATOM 5824 O O . GLY E 2 148 ? 42.736 43.666 120.121 1.00 70.41 148 GLY E O 1
ATOM 5825 N N . LEU E 2 149 ? 41.968 43.708 122.252 1.00 58.63 149 LEU E N 1
ATOM 5826 C CA . LEU E 2 149 ? 40.627 43.154 122.018 1.00 59.57 149 LEU E CA 1
ATOM 5827 C C . LEU E 2 149 ? 40.653 41.651 121.756 1.00 67.08 149 LEU E C 1
ATOM 5828 O O . LEU E 2 149 ? 41.192 41.178 120.756 1.00 72.57 149 LEU E O 1
ATOM 5834 N N . MET F 2 1 ? 44.584 54.299 139.292 1.00 73.89 1 MET F N 1
ATOM 5835 C CA . MET F 2 1 ? 43.522 55.142 138.753 1.00 78.77 1 MET F CA 1
ATOM 5836 C C . MET F 2 1 ? 42.291 54.298 138.414 1.00 81.51 1 MET F C 1
ATOM 5837 O O . MET F 2 1 ? 41.303 54.346 139.144 1.00 76.72 1 MET F O 1
ATOM 5842 N N . LEU F 2 2 ? 42.337 53.518 137.331 1.00 81.96 2 LEU F N 1
ATOM 5843 C CA . LEU F 2 2 ? 41.277 52.538 137.127 1.00 72.77 2 LEU F CA 1
ATOM 5844 C C . LEU F 2 2 ? 41.553 51.248 137.873 1.00 64.89 2 LEU F C 1
ATOM 5845 O O . LEU F 2 2 ? 40.814 50.274 137.698 1.00 74.06 2 LEU F O 1
ATOM 5850 N N . ALA F 2 3 ? 42.570 51.219 138.723 1.00 55.21 3 ALA F N 1
ATOM 5851 C CA . ALA F 2 3 ? 42.834 50.024 139.501 1.00 58.98 3 ALA F CA 1
ATOM 5852 C C . ALA F 2 3 ? 42.186 50.085 140.868 1.00 65.61 3 ALA F C 1
ATOM 5853 O O . ALA F 2 3 ? 42.535 49.284 141.740 1.00 68.91 3 ALA F O 1
ATOM 5855 N N . GLU F 2 4 ? 41.216 50.974 141.059 1.00 67.76 4 GLU F N 1
ATOM 5856 C CA . GLU F 2 4 ? 40.598 51.099 142.366 1.00 74.90 4 GLU F CA 1
ATOM 5857 C C . GLU F 2 4 ? 39.499 50.053 142.446 1.00 81.72 4 GLU F C 1
ATOM 5858 O O . GLU F 2 4 ? 38.745 49.841 141.491 1.00 78.94 4 GLU F O 1
ATOM 5864 N N . VAL F 2 5 ? 39.414 49.396 143.598 1.00 83.14 5 VAL F N 1
ATOM 5865 C CA . VAL F 2 5 ? 38.468 48.308 143.731 1.00 91.12 5 VAL F CA 1
ATOM 5866 C C . VAL F 2 5 ? 37.044 48.848 143.693 1.00 95.53 5 VAL F C 1
ATOM 5867 O O . VAL F 2 5 ? 36.786 50.037 143.917 1.00 94.79 5 VAL F O 1
ATOM 5871 N N . LEU F 2 6 ? 36.109 47.948 143.388 1.00 105.10 6 LEU F N 1
ATOM 5872 C CA . LEU F 2 6 ? 34.702 48.270 143.194 1.00 112.75 6 LEU F CA 1
ATOM 5873 C C . LEU F 2 6 ? 34.520 49.403 142.196 1.00 119.91 6 LEU F C 1
ATOM 5874 O O . LEU F 2 6 ? 34.522 50.582 142.564 1.00 115.32 6 LEU F O 1
ATOM 5879 N N . ARG F 2 7 ? 34.355 49.029 140.925 1.00 133.66 7 ARG F N 1
ATOM 5880 C CA . ARG F 2 7 ? 34.006 49.966 139.867 1.00 147.95 7 ARG F CA 1
ATOM 5881 C C . ARG F 2 7 ? 32.783 50.788 140.235 1.00 168.15 7 ARG F C 1
ATOM 5882 O O . ARG F 2 7 ? 32.612 51.906 139.729 1.00 164.89 7 ARG F O 1
ATOM 5890 N N . ASP F 2 8 ? 31.939 50.248 141.120 1.00 187.12 8 ASP F N 1
ATOM 5891 C CA . ASP F 2 8 ? 30.742 50.949 141.554 1.00 185.41 8 ASP F CA 1
ATOM 5892 C C . ASP F 2 8 ? 31.108 52.196 142.358 1.00 178.25 8 ASP F C 1
ATOM 5893 O O . ASP F 2 8 ? 30.515 53.260 142.152 1.00 178.98 8 ASP F O 1
ATOM 5898 N N . ASN F 2 9 ? 32.073 52.087 143.285 1.00 165.17 9 ASN F N 1
ATOM 5899 C CA . ASN F 2 9 ? 32.544 53.246 144.044 1.00 141.29 9 ASN F CA 1
ATOM 5900 C C . ASN F 2 9 ? 33.725 53.943 143.368 1.00 117.10 9 ASN F C 1
ATOM 5901 O O . ASN F 2 9 ? 33.574 54.934 142.642 1.00 115.67 9 ASN F O 1
ATOM 5906 N N . GLY F 2 10 ? 34.904 53.346 143.582 1.00 101.79 10 GLY F N 1
ATOM 5907 C CA . GLY F 2 10 ? 36.199 53.969 143.402 1.00 85.47 10 GLY F CA 1
ATOM 5908 C C . GLY F 2 10 ? 36.554 54.714 142.137 1.00 79.57 10 GLY F C 1
ATOM 5909 O O . GLY F 2 10 ? 36.885 55.904 142.200 1.00 80.45 10 GLY F O 1
ATOM 5910 N N . TYR F 2 11 ? 36.489 54.051 140.982 1.00 71.84 11 TYR F N 1
ATOM 5911 C CA . TYR F 2 11 ? 36.781 54.766 139.749 1.00 60.64 11 TYR F CA 1
ATOM 5912 C C . TYR F 2 11 ? 35.684 55.771 139.434 1.00 62.92 11 TYR F C 1
ATOM 5913 O O . TYR F 2 11 ? 35.962 56.882 138.968 1.00 64.31 11 TYR F O 1
ATOM 5922 N N . HIS F 2 12 ? 34.430 55.398 139.695 1.00 69.21 12 HIS F N 1
ATOM 5923 C CA . HIS F 2 12 ? 33.329 56.331 139.499 1.00 79.28 12 HIS F CA 1
ATOM 5924 C C . HIS F 2 12 ? 33.414 57.498 140.475 1.00 80.94 12 HIS F C 1
ATOM 5925 O O . HIS F 2 12 ? 33.179 58.651 140.092 1.00 80.81 12 HIS F O 1
ATOM 5932 N N . GLU F 2 13 ? 33.739 57.221 141.743 1.00 79.14 13 GLU F N 1
ATOM 5933 C CA . GLU F 2 13 ? 33.913 58.303 142.707 1.00 80.62 13 GLU F CA 1
ATOM 5934 C C . GLU F 2 13 ? 35.070 59.206 142.309 1.00 74.15 13 GLU F C 1
ATOM 5935 O O . GLU F 2 13 ? 34.964 60.433 142.398 1.00 72.88 13 GLU F O 1
ATOM 5941 N N . TYR F 2 14 ? 36.171 58.619 141.834 1.00 67.81 14 TYR F N 1
ATOM 5942 C CA . TYR F 2 14 ? 37.309 59.419 141.391 1.00 62.18 14 TYR F CA 1
ATOM 5943 C C . TYR F 2 14 ? 36.912 60.352 140.253 1.00 63.89 14 TYR F C 1
ATOM 5944 O O . TYR F 2 14 ? 37.239 61.544 140.268 1.00 62.92 14 TYR F O 1
ATOM 5953 N N . ARG F 2 15 ? 36.199 59.823 139.257 1.00 63.54 15 ARG F N 1
ATOM 5954 C CA . ARG F 2 15 ? 35.768 60.651 138.136 1.00 63.33 15 ARG F CA 1
ATOM 5955 C C . ARG F 2 15 ? 34.751 61.695 138.578 1.00 64.51 15 ARG F C 1
ATOM 5956 O O . ARG F 2 15 ? 34.737 62.816 138.056 1.00 66.39 15 ARG F O 1
ATOM 5964 N N . ALA F 2 16 ? 33.886 61.345 139.533 1.00 65.46 16 ALA F N 1
ATOM 5965 C CA . ALA F 2 16 ? 32.916 62.307 140.045 1.00 72.58 16 ALA F CA 1
ATOM 5966 C C . ALA F 2 16 ? 33.609 63.446 140.783 1.00 76.39 16 ALA F C 1
ATOM 5967 O O . ALA F 2 16 ? 33.275 64.620 140.588 1.00 75.24 16 ALA F O 1
ATOM 5969 N N . ARG F 2 17 ? 34.575 63.115 141.646 1.00 80.44 17 ARG F N 1
ATOM 5970 C CA . ARG F 2 17 ? 35.342 64.152 142.329 1.00 81.58 17 ARG F CA 1
ATOM 5971 C C . ARG F 2 17 ? 36.154 64.966 141.329 1.00 80.58 17 ARG F C 1
ATOM 5972 O O . ARG F 2 17 ? 36.254 66.193 141.449 1.00 84.25 17 ARG F O 1
ATOM 5980 N N . LEU F 2 18 ? 36.739 64.296 140.332 1.00 72.56 18 LEU F N 1
ATOM 5981 C CA . LEU F 2 18 ? 37.507 64.996 139.307 1.00 65.08 18 LEU F CA 1
ATOM 5982 C C . LEU F 2 18 ? 36.628 65.930 138.485 1.00 66.63 18 LEU F C 1
ATOM 5983 O O . LEU F 2 18 ? 37.092 66.986 138.041 1.00 69.21 18 LEU F O 1
ATOM 5988 N N . GLN F 2 19 ? 35.365 65.563 138.265 1.00 68.96 19 GLN F N 1
ATOM 5989 C CA . GLN F 2 19 ? 34.459 66.443 137.542 1.00 71.93 19 GLN F CA 1
ATOM 5990 C C . GLN F 2 19 ? 33.995 67.608 138.411 1.00 74.24 19 GLN F C 1
ATOM 5991 O O . GLN F 2 19 ? 33.513 68.611 137.881 1.00 79.00 19 GLN F O 1
ATOM 5997 N N . ALA F 2 20 ? 34.092 67.483 139.735 1.00 77.87 20 ALA F N 1
ATOM 5998 C CA . ALA F 2 20 ? 33.818 68.618 140.614 1.00 83.83 20 ALA F CA 1
ATOM 5999 C C . ALA F 2 20 ? 34.973 69.616 140.608 1.00 78.26 20 ALA F C 1
ATOM 6000 O O . ALA F 2 20 ? 34.752 70.830 140.536 1.00 79.86 20 ALA F O 1
ATOM 6002 N N . LEU F 2 21 ? 36.215 69.124 140.687 1.00 69.31 21 LEU F N 1
ATOM 6003 C CA . LEU F 2 21 ? 37.367 70.013 140.827 1.00 68.09 21 LEU F CA 1
ATOM 6004 C C . LEU F 2 21 ? 37.634 70.769 139.531 1.00 77.05 21 LEU F C 1
ATOM 6005 O O . LEU F 2 21 ? 37.854 71.986 139.544 1.00 89.91 21 LEU F O 1
ATOM 6010 N N . LEU F 2 22 ? 37.630 70.062 138.405 1.00 73.66 22 LEU F N 1
ATOM 6011 C CA . LEU F 2 22 ? 37.760 70.652 137.083 1.00 73.63 22 LEU F CA 1
ATOM 6012 C C . LEU F 2 22 ? 36.447 70.398 136.340 1.00 83.15 22 LEU F C 1
ATOM 6013 O O . LEU F 2 22 ? 35.463 69.955 136.934 1.00 85.72 22 LEU F O 1
ATOM 6018 N N . ASP F 2 23 ? 36.417 70.679 135.038 1.00 86.32 23 ASP F N 1
ATOM 6019 C CA . ASP F 2 23 ? 35.194 70.503 134.262 1.00 92.39 23 ASP F CA 1
ATOM 6020 C C . ASP F 2 23 ? 35.250 69.258 133.382 1.00 88.94 23 ASP F C 1
ATOM 6021 O O . ASP F 2 23 ? 34.657 69.225 132.300 1.00 92.77 23 ASP F O 1
ATOM 6026 N N . ILE F 2 24 ? 35.953 68.227 133.839 1.00 82.17 24 ILE F N 1
ATOM 6027 C CA . ILE F 2 24 ? 36.185 67.016 133.056 1.00 72.81 24 ILE F CA 1
ATOM 6028 C C . ILE F 2 24 ? 35.024 66.041 133.215 1.00 75.14 24 ILE F C 1
ATOM 6029 O O . ILE F 2 24 ? 34.791 65.534 134.322 1.00 75.47 24 ILE F O 1
ATOM 6034 N N . PRO F 2 25 ? 34.284 65.739 132.147 1.00 72.28 25 PRO F N 1
ATOM 6035 C CA . PRO F 2 25 ? 33.141 64.827 132.269 1.00 70.26 25 PRO F CA 1
ATOM 6036 C C . PRO F 2 25 ? 33.568 63.431 132.704 1.00 65.37 25 PRO F C 1
ATOM 6037 O O . PRO F 2 25 ? 34.710 63.007 132.509 1.00 61.58 25 PRO F O 1
ATOM 6041 N N . GLU F 2 26 ? 32.613 62.705 133.292 1.00 70.42 26 GLU F N 1
ATOM 6042 C CA . GLU F 2 26 ? 32.914 61.385 133.840 1.00 72.65 26 GLU F CA 1
ATOM 6043 C C . GLU F 2 26 ? 33.234 60.379 132.740 1.00 76.53 26 GLU F C 1
ATOM 6044 O O . GLU F 2 26 ? 34.136 59.548 132.896 1.00 75.73 26 GLU F O 1
ATOM 6050 N N . LEU F 2 27 ? 32.508 60.434 131.626 1.00 80.55 27 LEU F N 1
ATOM 6051 C CA . LEU F 2 27 ? 32.711 59.516 130.513 1.00 83.96 27 LEU F CA 1
ATOM 6052 C C . LEU F 2 27 ? 33.709 60.034 129.485 1.00 83.60 27 LEU F C 1
ATOM 6053 O O . LEU F 2 27 ? 33.862 59.416 128.426 1.00 88.57 27 LEU F O 1
ATOM 6058 N N . ALA F 2 28 ? 34.379 61.151 129.760 1.00 76.70 28 ALA F N 1
ATOM 6059 C CA . ALA F 2 28 ? 35.372 61.661 128.826 1.00 71.98 28 ALA F CA 1
ATOM 6060 C C . ALA F 2 28 ? 36.534 60.682 128.714 1.00 70.76 28 ALA F C 1
ATOM 6061 O O . ALA F 2 28 ? 37.022 60.153 129.717 1.00 66.29 28 ALA F O 1
ATOM 6063 N N . SER F 2 29 ? 36.980 60.446 127.483 1.00 68.47 29 SER F N 1
ATOM 6064 C CA . SER F 2 29 ? 38.073 59.517 127.257 1.00 63.18 29 SER F CA 1
ATOM 6065 C C . SER F 2 29 ? 39.396 60.124 127.719 1.00 59.61 29 SER F C 1
ATOM 6066 O O . SER F 2 29 ? 39.506 61.322 128.003 1.00 64.00 29 SER F O 1
ATOM 6069 N N . ASP F 2 30 ? 40.415 59.265 127.795 1.00 58.06 30 ASP F N 1
ATOM 6070 C CA . ASP F 2 30 ? 41.723 59.703 128.272 1.00 61.92 30 ASP F CA 1
ATOM 6071 C C . ASP F 2 30 ? 42.316 60.770 127.359 1.00 68.33 30 ASP F C 1
ATOM 6072 O O . ASP F 2 30 ? 42.907 61.746 127.837 1.00 69.71 30 ASP F O 1
ATOM 6077 N N . PHE F 2 31 ? 42.176 60.601 126.040 1.00 63.97 31 PHE F N 1
ATOM 6078 C CA . PHE F 2 31 ? 42.717 61.589 125.112 1.00 57.43 31 PHE F CA 1
ATOM 6079 C C . PHE F 2 31 ? 41.973 62.915 125.211 1.00 55.26 31 PHE F C 1
ATOM 6080 O O . PHE F 2 31 ? 42.580 63.982 125.066 1.00 58.28 31 PHE F O 1
ATOM 6088 N N . GLU F 2 32 ? 40.658 62.868 125.440 1.00 62.18 32 GLU F N 1
ATOM 6089 C CA . GLU F 2 32 ? 39.893 64.100 125.611 1.00 61.86 32 GLU F CA 1
ATOM 6090 C C . GLU F 2 32 ? 40.358 64.871 126.838 1.00 56.78 32 GLU F C 1
ATOM 6091 O O . GLU F 2 32 ? 40.369 66.108 126.834 1.00 61.32 32 GLU F O 1
ATOM 6097 N N . ILE F 2 33 ? 40.741 64.159 127.900 1.00 55.57 33 ILE F N 1
ATOM 6098 C CA . ILE F 2 33 ? 41.319 64.820 129.067 1.00 55.16 33 ILE F CA 1
ATOM 6099 C C . ILE F 2 33 ? 42.612 65.524 128.683 1.00 57.64 33 ILE F C 1
ATOM 6100 O O . ILE F 2 33 ? 42.860 66.668 129.084 1.00 63.15 33 ILE F O 1
ATOM 6105 N N . HIS F 2 34 ? 43.451 64.856 127.888 1.00 54.80 34 HIS F N 1
ATOM 6106 C CA . HIS F 2 34 ? 44.715 65.452 127.473 1.00 48.67 34 HIS F CA 1
ATOM 6107 C C . HIS F 2 34 ? 44.488 66.646 126.558 1.00 49.81 34 HIS F C 1
ATOM 6108 O O . HIS F 2 34 ? 45.276 67.598 126.575 1.00 57.42 34 HIS F O 1
ATOM 6115 N N . THR F 2 35 ? 43.417 66.619 125.762 1.00 56.92 35 THR F N 1
ATOM 6116 C CA . THR F 2 35 ? 43.106 67.761 124.910 1.00 57.63 35 THR F CA 1
ATOM 6117 C C . THR F 2 35 ? 42.651 68.951 125.746 1.00 62.60 35 THR F C 1
ATOM 6118 O O . THR F 2 35 ? 42.982 70.101 125.436 1.00 67.22 35 THR F O 1
ATOM 6122 N N . ARG F 2 36 ? 41.919 68.688 126.831 1.00 57.72 36 ARG F N 1
ATOM 6123 C CA . ARG F 2 36 ? 41.525 69.758 127.741 1.00 61.36 36 ARG F CA 1
ATOM 6124 C C . ARG F 2 36 ? 42.737 70.368 128.437 1.00 60.62 36 ARG F C 1
ATOM 6125 O O . ARG F 2 36 ? 42.789 71.585 128.655 1.00 60.03 36 ARG F O 1
ATOM 6133 N N . ILE F 2 37 ? 43.719 69.538 128.796 1.00 60.57 37 ILE F N 1
ATOM 6134 C CA . ILE F 2 37 ? 44.932 70.043 129.435 1.00 60.64 37 ILE F CA 1
ATOM 6135 C C . ILE F 2 37 ? 45.751 70.871 128.452 1.00 57.60 37 ILE F C 1
ATOM 6136 O O . ILE F 2 37 ? 46.196 71.980 128.771 1.00 54.30 37 ILE F O 1
ATOM 6141 N N . THR F 2 38 ? 45.968 70.344 127.244 1.00 51.64 38 THR F N 1
ATOM 6142 C CA . THR F 2 38 ? 46.746 71.077 126.250 1.00 51.54 38 THR F CA 1
ATOM 6143 C C . THR F 2 38 ? 46.024 72.333 125.780 1.00 46.07 38 THR F C 1
ATOM 6144 O O . THR F 2 38 ? 46.676 73.315 125.408 1.00 49.54 38 THR F O 1
ATOM 6148 N N . ASP F 2 39 ? 44.689 72.320 125.777 1.00 47.55 39 ASP F N 1
ATOM 6149 C CA . ASP F 2 39 ? 43.943 73.534 125.465 1.00 51.86 39 ASP F CA 1
ATOM 6150 C C . ASP F 2 39 ? 44.204 74.624 126.495 1.00 58.06 39 ASP F C 1
ATOM 6151 O O . ASP F 2 39 ? 44.201 75.814 126.156 1.00 59.07 39 ASP F O 1
ATOM 6156 N N . GLY F 2 40 ? 44.429 74.241 127.749 1.00 49.86 40 GLY F N 1
ATOM 6157 C CA . GLY F 2 40 ? 44.665 75.199 128.807 1.00 51.34 40 GLY F CA 1
ATOM 6158 C C . GLY F 2 40 ? 43.442 75.430 129.668 1.00 54.44 40 GLY F C 1
ATOM 6159 O O . GLY F 2 40 ? 42.370 75.765 129.157 1.00 57.41 40 GLY F O 1
ATOM 6160 N N . PHE F 2 41 ? 43.590 75.252 130.977 1.00 58.90 41 PHE F N 1
ATOM 6161 C CA . PHE F 2 41 ? 42.493 75.503 131.896 1.00 55.07 41 PHE F CA 1
ATOM 6162 C C . PHE F 2 41 ? 42.350 76.997 132.154 1.00 53.08 41 PHE F C 1
ATOM 6163 O O . PHE F 2 41 ? 43.317 77.760 132.074 1.00 55.65 41 PHE F O 1
ATOM 6171 N N . ALA F 2 42 ? 41.123 77.411 132.461 1.00 54.45 42 ALA F N 1
ATOM 6172 C CA . ALA F 2 42 ? 40.870 78.810 132.772 1.00 56.26 42 ALA F CA 1
ATOM 6173 C C . ALA F 2 42 ? 41.610 79.210 134.042 1.00 56.37 42 ALA F C 1
ATOM 6174 O O . ALA F 2 42 ? 41.623 78.474 135.032 1.00 54.69 42 ALA F O 1
ATOM 6176 N N . ALA F 2 43 ? 42.239 80.387 134.004 1.00 55.24 43 ALA F N 1
ATOM 6177 C CA . ALA F 2 43 ? 42.972 80.871 135.168 1.00 57.33 43 ALA F CA 1
ATOM 6178 C C . ALA F 2 43 ? 42.046 81.115 136.351 1.00 63.18 43 ALA F C 1
ATOM 6179 O O . ALA F 2 43 ? 42.450 80.931 137.505 1.00 66.04 43 ALA F O 1
ATOM 6181 N N . THR F 2 44 ? 40.803 81.526 136.087 1.00 65.67 44 THR F N 1
ATOM 6182 C CA . THR F 2 44 ? 39.834 81.765 137.150 1.00 67.41 44 THR F CA 1
ATOM 6183 C C . THR F 2 44 ? 39.461 80.502 137.917 1.00 75.11 44 THR F C 1
ATOM 6184 O O . THR F 2 44 ? 38.780 80.607 138.940 1.00 78.91 44 THR F O 1
ATOM 6188 N N . TRP F 2 45 ? 39.874 79.320 137.458 1.00 77.71 45 TRP F N 1
ATOM 6189 C CA A TRP F 2 45 ? 39.591 78.087 138.188 0.58 76.95 45 TRP F CA 1
ATOM 6190 C CA B TRP F 2 45 ? 39.580 78.107 138.209 0.42 76.89 45 TRP F CA 1
ATOM 6191 C C . TRP F 2 45 ? 40.582 77.864 139.325 1.00 71.19 45 TRP F C 1
ATOM 6192 O O . TRP F 2 45 ? 40.206 77.344 140.382 1.00 68.94 45 TRP F O 1
ATOM 6213 N N . LEU F 2 46 ? 41.849 78.244 139.123 1.00 66.63 46 LEU F N 1
ATOM 6214 C CA . LEU F 2 46 ? 42.840 78.106 140.186 1.00 64.86 46 LEU F CA 1
ATOM 6215 C C . LEU F 2 46 ? 42.506 79.004 141.370 1.00 68.64 46 LEU F C 1
ATOM 6216 O O . LEU F 2 46 ? 42.656 78.595 142.528 1.00 68.36 46 LEU F O 1
ATOM 6221 N N . VAL F 2 47 ? 42.068 80.235 141.094 1.00 71.52 47 VAL F N 1
ATOM 6222 C CA . VAL F 2 47 ? 41.609 81.129 142.153 1.00 73.42 47 VAL F CA 1
ATOM 6223 C C . VAL F 2 47 ? 40.425 80.521 142.890 1.00 76.47 47 VAL F C 1
ATOM 6224 O O . VAL F 2 47 ? 40.359 80.549 144.125 1.00 80.30 47 VAL F O 1
ATOM 6228 N N . LYS F 2 48 ? 39.450 80.004 142.140 1.00 77.02 48 LYS F N 1
ATOM 6229 C CA . LYS F 2 48 ? 38.257 79.462 142.777 1.00 78.36 48 LYS F CA 1
ATOM 6230 C C . LYS F 2 48 ? 38.588 78.242 143.628 1.00 73.92 48 LYS F C 1
ATOM 6231 O O . LYS F 2 48 ? 38.067 78.094 144.740 1.00 75.02 48 LYS F O 1
ATOM 6237 N N . LEU F 2 49 ? 39.474 77.370 143.135 1.00 69.47 49 LEU F N 1
ATOM 6238 C CA . LEU F 2 49 ? 39.880 76.205 143.917 1.00 70.84 49 LEU F CA 1
ATOM 6239 C C . LEU F 2 49 ? 40.496 76.618 145.248 1.00 72.43 49 LEU F C 1
ATOM 6240 O O . LEU F 2 49 ? 40.229 75.997 146.282 1.00 73.00 49 LEU F O 1
ATOM 6245 N N . THR F 2 50 ? 41.334 77.656 145.241 1.00 71.40 50 THR F N 1
ATOM 6246 C CA . THR F 2 50 ? 41.933 78.122 146.488 1.00 72.98 50 THR F CA 1
ATOM 6247 C C . THR F 2 50 ? 40.884 78.752 147.395 1.00 72.71 50 THR F C 1
ATOM 6248 O O . THR F 2 50 ? 40.871 78.503 148.605 1.00 73.81 50 THR F O 1
ATOM 6252 N N . GLU F 2 51 ? 39.999 79.572 146.822 1.00 74.70 51 GLU F N 1
ATOM 6253 C CA . GLU F 2 51 ? 38.917 80.184 147.589 1.00 80.69 51 GLU F CA 1
ATOM 6254 C C . GLU F 2 51 ? 38.048 79.144 148.290 1.00 79.99 51 GLU F C 1
ATOM 6255 O O . GLU F 2 51 ? 37.640 79.344 149.439 1.00 93.22 51 GLU F O 1
ATOM 6261 N N . ARG F 2 52 ? 37.739 78.035 147.619 1.00 72.00 52 ARG F N 1
ATOM 6262 C CA . ARG F 2 52 ? 36.946 76.979 148.245 1.00 76.27 52 ARG F CA 1
ATOM 6263 C C . ARG F 2 52 ? 37.770 76.057 149.132 1.00 77.68 52 ARG F C 1
ATOM 6264 O O . ARG F 2 52 ? 37.225 75.096 149.688 1.00 83.99 52 ARG F O 1
ATOM 6272 N N . GLY F 2 53 ? 39.059 76.330 149.284 1.00 73.16 53 GLY F N 1
ATOM 6273 C CA . GLY F 2 53 ? 39.888 75.552 150.179 1.00 72.98 53 GLY F CA 1
ATOM 6274 C C . GLY F 2 53 ? 40.456 74.280 149.592 1.00 74.72 53 GLY F C 1
ATOM 6275 O O . GLY F 2 53 ? 41.054 73.489 150.330 1.00 82.00 53 GLY F O 1
ATOM 6276 N N . VAL F 2 54 ? 40.290 74.054 148.287 1.00 69.43 54 VAL F N 1
ATOM 6277 C CA . VAL F 2 54 ? 40.807 72.830 147.694 1.00 64.78 54 VAL F CA 1
ATOM 6278 C C . VAL F 2 54 ? 42.322 72.899 147.599 1.00 68.42 54 VAL F C 1
ATOM 6279 O O . VAL F 2 54 ? 43.008 71.883 147.754 1.00 76.72 54 VAL F O 1
ATOM 6283 N N . LEU F 2 55 ? 42.874 74.087 147.375 1.00 65.17 55 LEU F N 1
ATOM 6284 C CA . LEU F 2 55 ? 44.311 74.276 147.249 1.00 61.95 55 LEU F CA 1
ATOM 6285 C C . LEU F 2 55 ? 44.756 75.319 148.259 1.00 67.55 55 LEU F C 1
ATOM 6286 O O . LEU F 2 55 ? 44.153 76.394 148.347 1.00 67.14 55 LEU F O 1
ATOM 6291 N N . THR F 2 56 ? 45.783 74.992 149.036 1.00 72.41 56 THR F N 1
ATOM 6292 C CA . THR F 2 56 ? 46.472 76.005 149.815 1.00 75.52 56 THR F CA 1
ATOM 6293 C C . THR F 2 56 ? 47.055 77.063 148.880 1.00 70.85 56 THR F C 1
ATOM 6294 O O . THR F 2 56 ? 47.327 76.779 147.709 1.00 71.39 56 THR F O 1
ATOM 6298 N N . PRO F 2 57 ? 47.260 78.287 149.369 1.00 66.44 57 PRO F N 1
ATOM 6299 C CA . PRO F 2 57 ? 48.089 79.245 148.619 1.00 67.43 57 PRO F CA 1
ATOM 6300 C C . PRO F 2 57 ? 49.452 78.697 148.222 1.00 70.37 57 PRO F C 1
ATOM 6301 O O . PRO F 2 57 ? 49.966 79.060 147.156 1.00 67.99 57 PRO F O 1
ATOM 6305 N N . VAL F 2 58 ? 50.055 77.826 149.034 1.00 70.09 58 VAL F N 1
ATOM 6306 C CA . VAL F 2 58 ? 51.385 77.321 148.702 1.00 70.31 58 VAL F CA 1
ATOM 6307 C C . VAL F 2 58 ? 51.290 76.267 147.602 1.00 66.41 58 VAL F C 1
ATOM 6308 O O . VAL F 2 58 ? 52.159 76.187 146.725 1.00 62.12 58 VAL F O 1
ATOM 6312 N N . GLU F 2 59 ? 50.241 75.438 147.634 1.00 67.70 59 GLU F N 1
ATOM 6313 C CA . GLU F 2 59 ? 49.981 74.510 146.537 1.00 69.90 59 GLU F CA 1
ATOM 6314 C C . GLU F 2 59 ? 49.687 75.257 145.241 1.00 65.03 59 GLU F C 1
ATOM 6315 O O . GLU F 2 59 ? 50.058 74.801 144.154 1.00 58.26 59 GLU F O 1
ATOM 6321 N N . ARG F 2 60 ? 49.016 76.408 145.338 1.00 68.71 60 ARG F N 1
ATOM 6322 C CA . ARG F 2 60 ? 48.715 77.198 144.148 1.00 65.94 60 ARG F CA 1
ATOM 6323 C C . ARG F 2 60 ? 49.980 77.803 143.550 1.00 63.54 60 ARG F C 1
ATOM 6324 O O . ARG F 2 60 ? 50.138 77.839 142.323 1.00 56.93 60 ARG F O 1
ATOM 6332 N N . ASP F 2 61 ? 50.890 78.290 144.400 1.00 59.84 61 ASP F N 1
ATOM 6333 C CA . ASP F 2 61 ? 52.146 78.845 143.907 1.00 61.91 61 ASP F CA 1
ATOM 6334 C C . ASP F 2 61 ? 53.003 77.782 143.232 1.00 59.86 61 ASP F C 1
ATOM 6335 O O . ASP F 2 61 ? 53.776 78.094 142.318 1.00 59.53 61 ASP F O 1
ATOM 6340 N N . GLN F 2 62 ? 52.886 76.526 143.669 1.00 62.61 62 GLN F N 1
ATOM 6341 C CA . GLN F 2 62 ? 53.614 75.439 143.024 1.00 66.17 62 GLN F CA 1
ATOM 6342 C C . GLN F 2 62 ? 53.122 75.204 141.601 1.00 65.72 62 GLN F C 1
ATOM 6343 O O . GLN F 2 62 ? 53.911 74.832 140.725 1.00 65.72 62 GLN F O 1
ATOM 6349 N N . ILE F 2 63 ? 51.829 75.418 141.350 1.00 58.34 63 ILE F N 1
ATOM 6350 C CA . ILE F 2 63 ? 51.302 75.274 139.997 1.00 57.88 63 ILE F CA 1
ATOM 6351 C C . ILE F 2 63 ? 51.749 76.442 139.126 1.00 58.10 63 ILE F C 1
ATOM 6352 O O . ILE F 2 63 ? 52.260 76.251 138.016 1.00 52.32 63 ILE F O 1
ATOM 6357 N N . ILE F 2 64 ? 51.566 77.665 139.613 1.00 58.12 64 ILE F N 1
ATOM 6358 C CA . ILE F 2 64 ? 51.936 78.863 138.865 1.00 55.86 64 ILE F CA 1
ATOM 6359 C C . ILE F 2 64 ? 52.268 79.968 139.860 1.00 54.21 64 ILE F C 1
ATOM 6360 O O . ILE F 2 64 ? 51.597 80.083 140.897 1.00 45.25 64 ILE F O 1
ATOM 6365 N N . PRO F 2 65 ? 53.297 80.782 139.617 1.00 52.47 65 PRO F N 1
ATOM 6366 C CA . PRO F 2 65 ? 53.520 81.940 140.488 1.00 51.64 65 PRO F CA 1
ATOM 6367 C C . PRO F 2 65 ? 52.314 82.864 140.432 1.00 51.11 65 PRO F C 1
ATOM 6368 O O . PRO F 2 65 ? 51.622 82.956 139.416 1.00 50.25 65 PRO F O 1
ATOM 6372 N N . LEU F 2 66 ? 52.071 83.566 141.540 1.00 48.30 66 LEU F N 1
ATOM 6373 C CA . LEU F 2 66 ? 50.820 84.303 141.656 1.00 48.11 66 LEU F CA 1
ATOM 6374 C C . LEU F 2 66 ? 50.849 85.583 140.828 1.00 53.91 66 LEU F C 1
ATOM 6375 O O . LEU F 2 66 ? 49.800 86.025 140.339 1.00 54.48 66 LEU F O 1
ATOM 6380 N N . ARG F 2 67 ? 52.033 86.185 140.648 1.00 54.21 67 ARG F N 1
ATOM 6381 C CA . ARG F 2 67 ? 52.139 87.324 139.740 1.00 50.65 67 ARG F CA 1
ATOM 6382 C C . ARG F 2 67 ? 51.799 86.915 138.314 1.00 49.72 67 ARG F C 1
ATOM 6383 O O . ARG F 2 67 ? 51.086 87.634 137.604 1.00 54.32 67 ARG F O 1
ATOM 6391 N N . THR F 2 68 ? 52.309 85.762 137.876 1.00 49.60 68 THR F N 1
ATOM 6392 C CA . THR F 2 68 ? 51.926 85.232 136.573 1.00 45.84 68 THR F CA 1
ATOM 6393 C C . THR F 2 68 ? 50.433 84.935 136.525 1.00 49.69 68 THR F C 1
ATOM 6394 O O . THR F 2 68 ? 49.755 85.276 135.548 1.00 52.31 68 THR F O 1
ATOM 6398 N N . LEU F 2 69 ? 49.906 84.293 137.573 1.00 53.02 69 LEU F N 1
ATOM 6399 C CA . LEU F 2 69 ? 48.486 83.959 137.607 1.00 53.70 69 LEU F CA 1
ATOM 6400 C C . LEU F 2 69 ? 47.622 85.210 137.514 1.00 54.34 69 LEU F C 1
ATOM 6401 O O . LEU F 2 69 ? 46.613 85.220 136.801 1.00 61.70 69 LEU F O 1
ATOM 6406 N N . LYS F 2 70 ? 47.994 86.277 138.232 1.00 51.81 70 LYS F N 1
ATOM 6407 C CA . LYS F 2 70 ? 47.242 87.522 138.115 1.00 52.91 70 LYS F CA 1
ATOM 6408 C C . LYS F 2 70 ? 47.368 88.113 136.720 1.00 56.53 70 LYS F C 1
ATOM 6409 O O . LYS F 2 70 ? 46.428 88.749 136.231 1.00 59.73 70 LYS F O 1
ATOM 6415 N N . SER F 2 71 ? 48.517 87.918 136.068 1.00 55.67 71 SER F N 1
ATOM 6416 C CA . SER F 2 71 ? 48.682 88.383 134.696 1.00 57.89 71 SER F CA 1
ATOM 6417 C C . SER F 2 71 ? 47.772 87.623 133.736 1.00 60.68 71 SER F C 1
ATOM 6418 O O . SER F 2 71 ? 47.197 88.216 132.816 1.00 61.64 71 SER F O 1
ATOM 6421 N N . ARG F 2 72 ? 47.634 86.308 133.931 1.00 57.37 72 ARG F N 1
ATOM 6422 C CA . ARG F 2 72 ? 46.763 85.514 133.068 1.00 56.87 72 ARG F CA 1
ATOM 6423 C C . ARG F 2 72 ? 45.311 85.965 133.182 1.00 62.59 72 ARG F C 1
ATOM 6424 O O . ARG F 2 72 ? 44.611 86.111 132.174 1.00 60.21 72 ARG F O 1
ATOM 6432 N N . ILE F 2 73 ? 44.840 86.180 134.412 1.00 62.26 73 ILE F N 1
ATOM 6433 C CA . ILE F 2 73 ? 43.464 86.629 134.629 1.00 61.71 73 ILE F CA 1
ATOM 6434 C C . ILE F 2 73 ? 43.231 87.988 133.982 1.00 69.17 73 ILE F C 1
ATOM 6435 O O . ILE F 2 73 ? 42.214 88.212 133.313 1.00 75.21 73 ILE F O 1
ATOM 6440 N N . GLU F 2 74 ? 44.169 88.916 134.174 1.00 74.34 74 GLU F N 1
ATOM 6441 C CA . GLU F 2 74 ? 43.972 90.274 133.679 1.00 77.83 74 GLU F CA 1
ATOM 6442 C C . GLU F 2 74 ? 43.986 90.311 132.156 1.00 72.06 74 GLU F C 1
ATOM 6443 O O . GLU F 2 74 ? 43.165 90.999 131.539 1.00 72.24 74 GLU F O 1
ATOM 6449 N N . ARG F 2 75 ? 44.904 89.574 131.532 1.00 70.33 75 ARG F N 1
ATOM 6450 C CA . ARG F 2 75 ? 44.973 89.471 130.082 1.00 70.10 75 ARG F CA 1
ATOM 6451 C C . ARG F 2 75 ? 44.055 88.392 129.526 1.00 66.75 75 ARG F C 1
ATOM 6452 O O . ARG F 2 75 ? 44.100 88.129 128.321 1.00 62.92 75 ARG F O 1
ATOM 6460 N N . ASP F 2 76 ? 43.210 87.789 130.364 1.00 69.21 76 ASP F N 1
ATOM 6461 C CA . ASP F 2 76 ? 42.238 86.782 129.933 1.00 73.52 76 ASP F CA 1
ATOM 6462 C C . ASP F 2 76 ? 42.928 85.675 129.142 1.00 71.29 76 ASP F C 1
ATOM 6463 O O . ASP F 2 76 ? 42.521 85.309 128.035 1.00 68.15 76 ASP F O 1
ATOM 6468 N N . GLN F 2 77 ? 43.991 85.137 129.731 1.00 68.15 77 GLN F N 1
ATOM 6469 C CA . GLN F 2 77 ? 44.761 84.097 129.084 1.00 62.73 77 GLN F CA 1
ATOM 6470 C C . GLN F 2 77 ? 44.492 82.761 129.758 1.00 69.61 77 GLN F C 1
ATOM 6471 O O . GLN F 2 77 ? 44.365 82.703 130.986 1.00 75.33 77 GLN F O 1
ATOM 6477 N N . PRO F 2 78 ? 44.406 81.676 128.997 1.00 71.28 78 PRO F N 1
ATOM 6478 C CA . PRO F 2 78 ? 44.336 80.356 129.623 1.00 70.65 78 PRO F CA 1
ATOM 6479 C C . PRO F 2 78 ? 45.698 79.980 130.177 1.00 65.34 78 PRO F C 1
ATOM 6480 O O . PRO F 2 78 ? 46.733 80.518 129.773 1.00 61.86 78 PRO F O 1
ATOM 6484 N N . LEU F 2 79 ? 45.693 79.052 131.128 1.00 58.93 79 LEU F N 1
ATOM 6485 C CA . LEU F 2 79 ? 46.958 78.579 131.663 1.00 57.39 79 LEU F CA 1
ATOM 6486 C C . LEU F 2 79 ? 47.700 77.791 130.593 1.00 59.73 79 LEU F C 1
ATOM 6487 O O . LEU F 2 79 ? 47.095 77.190 129.701 1.00 62.18 79 LEU F O 1
ATOM 6492 N N . THR F 2 80 ? 49.027 77.800 130.680 1.00 58.28 80 THR F N 1
ATOM 6493 C CA . THR F 2 80 ? 49.804 77.130 129.652 1.00 52.80 80 THR F CA 1
ATOM 6494 C C . THR F 2 80 ? 49.709 75.619 129.837 1.00 52.32 80 THR F C 1
ATOM 6495 O O . THR F 2 80 ? 49.121 75.118 130.800 1.00 58.05 80 THR F O 1
ATOM 6499 N N . VAL F 2 81 ? 50.284 74.884 128.884 1.00 50.99 81 VAL F N 1
ATOM 6500 C CA . VAL F 2 81 ? 50.205 73.427 128.930 1.00 51.45 81 VAL F CA 1
ATOM 6501 C C . VAL F 2 81 ? 50.877 72.902 130.193 1.00 51.41 81 VAL F C 1
ATOM 6502 O O . VAL F 2 81 ? 50.341 72.031 130.889 1.00 50.06 81 VAL F O 1
ATOM 6506 N N . ASP F 2 82 ? 52.056 73.438 130.515 1.00 46.44 82 ASP F N 1
ATOM 6507 C CA . ASP F 2 82 ? 52.777 72.986 131.700 1.00 57.28 82 ASP F CA 1
ATOM 6508 C C . ASP F 2 82 ? 52.059 73.389 132.984 1.00 59.85 82 ASP F C 1
ATOM 6509 O O . ASP F 2 82 ? 52.023 72.615 133.948 1.00 59.01 82 ASP F O 1
ATOM 6514 N N . GLU F 2 83 ? 51.483 74.594 133.023 1.00 47.26 83 GLU F N 1
ATOM 6515 C CA . GLU F 2 83 ? 50.715 74.995 134.199 1.00 49.19 83 GLU F CA 1
ATOM 6516 C C . GLU F 2 83 ? 49.420 74.200 134.310 1.00 54.34 83 GLU F C 1
ATOM 6517 O O . GLU F 2 83 ? 49.009 73.824 135.414 1.00 59.69 83 GLU F O 1
ATOM 6523 N N . SER F 2 84 ? 48.763 73.935 133.178 1.00 47.36 84 SER F N 1
ATOM 6524 C CA . SER F 2 84 ? 47.570 73.095 133.199 1.00 47.68 84 SER F CA 1
ATOM 6525 C C . SER F 2 84 ? 47.916 71.671 133.613 1.00 50.27 84 SER F C 1
ATOM 6526 O O . SER F 2 84 ? 47.152 71.026 134.342 1.00 54.09 84 SER F O 1
ATOM 6529 N N . ASP F 2 85 ? 49.061 71.163 133.150 1.00 47.98 85 ASP F N 1
ATOM 6530 C CA . ASP F 2 85 ? 49.507 69.835 133.558 1.00 47.28 85 ASP F CA 1
ATOM 6531 C C . ASP F 2 85 ? 49.738 69.772 135.061 1.00 51.11 85 ASP F C 1
ATOM 6532 O O . ASP F 2 85 ? 49.348 68.798 135.718 1.00 51.62 85 ASP F O 1
ATOM 6537 N N . ARG F 2 86 ? 50.383 70.798 135.622 1.00 46.84 86 ARG F N 1
ATOM 6538 C CA . ARG F 2 86 ? 50.629 70.819 137.060 1.00 45.18 86 ARG F CA 1
ATOM 6539 C C . ARG F 2 86 ? 49.326 70.928 137.842 1.00 50.14 86 ARG F C 1
ATOM 6540 O O . ARG F 2 86 ? 49.183 70.315 138.907 1.00 54.89 86 ARG F O 1
ATOM 6548 N N . LEU F 2 87 ? 48.363 71.698 137.331 1.00 51.39 87 LEU F N 1
ATOM 6549 C CA . LEU F 2 87 ? 47.061 71.775 137.986 1.00 51.92 87 LEU F CA 1
ATOM 6550 C C . LEU F 2 87 ? 46.338 70.436 137.929 1.00 53.50 87 LEU F C 1
ATOM 6551 O O . LEU F 2 87 ? 45.697 70.029 138.905 1.00 57.76 87 LEU F O 1
ATOM 6556 N N . PHE F 2 88 ? 46.431 69.736 136.795 1.00 51.80 88 PHE F N 1
ATOM 6557 C CA . PHE F 2 88 ? 45.772 68.439 136.681 1.00 51.77 88 PHE F CA 1
ATOM 6558 C C . PHE F 2 88 ? 46.362 67.431 137.659 1.00 51.73 88 PHE F C 1
ATOM 6559 O O . PHE F 2 88 ? 45.632 66.606 138.219 1.00 56.47 88 PHE F O 1
ATOM 6567 N N . ARG F 2 89 ? 47.682 67.474 137.872 1.00 58.47 89 ARG F N 1
ATOM 6568 C CA . ARG F 2 89 ? 48.298 66.548 138.819 1.00 58.38 89 ARG F CA 1
ATOM 6569 C C . ARG F 2 89 ? 47.742 66.747 140.223 1.00 60.73 89 ARG F C 1
ATOM 6570 O O . ARG F 2 89 ? 47.505 65.774 140.950 1.00 57.11 89 ARG F O 1
ATOM 6578 N N . SER F 2 90 ? 47.531 68.001 140.624 1.00 64.32 90 SER F N 1
ATOM 6579 C CA . SER F 2 90 ? 46.973 68.273 141.944 1.00 62.57 90 SER F CA 1
ATOM 6580 C C . SER F 2 90 ? 45.521 67.818 142.032 1.00 53.28 90 SER F C 1
ATOM 6581 O O . SER F 2 90 ? 45.121 67.174 143.008 1.00 51.41 90 SER F O 1
ATOM 6584 N N . ALA F 2 91 ? 44.716 68.148 141.020 1.00 53.54 91 ALA F N 1
ATOM 6585 C CA . ALA F 2 91 ? 43.316 67.733 141.026 1.00 57.82 91 ALA F CA 1
ATOM 6586 C C . ALA F 2 91 ? 43.183 66.218 140.926 1.00 60.36 91 ALA F C 1
ATOM 6587 O O . ALA F 2 91 ? 42.298 65.624 141.553 1.00 62.40 91 ALA F O 1
ATOM 6589 N N . HIS F 2 92 ? 44.048 65.579 140.136 1.00 57.07 92 HIS F N 1
ATOM 6590 C CA . HIS F 2 92 ? 43.991 64.128 139.985 1.00 52.99 92 HIS F CA 1
ATOM 6591 C C . HIS F 2 92 ? 44.331 63.426 141.295 1.00 56.27 92 HIS F C 1
ATOM 6592 O O . HIS F 2 92 ? 43.625 62.504 141.720 1.00 51.12 92 HIS F O 1
ATOM 6599 N N . ILE F 2 93 ? 45.414 63.851 141.948 1.00 53.73 93 ILE F N 1
ATOM 6600 C CA . ILE F 2 93 ? 45.814 63.236 143.209 1.00 56.51 93 ILE F CA 1
ATOM 6601 C C . ILE F 2 93 ? 44.797 63.543 144.305 1.00 57.34 93 ILE F C 1
ATOM 6602 O O . ILE F 2 93 ? 44.501 62.691 145.152 1.00 54.13 93 ILE F O 1
ATOM 6607 N N . THR F 2 94 ? 44.228 64.752 144.294 1.00 52.27 94 THR F N 1
ATOM 6608 C CA . THR F 2 94 ? 43.206 65.098 145.278 1.00 54.22 94 THR F CA 1
ATOM 6609 C C . THR F 2 94 ? 41.953 64.252 145.091 1.00 59.68 94 THR F C 1
ATOM 6610 O O . THR F 2 94 ? 41.377 63.755 146.067 1.00 61.75 94 THR F O 1
ATOM 6614 N N . ALA F 2 95 ? 41.510 64.083 143.842 1.00 62.21 95 ALA F N 1
ATOM 6615 C CA . ALA F 2 95 ? 40.344 63.248 143.575 1.00 60.27 95 ALA F CA 1
ATOM 6616 C C . ALA F 2 95 ? 40.604 61.797 143.958 1.00 61.04 95 ALA F C 1
ATOM 6617 O O . ALA F 2 95 ? 39.711 61.114 144.474 1.00 59.67 95 ALA F O 1
ATOM 6619 N N . MET F 2 96 ? 41.819 61.307 143.707 1.00 61.32 96 MET F N 1
ATOM 6620 C CA . MET F 2 96 ? 42.161 59.939 144.082 1.00 60.57 96 MET F CA 1
ATOM 6621 C C . MET F 2 96 ? 42.126 59.759 145.595 1.00 60.86 96 MET F C 1
ATOM 6622 O O . MET F 2 96 ? 41.548 58.792 146.104 1.00 59.09 96 MET F O 1
ATOM 6627 N N . ALA F 2 97 ? 42.755 60.680 146.330 1.00 57.50 97 ALA F N 1
ATOM 6628 C CA . ALA F 2 97 ? 42.784 60.573 147.786 1.00 61.19 97 ALA F CA 1
ATOM 6629 C C . ALA F 2 97 ? 41.383 60.664 148.379 1.00 64.49 97 ALA F C 1
ATOM 6630 O O . ALA F 2 97 ? 41.046 59.924 149.311 1.00 63.36 97 ALA F O 1
ATOM 6632 N N . GLU F 2 98 ? 40.549 61.565 147.849 1.00 61.70 98 GLU F N 1
ATOM 6633 C CA . GLU F 2 98 ? 39.175 61.672 148.332 1.00 70.73 98 GLU F CA 1
ATOM 6634 C C . GLU F 2 98 ? 38.399 60.386 148.083 1.00 71.54 98 GLU F C 1
ATOM 6635 O O . GLU F 2 98 ? 37.553 59.995 148.896 1.00 66.19 98 GLU F O 1
ATOM 6641 N N . ALA F 2 99 ? 38.674 59.712 146.965 1.00 67.11 99 ALA F N 1
ATOM 6642 C CA . ALA F 2 99 ? 38.006 58.447 146.682 1.00 69.63 99 ALA F CA 1
ATOM 6643 C C . ALA F 2 99 ? 38.439 57.365 147.662 1.00 67.15 99 ALA F C 1
ATOM 6644 O O . ALA F 2 99 ? 37.609 56.583 148.141 1.00 69.82 99 ALA F O 1
ATOM 6646 N N . VAL F 2 100 ? 39.736 57.300 147.966 1.00 65.14 100 VAL F N 1
ATOM 6647 C CA . VAL F 2 100 ? 40.245 56.259 148.853 1.00 70.11 100 VAL F CA 1
ATOM 6648 C C . VAL F 2 100 ? 39.816 56.525 150.292 1.00 73.81 100 VAL F C 1
ATOM 6649 O O . VAL F 2 100 ? 39.277 55.642 150.970 1.00 80.54 100 VAL F O 1
ATOM 6653 N N . PHE F 2 101 ? 40.047 57.745 150.780 1.00 68.44 101 PHE F N 1
ATOM 6654 C CA . PHE F 2 101 ? 39.733 58.059 152.169 1.00 74.36 101 PHE F CA 1
ATOM 6655 C C . PHE F 2 101 ? 38.238 58.250 152.395 1.00 80.02 101 PHE F C 1
ATOM 6656 O O . PHE F 2 101 ? 37.729 57.895 153.464 1.00 83.84 101 PHE F O 1
ATOM 6664 N N . GLY F 2 102 ? 37.523 58.801 151.416 1.00 76.21 102 GLY F N 1
ATOM 6665 C CA . GLY F 2 102 ? 36.093 58.994 151.513 1.00 79.39 102 GLY F CA 1
ATOM 6666 C C . GLY F 2 102 ? 35.664 60.367 151.986 1.00 88.16 102 GLY F C 1
ATOM 6667 O O . GLY F 2 102 ? 34.485 60.712 151.837 1.00 90.43 102 GLY F O 1
ATOM 6668 N N . GLU F 2 103 ? 36.575 61.156 152.553 1.00 92.08 103 GLU F N 1
ATOM 6669 C CA . GLU F 2 103 ? 36.267 62.498 153.023 1.00 88.65 103 GLU F CA 1
ATOM 6670 C C . GLU F 2 103 ? 37.291 63.477 152.471 1.00 80.89 103 GLU F C 1
ATOM 6671 O O . GLU F 2 103 ? 38.480 63.158 152.374 1.00 75.35 103 GLU F O 1
ATOM 6677 N N . ALA F 2 104 ? 36.818 64.672 152.108 1.00 78.46 104 ALA F N 1
ATOM 6678 C CA . ALA F 2 104 ? 37.718 65.705 151.606 1.00 75.22 104 ALA F CA 1
ATOM 6679 C C . ALA F 2 104 ? 38.702 66.147 152.681 1.00 75.85 104 ALA F C 1
ATOM 6680 O O . ALA F 2 104 ? 39.880 66.390 152.393 1.00 72.39 104 ALA F O 1
ATOM 6682 N N . GLY F 2 105 ? 38.234 66.266 153.926 1.00 81.75 105 GLY F N 1
ATOM 6683 C CA . GLY F 2 105 ? 39.098 66.757 154.989 1.00 78.60 105 GLY F CA 1
ATOM 6684 C C . GLY F 2 105 ? 40.297 65.862 155.238 1.00 78.58 105 GLY F C 1
ATOM 6685 O O . GLY F 2 105 ? 41.432 66.335 155.334 1.00 77.09 105 GLY F O 1
ATOM 6686 N N . LYS F 2 106 ? 40.065 64.552 155.346 1.00 76.96 106 LYS F N 1
ATOM 6687 C CA . LYS F 2 106 ? 41.182 63.646 155.595 1.00 74.88 106 LYS F CA 1
ATOM 6688 C C . LYS F 2 106 ? 42.129 63.580 154.404 1.00 78.40 106 LYS F C 1
ATOM 6689 O O . LYS F 2 106 ? 43.354 63.552 154.578 1.00 80.52 106 LYS F O 1
ATOM 6695 N N . ALA F 2 107 ? 41.583 63.559 153.189 1.00 74.82 107 ALA F N 1
ATOM 6696 C CA . ALA F 2 107 ? 42.430 63.575 152.004 1.00 65.57 107 ALA F CA 1
ATOM 6697 C C . ALA F 2 107 ? 43.297 64.826 151.982 1.00 67.42 107 ALA F C 1
ATOM 6698 O O . ALA F 2 107 ? 44.470 64.774 151.598 1.00 70.96 107 ALA F O 1
ATOM 6700 N N . LYS F 2 108 ? 42.735 65.960 152.405 1.00 77.79 108 LYS F N 1
ATOM 6701 C CA . LYS F 2 108 ? 43.470 67.218 152.357 1.00 85.57 108 LYS F CA 1
ATOM 6702 C C . LYS F 2 108 ? 44.656 67.223 153.316 1.00 88.17 108 LYS F C 1
ATOM 6703 O O . LYS F 2 108 ? 45.745 67.692 152.961 1.00 89.40 108 LYS F O 1
ATOM 6709 N N . ARG F 2 109 ? 44.476 66.701 154.532 1.00 87.33 109 ARG F N 1
ATOM 6710 C CA . ARG F 2 109 ? 45.587 66.704 155.478 1.00 87.64 109 ARG F CA 1
ATOM 6711 C C . ARG F 2 109 ? 46.600 65.607 155.164 1.00 83.85 109 ARG F C 1
ATOM 6712 O O . ARG F 2 109 ? 47.808 65.814 155.326 1.00 86.88 109 ARG F O 1
ATOM 6720 N N . TRP F 2 110 ? 46.137 64.435 154.714 1.00 74.07 110 TRP F N 1
ATOM 6721 C CA . TRP F 2 110 ? 47.066 63.376 154.326 1.00 71.07 110 TRP F CA 1
ATOM 6722 C C . TRP F 2 110 ? 47.974 63.837 153.195 1.00 70.87 110 TRP F C 1
ATOM 6723 O O . TRP F 2 110 ? 49.168 63.518 153.179 1.00 72.44 110 TRP F O 1
ATOM 6734 N N . LEU F 2 111 ? 47.426 64.589 152.239 1.00 69.99 111 LEU F N 1
ATOM 6735 C CA . LEU F 2 111 ? 48.241 65.108 151.147 1.00 66.99 111 LEU F CA 1
ATOM 6736 C C . LEU F 2 111 ? 49.232 66.152 151.644 1.00 79.49 111 LEU F C 1
ATOM 6737 O O . LEU F 2 111 ? 50.274 66.367 151.016 1.00 83.58 111 LEU F O 1
ATOM 6742 N N . SER F 2 112 ? 48.923 66.810 152.761 1.00 86.11 112 SER F N 1
ATOM 6743 C CA . SER F 2 112 ? 49.769 67.856 153.316 1.00 88.42 112 SER F CA 1
ATOM 6744 C C . SER F 2 112 ? 50.664 67.361 154.444 1.00 93.28 112 SER F C 1
ATOM 6745 O O . SER F 2 112 ? 51.587 68.080 154.841 1.00 98.77 112 SER F O 1
ATOM 6748 N N . LYS F 2 113 ? 50.420 66.163 154.962 1.00 96.66 113 LYS F N 1
ATOM 6749 C CA . LYS F 2 113 ? 51.209 65.631 156.068 1.00 104.41 113 LYS F CA 1
ATOM 6750 C C . LYS F 2 113 ? 52.491 64.995 155.540 1.00 104.28 113 LYS F C 1
ATOM 6751 O O . LYS F 2 113 ? 52.442 64.230 154.571 1.00 107.81 113 LYS F O 1
ATOM 6757 N N . PRO F 2 114 ? 53.647 65.292 156.136 1.00 95.12 114 PRO F N 1
ATOM 6758 C CA . PRO F 2 114 ? 54.899 64.672 155.685 1.00 86.05 114 PRO F CA 1
ATOM 6759 C C . PRO F 2 114 ? 54.891 63.166 155.903 1.00 85.27 114 PRO F C 1
ATOM 6760 O O . PRO F 2 114 ? 54.184 62.633 156.761 1.00 91.69 114 PRO F O 1
ATOM 6764 N N . LYS F 2 115 ? 55.701 62.473 155.106 1.00 72.99 115 LYS F N 1
ATOM 6765 C CA . LYS F 2 115 ? 55.794 61.022 155.168 1.00 83.53 115 LYS F CA 1
ATOM 6766 C C . LYS F 2 115 ? 57.253 60.603 155.283 1.00 87.46 115 LYS F C 1
ATOM 6767 O O . LYS F 2 115 ? 58.143 61.229 154.705 1.00 84.04 115 LYS F O 1
ATOM 6773 N N . GLU F 2 116 ? 57.483 59.523 156.038 1.00 93.76 116 GLU F N 1
ATOM 6774 C CA . GLU F 2 116 ? 58.843 59.107 156.369 1.00 102.84 116 GLU F CA 1
ATOM 6775 C C . GLU F 2 116 ? 59.562 58.463 155.189 1.00 100.16 116 GLU F C 1
ATOM 6776 O O . GLU F 2 116 ? 60.787 58.595 155.068 1.00 104.66 116 GLU F O 1
ATOM 6782 N N . ARG F 2 117 ? 58.832 57.802 154.290 1.00 91.99 117 ARG F N 1
ATOM 6783 C CA . ARG F 2 117 ? 59.474 57.220 153.119 1.00 95.24 117 ARG F CA 1
ATOM 6784 C C . ARG F 2 117 ? 59.728 58.247 152.025 1.00 84.84 117 ARG F C 1
ATOM 6785 O O . ARG F 2 117 ? 60.488 57.967 151.094 1.00 78.35 117 ARG F O 1
ATOM 6793 N N . PHE F 2 118 ? 59.137 59.436 152.130 1.00 78.35 118 PHE F N 1
ATOM 6794 C CA . PHE F 2 118 ? 59.479 60.554 151.264 1.00 73.13 118 PHE F CA 1
ATOM 6795 C C . PHE F 2 118 ? 60.483 61.483 151.933 1.00 74.27 118 PHE F C 1
ATOM 6796 O O . PHE F 2 118 ? 60.668 62.616 151.477 1.00 75.57 118 PHE F O 1
ATOM 6804 N N . SER F 2 119 ? 61.132 61.016 153.003 1.00 78.40 119 SER F N 1
ATOM 6805 C CA . SER F 2 119 ? 62.184 61.760 153.700 1.00 80.38 119 SER F CA 1
ATOM 6806 C C . SER F 2 119 ? 61.700 63.138 154.147 1.00 79.40 119 SER F C 1
ATOM 6807 O O . SER F 2 119 ? 62.403 64.142 154.016 1.00 80.74 119 SER F O 1
ATOM 6810 N N . GLY F 2 120 ? 60.480 63.187 154.682 1.00 79.82 120 GLY F N 1
ATOM 6811 C CA . GLY F 2 120 ? 59.920 64.416 155.198 1.00 86.10 120 GLY F CA 1
ATOM 6812 C C . GLY F 2 120 ? 59.125 65.235 154.206 1.00 81.24 120 GLY F C 1
ATOM 6813 O O . GLY F 2 120 ? 58.499 66.225 154.608 1.00 77.55 120 GLY F O 1
ATOM 6814 N N . LEU F 2 121 ? 59.130 64.864 152.930 1.00 72.29 121 LEU F N 1
ATOM 6815 C CA . LEU F 2 121 ? 58.357 65.583 151.931 1.00 75.40 121 LEU F CA 1
ATOM 6816 C C . LEU F 2 121 ? 56.891 65.171 151.989 1.00 76.55 121 LEU F C 1
ATOM 6817 O O . LEU F 2 121 ? 56.558 64.018 152.276 1.00 71.30 121 LEU F O 1
ATOM 6822 N N . THR F 2 122 ? 56.013 66.130 151.713 1.00 78.93 122 THR F N 1
ATOM 6823 C CA . THR F 2 122 ? 54.594 65.841 151.632 1.00 76.88 122 THR F CA 1
ATOM 6824 C C . THR F 2 122 ? 54.276 65.184 150.292 1.00 77.52 122 THR F C 1
ATOM 6825 O O . THR F 2 122 ? 55.034 65.321 149.328 1.00 75.48 122 THR F O 1
ATOM 6829 N N . PRO F 2 123 ? 53.167 64.444 150.210 1.00 74.08 123 PRO F N 1
ATOM 6830 C CA . PRO F 2 123 ? 52.753 63.909 148.903 1.00 69.75 123 PRO F CA 1
ATOM 6831 C C . PRO F 2 123 ? 52.576 64.985 147.845 1.00 68.26 123 PRO F C 1
ATOM 6832 O O . PRO F 2 123 ? 52.836 64.725 146.664 1.00 71.49 123 PRO F O 1
ATOM 6836 N N . MET F 2 124 ? 52.130 66.184 148.234 1.00 65.17 124 MET F N 1
ATOM 6837 C CA . MET F 2 124 ? 51.972 67.267 147.268 1.00 66.53 124 MET F CA 1
ATOM 6838 C C . MET F 2 124 ? 53.314 67.702 146.686 1.00 72.25 124 MET F C 1
ATOM 6839 O O . MET F 2 124 ? 53.399 68.047 145.501 1.00 79.87 124 MET F O 1
ATOM 6844 N N . GLN F 2 125 ? 54.377 67.692 147.499 1.00 72.75 125 GLN F N 1
ATOM 6845 C CA . GLN F 2 125 ? 55.694 68.061 146.990 1.00 75.49 125 GLN F CA 1
ATOM 6846 C C . GLN F 2 125 ? 56.289 66.987 146.094 1.00 77.00 125 GLN F C 1
ATOM 6847 O O . GLN F 2 125 ? 57.193 67.289 145.309 1.00 82.54 125 GLN F O 1
ATOM 6853 N N . MET F 2 126 ? 55.813 65.745 146.192 1.00 73.70 126 MET F N 1
ATOM 6854 C CA . MET F 2 126 ? 56.275 64.691 145.297 1.00 73.01 126 MET F CA 1
ATOM 6855 C C . MET F 2 126 ? 55.725 64.829 143.885 1.00 70.81 126 MET F C 1
ATOM 6856 O O . MET F 2 126 ? 56.232 64.169 142.973 1.00 68.07 126 MET F O 1
ATOM 6861 N N . LEU F 2 127 ? 54.719 65.675 143.680 1.00 68.37 127 LEU F N 1
ATOM 6862 C CA . LEU F 2 127 ? 54.064 65.796 142.386 1.00 69.45 127 LEU F CA 1
ATOM 6863 C C . LEU F 2 127 ? 54.870 66.602 141.375 1.00 71.29 127 LEU F C 1
ATOM 6864 O O . LEU F 2 127 ? 54.393 66.809 140.254 1.00 72.44 127 LEU F O 1
ATOM 6869 N N . THR F 2 128 ? 56.071 67.059 141.735 1.00 70.71 128 THR F N 1
ATOM 6870 C CA . THR F 2 128 ? 56.908 67.810 140.806 1.00 74.31 128 THR F CA 1
ATOM 6871 C C . THR F 2 128 ? 57.526 66.942 139.716 1.00 77.78 128 THR F C 1
ATOM 6872 O O . THR F 2 128 ? 58.010 67.488 138.717 1.00 72.72 128 THR F O 1
ATOM 6876 N N . THR F 2 129 ? 57.524 65.619 139.875 1.00 78.25 129 THR F N 1
ATOM 6877 C CA . THR F 2 129 ? 58.162 64.721 138.923 1.00 74.54 129 THR F CA 1
ATOM 6878 C C . THR F 2 129 ? 57.242 63.544 138.638 1.00 73.90 129 THR F C 1
ATOM 6879 O O . THR F 2 129 ? 56.370 63.200 139.440 1.00 72.06 129 THR F O 1
ATOM 6883 N N . GLN F 2 130 ? 57.442 62.941 137.464 1.00 71.59 130 GLN F N 1
ATOM 6884 C CA . GLN F 2 130 ? 56.608 61.818 137.042 1.00 66.79 130 GLN F CA 1
ATOM 6885 C C . GLN F 2 130 ? 56.715 60.652 138.018 1.00 68.24 130 GLN F C 1
ATOM 6886 O O . GLN F 2 130 ? 55.702 60.062 138.413 1.00 63.95 130 GLN F O 1
ATOM 6892 N N . GLN F 2 131 ? 57.943 60.292 138.404 1.00 70.48 131 GLN F N 1
ATOM 6893 C CA . GLN F 2 131 ? 58.127 59.218 139.375 1.00 72.17 131 GLN F CA 1
ATOM 6894 C C . GLN F 2 131 ? 57.495 59.565 140.715 1.00 65.85 131 GLN F C 1
ATOM 6895 O O . GLN F 2 131 ? 56.868 58.713 141.354 1.00 64.49 131 GLN F O 1
ATOM 6901 N N . GLY F 2 132 ? 57.645 60.816 141.154 1.00 63.77 132 GLY F N 1
ATOM 6902 C CA . GLY F 2 132 ? 57.086 61.210 142.436 1.00 64.43 132 GLY F CA 1
ATOM 6903 C C . GLY F 2 132 ? 55.576 61.081 142.490 1.00 61.07 132 GLY F C 1
ATOM 6904 O O . GLY F 2 132 ? 55.018 60.636 143.495 1.00 61.16 132 GLY F O 1
ATOM 6905 N N . THR F 2 133 ? 54.890 61.477 141.414 1.00 55.87 133 THR F N 1
ATOM 6906 C CA . THR F 2 133 ? 53.439 61.324 141.380 1.00 53.87 133 THR F CA 1
ATOM 6907 C C . THR F 2 133 ? 53.042 59.853 141.379 1.00 58.25 133 THR F C 1
ATOM 6908 O O . THR F 2 133 ? 52.030 59.476 141.983 1.00 59.13 133 THR F O 1
ATOM 6912 N N . THR F 2 134 ? 53.829 59.009 140.708 1.00 57.42 134 THR F N 1
ATOM 6913 C CA . THR F 2 134 ? 53.544 57.578 140.701 1.00 53.15 134 THR F CA 1
ATOM 6914 C C . THR F 2 134 ? 53.643 56.992 142.103 1.00 54.87 134 THR F C 1
ATOM 6915 O O . THR F 2 134 ? 52.815 56.163 142.498 1.00 56.83 134 THR F O 1
ATOM 6919 N N . GLN F 2 135 ? 54.636 57.430 142.879 1.00 56.26 135 GLN F N 1
ATOM 6920 C CA . GLN F 2 135 ? 54.794 56.912 144.234 1.00 60.46 135 GLN F CA 1
ATOM 6921 C C . GLN F 2 135 ? 53.617 57.312 145.115 1.00 59.37 135 GLN F C 1
ATOM 6922 O O . GLN F 2 135 ? 53.166 56.522 145.953 1.00 60.09 135 GLN F O 1
ATOM 6928 N N . VAL F 2 136 ? 53.104 58.533 144.942 1.00 59.97 136 VAL F N 1
ATOM 6929 C CA . VAL F 2 136 ? 51.945 58.965 145.718 1.00 65.81 136 VAL F CA 1
ATOM 6930 C C . VAL F 2 136 ? 50.714 58.148 145.343 1.00 65.91 136 VAL F C 1
ATOM 6931 O O . VAL F 2 136 ? 49.935 57.744 146.215 1.00 72.56 136 VAL F O 1
ATOM 6935 N N . GLU F 2 137 ? 50.511 57.904 144.046 1.00 64.85 137 GLU F N 1
ATOM 6936 C CA . GLU F 2 137 ? 49.380 57.090 143.611 1.00 61.97 137 GLU F CA 1
ATOM 6937 C C . GLU F 2 137 ? 49.464 55.691 144.202 1.00 61.17 137 GLU F C 1
ATOM 6938 O O . GLU F 2 137 ? 48.474 55.150 144.708 1.00 61.11 137 GLU F O 1
ATOM 6944 N N . GLU F 2 138 ? 50.651 55.088 144.136 1.00 55.16 138 GLU F N 1
ATOM 6945 C CA . GLU F 2 138 ? 50.841 53.741 144.658 1.00 55.33 138 GLU F CA 1
ATOM 6946 C C . GLU F 2 138 ? 50.659 53.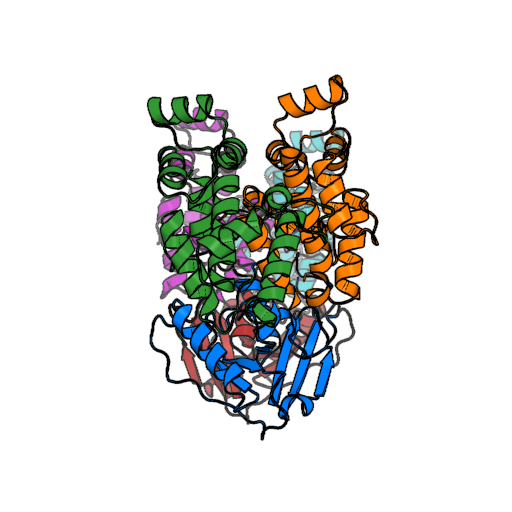704 146.166 1.00 58.68 138 GLU F C 1
ATOM 6947 O O . GLU F 2 138 ? 50.063 52.764 146.706 1.00 62.04 138 GLU F O 1
ATOM 6953 N N . MET F 2 139 ? 51.175 54.720 146.861 1.00 57.69 139 MET F N 1
ATOM 6954 C CA . MET F 2 139 ? 50.984 54.819 148.304 1.00 57.81 139 MET F CA 1
ATOM 6955 C C . MET F 2 139 ? 49.506 54.802 148.664 1.00 57.55 139 MET F C 1
ATOM 6956 O O . MET F 2 139 ? 49.099 54.134 149.623 1.00 54.61 139 MET F O 1
ATOM 6961 N N . LEU F 2 140 ? 48.685 55.527 147.901 1.00 50.37 140 LEU F N 1
ATOM 6962 C CA . LEU F 2 140 ? 47.248 55.535 148.150 1.00 50.45 140 LEU F CA 1
ATOM 6963 C C . LEU F 2 140 ? 46.636 54.161 147.907 1.00 56.31 140 LEU F C 1
ATOM 6964 O O . LEU F 2 140 ? 45.754 53.724 148.657 1.00 60.05 140 LEU F O 1
ATOM 6969 N N . LEU F 2 141 ? 47.089 53.466 146.860 1.00 53.52 141 LEU F N 1
ATOM 6970 C CA . LEU F 2 141 ? 46.578 52.129 146.576 1.00 57.54 141 LEU F CA 1
ATOM 6971 C C . LEU F 2 141 ? 46.965 51.140 147.670 1.00 61.69 141 LEU F C 1
ATOM 6972 O O . LEU F 2 141 ? 46.142 50.317 148.087 1.00 63.25 141 LEU F O 1
ATOM 6977 N N . GLN F 2 142 ? 48.216 51.200 148.140 1.00 61.41 142 GLN F N 1
ATOM 6978 C CA . GLN F 2 142 ? 48.642 50.327 149.230 1.00 62.60 142 GLN F CA 1
ATOM 6979 C C . GLN F 2 142 ? 47.805 50.551 150.479 1.00 60.76 142 GLN F C 1
ATOM 6980 O O . GLN F 2 142 ? 47.536 49.609 151.231 1.00 61.19 142 GLN F O 1
ATOM 6986 N N . ILE F 2 143 ? 47.414 51.799 150.738 1.00 55.57 143 ILE F N 1
ATOM 6987 C CA . ILE F 2 143 ? 46.548 52.079 151.877 1.00 57.81 143 ILE F CA 1
ATOM 6988 C C . ILE F 2 143 ? 45.165 51.480 151.655 1.00 61.33 143 ILE F C 1
ATOM 6989 O O . ILE F 2 143 ? 44.558 50.927 152.581 1.00 61.44 143 ILE F O 1
ATOM 6994 N N . ALA F 2 144 ? 44.644 51.575 150.427 1.00 59.47 144 ALA F N 1
ATOM 6995 C CA . ALA F 2 144 ? 43.345 50.977 150.133 1.00 59.80 144 ALA F CA 1
ATOM 6996 C C . ALA F 2 144 ? 43.393 49.460 150.270 1.00 65.61 144 ALA F C 1
ATOM 6997 O O . ALA F 2 144 ? 42.448 48.847 150.779 1.00 72.81 144 ALA F O 1
ATOM 6999 N N . GLU F 2 145 ? 44.470 48.833 149.802 1.00 72.35 145 GLU F N 1
ATOM 7000 C CA . GLU F 2 145 ? 44.669 47.414 150.060 1.00 80.33 145 GLU F CA 1
ATOM 7001 C C . GLU F 2 145 ? 45.027 47.215 151.528 1.00 88.22 145 GLU F C 1
ATOM 7002 O O . GLU F 2 145 ? 45.627 48.087 152.162 1.00 84.37 145 GLU F O 1
ATOM 7008 N N . GLY F 2 146 ? 44.665 46.052 152.070 1.00 102.23 146 GLY F N 1
ATOM 7009 C CA . GLY F 2 146 ? 44.885 45.823 153.486 1.00 111.97 146 GLY F CA 1
ATOM 7010 C C . GLY F 2 146 ? 44.186 46.948 154.216 1.00 114.21 146 GLY F C 1
ATOM 7011 O O . GLY F 2 146 ? 44.762 47.605 155.090 1.00 110.68 146 GLY F O 1
ATOM 7012 N N . TYR F 2 147 ? 42.925 47.154 153.837 1.00 118.43 147 TYR F N 1
ATOM 7013 C CA . TYR F 2 147 ? 42.260 48.448 153.940 1.00 112.03 147 TYR F CA 1
ATOM 7014 C C . TYR F 2 147 ? 42.396 49.072 155.321 1.00 127.33 147 TYR F C 1
ATOM 7015 O O . TYR F 2 147 ? 42.123 48.433 156.341 1.00 131.55 147 TYR F O 1
ATOM 7024 N N . GLY F 2 148 ? 42.831 50.330 155.340 1.00 143.03 148 GLY F N 1
ATOM 7025 C CA . GLY F 2 148 ? 42.763 51.127 156.543 1.00 152.69 148 GLY F CA 1
ATOM 7026 C C . GLY F 2 148 ? 44.084 51.437 157.212 1.00 155.12 148 GLY F C 1
ATOM 7027 O O . GLY F 2 148 ? 44.121 51.671 158.424 1.00 159.30 148 GLY F O 1
ATOM 7028 N N . LEU F 2 149 ? 45.168 51.439 156.438 1.00 141.51 149 LEU F N 1
ATOM 7029 C CA . LEU F 2 149 ? 46.494 51.825 156.928 1.00 129.23 149 LEU F CA 1
ATOM 7030 C C . LEU F 2 149 ? 47.018 50.878 158.014 1.00 123.95 149 LEU F C 1
ATOM 7031 O O . LEU F 2 149 ? 48.194 50.923 158.372 1.00 123.40 149 LEU F O 1
#

Foldseek 3Di:
DKKKAKDLDQDQQQQCLCPCADLQAHRRARKGKIFDDQVVNVVCCCPVVVADQVRPDPSIWIKIKDADPPFFEDEDDDDDPPQSVDSVNRHVNSHCCQVVLPGQWYWDDDPPDPPTIMIMGHCVHPSVVRIDMDTDDQDPVRGRD/DVCVLLDVQLLQQLLVLLCVLQVQDSPDDPVVVLVVLQVAGWLVSLVVCCVVVLDPVVLSCLLPNPVVSVVCVVVVHGDHSSSSVLSVLSSNLQSNLCSLVVHSVVSVVQQCFADVVVVGDGLSNLSSDPVSSVVSVVVSSCSNVVVPD/DVVDCLPNVLLVQLQVLLCVLQVDHSPDDPVSVLVCLQVAGFLVSLVVCVVVPNDDPVLSCVLPNDVVSVVCVVVVHGDHSSSSVSSSLSSNQQSLLCSQQVHNVVSVVQQPFADVVVVRDGLSVLSVDPVSVVVSNVVSVVCSVVRND/DKKKAKDLDQDQQQQCLCPCADLQAHRNARKGKIFDDQVRNVVCCCPVVPADQVRDDPSIWIKMKDADPPFFEDEFDDDDPPSSVPSVVNRVRNHCCQVVLPGQKYWDDDPPDPPTIIIMGHCPRPSVVRIDMDTDDADPVRGGD/DDDLQDDVQQLQQLLVLLCVLQVDHSPDDPVSVLVDLQVAGWLVSLVVCVVVVLDDPVLSCVLPNDVVSVVCVVVRHGDHSSSSVLSSLSSNLQSNLCRLVVHSVVSVVQQCFADVVVPGDGLNRLSNDVVSSVVSVVVSSCSNVVVPD/DVPAPDPVFQLQQLLVLLCVLAVAHSPDDPVSVLVCLQVAAFLVSLVVCVVVPVAPPVLSVVLPNVVVSVVCVVVVHGHHSSSSVSVSLSSNLQSNLCRQVVHSVVSSVQQVAADVVVVRDGLSVLSPDPVSSVVSNVVSVVCPVVDDD

Solvent-accessible surface area: 37650 Å² total; per-residue (Å²): 52,64,2,16,1,5,0,29,23,56,53,22,40,0,52,0,0,90,42,1,6,8,34,4,0,8,0,24,12,11,0,0,8,6,4,63,15,7,5,3,8,0,2,8,6,21,20,42,1,40,5,52,40,52,0,21,3,65,39,2,93,0,1,58,0,63,3,66,117,128,10,30,79,25,169,27,80,102,45,140,131,30,25,42,76,94,89,130,52,10,51,42,33,0,10,152,12,6,86,102,48,82,5,0,0,4,36,1,47,4,14,4,3,14,72,15,55,3,24,0,2,1,27,142,16,102,68,11,144,55,25,119,59,86,54,30,99,46,57,100,16,11,109,12,127,86,33,29,136,10,6,52,128,130,21,44,102,65,5,12,30,66,1,66,55,10,4,77,0,48,65,178,9,65,26,50,69,2,4,52,80,0,47,102,18,15,40,2,67,62,0,66,100,3,29,123,129,41,29,7,55,75,115,20,33,63,69,4,0,57,74,184,36,2,122,35,43,78,143,167,128,90,66,4,58,50,57,14,0,4,44,1,0,4,9,6,9,0,12,0,0,0,21,13,5,0,28,80,49,35,27,1,58,91,1,2,54,47,88,4,107,89,0,82,42,58,19,0,7,82,0,7,35,0,11,4,0,0,21,7,0,22,6,0,0,1,20,1,4,1,6,4,2,38,9,34,26,6,30,57,188,68,77,14,32,76,76,3,7,39,82,0,84,66,17,4,84,0,48,55,170,13,57,28,32,88,0,2,42,97,0,46,112,18,16,49,6,62,41,0,54,75,4,44,145,164,55,27,6,59,82,105,24,44,52,117,5,0,82,79,202,39,3,126,31,33,66,147,146,132,70,76,3,60,51,57,16,0,5,55,0,6,16,10,2,8,0,4,0,13,0,12,30,31,37,51,89,48,30,106,0,39,120,38,0,46,107,80,24,167,112,0,88,44,56,18,0,23,81,0,14,53,0,11,19,0,3,43,32,0,35,35,24,1,56,92,20,19,138,24,175,39,150,44,75,1,14,2,5,0,26,31,54,50,24,48,1,48,1,0,86,60,0,2,3,28,3,0,15,0,28,17,13,0,0,8,7,3,64,17,7,4,3,9,0,2,9,6,19,16,47,0,38,4,55,42,57,0,23,2,70,26,3,100,0,1,64,0,66,4,60,119,120,11,31,86,24,160,28,78,103,42,132,116,28,23,45,83,72,74,82,63,7,65,82,32,0,10,158,12,11,90,75,46,79,6,0,0,3,33,1,47,4,14,1,2,16,69,15,55,3,22,0,1,2,24,161,16,99,64,13,152,50,24,149,70,111,51,39,100,56,55,96,15,10,131,12,142,91,76,64,17,12,67,170,140,77,7,36,83,60,12,7,35,67,0,83,75,9,3,84,0,52,55,176,11,58,50,39,91,4,2,50,98,0,56,100,17,14,50,4,57,50,0,51,108,7,24,134,186,31,28,6,56,76,117,40,34,61,108,7,0,77,95,214,46,5,107,64,39,51,127,175,124,70,78,5,63,50,46,17,0,1,60,1,1,8,16,2,12,0,12,0,9,0,19,6,8,0,30,82,43,35,30,1,106,85,0,4,60,47,87,4,93,92,0,81,40,60,20,0,23,84,0,9,51,0,13,23,0,0,34,14,0,35,16,0,0,14,16,1,5,4,6,4,3,39,42,9,23,8,110,101,48,110,79,8,40,95,59,13,12,29,60,0,80,55,8,4,97,1,52,67,140,12,57,52,36,84,8,7,53,92,0,46,104,17,21,50,5,65,72,0,46,103,1,24,138,134,37,23,4,41,81,114,12,29,66,58,1,0,80,65,208,42,0,126,58,44,66,157,176,130,75,78,4,59,54,56,13,0,1,48,0,12,9,1,3,16,0,5,0,0,0,13,20,10,46,32,111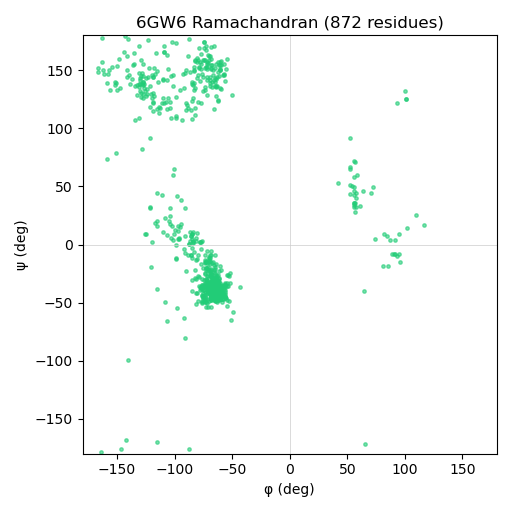,49,41,63,0,56,150,2,4,51,95,78,16,163,123,1,86,46,60,23,0,9,84,0,1,39,0,8,20,0,0,38,17,0,38,44,17,0,38,106,22,20,117,76,159,56,169

Nearest PDB structures (foldseek):
  6gw6-assembly1_F  TM=9.574E-01  e=1.354E-19  Pseudomonas putida KT2440
  8gug-assembly1_B-2  TM=9.105E-01  e=3.605E-05  Vibrio parahaemolyticus RIMD 2210633
  8gug-assembly1_C-2  TM=8.689E-01  e=2.515E-05  Vibrio parahaemolyticus RIMD 2210633
  8qnq-assembly1_B  TM=6.592E-01  e=7.656E-02  Pseudomonas aeruginosa PAO1
  8qnl-assembly1_D  TM=6.022E-01  e=4.820E-02  Pseudomonas aeruginosa PAO1

Secondary structure (DSSP, 8-state):
-EEEEEES-SSS--GGGGT--BTTB-SSS--EEEESSHHHHHHHHHHHTT--GGG--TT-EEEEEE--TT--B--PPPP-TTGGG-HHHHHHHHHHHHHH---SEEEEE-SSSTT-EEEEE-TTSGGGGG-EEEEE--BTTBS--/-HHHHSHHHHHHHHHHHHHHHH---TT--HHHHHHHHHH--BHHHHHHHHHTTSS-HHHHHHHS-HHHHHHHHHTT-BPPHHHHHHHHHHHHHHHHHHHHHSSHHHHHHHHTS--TTTTT--TGGGGGSHHHHHHHHHHHHHHHHT---/--S--STTHHHHHHHHHHHHHS---TT--HHHHHHHHHH---HHHHHHHHHTTSS-HHHHHHHS-HHHHHHHHHTT-PPPHHHHHHHHHHHHHHHHHHHHHSSHHHHHHHHHS--GGGTT--HHHHTTSHHHHHHHHHHHHHHHHTT--/-EEEEEES-SSS--GGGGT--BTTB-SSS--EEEESSHHHHHHHHHHHTT--GGG--TT-EEEEEE--TT--B--PPP--TTGGG-HHHHHHHHHHHHHHT--SEEEEE-SSSTT-EEEEE-TTSGGGGG-EEEEE--BTTB---/--SSS-IIIIIHHHHHHHHHHH---TT--HHHHHHHHHH--BTHHHHHHHHHTSS-HHHHHHHS-HHHHHHHHHHTPBPPHHHHHHHHHHHHHHHHHHHHHSSHHHHHHHHTS--TTTTT--TGGGGGSHHHHHHHHHHHHHHHHT---/-TT-STTTTHHHHHHHHHHHHSS--TT--HHHHHHHHHH---HHHHHHHHHTTSS-HHHHHHHS-HHHHHHHHHTT----HHHHHHHHHHHHHHHHHHHHHS-HHHHHHHHHS--GGGTT--TTGGGGSHHHHHHHHHHHHHHHTTT--